Protein AF-0000000066224985 (afdb_homodimer)

pLDDT: mean 86.52, std 16.42, range [20.08, 98.81]

Structure (mmCIF, N/CA/C/O backbone):
data_AF-0000000066224985-model_v1
#
loop_
_entity.id
_entity.type
_entity.pdbx_description
1 polymer 'Probable glutamate--tRNA ligase, cytoplasmic'
#
loop_
_atom_site.group_PDB
_atom_site.id
_atom_site.type_symbol
_atom_site.label_atom_id
_atom_site.label_alt_id
_atom_site.label_comp_id
_atom_site.label_asym_id
_atom_site.label_entity_id
_atom_site.label_seq_id
_atom_site.pdbx_PDB_ins_code
_atom_site.Cartn_x
_atom_site.Cartn_y
_atom_site.Cartn_z
_atom_site.occupancy
_atom_site.B_iso_or_equiv
_atom_site.auth_seq_id
_atom_site.auth_comp_id
_atom_site.auth_asym_id
_atom_site.auth_atom_id
_atom_site.pdbx_PDB_model_num
ATOM 1 N N . MET A 1 1 ? -19.234 29.328 -3.357 1 22.88 1 MET A N 1
ATOM 2 C CA . MET A 1 1 ? -20.438 29 -2.611 1 22.88 1 MET A CA 1
ATOM 3 C C . MET A 1 1 ? -20.625 29.938 -1.424 1 22.88 1 MET A C 1
ATOM 5 O O . MET A 1 1 ? -19.75 30.047 -0.568 1 22.88 1 MET A O 1
ATOM 9 N N . ASP A 1 2 ? -21.297 30.969 -1.616 1 26.48 2 ASP A N 1
ATOM 10 C CA . ASP A 1 2 ? -21.484 32.156 -0.789 1 26.48 2 ASP A CA 1
ATOM 11 C C . ASP A 1 2 ? -22.016 31.797 0.594 1 26.48 2 ASP A C 1
ATOM 13 O O . ASP A 1 2 ? -22.797 30.859 0.733 1 26.48 2 ASP A O 1
ATOM 17 N N . GLY A 1 3 ? -21.359 32.094 1.625 1 29.31 3 GLY A N 1
ATOM 18 C CA . GLY A 1 3 ? -21.578 31.891 3.049 1 29.31 3 GLY A CA 1
ATOM 19 C C . GLY A 1 3 ? -23.031 32 3.449 1 29.31 3 GLY A C 1
ATOM 20 O O . GLY A 1 3 ? -23.438 31.5 4.5 1 29.31 3 GLY A O 1
ATOM 21 N N . LYS A 1 4 ? -23.828 32.844 2.828 1 35.03 4 LYS A N 1
ATOM 22 C CA . LYS A 1 4 ? -25.234 33.062 3.113 1 35.03 4 LYS A CA 1
ATOM 23 C C . LYS A 1 4 ? -26.078 31.859 2.744 1 35.03 4 LYS A C 1
ATOM 25 O O . LYS A 1 4 ? -27.188 31.688 3.27 1 35.03 4 LYS A O 1
ATOM 30 N N . SER A 1 5 ? -25.594 31.016 1.979 1 37.94 5 SER A N 1
ATOM 31 C CA . SER A 1 5 ? -26.375 29.891 1.473 1 37.94 5 SER A CA 1
ATOM 32 C C . SER A 1 5 ? -26.438 28.75 2.494 1 37.94 5 SER A C 1
ATOM 34 O O . SER A 1 5 ? -27.438 28.047 2.58 1 37.94 5 SER A O 1
ATOM 36 N N . GLU A 1 6 ? -25.5 28.641 3.393 1 39.66 6 GLU A N 1
ATOM 37 C CA . GLU A 1 6 ? -25.391 27.531 4.336 1 39.66 6 GLU A CA 1
ATOM 38 C C . GLU A 1 6 ? -26.297 27.734 5.543 1 39.66 6 GLU A C 1
ATOM 40 O O . GLU A 1 6 ? -26.906 26.781 6.043 1 39.66 6 GLU A O 1
ATOM 45 N N . PHE A 1 7 ? -26.5 28.953 6.059 1 41.09 7 PHE A N 1
ATOM 46 C CA . PHE A 1 7 ? -27.375 29.297 7.172 1 41.09 7 PHE A CA 1
ATOM 47 C C . PHE A 1 7 ? -28.828 28.906 6.863 1 41.09 7 PHE A C 1
ATOM 49 O O . PHE A 1 7 ? -29.562 28.469 7.75 1 41.09 7 PHE A O 1
ATOM 56 N N . LYS A 1 8 ? -29.094 28.938 5.578 1 51.19 8 LYS A N 1
ATOM 57 C CA . LYS A 1 8 ? -30.438 28.828 5.031 1 51.19 8 LYS A CA 1
ATOM 58 C C . LYS A 1 8 ? -30.922 27.375 5.055 1 51.19 8 LYS A C 1
ATOM 60 O O . LYS A 1 8 ? -32.062 27.109 5.406 1 51.19 8 LYS A O 1
ATOM 65 N N . GLU A 1 9 ? -29.969 26.609 4.938 1 56.09 9 GLU A N 1
ATOM 66 C CA . GLU A 1 9 ? -30.312 25.188 4.98 1 56.09 9 GLU A CA 1
ATOM 67 C C . GLU A 1 9 ? -30.406 24.688 6.418 1 56.09 9 GLU A C 1
ATOM 69 O O . GLU A 1 9 ? -31.219 23.812 6.719 1 56.09 9 GLU A O 1
ATOM 74 N N . GLU A 1 10 ? -29.828 25.312 7.309 1 58.62 10 GLU A N 1
ATOM 75 C CA . GLU A 1 10 ? -29.812 24.938 8.719 1 58.62 10 GLU A CA 1
ATOM 76 C C . GLU A 1 10 ? -31.172 25.172 9.367 1 58.62 10 GLU A C 1
ATOM 78 O O . GLU A 1 10 ? -31.625 24.375 10.18 1 58.62 10 GLU A O 1
ATOM 83 N N . LEU A 1 11 ? -31.766 26.234 9 1 65.31 11 LEU A N 1
ATOM 84 C CA . LEU A 1 11 ? -33.062 26.531 9.57 1 65.31 11 LEU A CA 1
ATOM 85 C C . LEU A 1 11 ? -34.094 25.469 9.172 1 65.31 11 LEU A C 1
ATOM 87 O O . LEU A 1 11 ? -34.875 25 10.008 1 65.31 11 LEU A O 1
ATOM 91 N N . ILE A 1 12 ? -33.875 25.062 7.984 1 68.06 12 ILE A N 1
ATOM 92 C CA . ILE A 1 12 ? -34.812 24.062 7.465 1 68.06 12 ILE A CA 1
ATOM 93 C C . ILE A 1 12 ? -34.594 22.734 8.188 1 68.06 12 ILE A C 1
ATOM 95 O O . ILE A 1 12 ? -35.562 22.109 8.641 1 68.06 12 ILE A O 1
ATOM 99 N N . ASN A 1 13 ? -33.344 22.453 8.352 1 64.56 13 ASN A N 1
ATOM 100 C CA . ASN A 1 13 ? -33.031 21.203 9.047 1 64.56 13 ASN A CA 1
ATOM 101 C C . ASN A 1 13 ? -33.469 21.266 10.508 1 64.56 13 ASN A C 1
ATOM 103 O O . ASN A 1 13 ? -33.969 20.266 11.047 1 64.56 13 ASN A O 1
ATOM 107 N N . TYR A 1 14 ? -33.219 22.312 11.055 1 67.81 14 TYR A N 1
ATOM 108 C CA . TYR A 1 14 ? -33.625 22.516 12.445 1 67.81 14 TYR A CA 1
ATOM 109 C C . TYR A 1 14 ? -35.125 22.328 12.617 1 67.81 14 TYR A C 1
ATOM 111 O O . TYR A 1 14 ? -35.562 21.625 13.523 1 67.81 14 TYR A O 1
ATOM 119 N N . ILE A 1 15 ? -35.938 22.797 11.789 1 73.25 15 ILE A N 1
ATOM 120 C CA . ILE A 1 15 ? -37.406 22.734 11.867 1 73.25 15 ILE A CA 1
ATOM 121 C C . ILE A 1 15 ? -37.844 21.297 11.648 1 73.25 15 ILE A C 1
ATOM 123 O O . ILE A 1 15 ? -38.688 20.781 12.391 1 73.25 15 ILE A O 1
ATOM 127 N N . LEU A 1 16 ? -37.156 20.672 10.742 1 70.81 16 LEU A N 1
ATOM 128 C CA . LEU A 1 16 ? -37.562 19.312 10.422 1 70.81 16 LEU A CA 1
ATOM 129 C C . LEU A 1 16 ? -37.188 18.359 11.555 1 70.81 16 LEU A C 1
ATOM 131 O O . LEU A 1 16 ? -37.969 17.469 11.906 1 70.81 16 LEU A O 1
ATOM 135 N N . LEU A 1 17 ? -36.031 18.609 12.047 1 65.25 17 LEU A N 1
ATOM 136 C CA . LEU A 1 17 ? -35.594 17.781 13.148 1 65.25 17 LEU A CA 1
ATOM 137 C C . LEU A 1 17 ? -36.5 17.969 14.367 1 65.25 17 LEU A C 1
ATOM 139 O O . LEU A 1 17 ? -36.844 16.984 15.039 1 65.25 17 LEU A O 1
ATOM 143 N N . LYS A 1 18 ? -36.688 19.109 14.656 1 69.12 18 LYS A N 1
ATOM 144 C CA . LYS A 1 18 ? -37.469 19.422 15.859 1 69.12 18 LYS A CA 1
ATOM 145 C C . LYS A 1 18 ? -38.906 18.953 15.719 1 69.12 18 LYS A C 1
ATOM 147 O O . LYS A 1 18 ? -39.5 18.469 16.688 1 69.12 18 LYS A O 1
ATOM 152 N N . LYS A 1 19 ? -39.406 19.031 14.562 1 72.81 19 LYS A N 1
ATOM 153 C CA . LYS A 1 19 ? -40.844 18.75 14.398 1 72.81 19 LYS A CA 1
ATOM 154 C C . LYS A 1 19 ? -41.062 17.281 14.023 1 72.81 19 LYS A C 1
ATOM 156 O O . LYS A 1 19 ? -42.062 16.688 14.43 1 72.81 19 LYS A O 1
ATOM 161 N N . TYR A 1 20 ? -40.125 16.828 13.258 1 66.69 20 TYR A N 1
ATOM 162 C CA . TYR A 1 20 ? -40.438 15.531 12.672 1 66.69 20 TYR A CA 1
ATOM 163 C C . TYR A 1 20 ? -39.344 14.516 13.016 1 66.69 20 TYR A C 1
ATOM 165 O O . TYR A 1 20 ? -39.438 13.352 12.617 1 66.69 20 TYR A O 1
ATOM 173 N N . GLY A 1 21 ? -38.125 15 13.477 1 52.12 21 GLY A N 1
ATOM 174 C CA . GLY A 1 21 ? -36.938 14.164 13.766 1 52.12 21 GLY A CA 1
ATOM 175 C C . GLY A 1 21 ? -37.219 13.117 14.828 1 52.12 21 GLY A C 1
ATOM 176 O O . GLY A 1 21 ? -37.344 13.438 16.016 1 52.12 21 GLY A O 1
ATOM 177 N N . LYS A 1 22 ? -38.062 12.367 14.578 1 43.38 22 LYS A N 1
ATOM 178 C CA . LYS A 1 22 ? -38.062 11.195 15.453 1 43.38 22 LYS A CA 1
ATOM 179 C C . LYS A 1 22 ? -36.75 10.461 15.398 1 43.38 22 LYS A C 1
ATOM 181 O O . LYS A 1 22 ? -36.312 9.992 14.336 1 43.38 22 LYS A O 1
ATOM 186 N N . GLY A 1 23 ? -35.875 10.164 16.688 1 36.72 23 GLY A N 1
ATOM 187 C CA . GLY A 1 23 ? -34.719 9.492 17.219 1 36.72 23 GLY A CA 1
ATOM 188 C C . GLY A 1 23 ? -33.5 9.609 16.328 1 36.72 23 GLY A C 1
ATOM 189 O O . GLY A 1 23 ? -32.469 8.977 16.578 1 36.72 23 GLY A O 1
ATOM 190 N N . ALA A 1 24 ? -33.531 9.633 14.969 1 34.22 24 ALA A N 1
ATOM 191 C CA . ALA A 1 24 ? -32.406 9.383 14.07 1 34.22 24 ALA A CA 1
ATOM 192 C C . ALA A 1 24 ? -31.375 10.516 14.141 1 34.22 24 ALA A C 1
ATOM 194 O O . ALA A 1 24 ? -31.75 11.695 14.188 1 34.22 24 ALA A O 1
ATOM 195 N N . GLN A 1 25 ? -30.094 10.195 14.625 1 34.91 25 GLN A N 1
ATOM 196 C CA . GLN A 1 25 ? -29 11.102 14.961 1 34.91 25 GLN A CA 1
ATOM 197 C C . GLN A 1 25 ? -28.875 12.211 13.922 1 34.91 25 GLN A C 1
ATOM 199 O O . GLN A 1 25 ? -28.75 13.383 14.273 1 34.91 25 GLN A O 1
ATOM 204 N N . ASP A 1 26 ? -27.906 11.875 12.766 1 34.06 26 ASP A N 1
ATOM 205 C CA . ASP A 1 26 ? -27.375 12.922 11.891 1 34.06 26 ASP A CA 1
ATOM 206 C C . ASP A 1 26 ? -28.422 13.406 10.906 1 34.06 26 ASP A C 1
ATOM 208 O O . ASP A 1 26 ? -29.047 12.594 10.211 1 34.06 26 ASP A O 1
ATOM 212 N N . PRO A 1 27 ? -28.953 14.484 11.07 1 34.38 27 PRO A N 1
ATOM 213 C CA . PRO A 1 27 ? -29.984 14.977 10.148 1 34.38 27 PRO A CA 1
ATOM 214 C C . PRO A 1 27 ? -29.578 14.875 8.688 1 34.38 27 PRO A C 1
ATOM 216 O O . PRO A 1 27 ? -28.406 15.117 8.352 1 34.38 27 PRO A O 1
ATOM 219 N N . PRO A 1 28 ? -30.188 14.039 7.836 1 35.25 28 PRO A N 1
ATOM 220 C CA . PRO A 1 28 ? -29.859 13.977 6.414 1 35.25 28 PRO A CA 1
ATOM 221 C C . PRO A 1 28 ? -29.672 15.359 5.793 1 35.25 28 PRO A C 1
ATOM 223 O O . PRO A 1 28 ? -30.453 16.281 6.086 1 35.25 28 PRO A O 1
ATOM 226 N N . VAL A 1 29 ? -28.469 15.742 5.531 1 34.47 29 VAL A N 1
ATOM 227 C CA . VAL A 1 29 ? -28.219 16.953 4.758 1 34.47 29 VAL A CA 1
ATOM 228 C C . VAL A 1 29 ? -29.266 17.078 3.654 1 34.47 29 VAL A C 1
ATOM 230 O O . VAL A 1 29 ? -29.625 16.094 3.018 1 34.47 29 VAL A O 1
ATOM 233 N N . TYR A 1 30 ? -29.906 18.172 3.502 1 35.94 30 TYR A N 1
ATOM 234 C CA . TYR A 1 30 ? -31.062 18.625 2.729 1 35.94 30 TYR A CA 1
ATOM 235 C C . TYR A 1 30 ? -30.984 18.094 1.299 1 35.94 30 TYR A C 1
ATOM 237 O O . TYR A 1 30 ? -32 17.672 0.739 1 35.94 30 TYR A O 1
ATOM 245 N N . SER A 1 31 ? -29.812 18.25 0.76 1 37.31 31 SER A N 1
ATOM 246 C CA . SER A 1 31 ? -29.812 17.906 -0.657 1 37.31 31 SER A CA 1
ATOM 247 C C . SER A 1 31 ? -30.266 16.469 -0.87 1 37.31 31 SER A C 1
ATOM 249 O O . SER A 1 31 ? -31.016 16.172 -1.802 1 37.31 31 SER A O 1
ATOM 251 N N . ASN A 1 32 ? -29.859 15.602 0.02 1 36.56 32 ASN A N 1
ATOM 252 C CA . ASN A 1 32 ? -30.219 14.195 -0.141 1 36.56 32 ASN A CA 1
ATOM 253 C C . ASN A 1 32 ? -31.578 13.891 0.478 1 36.56 32 ASN A C 1
ATOM 255 O O . ASN A 1 32 ? -32.156 12.836 0.214 1 36.56 32 ASN A O 1
ATOM 259 N N . ALA A 1 33 ? -32 14.617 1.44 1 37.16 33 ALA A N 1
ATOM 260 C CA . ALA A 1 33 ? -33.312 14.367 2.02 1 37.16 33 ALA A CA 1
ATOM 261 C C . ALA A 1 33 ? -34.438 14.578 0.987 1 37.16 33 ALA A C 1
ATOM 263 O O . ALA A 1 33 ? -35.406 13.844 0.972 1 37.16 33 ALA A O 1
ATOM 264 N N . LEU A 1 34 ? -34.25 15.617 0.263 1 40.56 34 LEU A N 1
ATOM 265 C CA . LEU A 1 34 ? -35.219 15.828 -0.807 1 40.56 34 LEU A CA 1
ATOM 266 C C . LEU A 1 34 ? -35.156 14.711 -1.838 1 40.56 34 LEU A C 1
ATOM 268 O O . LEU A 1 34 ? -36.156 14.352 -2.443 1 40.56 34 LEU A O 1
ATOM 272 N N . LYS A 1 35 ? -33.969 14.312 -2.004 1 39.66 35 LYS A N 1
ATOM 273 C CA . LYS A 1 35 ? -33.812 13.234 -2.975 1 39.66 35 LYS A CA 1
ATOM 274 C C . LYS A 1 35 ? -34.344 11.914 -2.426 1 39.66 35 LYS A C 1
ATOM 276 O O . LYS A 1 35 ? -34.719 11.031 -3.191 1 39.66 35 LYS A O 1
ATOM 281 N N . LYS A 1 36 ? -34.406 11.875 -1.11 1 39.88 36 LYS A N 1
ATOM 282 C CA . LYS A 1 36 ? -34.875 10.609 -0.536 1 39.88 36 LYS A CA 1
ATOM 283 C C . LYS A 1 36 ? -36.344 10.672 -0.135 1 39.88 36 LYS A C 1
ATOM 285 O O . LYS A 1 36 ? -36.875 9.688 0.372 1 39.88 36 LYS A O 1
ATOM 290 N N . ALA A 1 37 ? -36.844 11.867 -0.077 1 39.66 37 ALA A N 1
ATOM 291 C CA . ALA A 1 37 ? -38.25 11.883 0.286 1 39.66 37 ALA A CA 1
ATOM 292 C C . ALA A 1 37 ? -39.094 11.016 -0.667 1 39.66 37 ALA A C 1
ATOM 294 O O . ALA A 1 37 ? -38.812 10.984 -1.872 1 39.66 37 ALA A O 1
ATOM 295 N N . PRO A 1 38 ? -39.812 10.156 -0.232 1 41.47 38 PRO A N 1
ATOM 296 C CA . PRO A 1 38 ? -40.656 9.344 -1.13 1 41.47 38 PRO A CA 1
ATOM 297 C C . PRO A 1 38 ? -41.344 10.18 -2.193 1 41.47 38 PRO A C 1
ATOM 299 O O . PRO A 1 38 ? -41.875 11.25 -1.892 1 41.47 38 PRO A O 1
ATOM 302 N N . GLN A 1 39 ? -41.031 10.086 -3.357 1 44.31 39 GLN A N 1
ATOM 303 C CA . GLN A 1 39 ? -41.656 10.695 -4.531 1 44.31 39 GLN A CA 1
ATOM 304 C C . GLN A 1 39 ? -43.156 10.836 -4.344 1 44.31 39 GLN A C 1
ATOM 306 O O . GLN A 1 39 ? -43.781 11.742 -4.91 1 44.31 39 GLN A O 1
ATOM 311 N N . GLU A 1 40 ? -43.719 9.992 -3.537 1 49.78 40 GLU A N 1
ATOM 312 C CA . GLU A 1 40 ? -45.188 9.977 -3.395 1 49.78 40 GLU A CA 1
ATOM 313 C C . GLU A 1 40 ? -45.656 11.172 -2.584 1 49.78 40 GLU A C 1
ATOM 315 O O . GLU A 1 40 ? -46.875 11.469 -2.574 1 49.78 40 GLU A O 1
ATOM 320 N N . MET A 1 41 ? -44.812 11.789 -1.898 1 50 41 MET A N 1
ATOM 321 C CA . MET A 1 41 ? -45.25 12.867 -1.013 1 50 41 MET A CA 1
ATOM 322 C C . MET A 1 41 ? -45.25 14.203 -1.743 1 50 41 MET A C 1
ATOM 324 O O . MET A 1 41 ? -45.781 15.195 -1.226 1 50 41 MET A O 1
ATOM 328 N N . PHE A 1 42 ? -44.656 14.242 -2.895 1 54.22 42 PHE A N 1
ATOM 329 C CA . PHE A 1 42 ? -44.531 15.492 -3.633 1 54.22 42 PHE A CA 1
ATOM 330 C C . PHE A 1 42 ? -45.469 15.5 -4.844 1 54.22 42 PHE A C 1
ATOM 332 O O . PHE A 1 42 ? -45.531 14.516 -5.582 1 54.22 42 PHE A O 1
ATOM 339 N N . PRO A 1 43 ? -46.469 16.375 -4.855 1 61.56 43 PRO A N 1
ATOM 340 C CA . PRO A 1 43 ? -47.188 16.453 -6.109 1 61.56 43 PRO A CA 1
ATOM 341 C C . PRO A 1 43 ? -46.281 16.562 -7.332 1 61.56 43 PRO A C 1
ATOM 343 O O . PRO A 1 43 ? -45.156 17.016 -7.223 1 61.56 43 PRO A O 1
ATOM 346 N N . PRO A 1 44 ? -46.812 16.031 -8.383 1 60.5 44 PRO A N 1
ATOM 347 C CA . PRO A 1 44 ? -46.031 16.125 -9.633 1 60.5 44 PRO A CA 1
ATOM 348 C C . PRO A 1 44 ? -45.656 17.562 -9.969 1 60.5 44 PRO A C 1
ATOM 350 O O . PRO A 1 44 ? -46.469 18.484 -9.789 1 60.5 44 PRO A O 1
ATOM 353 N N . GLY A 1 45 ? -44.312 18.031 -10.227 1 62.81 45 GLY A N 1
ATOM 354 C CA . GLY A 1 45 ? -43.781 19.344 -10.586 1 62.81 45 GLY A CA 1
ATOM 355 C C . GLY A 1 45 ? -43.031 20.031 -9.453 1 62.81 45 GLY A C 1
ATOM 356 O O . GLY A 1 45 ? -42.219 20.906 -9.695 1 62.81 45 GLY A O 1
ATOM 357 N N . LEU A 1 46 ? -43.438 19.703 -8.242 1 64.06 46 LEU A N 1
ATOM 358 C CA . LEU A 1 46 ? -42.781 20.359 -7.113 1 64.06 46 LEU A CA 1
ATOM 359 C C . LEU A 1 46 ? -41.312 19.984 -7.062 1 64.06 46 LEU A C 1
ATOM 361 O O . LEU A 1 46 ? -40.469 20.828 -6.758 1 64.06 46 LEU A O 1
ATOM 365 N N . VAL A 1 47 ? -41.094 18.828 -7.379 1 64.19 47 VAL A N 1
ATOM 366 C CA . VAL A 1 47 ? -39.719 18.375 -7.383 1 64.19 47 VAL A CA 1
ATOM 367 C C . VAL A 1 47 ? -38.875 19.203 -8.359 1 64.19 47 VAL A C 1
ATOM 369 O O . VAL A 1 47 ? -37.781 19.641 -8.047 1 64.19 47 VAL A O 1
ATOM 372 N N . ASP A 1 48 ? -39.438 19.422 -9.375 1 64.62 48 ASP A N 1
ATOM 373 C CA . ASP A 1 48 ? -38.75 20.25 -10.391 1 64.62 48 ASP A CA 1
ATOM 374 C C . ASP A 1 48 ? -38.562 21.672 -9.898 1 64.62 48 ASP A C 1
ATOM 376 O O . ASP A 1 48 ? -37.531 22.297 -10.141 1 64.62 48 ASP A O 1
ATOM 380 N N . ALA A 1 49 ? -39.531 22.188 -9.266 1 63.97 49 ALA A N 1
ATOM 381 C CA . ALA A 1 49 ? -39.469 23.547 -8.734 1 63.97 49 ALA A CA 1
ATOM 382 C C . ALA A 1 49 ? -38.406 23.672 -7.656 1 63.97 49 ALA A C 1
ATOM 384 O O . ALA A 1 49 ? -37.656 24.641 -7.621 1 63.97 49 ALA A O 1
ATOM 385 N N . LEU A 1 50 ? -38.375 22.672 -6.883 1 64.94 50 LEU A N 1
ATOM 386 C CA . LEU A 1 50 ? -37.438 22.688 -5.77 1 64.94 50 LEU A CA 1
ATOM 387 C C . LEU A 1 50 ? -36 22.453 -6.262 1 64.94 50 LEU A C 1
ATOM 389 O O . LEU A 1 50 ? -35.062 23.016 -5.707 1 64.94 50 LEU A O 1
ATOM 393 N N . ASP A 1 51 ? -35.969 21.703 -7.301 1 61 51 ASP A N 1
ATOM 394 C CA . ASP A 1 51 ? -34.656 21.469 -7.906 1 61 51 ASP A CA 1
ATOM 395 C C . ASP A 1 51 ? -34.125 22.734 -8.539 1 61 51 ASP A C 1
ATOM 397 O O . ASP A 1 51 ? -32.906 22.922 -8.633 1 61 51 ASP A O 1
ATOM 401 N N . SER A 1 52 ? -35 23.516 -8.914 1 57.28 52 SER A N 1
ATOM 402 C CA . SER A 1 52 ? -34.625 24.75 -9.594 1 57.28 52 SER A CA 1
ATOM 403 C C . SER A 1 52 ? -34.312 25.859 -8.594 1 57.28 52 SER A C 1
ATOM 405 O O . SER A 1 52 ? -33.906 26.953 -8.984 1 57.28 52 SER A O 1
ATOM 407 N N . TYR A 1 53 ? -34.594 25.625 -7.414 1 60.62 53 TYR A N 1
ATOM 408 C CA . TYR A 1 53 ? -34.375 26.641 -6.383 1 60.62 53 TYR A CA 1
ATOM 409 C C . TYR A 1 53 ? -32.875 26.922 -6.23 1 60.62 53 TYR A C 1
ATOM 411 O O . TYR A 1 53 ? -32.062 26 -6.211 1 60.62 53 TYR A O 1
ATOM 419 N N . SER A 1 54 ? -32.625 28.25 -6.402 1 60.88 54 SER A N 1
ATOM 420 C CA . SER A 1 54 ? -31.281 28.781 -6.102 1 60.88 54 SER A CA 1
ATOM 421 C C . SER A 1 54 ? -31.344 29.797 -4.957 1 60.88 54 SER A C 1
ATOM 423 O O . SER A 1 54 ? -32.344 30.5 -4.797 1 60.88 54 SER A O 1
ATOM 425 N N . ILE A 1 55 ? -30.391 29.766 -4.148 1 56.81 55 ILE A N 1
ATOM 426 C CA . ILE A 1 55 ? -30.312 30.703 -3.029 1 56.81 55 ILE A CA 1
ATOM 427 C C . ILE A 1 55 ? -30.188 32.125 -3.555 1 56.81 55 ILE A C 1
ATOM 429 O O . ILE A 1 55 ? -30.641 33.062 -2.908 1 56.81 55 ILE A O 1
ATOM 433 N N . ASN A 1 56 ? -29.625 32.219 -4.684 1 62.59 56 ASN A N 1
ATOM 434 C CA . ASN A 1 56 ? -29.469 33.531 -5.312 1 62.59 56 ASN A CA 1
ATOM 435 C C . ASN A 1 56 ? -30.469 33.719 -6.461 1 62.59 56 ASN A C 1
ATOM 437 O O . ASN A 1 56 ? -30.125 33.5 -7.621 1 62.59 56 ASN A O 1
ATOM 441 N N . LEU A 1 57 ? -31.656 34.031 -6.211 1 72.75 57 LEU A N 1
ATOM 442 C CA . LEU A 1 57 ? -32.719 34.219 -7.195 1 72.75 57 LEU A CA 1
ATOM 443 C C . LEU A 1 57 ? -32.844 35.688 -7.578 1 72.75 57 LEU A C 1
ATOM 445 O O . LEU A 1 57 ? -32.781 36.562 -6.715 1 72.75 57 LEU A O 1
ATOM 449 N N . SER A 1 58 ? -32.844 35.969 -8.875 1 78.38 58 SER A N 1
ATOM 450 C CA . SER A 1 58 ? -33.25 37.312 -9.328 1 78.38 58 SER A CA 1
ATOM 451 C C . SER A 1 58 ? -34.719 37.594 -9.008 1 78.38 58 SER A C 1
ATOM 453 O O . SER A 1 58 ? -35.469 36.688 -8.648 1 78.38 58 SER A O 1
ATOM 455 N N . ARG A 1 59 ? -35.062 38.844 -9.117 1 81.5 59 ARG A N 1
ATOM 456 C CA . ARG A 1 59 ? -36.438 39.219 -8.836 1 81.5 59 ARG A CA 1
ATOM 457 C C . ARG A 1 59 ? -37.406 38.469 -9.727 1 81.5 59 ARG A C 1
ATOM 459 O O . ARG A 1 59 ? -38.438 37.938 -9.258 1 81.5 59 ARG A O 1
ATOM 466 N N . SER A 1 60 ? -37.031 38.375 -10.953 1 82.69 60 SER A N 1
ATOM 467 C CA . SER A 1 60 ? -37.875 37.719 -11.914 1 82.69 60 SER A CA 1
ATOM 468 C C . SER A 1 60 ? -37.969 36.219 -11.625 1 82.69 60 SER A C 1
ATOM 470 O O . SER A 1 60 ? -39.062 35.625 -11.688 1 82.69 60 SER A O 1
ATOM 472 N N . GLU A 1 61 ? -36.938 35.656 -11.211 1 79.56 61 GLU A N 1
ATOM 473 C CA . GLU A 1 61 ? -36.906 34.25 -10.891 1 79.56 61 GLU A CA 1
ATOM 474 C C . GLU A 1 61 ? -37.688 33.938 -9.617 1 79.56 61 GLU A C 1
ATOM 476 O O . GLU A 1 61 ? -38.344 32.906 -9.516 1 79.56 61 GLU A O 1
ATOM 481 N N . GLY A 1 62 ? -37.5 34.812 -8.773 1 81.06 62 GLY A N 1
ATOM 482 C CA . GLY A 1 62 ? -38.25 34.656 -7.535 1 81.06 62 GLY A CA 1
ATOM 483 C C . GLY A 1 62 ? -39.75 34.688 -7.727 1 81.06 62 GLY A C 1
ATOM 484 O O . GLY A 1 62 ? -40.469 33.875 -7.16 1 81.06 62 GLY A O 1
ATOM 485 N N . VAL A 1 63 ? -40.156 35.594 -8.578 1 85.25 63 VAL A N 1
ATOM 486 C CA . VAL A 1 63 ? -41.562 35.719 -8.859 1 85.25 63 VAL A CA 1
ATOM 487 C C . VAL A 1 63 ? -42.062 34.469 -9.547 1 85.25 63 VAL A C 1
ATOM 489 O O . VAL A 1 63 ? -43.125 33.938 -9.188 1 85.25 63 VAL A O 1
ATOM 492 N N . GLU A 1 64 ? -41.312 33.938 -10.461 1 81.56 64 GLU A N 1
ATOM 493 C CA . GLU A 1 64 ? -41.688 32.75 -11.188 1 81.56 64 GLU A CA 1
ATOM 494 C C . GLU A 1 64 ? -41.781 31.547 -10.242 1 81.56 64 GLU A C 1
ATOM 496 O O . GLU A 1 64 ? -42.719 30.734 -10.359 1 81.56 64 GLU A O 1
ATOM 501 N N . PHE A 1 65 ? -40.938 31.516 -9.414 1 81.69 65 PHE A N 1
ATOM 502 C CA . PHE A 1 65 ? -40.906 30.438 -8.445 1 81.69 65 PHE A CA 1
ATOM 503 C C . PHE A 1 65 ? -42.156 30.469 -7.543 1 81.69 65 PHE A C 1
ATOM 505 O O . PHE A 1 65 ? -42.812 29.453 -7.355 1 81.69 65 PHE A O 1
ATOM 512 N N . LEU A 1 66 ? -42.375 31.609 -7.059 1 85.81 66 LEU A N 1
ATOM 513 C CA . LEU A 1 66 ? -43.469 31.766 -6.129 1 85.81 66 LEU A CA 1
ATOM 514 C C . LEU A 1 66 ? -44.812 31.531 -6.832 1 85.81 66 LEU A C 1
ATOM 516 O O . LEU A 1 66 ? -45.719 30.953 -6.246 1 85.81 66 LEU A O 1
ATOM 520 N N . VAL A 1 67 ? -44.875 31.891 -8.102 1 85.12 67 VAL A N 1
ATOM 521 C CA . VAL A 1 67 ? -46.062 31.672 -8.898 1 85.12 67 VAL A CA 1
ATOM 522 C C . VAL A 1 67 ? -46.25 30.172 -9.164 1 85.12 67 VAL A C 1
ATOM 524 O O . VAL A 1 67 ? -47.375 29.656 -9.062 1 85.12 67 VAL A O 1
ATOM 527 N N . LEU A 1 68 ? -45.188 29.562 -9.453 1 81.81 68 LEU A N 1
ATOM 528 C CA . LEU A 1 68 ? -45.219 28.125 -9.648 1 81.81 68 LEU A CA 1
ATOM 529 C C . LEU A 1 68 ? -45.688 27.422 -8.367 1 81.81 68 LEU A C 1
ATOM 531 O O . LEU A 1 68 ? -46.531 26.531 -8.414 1 81.81 68 LEU A O 1
ATOM 535 N N . LEU A 1 69 ? -45.156 27.812 -7.312 1 81.56 69 LEU A N 1
ATOM 536 C CA . LEU A 1 69 ? -45.531 27.25 -6.023 1 81.56 69 LEU A CA 1
ATOM 537 C C . LEU A 1 69 ? -47 27.484 -5.738 1 81.56 69 LEU A C 1
ATOM 539 O O . LEU A 1 69 ? -47.688 26.625 -5.176 1 81.56 69 LEU A O 1
ATOM 543 N N . ASN A 1 70 ? -47.438 28.609 -6.07 1 85.81 70 ASN A N 1
ATOM 544 C CA . ASN A 1 70 ? -48.812 28.984 -5.84 1 85.81 70 ASN A CA 1
ATOM 545 C C . ASN A 1 70 ? -49.781 28.016 -6.504 1 85.81 70 ASN A C 1
ATOM 547 O O . ASN A 1 70 ? -50.844 27.703 -5.949 1 85.81 70 ASN A O 1
ATOM 551 N N . SER A 1 71 ? -49.344 27.5 -7.609 1 83.75 71 SER A N 1
ATOM 552 C CA . SER A 1 71 ? -50.188 26.562 -8.336 1 83.75 71 SER A CA 1
ATOM 553 C C . SER A 1 71 ? -50.156 25.172 -7.691 1 83.75 71 SER A C 1
ATOM 555 O O . SER A 1 71 ? -51.031 24.344 -7.98 1 83.75 71 SER A O 1
ATOM 557 N N . LEU A 1 72 ? -49.188 24.984 -6.816 1 80.56 72 LEU A N 1
ATOM 558 C CA . LEU A 1 72 ? -48.969 23.641 -6.312 1 80.56 72 LEU A CA 1
ATOM 559 C C . LEU A 1 72 ? -49.312 23.547 -4.832 1 80.56 72 LEU A C 1
ATOM 561 O O . LEU A 1 72 ? -49.562 22.453 -4.312 1 80.56 72 LEU A O 1
ATOM 565 N N . VAL A 1 73 ? -49.25 24.625 -4.129 1 80.06 73 VAL A N 1
ATOM 566 C CA . VAL A 1 73 ? -49.25 24.672 -2.67 1 80.06 73 VAL A CA 1
ATOM 567 C C . VAL A 1 73 ? -50.562 24.047 -2.133 1 80.06 73 VAL A C 1
ATOM 569 O O . VAL A 1 73 ? -50.531 23.359 -1.111 1 80.06 73 VAL A O 1
ATOM 572 N N . ASN A 1 74 ? -51.594 24.156 -2.732 1 80.5 74 ASN A N 1
ATOM 573 C CA . ASN A 1 74 ? -52.875 23.641 -2.252 1 80.5 74 ASN A CA 1
ATOM 574 C C . ASN A 1 74 ? -52.969 22.125 -2.391 1 80.5 74 ASN A C 1
ATOM 576 O O . ASN A 1 74 ? -53.781 21.469 -1.757 1 80.5 74 ASN A O 1
ATOM 580 N N . ASP A 1 75 ? -52.094 21.609 -3.199 1 78.31 75 ASP A N 1
ATOM 581 C CA . ASP A 1 75 ? -52.062 20.172 -3.402 1 78.31 75 ASP A CA 1
ATOM 582 C C . ASP A 1 75 ? -51.062 19.5 -2.432 1 78.31 75 ASP A C 1
ATOM 584 O O . ASP A 1 75 ? -50.969 18.266 -2.404 1 78.31 75 ASP A O 1
ATOM 588 N N . ILE A 1 76 ? -50.375 20.328 -1.76 1 77.12 76 ILE A N 1
ATOM 589 C CA . ILE A 1 76 ? -49.406 19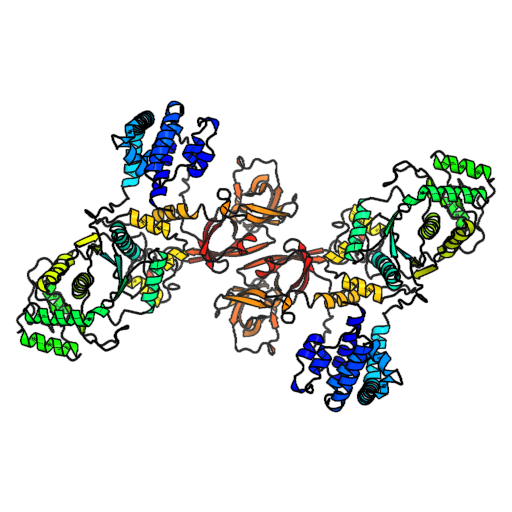.781 -0.8 1 77.12 76 ILE A CA 1
ATOM 590 C C . ILE A 1 76 ? -50.125 19.438 0.501 1 77.12 76 ILE A C 1
ATOM 592 O O . ILE A 1 76 ? -50.625 20.312 1.197 1 77.12 76 ILE A O 1
ATOM 596 N N . ARG A 1 77 ? -50.062 18.156 0.835 1 75.88 77 ARG A N 1
ATOM 597 C CA . ARG A 1 77 ? -50.781 17.688 2.014 1 75.88 77 ARG A CA 1
ATOM 598 C C . ARG A 1 77 ? -49.844 17.5 3.193 1 75.88 77 ARG A C 1
ATOM 600 O O . ARG A 1 77 ? -50.219 17.672 4.348 1 75.88 77 ARG A O 1
ATOM 607 N N . SER A 1 78 ? -48.719 17.219 2.953 1 76.62 78 SER A N 1
ATOM 608 C CA . SER A 1 78 ? -47.719 16.922 3.988 1 76.62 78 SER A CA 1
ATOM 609 C C . SER A 1 78 ? -47.25 18.203 4.68 1 76.62 78 SER A C 1
ATOM 611 O O . SER A 1 78 ? -46.75 19.125 4.023 1 76.62 78 SER A O 1
ATOM 613 N N . GLU A 1 79 ? -47.438 18.188 5.973 1 78.94 79 GLU A N 1
ATOM 614 C CA . GLU A 1 79 ? -46.969 19.344 6.746 1 78.94 79 GLU A CA 1
ATOM 615 C C . GLU A 1 79 ? -45.438 19.453 6.691 1 78.94 79 GLU A C 1
ATOM 617 O O . GLU A 1 79 ? -44.875 20.547 6.723 1 78.94 79 GLU A O 1
ATOM 622 N N . GLU A 1 80 ? -44.844 18.422 6.508 1 76.94 80 GLU A N 1
ATOM 623 C CA . GLU A 1 80 ? -43.406 18.406 6.387 1 76.94 80 GLU A CA 1
ATOM 624 C C . GLU A 1 80 ? -42.938 19.125 5.129 1 76.94 80 GLU A C 1
ATOM 626 O O . GLU A 1 80 ? -42 19.906 5.168 1 76.94 80 GLU A O 1
ATOM 631 N N . VAL A 1 81 ? -43.625 18.859 4.141 1 76.06 81 VAL A N 1
ATOM 632 C CA . VAL A 1 81 ? -43.312 19.484 2.869 1 76.06 81 VAL A CA 1
ATOM 633 C C . VAL A 1 81 ? -43.594 20.984 2.943 1 76.06 81 VAL A C 1
ATOM 635 O O . VAL A 1 81 ? -42.812 21.797 2.455 1 76.06 81 VAL A O 1
ATOM 638 N N . LYS A 1 82 ? -44.625 21.328 3.549 1 80.38 82 LYS A N 1
ATOM 639 C CA . LYS A 1 82 ? -44.938 22.75 3.738 1 80.38 82 LYS A CA 1
ATOM 640 C C . LYS A 1 82 ? -43.875 23.438 4.57 1 80.38 82 LYS A C 1
ATOM 642 O O . LYS A 1 82 ? -43.5 24.594 4.289 1 80.38 82 LYS A O 1
ATOM 647 N N . ASP A 1 83 ? -43.344 22.766 5.504 1 79.75 83 ASP A N 1
ATOM 648 C CA . ASP A 1 83 ? -42.281 23.312 6.324 1 79.75 83 ASP A CA 1
ATOM 649 C C . ASP A 1 83 ? -41 23.5 5.512 1 79.75 83 ASP A C 1
ATOM 651 O O . ASP A 1 83 ? -40.281 24.469 5.695 1 79.75 83 ASP A O 1
ATOM 655 N N . ILE A 1 84 ? -40.719 22.656 4.688 1 76.19 84 ILE A N 1
ATOM 656 C CA . ILE A 1 84 ? -39.562 22.734 3.818 1 76.19 84 ILE A CA 1
ATOM 657 C C . ILE A 1 84 ? -39.688 23.969 2.922 1 76.19 84 ILE A C 1
ATOM 659 O O . ILE A 1 84 ? -38.75 24.766 2.811 1 76.19 84 ILE A O 1
ATOM 663 N N . ILE A 1 85 ? -40.844 24.109 2.361 1 79 85 ILE A N 1
ATOM 664 C CA . ILE A 1 85 ? -41.094 25.234 1.479 1 79 85 ILE A CA 1
ATOM 665 C C . ILE A 1 85 ? -41.031 26.531 2.275 1 79 85 ILE A C 1
ATOM 667 O O . ILE A 1 85 ? -40.438 27.516 1.822 1 79 85 ILE A O 1
ATOM 671 N N . PHE A 1 86 ? -41.531 26.484 3.436 1 84.19 86 PHE A N 1
ATOM 672 C CA . PHE A 1 86 ? -41.438 27.625 4.332 1 84.19 86 PHE A CA 1
ATOM 673 C C . PHE A 1 86 ? -39.969 27.984 4.59 1 84.19 86 PHE A C 1
ATOM 675 O O . PHE A 1 86 ? -39.594 29.141 4.484 1 84.19 86 PHE A O 1
ATOM 682 N N . GLY A 1 87 ? -39.25 27.016 4.93 1 77.62 87 GLY A N 1
ATOM 683 C CA . GLY A 1 87 ? -37.812 27.234 5.176 1 77.62 87 GLY A CA 1
ATOM 684 C C . GLY A 1 87 ? -37.094 27.812 3.98 1 77.62 87 GLY A C 1
ATOM 685 O O . GLY A 1 87 ? -36.25 28.703 4.133 1 77.62 87 GLY A O 1
ATOM 686 N N . MET A 1 88 ? -37.438 27.375 2.879 1 75.75 88 MET A N 1
ATOM 687 C CA . MET A 1 88 ? -36.812 27.844 1.641 1 75.75 88 MET A CA 1
ATOM 688 C C . MET A 1 88 ? -37.156 29.312 1.393 1 75.75 88 MET A C 1
ATOM 690 O O . MET A 1 88 ? -36.281 30.094 1.013 1 75.75 88 MET A O 1
ATOM 694 N N . ILE A 1 89 ? -38.406 29.625 1.626 1 80.88 89 ILE A N 1
ATOM 695 C CA . ILE A 1 89 ? -38.844 31 1.401 1 80.88 89 ILE A CA 1
ATOM 696 C C . ILE A 1 89 ? -38.25 31.906 2.48 1 80.88 89 ILE A C 1
ATOM 698 O O . ILE A 1 89 ? -37.719 32.969 2.174 1 80.88 89 ILE A O 1
ATOM 702 N N . ASN A 1 90 ? -38.25 31.422 3.676 1 78.94 90 ASN A N 1
ATOM 703 C CA . ASN A 1 90 ? -37.844 32.25 4.812 1 78.94 90 ASN A CA 1
ATOM 704 C C . ASN A 1 90 ? -36.344 32.531 4.801 1 78.94 90 ASN A C 1
ATOM 706 O O . ASN A 1 90 ? -35.906 33.562 5.312 1 78.94 90 ASN A O 1
ATOM 710 N N . THR A 1 91 ? -35.625 31.656 4.125 1 72.69 91 THR A N 1
ATOM 711 C CA . THR A 1 91 ? -34.188 31.781 4.152 1 72.69 91 THR A CA 1
ATOM 712 C C . THR A 1 91 ? -33.688 32.5 2.9 1 72.69 91 THR A C 1
ATOM 714 O O . THR A 1 91 ? -32.469 32.781 2.777 1 72.69 91 THR A O 1
ATOM 717 N N . ASN A 1 92 ? -34.5 32.781 2.064 1 73.25 92 ASN A N 1
ATOM 718 C CA . ASN A 1 92 ? -34.188 33.5 0.832 1 73.25 92 ASN A CA 1
ATOM 719 C C . ASN A 1 92 ? -34.656 34.938 0.882 1 73.25 92 ASN A C 1
ATOM 721 O O . ASN A 1 92 ? -35.875 35.219 0.898 1 73.25 92 ASN A O 1
ATOM 725 N N . GLN A 1 93 ? -33.656 35.781 0.923 1 73.44 93 GLN A N 1
ATOM 726 C CA . GLN A 1 93 ? -33.938 37.188 1.114 1 73.44 93 GLN A CA 1
ATOM 727 C C . GLN A 1 93 ? -34.844 37.719 -0.005 1 73.44 93 GLN A C 1
ATOM 729 O O . GLN A 1 93 ? -35.75 38.5 0.245 1 73.44 93 GLN A O 1
ATOM 734 N N . MET A 1 94 ? -34.625 37.344 -1.188 1 79.81 94 MET A N 1
ATOM 735 C CA . MET A 1 94 ? -35.406 37.812 -2.322 1 79.81 94 MET A CA 1
ATOM 736 C C . MET A 1 94 ? -36.875 37.344 -2.195 1 79.81 94 MET A C 1
ATOM 738 O O . MET A 1 94 ? -37.781 38.125 -2.422 1 79.81 94 MET A O 1
ATOM 742 N N . LEU A 1 95 ? -37.031 36.156 -1.732 1 82.75 95 LEU A N 1
ATOM 743 C CA . LEU A 1 95 ? -38.375 35.625 -1.633 1 82.75 95 LEU A CA 1
ATOM 744 C C . LEU A 1 95 ? -39.156 36.281 -0.499 1 82.75 95 LEU A C 1
ATOM 746 O O . LEU A 1 95 ? -40.344 36.594 -0.653 1 82.75 95 LEU A O 1
ATOM 750 N N . THR A 1 96 ? -38.406 36.531 0.478 1 80.5 96 THR A N 1
ATOM 751 C CA . THR A 1 96 ? -39.062 37.188 1.606 1 80.5 96 THR A CA 1
ATOM 752 C C . THR A 1 96 ? -39.438 38.594 1.253 1 80.5 96 THR A C 1
ATOM 754 O O . THR A 1 96 ? -40.5 39.094 1.663 1 80.5 96 THR A O 1
ATOM 757 N N . LYS A 1 97 ? -38.656 39.219 0.47 1 81.69 97 LYS A N 1
ATOM 758 C CA . LYS A 1 97 ? -38.969 40.562 -0.014 1 81.69 97 LYS A CA 1
ATOM 759 C C . LYS A 1 97 ? -40.188 40.562 -0.929 1 81.69 97 LYS A C 1
ATOM 761 O O . LYS A 1 97 ? -41.031 41.469 -0.842 1 81.69 97 LYS A O 1
ATOM 766 N N . LEU A 1 98 ? -40.281 39.656 -1.7 1 84.88 98 LEU A N 1
ATOM 767 C CA . LEU A 1 98 ? -41.406 39.531 -2.645 1 84.88 98 LEU A CA 1
ATOM 768 C C . LEU A 1 98 ? -42.719 39.25 -1.918 1 84.88 98 LEU A C 1
ATOM 770 O O . LEU A 1 98 ? -43.781 39.75 -2.324 1 84.88 98 LEU A O 1
ATOM 774 N N . MET A 1 99 ? -42.625 38.625 -0.826 1 81 99 MET A N 1
ATOM 775 C CA . MET A 1 99 ? -43.781 38.281 -0.035 1 81 99 MET A CA 1
ATOM 776 C C . MET A 1 99 ? -44.344 39.469 0.712 1 81 99 MET A C 1
ATOM 778 O O . MET A 1 99 ? -45.5 39.5 1.146 1 81 99 MET A O 1
ATOM 782 N N . LYS A 1 100 ? -43.438 40.5 0.803 1 80.12 100 LYS A N 1
ATOM 783 C CA . LYS A 1 100 ? -43.844 41.719 1.488 1 80.12 100 LYS A CA 1
ATOM 784 C C . LYS A 1 100 ? -44.25 42.812 0.491 1 80.12 100 LYS A C 1
ATOM 786 O O . LYS A 1 100 ? -44.781 43.844 0.882 1 80.12 100 LYS A O 1
ATOM 791 N N . ASP A 1 101 ? -44.031 42.594 -0.735 1 82.94 101 ASP A N 1
ATOM 792 C CA . ASP A 1 101 ? -44.375 43.5 -1.801 1 82.94 101 ASP A CA 1
ATOM 793 C C . ASP A 1 101 ? -45.875 43.438 -2.129 1 82.94 101 ASP A C 1
ATOM 795 O O . ASP A 1 101 ? -46.344 42.438 -2.627 1 82.94 101 ASP A O 1
ATOM 799 N N . LYS A 1 102 ? -46.625 44.438 -1.86 1 80.56 102 LYS A N 1
ATOM 800 C CA . LYS A 1 102 ? -48.094 44.5 -1.969 1 80.56 102 LYS A CA 1
ATOM 801 C C . LYS A 1 102 ? -48.562 44.188 -3.393 1 80.56 102 LYS A C 1
ATOM 803 O O . LYS A 1 102 ? -49.594 43.562 -3.594 1 80.56 102 LYS A O 1
ATOM 808 N N . LYS A 1 103 ? -47.875 44.594 -4.422 1 82 103 LYS A N 1
ATOM 809 C CA . LYS A 1 103 ? -48.25 44.375 -5.82 1 82 103 LYS A CA 1
ATOM 810 C C . LYS A 1 103 ? -48.031 42.938 -6.242 1 82 103 LYS A C 1
ATOM 812 O O . LYS A 1 103 ? -48.875 42.344 -6.941 1 82 103 LYS A O 1
ATOM 817 N N . GLU A 1 104 ? -46.969 42.312 -5.746 1 81.69 104 GLU A N 1
ATOM 818 C CA . GLU A 1 104 ? -46.625 40.969 -6.207 1 81.69 104 GLU A CA 1
ATOM 819 C C . GLU A 1 104 ? -47.406 39.906 -5.473 1 81.69 104 GLU A C 1
ATOM 821 O O . GLU A 1 104 ? -47.688 38.844 -6.043 1 81.69 104 GLU A O 1
ATOM 826 N N . VAL A 1 105 ? -47.719 40.188 -4.344 1 85.31 105 VAL A N 1
ATOM 827 C CA . VAL A 1 105 ? -48.375 39.188 -3.482 1 85.31 105 VAL A CA 1
ATOM 828 C C . VAL A 1 105 ? -49.719 38.781 -4.105 1 85.31 105 VAL A C 1
ATOM 830 O O . VAL A 1 105 ? -50.156 37.656 -3.895 1 85.31 105 VAL A O 1
ATOM 833 N N . GLU A 1 106 ? -50.281 39.594 -4.852 1 86.19 106 GLU A N 1
ATOM 834 C CA . GLU A 1 106 ? -51.531 39.312 -5.512 1 86.19 106 GLU A CA 1
ATOM 835 C C . GLU A 1 106 ? -51.406 38.188 -6.535 1 86.19 106 GLU A C 1
ATOM 837 O O . GLU A 1 106 ? -52.375 37.531 -6.875 1 86.19 106 GLU A O 1
ATOM 842 N N . ARG A 1 107 ? -50.188 37.875 -7.027 1 84 107 ARG A N 1
ATOM 843 C CA . ARG A 1 107 ? -49.938 36.875 -8.062 1 84 107 ARG A CA 1
ATOM 844 C C . ARG A 1 107 ? -49.812 35.469 -7.457 1 84 107 ARG A C 1
ATOM 846 O O . ARG A 1 107 ? -49.875 34.469 -8.18 1 84 107 ARG A O 1
ATOM 853 N N . PHE A 1 108 ? -49.656 35.5 -6.172 1 86.75 108 PHE A N 1
ATOM 854 C CA . PHE A 1 108 ? -49.5 34.188 -5.523 1 86.75 108 PHE A CA 1
ATOM 855 C C . PHE A 1 108 ? -50.094 34.219 -4.125 1 86.75 108 PHE A C 1
ATOM 857 O O . PHE A 1 108 ? -49.406 33.969 -3.137 1 86.75 108 PHE A O 1
ATOM 864 N N . PRO A 1 109 ? -51.312 34.344 -4.109 1 88.25 109 PRO A N 1
ATOM 865 C CA . PRO A 1 109 ? -52 34.5 -2.826 1 88.25 109 PRO A CA 1
ATOM 866 C C . PRO A 1 109 ? -52 33.219 -1.989 1 88.25 109 PRO A C 1
ATOM 868 O O . PRO A 1 109 ? -51.906 33.281 -0.761 1 88.25 109 PRO A O 1
ATOM 871 N N . ASP A 1 110 ? -52.031 32.094 -2.58 1 87.69 110 ASP A N 1
ATOM 872 C CA . ASP A 1 110 ? -52.094 30.812 -1.846 1 87.69 110 ASP A CA 1
ATOM 873 C C . ASP A 1 110 ? -50.75 30.5 -1.202 1 87.69 110 ASP A C 1
ATOM 875 O O . ASP A 1 110 ? -50.688 29.969 -0.093 1 87.69 110 ASP A O 1
ATOM 879 N N . THR A 1 111 ? -49.75 30.875 -1.9 1 87.44 111 THR A N 1
ATOM 880 C CA . THR A 1 111 ? -48.406 30.719 -1.329 1 87.44 111 THR A CA 1
ATOM 881 C C . THR A 1 111 ? -48.25 31.609 -0.099 1 87.44 111 THR A C 1
ATOM 883 O O . THR A 1 111 ? -47.688 31.172 0.913 1 87.44 111 THR A O 1
ATOM 886 N N . CYS A 1 112 ? -48.75 32.812 -0.233 1 86.69 112 CYS A N 1
ATOM 887 C CA . CYS A 1 112 ? -48.656 33.75 0.88 1 86.69 112 CYS A CA 1
ATOM 888 C C . CYS A 1 112 ? -49.438 33.219 2.09 1 86.69 112 CYS A C 1
ATOM 890 O O . CYS A 1 112 ? -48.969 33.344 3.223 1 86.69 112 CYS A O 1
ATOM 892 N N . LYS A 1 113 ? -50.562 32.688 1.767 1 86.81 113 LYS A N 1
ATOM 893 C CA . LYS A 1 113 ? -51.375 32.125 2.842 1 86.81 113 LYS A CA 1
ATOM 894 C C . LYS A 1 113 ? -50.656 30.953 3.525 1 86.81 113 LYS A C 1
ATOM 896 O O . LYS A 1 113 ? -50.594 30.891 4.754 1 86.81 113 LYS A O 1
ATOM 901 N N . MET A 1 114 ? -50.094 30.062 2.816 1 88.25 114 MET A N 1
ATOM 902 C CA . MET A 1 114 ? -49.375 28.922 3.365 1 88.25 114 MET A CA 1
ATOM 903 C C . MET A 1 114 ? -48.188 29.391 4.195 1 88.25 114 MET A C 1
ATOM 905 O O . MET A 1 114 ? -47.938 28.875 5.293 1 88.25 114 MET A O 1
ATOM 909 N N . TYR A 1 115 ? -47.469 30.328 3.664 1 87.44 115 TYR A N 1
ATOM 910 C CA . TYR A 1 115 ? -46.312 30.859 4.359 1 87.44 115 TYR A CA 1
ATOM 911 C C . TYR A 1 115 ? -46.719 31.469 5.699 1 87.44 115 TYR A C 1
ATOM 913 O O . TYR A 1 115 ? -46.062 31.219 6.715 1 87.44 115 TYR A O 1
ATOM 921 N N . SER A 1 116 ? -47.719 32.281 5.691 1 85.62 116 SER A N 1
ATOM 922 C CA . SER A 1 116 ? -48.188 32.938 6.91 1 85.62 116 SER A CA 1
ATOM 923 C C . SER A 1 116 ? -48.625 31.922 7.961 1 85.62 116 SER A C 1
ATOM 925 O O . SER A 1 116 ? -48.312 32.062 9.148 1 85.62 116 SER A O 1
ATOM 927 N N . GLU A 1 117 ? -49.25 30.875 7.535 1 86 117 GLU A N 1
ATOM 928 C CA . GLU A 1 117 ? -49.656 29.812 8.445 1 86 117 GLU A CA 1
ATOM 929 C C . GLU A 1 117 ? -48.469 29.062 9.016 1 86 117 GLU A C 1
ATOM 931 O O . GLU A 1 117 ? -48.406 28.797 10.219 1 86 117 GLU A O 1
ATOM 936 N N . GLN A 1 118 ? -47.562 28.719 8.117 1 85.19 118 GLN A N 1
ATOM 937 C CA . GLN A 1 118 ? -46.406 27.984 8.578 1 85.19 118 GLN A CA 1
ATOM 938 C C . GLN A 1 118 ? -45.5 28.875 9.461 1 85.19 118 GLN A C 1
ATOM 940 O O . GLN A 1 118 ? -44.875 28.391 10.383 1 85.19 118 GLN A O 1
ATOM 945 N N . PHE A 1 119 ? -45.438 30.156 9.148 1 83.69 119 PHE A N 1
ATOM 946 C CA . PHE A 1 119 ? -44.688 31.109 9.953 1 83.69 119 PHE A CA 1
ATOM 947 C C . PHE A 1 119 ? -45.219 31.156 11.383 1 83.69 119 PHE A C 1
ATOM 949 O O . PHE A 1 119 ? -44.438 31.109 12.336 1 83.69 119 PHE A O 1
ATOM 956 N N . LYS A 1 120 ? -46.469 31.188 11.477 1 83.38 120 LYS A N 1
ATOM 957 C CA . LYS A 1 120 ? -47.094 31.188 12.797 1 83.38 120 LYS A CA 1
ATOM 958 C C . LYS A 1 120 ? -46.812 29.875 13.531 1 83.38 120 LYS A C 1
ATOM 960 O O . LYS A 1 120 ? -46.5 29.891 14.727 1 83.38 120 LYS A O 1
ATOM 965 N N . ALA A 1 121 ? -46.875 28.812 12.844 1 83.69 121 ALA A N 1
ATOM 966 C CA . ALA A 1 121 ? -46.656 27.484 13.43 1 83.69 121 ALA A CA 1
ATOM 967 C C . ALA A 1 121 ? -45.219 27.281 13.852 1 83.69 121 ALA A C 1
ATOM 969 O O . ALA A 1 121 ? -44.938 26.578 14.82 1 83.69 121 ALA A O 1
ATOM 970 N N . ASN A 1 122 ? -44.344 27.922 13.117 1 80.19 122 ASN A N 1
ATOM 971 C CA . ASN A 1 122 ? -42.906 27.688 13.375 1 80.19 122 ASN A CA 1
ATOM 972 C C . ASN A 1 122 ? -42.281 28.828 14.164 1 80.19 122 ASN A C 1
ATOM 974 O O . ASN A 1 122 ? -41.094 28.828 14.43 1 80.19 122 ASN A O 1
ATOM 978 N N . LYS A 1 123 ? -43 29.75 14.531 1 80 123 LYS A N 1
ATOM 979 C CA . LYS A 1 123 ? -42.531 30.938 15.242 1 80 123 LYS A CA 1
ATOM 980 C C . LYS A 1 123 ? -41.781 30.547 16.516 1 80 123 LYS A C 1
ATOM 982 O O . LYS A 1 123 ? -40.688 31.062 16.781 1 80 123 LYS A O 1
ATOM 987 N N . PRO A 1 124 ? -42.25 29.703 17.312 1 77.06 124 PRO A N 1
ATOM 988 C CA . PRO A 1 124 ? -41.469 29.312 18.484 1 77.06 124 PRO A CA 1
ATOM 989 C C . PRO A 1 124 ? -40.125 28.688 18.125 1 77.06 124 PRO A C 1
ATOM 991 O O . PRO A 1 124 ? -39.125 28.938 18.812 1 77.06 124 PRO A O 1
ATOM 994 N N . LEU A 1 125 ? -40.062 27.938 17.125 1 75.19 125 LEU A N 1
ATOM 995 C CA . LEU A 1 125 ? -38.844 27.266 16.719 1 75.19 125 LEU A CA 1
ATOM 996 C C . LEU A 1 125 ? -37.875 28.266 16.094 1 75.19 125 LEU A C 1
ATOM 998 O O . LEU A 1 125 ? -36.656 28.156 16.281 1 75.19 125 LEU A O 1
ATOM 1002 N N . LEU A 1 126 ? -38.5 29.156 15.398 1 71.81 126 LEU A N 1
ATOM 1003 C CA . LEU A 1 126 ? -37.688 30.234 14.852 1 71.81 126 LEU A CA 1
ATOM 1004 C C . LEU A 1 126 ? -37.062 31.078 15.961 1 71.81 126 LEU A C 1
ATOM 1006 O O . LEU A 1 126 ? -35.875 31.438 15.891 1 71.81 126 LEU A O 1
ATOM 1010 N N . LYS A 1 127 ? -37.844 31.375 16.922 1 68.62 127 LYS A N 1
ATOM 1011 C CA . LYS A 1 127 ? -37.344 32.094 18.094 1 68.62 127 LYS A CA 1
ATOM 1012 C C . LYS A 1 127 ? -36.25 31.266 18.812 1 68.62 127 LYS A C 1
ATOM 1014 O O . LYS A 1 127 ? -35.25 31.812 19.234 1 68.62 127 LYS A O 1
ATOM 1019 N N . GLU A 1 128 ? -36.469 30.078 19.047 1 66 128 GLU A N 1
ATOM 1020 C CA . GLU A 1 128 ? -35.5 29.188 19.656 1 66 128 GLU A CA 1
ATOM 1021 C C . GLU A 1 128 ? -34.25 29.078 18.797 1 66 128 GLU A C 1
ATOM 1023 O O . GLU A 1 128 ? -33.125 29.094 19.312 1 66 128 GLU A O 1
ATOM 1028 N N . PHE A 1 129 ? -34.438 28.844 17.578 1 61.12 129 PHE A N 1
ATOM 1029 C CA . PHE A 1 129 ? -33.344 28.75 16.641 1 61.12 129 PHE A CA 1
ATOM 1030 C C . PHE A 1 129 ? -32.562 30.047 16.609 1 61.12 129 PHE A C 1
ATOM 1032 O O . PHE A 1 129 ? -31.312 30.047 16.641 1 61.12 129 PHE A O 1
ATOM 1039 N N . ASN A 1 130 ? -33.375 31.062 16.578 1 54.56 130 ASN A N 1
ATOM 1040 C CA . ASN A 1 130 ? -32.781 32.375 16.578 1 54.56 130 ASN A CA 1
ATOM 1041 C C . ASN A 1 130 ? -32.188 32.719 17.953 1 54.56 130 ASN A C 1
ATOM 1043 O O . ASN A 1 130 ? -31.203 33.469 18.031 1 54.56 130 ASN A O 1
ATOM 1047 N N . ALA A 1 131 ? -32.781 32.375 18.984 1 50.47 131 ALA A N 1
ATOM 1048 C CA . ALA A 1 131 ? -32.25 32.562 20.344 1 50.47 131 ALA A CA 1
ATOM 1049 C C . ALA A 1 131 ? -30.984 31.734 20.547 1 50.47 131 ALA A C 1
ATOM 1051 O O . ALA A 1 131 ? -30.047 32.188 21.203 1 50.47 131 ALA A O 1
ATOM 1052 N N . GLY A 1 132 ? -30.891 30.453 20.312 1 44.66 132 GLY A N 1
ATOM 1053 C CA . GLY A 1 132 ? -29.688 29.641 20.375 1 44.66 132 GLY A CA 1
ATOM 1054 C C . GLY A 1 132 ? -28.625 30.078 19.406 1 44.66 132 GLY A C 1
ATOM 1055 O O . GLY A 1 132 ? -27.422 30 19.719 1 44.66 132 GLY A O 1
ATOM 1056 N N . SER A 1 133 ? -28.969 30.25 18.266 1 41.09 133 SER A N 1
ATOM 1057 C CA . SER A 1 133 ? -28.047 30.734 17.25 1 41.09 133 SER A CA 1
ATOM 1058 C C . SER A 1 133 ? -27.594 32.156 17.547 1 41.09 133 SER A C 1
ATOM 1060 O O . SER A 1 133 ? -26.531 32.594 17.078 1 41.09 133 SER A O 1
ATOM 1062 N N . ARG A 1 134 ? -28.328 33.031 18.109 1 39.19 134 ARG A N 1
ATOM 1063 C CA . ARG A 1 134 ? -28.094 34.469 18.328 1 39.19 134 ARG A CA 1
ATOM 1064 C C . ARG A 1 134 ? -26.984 34.688 19.359 1 39.19 134 ARG A C 1
ATOM 1066 O O . ARG A 1 134 ? -26.359 35.75 19.391 1 39.19 134 ARG A O 1
ATOM 1073 N N . LYS A 1 135 ? -26.922 33.875 20.359 1 40.88 135 LYS A N 1
ATOM 1074 C CA . LYS A 1 135 ? -26.062 34.344 21.438 1 40.88 135 LYS A CA 1
ATOM 1075 C C . LYS A 1 135 ? -24.625 34.562 20.953 1 40.88 135 LYS A C 1
ATOM 1077 O O . LYS A 1 135 ? -23.891 35.375 21.5 1 40.88 135 LYS A O 1
ATOM 1082 N N . GLU A 1 136 ? -24.125 33.562 20.219 1 44.22 136 GLU A N 1
ATOM 1083 C CA . GLU A 1 136 ? -22.703 33.75 20.016 1 44.22 136 GLU A CA 1
ATOM 1084 C C . GLU A 1 136 ? -22.422 34.531 18.719 1 44.22 136 GLU A C 1
ATOM 1086 O O . GLU A 1 136 ? -21.281 34.594 18.281 1 44.22 136 GLU A O 1
ATOM 1091 N N . GLN A 1 137 ? -23.422 34.844 17.938 1 44.19 137 GLN A N 1
ATOM 1092 C CA . GLN A 1 137 ? -23.094 35.531 16.688 1 44.19 137 GLN A CA 1
ATOM 1093 C C . GLN A 1 137 ? -22.812 37 16.906 1 44.19 137 GLN A C 1
ATOM 1095 O O . GLN A 1 137 ? -23.656 37.719 17.453 1 44.19 137 GLN A O 1
ATOM 1100 N N . GLY A 1 138 ? -21.641 37.281 17.078 1 52.03 138 GLY A N 1
ATOM 1101 C CA . GLY A 1 138 ? -21.219 38.656 17.172 1 52.03 138 GLY A CA 1
ATOM 1102 C C . GLY A 1 138 ? -21.75 39.531 16.031 1 52.03 138 GLY A C 1
ATOM 1103 O O . GLY A 1 138 ? -22.234 39 15.031 1 52.03 138 GLY A O 1
ATOM 1104 N N . ASN A 1 139 ? -22.188 40.719 16.297 1 53.91 139 ASN A N 1
ATOM 1105 C CA . ASN A 1 139 ? -22.656 41.719 15.336 1 53.91 139 ASN A CA 1
ATOM 1106 C C . ASN A 1 139 ? -21.5 42.281 14.5 1 53.91 139 ASN A C 1
ATOM 1108 O O . ASN A 1 139 ? -20.484 42.719 15.047 1 53.91 139 ASN A O 1
ATOM 1112 N N . LEU A 1 140 ? -21.438 41.844 13.148 1 59.09 140 LEU A N 1
ATOM 1113 C CA . LEU A 1 140 ? -20.453 42.406 12.242 1 59.09 140 LEU A CA 1
ATOM 1114 C C . LEU A 1 140 ? -20.875 43.781 11.758 1 59.09 140 LEU A C 1
ATOM 1116 O O . LEU A 1 140 ? -20.328 44.312 10.789 1 59.09 140 LEU A O 1
ATOM 1120 N N . GLU A 1 141 ? -21.969 44.312 12.32 1 54.94 141 GLU A N 1
ATOM 1121 C CA . GLU A 1 141 ? -22.438 45.625 11.844 1 54.94 141 GLU A CA 1
ATOM 1122 C C . GLU A 1 141 ? -21.672 46.75 12.5 1 54.94 141 GLU A C 1
ATOM 1124 O O . GLU A 1 141 ? -21.609 46.844 13.727 1 54.94 141 GLU A O 1
ATOM 1129 N N . ILE A 1 142 ? -20.609 47.125 11.727 1 57.91 142 ILE A N 1
ATOM 1130 C CA . ILE A 1 142 ? -19.922 48.344 12.156 1 57.91 142 ILE A CA 1
ATOM 1131 C C . ILE A 1 142 ? -20.516 49.531 11.43 1 57.91 142 ILE A C 1
ATOM 1133 O O . ILE A 1 142 ? -20.266 49.75 10.234 1 57.91 142 ILE A O 1
ATOM 1137 N N . GLY A 1 143 ? -21.422 50.125 11.969 1 55.5 143 GLY A N 1
ATOM 1138 C CA . GLY A 1 143 ? -22.016 51.281 11.336 1 55.5 143 GLY A CA 1
ATOM 1139 C C . GLY A 1 143 ? -22.156 51.156 9.836 1 55.5 143 GLY A C 1
ATOM 1140 O O . GLY A 1 143 ? -21.859 50.094 9.273 1 55.5 143 GLY A O 1
ATOM 1141 N N . GLU A 1 144 ? -22.75 52.156 8.922 1 47.31 144 GLU A N 1
ATOM 1142 C CA . GLU A 1 144 ? -23.016 52.125 7.484 1 47.31 144 GLU A CA 1
ATOM 1143 C C . GLU A 1 144 ? -21.734 51.938 6.688 1 47.31 144 GLU A C 1
ATOM 1145 O O . GLU A 1 144 ? -20.766 52.688 6.852 1 47.31 144 GLU A O 1
ATOM 1150 N N . PRO A 1 145 ? -21.562 50.719 6.195 1 53.59 145 PRO A N 1
ATOM 1151 C CA . PRO A 1 145 ? -20.359 50.562 5.383 1 53.59 145 PRO A CA 1
ATOM 1152 C C . PRO A 1 145 ? -20.266 51.625 4.273 1 53.59 145 PRO A C 1
ATOM 1154 O O . PRO A 1 145 ? -21.234 51.844 3.543 1 53.59 145 PRO A O 1
ATOM 1157 N N . SER A 1 146 ? -19.5 52.5 4.488 1 62.66 146 SER A N 1
ATOM 1158 C CA . SER A 1 146 ? -19.203 53.438 3.395 1 62.66 146 SER A CA 1
ATOM 1159 C C . SER A 1 146 ? -18.594 52.688 2.203 1 62.66 146 SER A C 1
ATOM 1161 O O . SER A 1 146 ? -18.062 51.594 2.352 1 62.66 146 SER A O 1
ATOM 1163 N N . GLU A 1 147 ? -18.938 53.094 1.046 1 76.12 147 GLU A N 1
ATOM 1164 C CA . GLU A 1 147 ? -18.344 52.594 -0.192 1 76.12 147 GLU A CA 1
ATOM 1165 C C . GLU A 1 147 ? -16.844 52.844 -0.221 1 76.12 147 GLU A C 1
ATOM 1167 O O . GLU A 1 147 ? -16.359 53.812 0.389 1 76.12 147 GLU A O 1
ATOM 1172 N N . ASN A 1 148 ? -15.992 51.969 -0.621 1 88.69 148 ASN A N 1
ATOM 1173 C CA . ASN A 1 148 ? -14.547 52.062 -0.815 1 88.69 148 ASN A CA 1
ATOM 1174 C C . ASN A 1 148 ? -13.797 52 0.512 1 88.69 148 ASN A C 1
ATOM 1176 O O . ASN A 1 148 ? -12.977 52.875 0.805 1 88.69 148 ASN A O 1
ATOM 1180 N N . VAL A 1 149 ? -14.18 50.969 1.315 1 92.19 149 VAL A N 1
ATOM 1181 C CA . VAL A 1 149 ? -13.555 50.812 2.625 1 92.19 149 VAL A CA 1
ATOM 1182 C C . VAL A 1 149 ? -12.133 50.281 2.459 1 92.19 149 VAL A C 1
ATOM 1184 O O . VAL A 1 149 ? -11.93 49.219 1.833 1 92.19 149 VAL A O 1
ATOM 1187 N N . VAL A 1 150 ? -11.148 51.031 2.941 1 95.81 150 VAL A N 1
ATOM 1188 C CA . VAL A 1 150 ? -9.758 50.594 2.934 1 95.81 150 VAL A CA 1
ATOM 1189 C C . VAL A 1 150 ? -9.305 50.281 4.355 1 95.81 150 VAL A C 1
ATOM 1191 O O . VAL A 1 150 ? -9.344 51.125 5.238 1 95.81 150 VAL A O 1
ATOM 1194 N N . THR A 1 151 ? -9.008 49 4.57 1 96.12 151 THR A N 1
ATOM 1195 C CA . THR A 1 151 ? -8.523 48.531 5.871 1 96.12 151 THR A CA 1
ATOM 1196 C C . THR A 1 151 ? -7.07 48.094 5.785 1 96.12 151 THR A C 1
ATOM 1198 O O . THR A 1 151 ? -6.504 48 4.695 1 96.12 151 THR A O 1
ATOM 1201 N N . ARG A 1 152 ? -6.465 47.844 6.992 1 96.75 152 ARG A N 1
ATOM 1202 C CA . ARG A 1 152 ? -5.094 47.375 6.977 1 96.75 152 ARG A CA 1
ATOM 1203 C C . ARG A 1 152 ? -4.859 46.375 8.109 1 96.75 152 ARG A C 1
ATOM 1205 O O . ARG A 1 152 ? -5.355 46.562 9.219 1 96.75 152 ARG A O 1
ATOM 1212 N N . PHE A 1 153 ? -4.234 45.312 7.797 1 95.81 153 PHE A N 1
ATOM 1213 C CA . PHE A 1 153 ? -3.684 44.344 8.75 1 95.81 153 PHE A CA 1
ATOM 1214 C C . PHE A 1 153 ? -2.184 44.562 8.922 1 95.81 153 PHE A C 1
ATOM 1216 O O . PHE A 1 153 ? -1.399 44.25 8.023 1 95.81 153 PHE A O 1
ATOM 1223 N N . PRO A 1 154 ? -1.747 45.094 10.078 1 93 154 PRO A N 1
ATOM 1224 C CA . PRO A 1 154 ? -0.342 45.469 10.258 1 93 154 PRO A CA 1
ATOM 1225 C C . PRO A 1 154 ? 0.417 44.5 11.164 1 93 154 PRO A C 1
ATOM 1227 O O . PRO A 1 154 ? 0.806 44.875 12.273 1 93 154 PRO A O 1
ATOM 1230 N N . PRO A 1 155 ? 0.805 43.375 10.688 1 91.88 155 PRO A N 1
ATOM 1231 C CA . PRO A 1 155 ? 1.546 42.406 11.508 1 91.88 155 PRO A CA 1
ATOM 1232 C C . PRO A 1 155 ? 3.008 42.812 11.703 1 91.88 155 PRO A C 1
ATOM 1234 O O . PRO A 1 155 ? 3.605 43.406 10.82 1 91.88 155 PRO A O 1
ATOM 1237 N N . GLU A 1 156 ? 3.463 42.531 12.93 1 88.56 156 GLU A N 1
ATOM 1238 C CA . GLU A 1 156 ? 4.902 42.594 13.156 1 88.56 156 GLU A CA 1
ATOM 1239 C C . GLU A 1 156 ? 5.602 41.312 12.742 1 88.56 156 GLU A C 1
ATOM 1241 O O . GLU A 1 156 ? 5.199 40.219 13.148 1 88.56 156 GLU A O 1
ATOM 1246 N N . PRO A 1 157 ? 6.684 41.375 11.953 1 88.94 157 PRO A N 1
ATOM 1247 C CA . PRO A 1 157 ? 7.324 40.156 11.43 1 88.94 157 PRO A CA 1
ATOM 1248 C C . PRO A 1 157 ? 8.32 39.562 12.414 1 88.94 157 PRO A C 1
ATOM 1250 O O . PRO A 1 157 ? 9.492 39.375 12.078 1 88.94 157 PRO A O 1
ATOM 1253 N N . ASN A 1 158 ? 7.922 39.156 13.555 1 86.94 158 ASN A N 1
ATOM 1254 C CA . ASN A 1 158 ? 8.789 38.562 14.562 1 86.94 158 ASN A CA 1
ATOM 1255 C C . ASN A 1 158 ? 8.289 37.219 15.016 1 86.94 158 ASN A C 1
ATOM 1257 O O . ASN A 1 158 ? 8.711 36.688 16.047 1 86.94 158 ASN A O 1
ATOM 1261 N N . GLY A 1 159 ? 7.418 36.625 14.234 1 88.75 159 GLY A N 1
ATOM 1262 C CA . GLY A 1 159 ? 6.832 35.312 14.469 1 88.75 159 GLY A CA 1
ATOM 1263 C C . GLY A 1 159 ? 5.738 34.969 13.484 1 88.75 159 GLY A C 1
ATOM 1264 O O . GLY A 1 159 ? 5.473 35.719 12.547 1 88.75 159 GLY A O 1
ATOM 1265 N N . ARG A 1 160 ? 5.137 33.844 13.75 1 93.5 160 ARG A N 1
ATOM 1266 C CA . ARG A 1 160 ? 4.047 33.406 12.891 1 93.5 160 ARG A CA 1
ATOM 1267 C C . ARG A 1 160 ? 2.701 33.875 13.422 1 93.5 160 ARG A C 1
ATOM 1269 O O . ARG A 1 160 ? 2.592 34.281 14.594 1 93.5 160 ARG A O 1
ATOM 1276 N N . LEU A 1 161 ? 1.785 33.844 12.531 1 94.75 161 LEU A N 1
ATOM 1277 C CA . LEU A 1 161 ? 0.449 34.25 12.961 1 94.75 161 LEU A CA 1
ATOM 1278 C C . LEU A 1 161 ? -0.182 33.188 13.836 1 94.75 161 LEU A C 1
ATOM 1280 O O . LEU A 1 161 ? -0.02 31.984 13.578 1 94.75 161 LEU A O 1
ATOM 1284 N N . HIS A 1 162 ? -0.774 33.562 14.859 1 92.75 162 HIS A N 1
ATOM 1285 C CA . HIS A 1 162 ? -1.591 32.688 15.672 1 92.75 162 HIS A CA 1
ATOM 1286 C C . HIS A 1 162 ? -3.074 33 15.516 1 92.75 162 HIS A C 1
ATOM 1288 O O . HIS A 1 162 ? -3.447 33.906 14.766 1 92.75 162 HIS A O 1
ATOM 1294 N N . ILE A 1 163 ? -3.91 32.375 16.203 1 89.06 163 ILE A N 1
ATOM 1295 C CA . ILE A 1 163 ? -5.355 32.438 16.031 1 89.06 163 ILE A CA 1
ATOM 1296 C C . ILE A 1 163 ? -5.855 33.844 16.406 1 89.06 163 ILE A C 1
ATOM 1298 O O . ILE A 1 163 ? -6.832 34.344 15.828 1 89.06 163 ILE A O 1
ATOM 1302 N N . GLY A 1 164 ? -5.223 34.469 17.328 1 86.5 164 GLY A N 1
ATOM 1303 C CA . GLY A 1 164 ? -5.562 35.844 17.656 1 86.5 164 GLY A CA 1
ATOM 1304 C C . GLY A 1 164 ? -5.379 36.781 16.484 1 86.5 164 GLY A C 1
ATOM 1305 O O . GLY A 1 164 ? -6.223 37.656 16.25 1 86.5 164 GLY A O 1
ATOM 1306 N N . HIS A 1 165 ? -4.293 36.625 15.805 1 91.12 165 HIS A N 1
ATOM 1307 C CA . HIS A 1 165 ? -4.035 37.438 14.617 1 91.12 165 HIS A CA 1
ATOM 1308 C C . HIS A 1 165 ? -5.051 37.125 13.516 1 91.12 165 HIS A C 1
ATOM 1310 O O . HIS A 1 165 ? -5.383 38 12.719 1 91.12 165 HIS A O 1
ATOM 1316 N N . ALA A 1 166 ? -5.438 35.875 13.508 1 91.69 166 ALA A N 1
ATOM 1317 C CA . ALA A 1 166 ? -6.391 35.469 12.484 1 91.69 166 ALA A CA 1
ATOM 1318 C C . ALA A 1 166 ? -7.676 36.281 12.562 1 91.69 166 ALA A C 1
ATOM 1320 O O . ALA A 1 166 ? -8.242 36.656 11.539 1 91.69 166 ALA A O 1
ATOM 1321 N N . ARG A 1 167 ? -8.102 36.5 13.781 1 89.88 167 ARG A N 1
ATOM 1322 C CA . ARG A 1 167 ? -9.305 37.312 13.953 1 89.88 167 ARG A CA 1
ATOM 1323 C C . ARG A 1 167 ? -9.117 38.719 13.352 1 89.88 167 ARG A C 1
ATOM 1325 O O . ARG A 1 167 ? -9.969 39.188 12.602 1 89.88 167 ARG A O 1
ATOM 1332 N N . ALA A 1 168 ? -8.047 39.312 13.664 1 91.31 168 ALA A N 1
ATOM 1333 C CA . ALA A 1 168 ? -7.746 40.656 13.148 1 91.31 168 ALA A CA 1
ATOM 1334 C C . ALA A 1 168 ? -7.656 40.656 11.625 1 91.31 168 ALA A C 1
ATOM 1336 O O . ALA A 1 168 ? -8.242 41.5 10.953 1 91.31 168 ALA A O 1
ATOM 1337 N N . ALA A 1 169 ? -6.969 39.719 11.094 1 94.5 169 ALA A N 1
ATOM 1338 C CA . ALA A 1 169 ? -6.773 39.625 9.648 1 94.5 169 ALA A CA 1
ATOM 1339 C C . ALA A 1 169 ? -8.102 39.406 8.93 1 94.5 169 ALA A C 1
ATOM 1341 O O . ALA A 1 169 ? -8.398 40.062 7.938 1 94.5 169 ALA A O 1
ATOM 1342 N N . LEU A 1 170 ? -8.875 38.562 9.453 1 93.19 170 LEU A N 1
ATOM 1343 C CA . LEU A 1 170 ? -10.125 38.188 8.805 1 93.19 170 LEU A CA 1
ATOM 1344 C C . LEU A 1 170 ? -11.156 39.312 8.906 1 93.19 170 LEU A C 1
ATOM 1346 O O . LEU A 1 170 ? -11.938 39.531 7.98 1 93.19 170 LEU A O 1
ATOM 1350 N N . LEU A 1 171 ? -11.195 39.969 10.016 1 91 171 LEU A N 1
ATOM 1351 C CA . LEU A 1 171 ? -12.102 41.094 10.156 1 91 171 LEU A CA 1
ATOM 1352 C C . LEU A 1 171 ? -11.742 42.219 9.18 1 91 171 LEU A C 1
ATOM 1354 O O . LEU A 1 171 ? -12.625 42.781 8.547 1 91 171 LEU A O 1
ATOM 1358 N N . ASN A 1 172 ? -10.453 42.5 9.094 1 93.94 172 ASN A N 1
ATOM 1359 C CA . ASN A 1 172 ? -10.023 43.5 8.125 1 93.94 172 ASN A CA 1
ATOM 1360 C C . ASN A 1 172 ? -10.375 43.094 6.699 1 93.94 172 ASN A C 1
ATOM 1362 O O . ASN A 1 172 ? -10.836 43.938 5.91 1 93.94 172 ASN A O 1
ATOM 1366 N N . TRP A 1 173 ? -10.125 41.875 6.406 1 93.81 173 TRP A N 1
ATOM 1367 C CA . TRP A 1 173 ? -10.469 41.344 5.09 1 93.81 173 TRP A CA 1
ATOM 1368 C C . TRP A 1 173 ? -11.969 41.438 4.832 1 93.81 173 TRP A C 1
ATOM 1370 O O . TRP A 1 173 ? -12.391 41.875 3.754 1 93.81 173 TRP A O 1
ATOM 1380 N N . TYR A 1 174 ? -12.766 41.094 5.836 1 90 174 TYR A N 1
ATOM 1381 C CA . TYR A 1 174 ? -14.219 41.094 5.715 1 90 174 TYR A CA 1
ATOM 1382 C C . TYR A 1 174 ? -14.75 42.469 5.414 1 90 174 TYR A C 1
ATOM 1384 O O . TYR A 1 174 ? -15.523 42.656 4.473 1 90 174 TYR A O 1
ATOM 1392 N N . PHE A 1 175 ? -14.336 43.438 6.125 1 90.56 175 PHE A N 1
ATOM 1393 C CA . PHE A 1 175 ? -14.859 44.781 5.977 1 90.56 175 PHE A CA 1
ATOM 1394 C C . PHE A 1 175 ? -14.367 45.438 4.68 1 90.56 175 PHE A C 1
ATOM 1396 O O . PHE A 1 175 ? -15.094 46.188 4.047 1 90.56 175 PHE A O 1
ATOM 1403 N N . ALA A 1 176 ? -13.141 45.156 4.328 1 92.62 176 ALA A N 1
ATOM 1404 C CA . ALA A 1 176 ? -12.648 45.625 3.035 1 92.62 176 ALA A CA 1
ATOM 1405 C C . ALA A 1 176 ? -13.469 45.062 1.889 1 92.62 176 ALA A C 1
ATOM 1407 O O . ALA A 1 176 ? -13.844 45.75 0.955 1 92.62 176 ALA A O 1
ATOM 1408 N N . SER A 1 177 ? -13.727 43.812 2.01 1 88.69 177 SER A N 1
ATOM 1409 C CA . SER A 1 177 ? -14.469 43.094 0.969 1 88.69 177 SER A CA 1
ATOM 1410 C C . SER A 1 177 ? -15.922 43.562 0.913 1 88.69 177 SER A C 1
ATOM 1412 O O . SER A 1 177 ? -16.438 43.844 -0.167 1 88.69 177 SER A O 1
ATOM 1414 N N . LYS A 1 178 ? -16.578 43.656 2.053 1 84.5 178 LYS A N 1
ATOM 1415 C CA . LYS A 1 178 ? -17.969 44.094 2.135 1 84.5 178 LYS A CA 1
ATOM 1416 C C . LYS A 1 178 ? -18.125 45.531 1.634 1 84.5 178 LYS A C 1
ATOM 1418 O O . LYS A 1 178 ? -19.156 45.875 1.044 1 84.5 178 LYS A O 1
ATOM 1423 N N . GLY A 1 179 ? -17.141 46.25 1.857 1 88.06 179 GLY A N 1
ATOM 1424 C CA . GLY A 1 179 ? -17.172 47.656 1.459 1 88.06 179 GLY A CA 1
ATOM 1425 C C . GLY A 1 179 ? -16.641 47.875 0.057 1 88.06 179 GLY A C 1
ATOM 1426 O O . GLY A 1 179 ? -16.422 49.031 -0.345 1 88.06 179 GLY A O 1
ATOM 1427 N N . ASN A 1 180 ? -16.406 46.875 -0.657 1 88.25 180 ASN A N 1
ATOM 1428 C CA . ASN A 1 180 ? -15.867 46.969 -2.008 1 88.25 180 ASN A CA 1
ATOM 1429 C C . ASN A 1 180 ? -14.578 47.781 -2.051 1 88.25 180 ASN A C 1
ATOM 1431 O O . ASN A 1 180 ? -14.406 48.625 -2.928 1 88.25 180 ASN A O 1
ATOM 1435 N N . GLY A 1 181 ? -13.852 47.594 -1.044 1 92.62 181 GLY A N 1
ATOM 1436 C CA . GLY A 1 181 ? -12.586 48.281 -0.944 1 92.62 181 GLY A CA 1
ATOM 1437 C C . GLY A 1 181 ? -11.383 47.375 -1.054 1 92.62 181 GLY A C 1
ATOM 1438 O O . GLY A 1 181 ? -11.375 46.438 -1.857 1 92.62 181 GLY A O 1
ATOM 1439 N N . ARG A 1 182 ? -10.305 47.812 -0.375 1 94.25 182 ARG A N 1
ATOM 1440 C CA . ARG A 1 182 ? -9.07 47.031 -0.496 1 94.25 182 ARG A CA 1
ATOM 1441 C C . ARG A 1 182 ? -8.453 46.781 0.873 1 94.25 182 ARG A C 1
ATOM 1443 O O . ARG A 1 182 ? -8.57 47.594 1.782 1 94.25 182 ARG A O 1
ATOM 1450 N N . LEU A 1 183 ? -7.855 45.625 0.959 1 96.5 183 LEU A N 1
ATOM 1451 C CA . LEU A 1 183 ? -7.105 45.25 2.152 1 96.5 183 LEU A CA 1
ATOM 1452 C C . LEU A 1 183 ? -5.617 45.5 1.965 1 96.5 183 LEU A C 1
ATOM 1454 O O . LEU A 1 183 ? -5.027 45.094 0.962 1 96.5 183 LEU A O 1
ATOM 1458 N N . LEU A 1 184 ? -5.059 46.25 2.916 1 97.31 184 LEU A N 1
ATOM 1459 C CA . LEU A 1 184 ? -3.611 46.406 2.945 1 97.31 184 LEU A CA 1
ATOM 1460 C C . LEU A 1 184 ? -2.982 45.531 4.016 1 97.31 184 LEU A C 1
ATOM 1462 O O . LEU A 1 184 ? -3.514 45.438 5.125 1 97.31 184 LEU A O 1
ATOM 1466 N N . VAL A 1 185 ? -1.965 44.844 3.602 1 97.44 185 VAL A N 1
ATOM 1467 C CA . VAL A 1 185 ? -1.093 44.156 4.555 1 97.44 185 VAL A CA 1
ATOM 1468 C C . VAL A 1 185 ? 0.208 44.938 4.711 1 97.44 185 VAL A C 1
ATOM 1470 O O . VAL A 1 185 ? 0.999 45.031 3.77 1 97.44 185 VAL A O 1
ATOM 1473 N N . ARG A 1 186 ? 0.347 45.5 5.887 1 96.81 186 ARG A N 1
ATOM 1474 C CA . ARG A 1 186 ? 1.513 46.344 6.117 1 96.81 186 ARG A CA 1
ATOM 1475 C C . ARG A 1 186 ? 2.385 45.781 7.234 1 96.81 186 ARG A C 1
ATOM 1477 O O . ARG A 1 186 ? 1.976 45.781 8.398 1 96.81 186 ARG A O 1
ATOM 1484 N N . PHE A 1 187 ? 3.605 45.438 6.883 1 95.12 187 PHE A N 1
ATOM 1485 C CA . PHE A 1 187 ? 4.527 44.969 7.918 1 95.12 187 PHE A CA 1
ATOM 1486 C C . PHE A 1 187 ? 5.047 46.156 8.727 1 95.12 187 PHE A C 1
ATOM 1488 O O . PHE A 1 187 ? 5.625 47.094 8.172 1 95.12 187 PHE A O 1
ATOM 1495 N N . ASP A 1 188 ? 4.719 46.062 9.992 1 92.06 188 ASP A N 1
ATOM 1496 C CA . ASP A 1 188 ? 5.246 47.094 10.898 1 92.06 188 ASP A CA 1
ATOM 1497 C C . ASP A 1 188 ? 6.691 46.781 11.289 1 92.06 188 ASP A C 1
ATOM 1499 O O . ASP A 1 188 ? 6.949 46.281 12.383 1 92.06 188 ASP A O 1
ATOM 1503 N N . ASP A 1 189 ? 7.609 47.188 10.508 1 90.81 189 ASP A N 1
ATOM 1504 C CA . ASP A 1 189 ? 9.031 46.906 10.672 1 90.81 189 ASP A CA 1
ATOM 1505 C C . ASP A 1 189 ? 9.789 48.125 11.195 1 90.81 189 ASP A C 1
ATOM 1507 O O . ASP A 1 189 ? 10.82 48.5 10.633 1 90.81 189 ASP A O 1
ATOM 1511 N N . THR A 1 190 ? 9.297 48.656 12.297 1 91.12 190 THR A N 1
ATOM 1512 C CA . THR A 1 190 ? 9.914 49.844 12.867 1 91.12 190 THR A CA 1
ATOM 1513 C C . THR A 1 190 ? 11.055 49.469 13.812 1 91.12 190 THR A C 1
ATOM 1515 O O . THR A 1 190 ? 11.82 50.312 14.234 1 91.12 190 THR A O 1
ATOM 1518 N N . ASN A 1 191 ? 11.141 48.219 14.156 1 87.19 191 ASN A N 1
ATOM 1519 C CA . ASN A 1 191 ? 12.195 47.75 15.039 1 87.19 191 ASN A CA 1
ATOM 1520 C C . ASN A 1 191 ? 13.258 46.969 14.273 1 87.19 191 ASN A C 1
ATOM 1522 O O . ASN A 1 191 ? 13.016 45.844 13.844 1 87.19 191 ASN A O 1
ATOM 1526 N N . PRO A 1 192 ? 14.438 47.438 14.172 1 86 192 PRO A N 1
ATOM 1527 C CA . PRO A 1 192 ? 15.461 46.781 13.359 1 86 192 PRO A CA 1
ATOM 1528 C C . PRO A 1 192 ? 15.984 45.5 13.992 1 86 192 PRO A C 1
ATOM 1530 O O . PRO A 1 192 ? 16.484 44.625 13.289 1 86 192 PRO A O 1
ATOM 1533 N N . GLU A 1 193 ? 15.852 45.188 15.25 1 80.38 193 GLU A N 1
ATOM 1534 C CA . GLU A 1 193 ? 16.453 44.062 15.938 1 80.38 193 GLU A CA 1
ATOM 1535 C C . GLU A 1 193 ? 15.539 42.844 15.906 1 80.38 193 GLU A C 1
ATOM 1537 O O . GLU A 1 193 ? 16.016 41.688 15.938 1 80.38 193 GLU A O 1
ATOM 1542 N N . LYS A 1 194 ? 14.312 43.031 15.812 1 71.19 194 LYS A N 1
ATOM 1543 C CA . LYS A 1 194 ? 13.367 41.938 16.078 1 71.19 194 LYS A CA 1
ATOM 1544 C C . LYS A 1 194 ? 12.773 41.406 14.789 1 71.19 194 LYS A C 1
ATOM 1546 O O . LYS A 1 194 ? 12.266 40.281 14.758 1 71.19 194 LYS A O 1
ATOM 1551 N N . GLU A 1 195 ? 12.961 42.031 13.742 1 73.38 195 GLU A N 1
ATOM 1552 C CA . GLU A 1 195 ? 12.234 41.688 12.523 1 73.38 195 GLU A CA 1
ATOM 1553 C C . GLU A 1 195 ? 13.117 40.906 11.562 1 73.38 195 GLU A C 1
ATOM 1555 O O . GLU A 1 195 ? 14.32 41.125 11.477 1 73.38 195 GLU A O 1
ATOM 1560 N N . GLU A 1 196 ? 12.492 39.844 11.07 1 78.12 196 GLU A N 1
ATOM 1561 C CA . GLU A 1 196 ? 13.227 38.969 10.148 1 78.12 196 GLU A CA 1
ATOM 1562 C C . GLU A 1 196 ? 12.414 38.688 8.891 1 78.12 196 GLU A C 1
ATOM 1564 O O . GLU A 1 196 ? 11.188 38.562 8.953 1 78.12 196 GLU A O 1
ATOM 1569 N N . GLU A 1 197 ? 13.102 38.469 7.859 1 81.75 197 GLU A N 1
ATOM 1570 C CA . GLU A 1 197 ? 12.492 38.219 6.562 1 81.75 197 GLU A CA 1
ATOM 1571 C C . GLU A 1 197 ? 11.742 36.875 6.566 1 81.75 197 GLU A C 1
ATOM 1573 O O . GLU A 1 197 ? 10.688 36.75 5.938 1 81.75 197 GLU A O 1
ATOM 1578 N N . ARG A 1 198 ? 12.234 35.938 7.25 1 86.12 198 ARG A N 1
ATOM 1579 C CA . ARG A 1 198 ? 11.609 34.625 7.281 1 86.12 198 ARG A CA 1
ATOM 1580 C C . ARG A 1 198 ? 10.203 34.688 7.867 1 86.12 198 ARG A C 1
ATOM 1582 O O . ARG A 1 198 ? 9.312 33.938 7.449 1 86.12 198 ARG A O 1
ATOM 1589 N N . PHE A 1 199 ? 9.984 35.562 8.727 1 90.31 199 PHE A N 1
ATOM 1590 C CA . PHE A 1 199 ? 8.672 35.688 9.344 1 90.31 199 PHE A CA 1
ATOM 1591 C C . PHE A 1 199 ? 7.703 36.375 8.398 1 90.31 199 PHE A C 1
ATOM 1593 O O . PHE A 1 199 ? 6.504 36.094 8.406 1 90.31 199 PHE A O 1
ATOM 1600 N N . GLU A 1 200 ? 8.188 37.281 7.582 1 91.62 200 GLU A N 1
ATOM 1601 C CA . GLU A 1 200 ? 7.32 37.875 6.586 1 91.62 200 GLU A CA 1
ATOM 1602 C C . GLU A 1 200 ? 6.734 36.844 5.637 1 91.62 200 GLU A C 1
ATOM 1604 O O . GLU A 1 200 ? 5.523 36.812 5.402 1 91.62 200 GLU A O 1
ATOM 1609 N N . ARG A 1 201 ? 7.602 36 5.156 1 92.25 201 ARG A N 1
ATOM 1610 C CA . ARG A 1 201 ? 7.152 34.938 4.262 1 92.25 201 ARG A CA 1
ATOM 1611 C C . ARG A 1 201 ? 6.16 34.031 4.965 1 92.25 201 ARG A C 1
ATOM 1613 O O . ARG A 1 201 ? 5.168 33.594 4.367 1 92.25 201 ARG A O 1
ATOM 1620 N N . GLY A 1 202 ? 6.48 33.719 6.176 1 94.19 202 GLY A N 1
ATOM 1621 C CA . GLY A 1 202 ? 5.598 32.875 6.965 1 94.19 202 GLY A CA 1
ATOM 1622 C C . GLY A 1 202 ? 4.219 33.469 7.164 1 94.19 202 GLY A C 1
ATOM 1623 O O . GLY A 1 202 ? 3.211 32.781 7.055 1 94.19 202 GLY A O 1
ATOM 1624 N N . ILE A 1 203 ? 4.227 34.719 7.41 1 95.25 203 ILE A N 1
ATOM 1625 C CA . ILE A 1 203 ? 2.971 35.438 7.648 1 95.25 203 ILE A CA 1
ATOM 1626 C C . ILE A 1 203 ? 2.135 35.469 6.371 1 95.25 203 ILE A C 1
ATOM 1628 O O . ILE A 1 203 ? 0.928 35.219 6.41 1 95.25 203 ILE A O 1
ATOM 1632 N N . LEU A 1 204 ? 2.76 35.719 5.293 1 95.75 204 LEU A N 1
ATOM 1633 C CA . LEU A 1 204 ? 2.049 35.719 4.02 1 95.75 204 LEU A CA 1
ATOM 1634 C C . LEU A 1 204 ? 1.483 34.344 3.691 1 95.75 204 LEU A C 1
ATOM 1636 O O . LEU A 1 204 ? 0.365 34.219 3.184 1 95.75 204 LEU A O 1
ATOM 1640 N N . SER A 1 205 ? 2.246 33.344 3.986 1 95.25 205 SER A N 1
ATOM 1641 C CA . SER A 1 205 ? 1.763 31.984 3.803 1 95.25 205 SER A CA 1
ATOM 1642 C C . SER A 1 205 ? 0.547 31.703 4.684 1 95.25 205 SER A C 1
ATOM 1644 O O . SER A 1 205 ? -0.409 31.062 4.242 1 95.25 205 SER A O 1
ATOM 1646 N N . ASP A 1 206 ? 0.613 32.156 5.879 1 96.44 206 ASP A N 1
ATOM 1647 C CA . ASP A 1 206 ? -0.497 31.984 6.812 1 96.44 206 ASP A CA 1
ATOM 1648 C C . ASP A 1 206 ? -1.756 32.688 6.309 1 96.44 206 ASP A C 1
ATOM 1650 O O . ASP A 1 206 ? -2.863 32.156 6.445 1 96.44 206 ASP A O 1
ATOM 1654 N N . LEU A 1 207 ? -1.591 33.875 5.758 1 96.38 207 LEU A N 1
ATOM 1655 C CA . LEU A 1 207 ? -2.723 34.594 5.191 1 96.38 207 LEU A CA 1
ATOM 1656 C C . LEU A 1 207 ? -3.357 33.812 4.051 1 96.38 207 LEU A C 1
ATOM 1658 O O . LEU A 1 207 ? -4.586 33.75 3.945 1 96.38 207 LEU A O 1
ATOM 1662 N N . SER A 1 208 ? -2.486 33.281 3.273 1 95.69 208 SER A N 1
ATOM 1663 C CA . SER A 1 208 ? -2.979 32.438 2.178 1 95.69 208 SER A CA 1
ATOM 1664 C C . SER A 1 208 ? -3.777 31.25 2.699 1 95.69 208 SER A C 1
ATOM 1666 O O . SER A 1 208 ? -4.82 30.906 2.141 1 95.69 208 SER A O 1
ATOM 1668 N N . LEU A 1 209 ? -3.344 30.641 3.693 1 94.19 209 LEU A N 1
ATOM 1669 C CA . LEU A 1 209 ? -4.043 29.516 4.309 1 94.19 209 LEU A CA 1
ATOM 1670 C C . LEU A 1 209 ? -5.43 29.922 4.785 1 94.19 209 LEU A C 1
ATOM 1672 O O . LEU A 1 209 ? -6.379 29.141 4.711 1 94.19 209 LEU A O 1
ATOM 1676 N N . LEU A 1 210 ? -5.469 31.141 5.246 1 94.69 210 LEU A N 1
ATOM 1677 C CA . LEU A 1 210 ? -6.734 31.672 5.754 1 94.69 210 LEU A CA 1
ATOM 1678 C C . LEU A 1 210 ? -7.648 32.094 4.602 1 94.69 210 LEU A C 1
ATOM 1680 O O . LEU A 1 210 ? -8.789 32.5 4.828 1 94.69 210 LEU A O 1
ATOM 1684 N N . GLY A 1 211 ? -7.152 32.062 3.414 1 92.19 211 GLY A N 1
ATOM 1685 C CA . GLY A 1 211 ? -7.945 32.406 2.244 1 92.19 211 GLY A CA 1
ATOM 1686 C C . GLY A 1 211 ? -7.832 33.875 1.857 1 92.19 211 GLY A C 1
ATOM 1687 O O . GLY A 1 211 ? -8.633 34.375 1.066 1 92.19 211 GLY A O 1
ATOM 1688 N N . ILE A 1 212 ? -6.953 34.5 2.473 1 95 212 ILE A N 1
ATOM 1689 C CA . ILE A 1 212 ? -6.703 35.906 2.125 1 95 212 ILE A CA 1
ATOM 1690 C C . ILE A 1 212 ? -5.582 36 1.09 1 95 212 ILE A C 1
ATOM 1692 O O . ILE A 1 212 ? -4.402 35.906 1.435 1 95 212 ILE A O 1
ATOM 1696 N N . ASN A 1 213 ? -5.949 36.219 -0.122 1 92.06 213 ASN A N 1
ATOM 1697 C CA . ASN A 1 213 ? -4.969 36.188 -1.198 1 92.06 213 ASN A CA 1
ATOM 1698 C C . ASN A 1 213 ? -4.859 37.531 -1.926 1 92.06 213 ASN A C 1
ATOM 1700 O O . ASN A 1 213 ? -3.879 37.781 -2.627 1 92.06 213 ASN A O 1
ATOM 1704 N N . GLU A 1 214 ? -5.875 38.312 -1.763 1 92.31 214 GLU A N 1
ATOM 1705 C CA . GLU A 1 214 ? -5.871 39.594 -2.43 1 92.31 214 GLU A CA 1
ATOM 1706 C C . GLU A 1 214 ? -5.613 40.719 -1.438 1 92.31 214 GLU A C 1
ATOM 1708 O O . GLU A 1 214 ? -6.477 41.062 -0.618 1 92.31 214 GLU A O 1
ATOM 1713 N N . TYR A 1 215 ? -4.512 41.25 -1.514 1 95.81 215 TYR A N 1
ATOM 1714 C CA . TYR A 1 215 ? -4.121 42.375 -0.673 1 95.81 215 TYR A CA 1
ATOM 1715 C C . TYR A 1 215 ? -2.979 43.156 -1.31 1 95.81 215 TYR A C 1
ATOM 1717 O O . TYR A 1 215 ? -2.326 42.688 -2.238 1 95.81 215 TYR A O 1
ATOM 1725 N N . THR A 1 216 ? -2.85 44.406 -0.876 1 96.06 216 THR A N 1
ATOM 1726 C CA . THR A 1 216 ? -1.683 45.219 -1.231 1 96.06 216 THR A CA 1
ATOM 1727 C C . THR A 1 216 ? -0.647 45.188 -0.11 1 96.06 216 THR A C 1
ATOM 1729 O O . THR A 1 216 ? -0.987 45.375 1.06 1 96.06 216 THR A O 1
ATOM 1732 N N . LEU A 1 217 ? 0.564 44.875 -0.51 1 96 217 LEU A N 1
ATOM 1733 C CA . LEU A 1 217 ? 1.634 44.719 0.469 1 96 217 LEU A CA 1
ATOM 1734 C C . LEU A 1 217 ? 2.447 46 0.601 1 96 217 LEU A C 1
ATOM 1736 O O . LEU A 1 217 ? 2.758 46.656 -0.4 1 96 217 LEU A O 1
ATOM 1740 N N . SER A 1 218 ? 2.717 46.438 1.843 1 95.81 218 SER A N 1
ATOM 1741 C CA . SER A 1 218 ? 3.586 47.562 2.117 1 95.81 218 SER A CA 1
ATOM 1742 C C . SER A 1 218 ? 4.336 47.375 3.434 1 95.81 218 SER A C 1
ATOM 1744 O O . SER A 1 218 ? 4.141 46.375 4.133 1 95.81 218 SER A O 1
ATOM 1746 N N . HIS A 1 219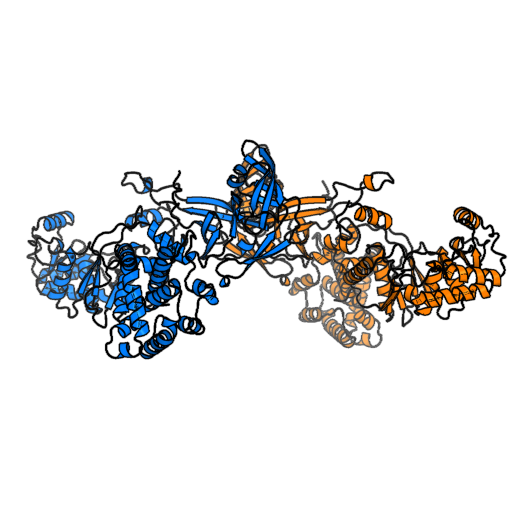 ? 5.281 48.281 3.676 1 95.88 219 HIS A N 1
ATOM 1747 C CA . HIS A 1 219 ? 6.059 48.312 4.91 1 95.88 219 HIS A CA 1
ATOM 1748 C C . HIS A 1 219 ? 6.066 49.719 5.504 1 95.88 219 HIS A C 1
ATOM 1750 O O . HIS A 1 219 ? 6.047 50.719 4.77 1 95.88 219 HIS A O 1
ATOM 1756 N N . THR A 1 220 ? 6.062 49.75 6.836 1 96.31 220 THR A N 1
ATOM 1757 C CA . THR A 1 220 ? 6.211 51.062 7.453 1 96.31 220 THR A CA 1
ATOM 1758 C C . THR A 1 220 ? 7.523 51.719 7.027 1 96.31 220 THR A C 1
ATOM 1760 O O . THR A 1 220 ? 7.59 52.938 6.855 1 96.31 220 THR A O 1
ATOM 1763 N N . SER A 1 221 ? 8.508 50.906 6.809 1 95 221 SER A N 1
ATOM 1764 C CA . SER A 1 221 ? 9.828 51.406 6.434 1 95 221 SER A CA 1
ATOM 1765 C C . SER A 1 221 ? 9.797 52.062 5.07 1 95 221 SER A C 1
ATOM 1767 O O . SER A 1 221 ? 10.703 52.844 4.73 1 95 221 SER A O 1
ATOM 1769 N N . ASP A 1 222 ? 8.828 51.844 4.309 1 96.25 222 ASP A N 1
ATOM 1770 C CA . ASP A 1 222 ? 8.672 52.531 3.031 1 96.25 222 ASP A CA 1
ATOM 1771 C C . ASP A 1 222 ? 8.484 54.031 3.238 1 96.25 222 ASP A C 1
ATOM 1773 O O . ASP A 1 222 ? 8.688 54.812 2.312 1 96.25 222 ASP A O 1
ATOM 1777 N N . TYR A 1 223 ? 8.148 54.438 4.453 1 97.62 223 TYR A N 1
ATOM 1778 C CA . TYR A 1 223 ? 7.75 55.812 4.703 1 97.62 223 TYR A CA 1
ATOM 1779 C C . TYR A 1 223 ? 8.688 56.469 5.703 1 97.62 223 TYR A C 1
ATOM 1781 O O . TYR A 1 223 ? 8.367 57.531 6.258 1 97.62 223 TYR A O 1
ATOM 1789 N N . PHE A 1 224 ? 9.828 55.906 5.984 1 97.31 224 PHE A N 1
ATOM 1790 C CA . PHE A 1 224 ? 10.719 56.406 7.016 1 97.31 224 PHE A CA 1
ATOM 1791 C C . PHE A 1 224 ? 11.125 57.844 6.723 1 97.31 224 PHE A C 1
ATOM 1793 O O . PHE A 1 224 ? 11.141 58.688 7.621 1 97.31 224 PHE A O 1
ATOM 1800 N N . ASP A 1 225 ? 11.445 58.156 5.457 1 97.25 225 ASP A N 1
ATOM 1801 C CA . ASP A 1 225 ? 11.828 59.531 5.09 1 97.25 225 ASP A CA 1
ATOM 1802 C C . ASP A 1 225 ? 10.719 60.5 5.43 1 97.25 225 ASP A C 1
ATOM 1804 O O . ASP A 1 225 ? 10.969 61.531 6.055 1 97.25 225 ASP A O 1
ATOM 1808 N N . LYS A 1 226 ? 9.57 60.188 5.008 1 97.75 226 LYS A N 1
ATOM 1809 C CA . LYS A 1 226 ? 8.43 61.062 5.254 1 97.75 226 LYS A CA 1
ATOM 1810 C C . LYS A 1 226 ? 8.156 61.219 6.746 1 97.75 226 LYS A C 1
ATOM 1812 O O . LYS A 1 226 ? 7.824 62.281 7.223 1 97.75 226 LYS A O 1
ATOM 1817 N N . ILE A 1 227 ? 8.219 60.156 7.496 1 98.25 227 ILE A N 1
ATOM 1818 C CA . ILE A 1 227 ? 7.961 60.188 8.93 1 98.25 227 ILE A CA 1
ATOM 1819 C C . ILE A 1 227 ? 8.984 61.062 9.633 1 98.25 227 ILE A C 1
ATOM 1821 O O . ILE A 1 227 ? 8.648 61.812 10.547 1 98.25 227 ILE A O 1
ATOM 1825 N N . ILE A 1 228 ? 10.25 60.969 9.211 1 97.62 228 ILE A N 1
ATOM 1826 C CA . ILE A 1 228 ? 11.305 61.812 9.781 1 97.62 228 ILE A CA 1
ATOM 1827 C C . ILE A 1 228 ? 11.016 63.281 9.484 1 97.62 228 ILE A C 1
ATOM 1829 O O . ILE A 1 228 ? 11.141 64.125 10.375 1 97.62 228 ILE A O 1
ATOM 1833 N N . ASP A 1 229 ? 10.602 63.562 8.281 1 97.88 229 ASP A N 1
ATOM 1834 C CA . ASP A 1 229 ? 10.234 64.938 7.91 1 97.88 229 ASP A CA 1
ATOM 1835 C C . ASP A 1 229 ? 9.125 65.438 8.812 1 97.88 229 ASP A C 1
ATOM 1837 O O . ASP A 1 229 ? 9.156 66.625 9.227 1 97.88 229 ASP A O 1
ATOM 1841 N N . LEU A 1 230 ? 8.227 64.625 9.07 1 98.06 230 LEU A N 1
ATOM 1842 C CA . LEU A 1 230 ? 7.098 65.062 9.891 1 98.06 230 LEU A CA 1
ATOM 1843 C C . LEU A 1 230 ? 7.52 65.188 11.352 1 98.06 230 LEU A C 1
ATOM 1845 O O . LEU A 1 230 ? 6.953 66.062 12.07 1 98.06 230 LEU A O 1
ATOM 1849 N N . GLY A 1 231 ? 8.492 64.438 11.766 1 97.75 231 GLY A N 1
ATOM 1850 C CA . GLY A 1 231 ? 9.094 64.688 13.07 1 97.75 231 GLY A CA 1
ATOM 1851 C C . GLY A 1 231 ? 9.719 66.062 13.195 1 97.75 231 GLY A C 1
ATOM 1852 O O . GLY A 1 231 ? 9.508 66.75 14.188 1 97.75 231 GLY A O 1
ATOM 1853 N N . VAL A 1 232 ? 10.453 66.438 12.156 1 97.69 232 VAL A N 1
ATOM 1854 C CA . VAL A 1 232 ? 11.086 67.75 12.117 1 97.69 232 VAL A CA 1
ATOM 1855 C C . VAL A 1 232 ? 10.008 68.875 12.117 1 97.69 232 VAL A C 1
ATOM 1857 O O . VAL A 1 232 ? 10.156 69.875 12.789 1 97.69 232 VAL A O 1
ATOM 1860 N N . PHE A 1 233 ? 9 68.625 11.391 1 97.88 233 PHE A N 1
ATOM 1861 C CA . PHE A 1 233 ? 7.879 69.562 11.336 1 97.88 233 PHE A CA 1
ATOM 1862 C C . PHE A 1 233 ? 7.277 69.75 12.719 1 97.88 233 PHE A C 1
ATOM 1864 O O . PHE A 1 233 ? 7.012 70.875 13.117 1 97.88 233 PHE A O 1
ATOM 1871 N N . LEU A 1 234 ? 7.059 68.688 13.438 1 98 234 LEU A N 1
ATOM 1872 C CA . LEU A 1 234 ? 6.461 68.75 14.766 1 98 234 LEU A CA 1
ATOM 1873 C C . LEU A 1 234 ? 7.344 69.562 15.719 1 98 234 LEU A C 1
ATOM 1875 O O . LEU A 1 234 ? 6.84 70.312 16.562 1 98 234 LEU A O 1
ATOM 1879 N N . ILE A 1 235 ? 8.648 69.375 15.586 1 98.06 235 ILE A N 1
ATOM 1880 C CA . ILE A 1 235 ? 9.586 70.125 16.375 1 98.06 235 ILE A CA 1
ATOM 1881 C C . ILE A 1 235 ? 9.43 71.625 16.047 1 98.06 235 ILE A C 1
ATOM 1883 O O . ILE A 1 235 ? 9.367 72.438 16.953 1 98.06 235 ILE A O 1
ATOM 1887 N N . GLY A 1 236 ? 9.375 71.938 14.789 1 97.56 236 GLY A N 1
ATOM 1888 C CA . GLY A 1 236 ? 9.242 73.25 14.328 1 97.56 236 GLY A CA 1
ATOM 1889 C C . GLY A 1 236 ? 7.992 73.938 14.836 1 97.56 236 GLY A C 1
ATOM 1890 O O . GLY A 1 236 ? 7.988 75.188 15.062 1 97.56 236 GLY A O 1
ATOM 1891 N N . GLU A 1 237 ? 6.93 73.25 15.062 1 97.19 237 GLU A N 1
ATOM 1892 C CA . GLU A 1 237 ? 5.66 73.75 15.555 1 97.19 237 GLU A CA 1
ATOM 1893 C C . GLU A 1 237 ? 5.648 73.875 17.078 1 97.19 237 GLU A C 1
ATOM 1895 O O . GLU A 1 237 ? 4.637 74.188 17.672 1 97.19 237 GLU A O 1
ATOM 1900 N N . GLY A 1 238 ? 6.746 73.438 17.656 1 96.69 238 GLY A N 1
ATOM 1901 C CA . GLY A 1 238 ? 6.848 73.5 19.109 1 96.69 238 GLY A CA 1
ATOM 1902 C C . GLY A 1 238 ? 6.094 72.375 19.781 1 96.69 238 GLY A C 1
ATOM 1903 O O . GLY A 1 238 ? 5.734 72.438 20.953 1 96.69 238 GLY A O 1
ATOM 1904 N N . LYS A 1 239 ? 5.879 71.375 19.031 1 98.19 239 LYS A N 1
ATOM 1905 C CA . LYS A 1 239 ? 5.039 70.25 19.531 1 98.19 239 LYS A CA 1
ATOM 1906 C C . LYS A 1 239 ? 5.852 69 19.719 1 98.19 239 LYS A C 1
ATOM 1908 O O . LYS A 1 239 ? 5.285 67.875 19.812 1 98.19 239 LYS A O 1
ATOM 1913 N N . ALA A 1 240 ? 7.172 69 19.672 1 98.38 240 ALA A N 1
ATOM 1914 C CA . ALA A 1 240 ? 8.094 67.938 20 1 98.38 240 ALA A CA 1
ATOM 1915 C C . ALA A 1 240 ? 9.414 68.5 20.547 1 98.38 240 ALA A C 1
ATOM 1917 O O . ALA A 1 240 ? 9.773 69.625 20.281 1 98.38 240 ALA A O 1
ATOM 1918 N N . TYR A 1 241 ? 10.078 67.688 21.297 1 98.44 241 TYR A N 1
ATOM 1919 C CA . TYR A 1 241 ? 11.344 68.125 21.875 1 98.44 241 TYR A CA 1
ATOM 1920 C C . TYR A 1 241 ? 12.273 66.938 22.109 1 98.44 241 TYR A C 1
ATOM 1922 O O . TYR A 1 241 ? 11.812 65.812 22.297 1 98.44 241 TYR A O 1
ATOM 1930 N N . ALA A 1 242 ? 13.57 67.188 22.047 1 98 242 ALA A N 1
ATOM 1931 C CA . ALA A 1 242 ? 14.57 66.125 22.359 1 98 242 ALA A CA 1
ATOM 1932 C C . ALA A 1 242 ? 14.695 65.938 23.859 1 98 242 ALA A C 1
ATOM 1934 O O . ALA A 1 242 ? 14.617 66.938 24.625 1 98 242 ALA A O 1
ATOM 1935 N N . ASP A 1 243 ? 14.805 64.75 24.219 1 97.88 243 ASP A N 1
ATOM 1936 C CA . ASP A 1 243 ? 14.812 64.438 25.656 1 97.88 243 ASP A CA 1
ATOM 1937 C C . ASP A 1 243 ? 15.867 63.406 25.984 1 97.88 243 ASP A C 1
ATOM 1939 O O . ASP A 1 243 ? 15.914 62.344 25.344 1 97.88 243 ASP A O 1
ATOM 1943 N N . ASN A 1 244 ? 16.781 63.594 26.922 1 96.81 244 ASN A N 1
ATOM 1944 C CA . ASN A 1 244 ? 17.812 62.656 27.344 1 96.81 244 ASN A CA 1
ATOM 1945 C C . ASN A 1 244 ? 17.562 62.125 28.766 1 96.81 244 ASN A C 1
ATOM 1947 O O . ASN A 1 244 ? 18.484 61.656 29.422 1 96.81 244 ASN A O 1
ATOM 1951 N N . THR A 1 245 ? 16.297 62.312 29.203 1 96.44 245 THR A N 1
ATOM 1952 C CA . THR A 1 245 ? 15.938 61.781 30.516 1 96.44 245 THR A CA 1
ATOM 1953 C C . THR A 1 245 ? 16.078 60.281 30.547 1 96.44 245 THR A C 1
ATOM 1955 O O . THR A 1 245 ? 15.633 59.594 29.625 1 96.44 245 THR A O 1
ATOM 1958 N N . PRO A 1 246 ? 16.766 59.781 31.609 1 94.5 246 PRO A N 1
ATOM 1959 C CA . PRO A 1 246 ? 16.891 58.344 31.688 1 94.5 246 PRO A CA 1
ATOM 1960 C C . PRO A 1 246 ? 15.531 57.625 31.703 1 94.5 246 PRO A C 1
ATOM 1962 O O . PRO A 1 246 ? 14.578 58.125 32.312 1 94.5 246 PRO A O 1
ATOM 1965 N N . GLN A 1 247 ? 15.508 56.531 31.094 1 92.31 247 GLN A N 1
ATOM 1966 C CA . GLN A 1 247 ? 14.273 55.781 30.828 1 92.31 247 GLN A CA 1
ATOM 1967 C C . GLN A 1 247 ? 13.453 55.594 32.094 1 92.31 247 GLN A C 1
ATOM 1969 O O . GLN A 1 247 ? 12.242 55.781 32.094 1 92.31 247 GLN A O 1
ATOM 1974 N N . GLU A 1 248 ? 14.062 55.188 33.219 1 93.62 248 GLU A N 1
ATOM 1975 C CA . GLU A 1 248 ? 13.359 54.906 34.469 1 93.62 248 GLU A CA 1
ATOM 1976 C C . GLU A 1 248 ? 12.727 56.188 35.031 1 93.62 248 GLU A C 1
ATOM 1978 O O . GLU A 1 248 ? 11.586 56.156 35.469 1 93.62 248 GLU A O 1
ATOM 1983 N N . VAL A 1 249 ? 13.484 57.25 34.938 1 95 249 VAL A N 1
ATOM 1984 C CA . VAL A 1 249 ? 12.984 58.531 35.406 1 95 249 VAL A CA 1
ATOM 1985 C C . VAL A 1 249 ? 11.844 59 34.5 1 95 249 VAL A C 1
ATOM 1987 O O . VAL A 1 249 ? 10.836 59.5 34.969 1 95 249 VAL A O 1
ATOM 1990 N N . MET A 1 250 ? 11.992 58.844 33.281 1 95.44 250 MET A N 1
ATOM 1991 C CA . MET A 1 250 ? 10.977 59.25 32.312 1 95.44 250 MET A CA 1
ATOM 1992 C C . MET A 1 250 ? 9.656 58.531 32.594 1 95.44 250 MET A C 1
ATOM 1994 O O . MET A 1 250 ? 8.586 59.156 32.531 1 95.44 250 MET A O 1
ATOM 1998 N N . ARG A 1 251 ? 9.742 57.281 32.75 1 94 251 ARG A N 1
ATOM 1999 C CA . ARG A 1 251 ? 8.562 56.469 33.031 1 94 251 ARG A CA 1
ATOM 2000 C C . ARG A 1 251 ? 7.828 56.969 34.281 1 94 251 ARG A C 1
ATOM 2002 O O . ARG A 1 251 ? 6.602 57.062 34.281 1 94 251 ARG A O 1
ATOM 2009 N N . ASP A 1 252 ? 8.641 57.219 35.25 1 94.94 252 ASP A N 1
ATOM 2010 C CA . ASP A 1 252 ? 8.078 57.75 36.469 1 94.94 252 ASP A CA 1
ATOM 2011 C C . ASP A 1 252 ? 7.43 59.125 36.281 1 94.94 252 ASP A C 1
ATOM 2013 O O . ASP A 1 252 ? 6.324 59.375 36.75 1 94.94 252 ASP A O 1
ATOM 2017 N N . GLU A 1 253 ? 8.094 60 35.562 1 96.44 253 GLU A N 1
ATOM 2018 C CA . GLU A 1 253 ? 7.582 61.344 35.25 1 96.44 253 GLU A CA 1
ATOM 2019 C C . GLU A 1 253 ? 6.273 61.25 34.469 1 96.44 253 GLU A C 1
ATOM 2021 O O . GLU A 1 253 ? 5.305 61.938 34.812 1 96.44 253 GLU A O 1
ATOM 2026 N N . ARG A 1 254 ? 6.242 60.469 33.531 1 95.12 254 ARG A N 1
ATOM 2027 C CA . ARG A 1 254 ? 5.035 60.312 32.719 1 95.12 254 ARG A CA 1
ATOM 2028 C C . ARG A 1 254 ? 3.893 59.719 33.531 1 95.12 254 ARG A C 1
ATOM 2030 O O . ARG A 1 254 ? 2.738 60.125 33.375 1 95.12 254 ARG A O 1
ATOM 2037 N N . GLY A 1 255 ? 4.219 58.781 34.438 1 94.56 255 GLY A N 1
ATOM 2038 C CA . GLY A 1 255 ? 3.225 58.188 35.312 1 94.56 255 GLY A CA 1
ATOM 2039 C C . GLY A 1 255 ? 2.588 59.156 36.25 1 94.56 255 GLY A C 1
ATOM 2040 O O . GLY A 1 255 ? 1.383 59.125 36.531 1 94.56 255 GLY A O 1
ATOM 2041 N N . ARG A 1 256 ? 3.381 60.125 36.625 1 94.94 256 ARG A N 1
ATOM 2042 C CA . ARG A 1 256 ? 2.918 61.062 37.625 1 94.94 256 ARG A CA 1
ATOM 2043 C C . ARG A 1 256 ? 2.469 62.375 36.969 1 94.94 256 ARG A C 1
ATOM 2045 O O . ARG A 1 256 ? 1.908 63.25 37.656 1 94.94 256 ARG A O 1
ATOM 2052 N N . GLY A 1 257 ? 2.729 62.5 35.75 1 95.31 257 GLY A N 1
ATOM 2053 C CA . GLY A 1 257 ? 2.357 63.719 35.031 1 95.31 257 GLY A CA 1
ATOM 2054 C C . GLY A 1 257 ? 3.305 64.875 35.312 1 95.31 257 GLY A C 1
ATOM 2055 O O . GLY A 1 257 ? 2.885 66.062 35.344 1 95.31 257 GLY A O 1
ATOM 2056 N N . VAL A 1 258 ? 4.566 64.5 35.531 1 96.69 258 VAL A N 1
ATOM 2057 C CA . VAL A 1 258 ? 5.59 65.562 35.812 1 96.69 258 VAL A CA 1
ATOM 2058 C C . VAL A 1 258 ? 6.344 65.875 34.531 1 96.69 258 VAL A C 1
ATOM 2060 O O . VAL A 1 258 ? 6.758 64.938 33.781 1 96.69 258 VAL A O 1
ATOM 2063 N N . GLU A 1 259 ? 6.48 67.188 34.25 1 96.75 259 GLU A N 1
ATOM 2064 C CA . GLU A 1 259 ? 7.133 67.562 33 1 96.75 259 GLU A CA 1
ATOM 2065 C C . GLU A 1 259 ? 8.633 67.312 33.031 1 96.75 259 GLU A C 1
ATOM 2067 O O . GLU A 1 259 ? 9.266 67.438 34.094 1 96.75 259 GLU A O 1
ATOM 2072 N N . SER A 1 260 ? 9.141 66.875 31.938 1 96.81 260 SER A N 1
ATOM 2073 C CA . SER A 1 260 ? 10.586 66.688 31.781 1 96.81 260 SER A CA 1
ATOM 2074 C C . SER A 1 260 ? 11.297 68.062 31.828 1 96.81 260 SER A C 1
ATOM 2076 O O . SER A 1 260 ? 10.75 69.062 31.391 1 96.81 260 SER A O 1
ATOM 2078 N N . ARG A 1 261 ? 12.555 68.062 32.312 1 95 261 ARG A N 1
ATOM 2079 C CA . ARG A 1 261 ? 13.375 69.25 32.312 1 95 261 ARG A CA 1
ATOM 2080 C C . ARG A 1 261 ? 13.641 69.688 30.875 1 95 261 ARG A C 1
ATOM 2082 O O . ARG A 1 261 ? 13.883 70.875 30.641 1 95 261 ARG A O 1
ATOM 2089 N N . CYS A 1 262 ? 13.516 68.812 29.969 1 96.75 262 CYS A N 1
ATOM 2090 C CA . CYS A 1 262 ? 13.836 69.125 28.578 1 96.75 262 CYS A CA 1
ATOM 2091 C C . CYS A 1 262 ? 12.617 69.625 27.844 1 96.75 262 CYS A C 1
ATOM 2093 O O . CYS A 1 262 ? 12.719 70.062 26.703 1 96.75 262 CYS A O 1
ATOM 2095 N N . ARG A 1 263 ? 11.453 69.625 28.391 1 97.12 263 ARG A N 1
ATOM 2096 C CA . ARG A 1 263 ? 10.203 69.938 27.719 1 97.12 263 ARG A CA 1
ATOM 2097 C C . ARG A 1 263 ? 10.219 71.438 27.219 1 97.12 263 ARG A C 1
ATOM 2099 O O . ARG A 1 263 ? 9.594 71.75 26.203 1 97.12 263 ARG A O 1
ATOM 2106 N N . SER A 1 264 ? 10.938 72.312 27.922 1 94.56 264 SER A N 1
ATOM 2107 C CA . SER A 1 264 ? 10.984 73.75 27.562 1 94.56 264 SER A CA 1
ATOM 2108 C C . SER A 1 264 ? 12.148 74 26.641 1 94.56 264 SER A C 1
ATOM 2110 O O . SER A 1 264 ? 12.438 75.188 26.359 1 94.56 264 SER A O 1
ATOM 2112 N N . MET A 1 265 ? 12.789 73 26.188 1 95.31 265 MET A N 1
ATOM 2113 C CA . MET A 1 265 ? 13.914 73.188 25.281 1 95.31 265 MET A CA 1
ATOM 2114 C C . MET A 1 265 ? 13.484 74 24.031 1 95.31 265 MET A C 1
ATOM 2116 O O . MET A 1 265 ? 12.391 73.812 23.516 1 95.31 265 MET A O 1
ATOM 2120 N N . ASP A 1 266 ? 14.438 74.812 23.594 1 95 266 ASP A N 1
ATOM 2121 C CA . ASP A 1 266 ? 14.172 75.625 22.422 1 95 266 ASP A CA 1
ATOM 2122 C C . ASP A 1 266 ? 14.016 74.75 21.172 1 95 266 ASP A C 1
ATOM 2124 O O . ASP A 1 266 ? 14.688 73.75 21.031 1 95 266 ASP A O 1
ATOM 2128 N N . VAL A 1 267 ? 13.219 75.25 20.266 1 97.12 267 VAL A N 1
ATOM 2129 C CA . VAL A 1 267 ? 12.898 74.562 19.031 1 97.12 267 VAL A CA 1
ATOM 2130 C C . VAL A 1 267 ? 14.172 74.312 18.234 1 97.12 267 VAL A C 1
ATOM 2132 O O . VAL A 1 267 ? 14.391 73.188 17.719 1 97.12 267 VAL A O 1
ATOM 2135 N N . GLU A 1 268 ? 15 75.312 18.156 1 97 268 GLU A N 1
ATOM 2136 C CA . GLU A 1 268 ? 16.219 75.188 17.359 1 97 268 GLU A CA 1
ATOM 2137 C C . GLU A 1 268 ? 17.188 74.188 17.953 1 97 268 GLU A C 1
ATOM 2139 O O . GLU A 1 268 ? 17.859 73.438 17.234 1 97 268 GLU A O 1
ATOM 2144 N N . GLU A 1 269 ? 17.203 74.188 19.219 1 96.75 269 GLU A N 1
ATOM 2145 C CA . GLU A 1 269 ? 18.078 73.25 19.891 1 96.75 269 GLU A CA 1
ATOM 2146 C C . GLU A 1 269 ? 17.562 71.812 19.703 1 96.75 269 GLU A C 1
ATOM 2148 O O . GLU A 1 269 ? 18.344 70.875 19.469 1 96.75 269 GLU A O 1
ATOM 2153 N N . SER A 1 270 ? 16.297 71.688 19.812 1 97.56 270 SER A N 1
ATOM 2154 C CA . SER A 1 270 ? 15.695 70.375 19.594 1 97.56 270 SER A CA 1
ATOM 2155 C C . SER A 1 270 ? 15.938 69.875 18.172 1 97.56 270 SER A C 1
ATOM 2157 O O . SER A 1 270 ? 16.203 68.688 17.953 1 97.56 270 SER A O 1
ATOM 2159 N N . LYS A 1 271 ? 15.812 70.75 17.203 1 97.5 271 LYS A N 1
ATOM 2160 C CA . LYS A 1 271 ? 16.078 70.375 15.805 1 97.5 271 LYS A CA 1
ATOM 2161 C C . LYS A 1 271 ? 17.516 69.938 15.617 1 97.5 271 LYS A C 1
ATOM 2163 O O . LYS A 1 271 ? 17.781 68.938 14.906 1 97.5 271 LYS A O 1
ATOM 2168 N N . ARG A 1 272 ? 18.391 70.688 16.25 1 97 272 ARG A N 1
ATOM 2169 C CA . ARG A 1 272 ? 19.812 70.375 16.156 1 97 272 ARG A CA 1
ATOM 2170 C C . ARG A 1 272 ? 20.094 68.938 16.719 1 97 272 ARG A C 1
ATOM 2172 O O . ARG A 1 272 ? 20.797 68.188 16.094 1 97 272 ARG A O 1
ATOM 2179 N N . ILE A 1 273 ? 19.547 68.688 17.891 1 97.62 273 ILE A N 1
ATOM 2180 C CA . ILE A 1 273 ? 19.781 67.438 18.547 1 97.62 273 ILE A CA 1
ATOM 2181 C C . ILE A 1 273 ? 19.172 66.312 17.703 1 97.62 273 ILE A C 1
ATOM 2183 O O . ILE A 1 273 ? 19.781 65.25 17.562 1 97.62 273 ILE A O 1
ATOM 2187 N N . PHE A 1 274 ? 18.016 66.5 17.141 1 97.62 274 PHE A N 1
ATOM 2188 C CA . PHE A 1 274 ? 17.359 65.5 16.328 1 97.62 274 PHE A CA 1
ATOM 2189 C C . PHE A 1 274 ? 18.188 65.188 15.086 1 97.62 274 PHE A C 1
ATOM 2191 O O . PHE A 1 274 ? 18.25 64 14.648 1 97.62 274 PHE A O 1
ATOM 2198 N N . LYS A 1 275 ? 18.781 66.188 14.516 1 96.38 275 LYS A N 1
ATOM 2199 C CA . LYS A 1 275 ? 19.688 66 13.391 1 96.38 275 LYS A CA 1
ATOM 2200 C C . LYS A 1 275 ? 20.859 65.125 13.789 1 96.38 275 LYS A C 1
ATOM 2202 O O . LYS A 1 275 ? 21.281 64.25 13.023 1 96.38 275 LYS A O 1
ATOM 2207 N N . GLU A 1 276 ? 21.359 65.312 14.922 1 96.19 276 GLU A N 1
ATOM 2208 C CA . GLU A 1 276 ? 22.453 64.5 15.43 1 96.19 276 GLU A CA 1
ATOM 2209 C C . GLU A 1 276 ? 21.969 63.062 15.711 1 96.19 276 GLU A C 1
ATOM 2211 O O . GLU A 1 276 ? 22.719 62.094 15.508 1 96.19 276 GLU A O 1
ATOM 2216 N N . MET A 1 277 ? 20.781 62.969 16.266 1 96.75 277 MET A N 1
ATOM 2217 C CA . MET A 1 277 ? 20.172 61.656 16.453 1 96.75 277 MET A CA 1
ATOM 2218 C C . MET A 1 277 ? 20.109 60.875 15.141 1 96.75 277 MET A C 1
ATOM 2220 O O . MET A 1 277 ? 20.453 59.688 15.086 1 96.75 277 MET A O 1
ATOM 2224 N N . ALA A 1 278 ? 19.688 61.531 14.078 1 94.44 278 ALA A N 1
ATOM 2225 C CA . ALA A 1 278 ? 19.531 60.938 12.758 1 94.44 278 ALA A CA 1
ATOM 2226 C C . ALA A 1 278 ? 20.875 60.469 12.203 1 94.44 278 ALA A C 1
ATOM 2228 O O . ALA A 1 278 ? 20.938 59.594 11.359 1 94.44 278 ALA A O 1
ATOM 2229 N N . ARG A 1 279 ? 21.953 61.094 12.719 1 92.69 279 ARG A N 1
ATOM 2230 C CA . ARG A 1 279 ? 23.297 60.75 12.273 1 92.69 279 ARG A CA 1
ATOM 2231 C C . ARG A 1 279 ? 23.922 59.688 13.188 1 92.69 279 ARG A C 1
ATOM 2233 O O . ARG A 1 279 ? 25.031 59.219 12.93 1 92.69 279 ARG A O 1
ATOM 2240 N N . GLY A 1 280 ? 23.188 59.375 14.188 1 90.5 280 GLY A N 1
ATOM 2241 C CA . GLY A 1 280 ? 23.688 58.344 15.102 1 90.5 280 GLY A CA 1
ATOM 2242 C C . GLY A 1 280 ? 24.625 58.906 16.156 1 90.5 280 GLY A C 1
ATOM 2243 O O . GLY A 1 280 ? 25.312 58.156 16.844 1 90.5 280 GLY A O 1
ATOM 2244 N N . ASN A 1 281 ? 24.609 60.219 16.406 1 90.5 281 ASN A N 1
ATOM 2245 C CA . ASN A 1 281 ? 25.578 60.875 17.281 1 90.5 281 ASN A CA 1
ATOM 2246 C C . ASN A 1 281 ? 24.969 61.25 18.625 1 90.5 281 ASN A C 1
ATOM 2248 O O . ASN A 1 281 ? 25.625 61.844 19.469 1 90.5 281 ASN A O 1
ATOM 2252 N N . ALA A 1 282 ? 23.734 60.875 18.844 1 89.38 282 ALA A N 1
ATOM 2253 C CA . ALA A 1 282 ? 23.031 61.25 20.078 1 89.38 282 ALA A CA 1
ATOM 2254 C C . ALA A 1 282 ? 22.25 60.094 20.641 1 89.38 282 ALA A C 1
ATOM 2256 O O . ALA A 1 282 ? 21.047 60.188 20.859 1 89.38 282 ALA A O 1
ATOM 2257 N N . SER A 1 283 ? 22.953 59.031 21.031 1 86.81 283 SER A N 1
ATOM 2258 C CA . SER A 1 283 ? 22.328 57.781 21.469 1 86.81 283 SER A CA 1
ATOM 2259 C C . SER A 1 283 ? 21.609 57.969 22.797 1 86.81 283 SER A C 1
ATOM 2261 O O . SER A 1 283 ? 20.688 57.219 23.109 1 86.81 283 SER A O 1
ATOM 2263 N N . GLY A 1 284 ? 21.844 58.906 23.469 1 90.88 284 GLY A N 1
ATOM 2264 C CA . GLY A 1 284 ? 21.203 59.125 24.766 1 90.88 284 GLY A CA 1
ATOM 2265 C C . GLY A 1 284 ? 19.906 59.906 24.672 1 90.88 284 GLY A C 1
ATOM 2266 O O . GLY A 1 284 ? 19.172 60 25.656 1 90.88 284 GLY A O 1
ATOM 2267 N N . TYR A 1 285 ? 19.625 60.406 23.516 1 95.88 285 TYR A N 1
ATOM 2268 C CA . TYR A 1 285 ? 18.438 61.219 23.328 1 95.88 285 TYR A CA 1
ATOM 2269 C C . TYR A 1 285 ? 17.328 60.469 22.656 1 95.88 285 TYR A C 1
ATOM 2271 O O . TYR A 1 285 ? 17.578 59.469 21.953 1 95.88 285 TYR A O 1
ATOM 2279 N N . CYS A 1 286 ? 16.156 60.812 22.938 1 97.75 286 CYS A N 1
ATOM 2280 C CA . CYS A 1 286 ? 14.961 60.469 22.172 1 97.75 286 CYS A CA 1
ATOM 2281 C C . CYS A 1 286 ? 14.156 61.719 21.828 1 97.75 286 CYS A C 1
ATOM 2283 O O . CYS A 1 286 ? 14.484 62.812 22.281 1 97.75 286 CYS A O 1
ATOM 2285 N N . LEU A 1 287 ? 13.242 61.594 20.891 1 97.94 287 LEU A N 1
ATOM 2286 C CA . LEU A 1 287 ? 12.312 62.688 20.594 1 97.94 287 LEU A CA 1
ATOM 2287 C C . LEU A 1 287 ? 10.945 62.406 21.203 1 97.94 287 LEU A C 1
ATOM 2289 O O . LEU A 1 287 ? 10.398 61.312 21.047 1 97.94 287 LEU A O 1
ATOM 2293 N N . ARG A 1 288 ? 10.414 63.312 21.938 1 98.5 288 ARG A N 1
ATOM 2294 C CA . ARG A 1 288 ? 9.102 63.156 22.562 1 98.5 288 ARG A CA 1
ATOM 2295 C C . ARG A 1 288 ? 8.109 64.188 21.969 1 98.5 288 ARG A C 1
ATOM 2297 O O . ARG A 1 288 ? 8.484 65.312 21.641 1 98.5 288 ARG A O 1
ATOM 2304 N N . ALA A 1 289 ? 6.867 63.75 21.812 1 98.38 289 ALA A N 1
ATOM 2305 C CA . ALA A 1 289 ? 5.801 64.688 21.469 1 98.38 289 ALA A CA 1
ATOM 2306 C C . ALA A 1 289 ? 5.398 65.562 22.672 1 98.38 289 ALA A C 1
ATOM 2308 O O . ALA A 1 289 ? 5.348 65.062 23.797 1 98.38 289 ALA A O 1
ATOM 2309 N N . LYS A 1 290 ? 5.211 66.75 22.391 1 98.12 290 LYS A N 1
ATOM 2310 C CA . LYS A 1 290 ? 4.75 67.625 23.422 1 98.12 290 LYS A CA 1
ATOM 2311 C C . LYS A 1 290 ? 3.23 67.812 23.391 1 98.12 290 LYS A C 1
ATOM 2313 O O . LYS A 1 290 ? 2.707 68.688 22.703 1 98.12 290 LYS A O 1
ATOM 2318 N N . ILE A 1 291 ? 2.541 67.062 24.203 1 97.5 291 ILE A N 1
ATOM 2319 C CA . ILE A 1 291 ? 1.085 67 24.125 1 97.5 291 ILE A CA 1
ATOM 2320 C C . ILE A 1 291 ? 0.48 67.625 25.391 1 97.5 291 ILE A C 1
ATOM 2322 O O . ILE A 1 291 ? 0.189 68.812 25.422 1 97.5 291 ILE A O 1
ATOM 2326 N N . ASP A 1 292 ? 0.302 66.812 26.422 1 96.94 292 ASP A N 1
ATOM 2327 C CA . ASP A 1 292 ? -0.29 67.312 27.672 1 96.94 292 ASP A CA 1
ATOM 2328 C C . ASP A 1 292 ? 0.091 66.375 28.844 1 96.94 292 ASP A C 1
ATOM 2330 O O . ASP A 1 292 ? -0.532 65.375 29.062 1 96.94 292 ASP A O 1
ATOM 2334 N N . MET A 1 293 ? 1.061 66.812 29.625 1 96.38 293 MET A N 1
ATOM 2335 C CA . MET A 1 293 ? 1.577 66.062 30.75 1 96.38 293 MET A CA 1
ATOM 2336 C C . MET A 1 293 ? 0.551 65.938 31.875 1 96.38 293 MET A C 1
ATOM 2338 O O . MET A 1 293 ? 0.665 65.125 32.75 1 96.38 293 MET A O 1
ATOM 2342 N N . SER A 1 294 ? -0.545 66.75 31.812 1 94.94 294 SER A N 1
ATOM 2343 C CA . SER A 1 294 ? -1.559 66.75 32.844 1 94.94 294 SER A CA 1
ATOM 2344 C C . SER A 1 294 ? -2.77 65.938 32.469 1 94.94 294 SER A C 1
ATOM 2346 O O . SER A 1 294 ? -3.709 65.812 33.281 1 94.94 294 SER A O 1
ATOM 2348 N N . SER A 1 295 ? -2.666 65.375 31.344 1 95.81 295 SER A N 1
ATOM 2349 C CA . SER A 1 295 ? -3.805 64.625 30.859 1 95.81 295 SER A CA 1
ATOM 2350 C C . SER A 1 295 ? -4.074 63.375 31.75 1 95.81 295 SER A C 1
ATOM 2352 O O . SER A 1 295 ? -3.141 62.75 32.25 1 95.81 295 SER A O 1
ATOM 2354 N N . SER A 1 296 ? -5.359 63 31.938 1 94.94 296 SER A N 1
ATOM 2355 C CA . SER A 1 296 ? -5.73 61.781 32.656 1 94.94 296 SER A CA 1
ATOM 2356 C C . SER A 1 296 ? -5.422 60.531 31.844 1 94.94 296 SER A C 1
ATOM 2358 O O . SER A 1 296 ? -5.238 59.438 32.406 1 94.94 296 SER A O 1
ATOM 2360 N N . ASN A 1 297 ? -5.422 60.75 30.578 1 95.25 297 ASN A N 1
ATOM 2361 C CA . ASN A 1 297 ? -4.988 59.688 29.672 1 95.25 297 ASN A CA 1
ATOM 2362 C C . ASN A 1 297 ? -3.467 59.625 29.547 1 95.25 297 ASN A C 1
ATOM 2364 O O . ASN A 1 297 ? -2.861 60.5 28.906 1 95.25 297 ASN A O 1
ATOM 2368 N N . LYS A 1 298 ? -2.846 58.656 30.078 1 94.06 298 LYS A N 1
ATOM 2369 C CA . LYS A 1 298 ? -1.392 58.562 30.172 1 94.06 298 LYS A CA 1
ATOM 2370 C C . LYS A 1 298 ? -0.753 58.469 28.781 1 94.06 298 LYS A C 1
ATOM 2372 O O . LYS A 1 298 ? 0.397 58.875 28.609 1 94.06 298 LYS A O 1
ATOM 2377 N N . ALA A 1 299 ? -1.499 58.031 27.812 1 95.06 299 ALA A N 1
ATOM 2378 C CA . ALA A 1 299 ? -0.977 57.938 26.438 1 95.06 299 ALA A CA 1
ATOM 2379 C C . ALA A 1 299 ? -0.715 59.344 25.875 1 95.06 299 ALA A C 1
ATOM 2381 O O . ALA A 1 299 ? 0.068 59.5 24.938 1 95.06 299 ALA A O 1
ATOM 2382 N N . MET A 1 300 ? -1.308 60.344 26.484 1 97.06 300 MET A N 1
ATOM 2383 C CA . MET A 1 300 ? -1.195 61.719 25.984 1 97.06 300 MET A CA 1
ATOM 2384 C C . MET A 1 300 ? -0.072 62.469 26.688 1 97.06 300 MET A C 1
ATOM 2386 O O . MET A 1 300 ? 0.196 63.625 26.375 1 97.06 300 MET A O 1
ATOM 2390 N N . ARG A 1 301 ? 0.599 61.719 27.594 1 97.56 301 ARG A N 1
ATOM 2391 C CA . ARG A 1 301 ? 1.649 62.375 28.375 1 97.56 301 ARG A CA 1
ATOM 2392 C C . ARG A 1 301 ? 3 62.25 27.672 1 97.56 301 ARG A C 1
ATOM 2394 O O . ARG A 1 301 ? 3.867 61.5 28.109 1 97.56 301 ARG A O 1
ATOM 2401 N N . ASP A 1 302 ? 3.186 63.062 26.766 1 97.88 302 ASP A N 1
ATOM 2402 C CA . ASP A 1 302 ? 4.391 63.312 25.969 1 97.88 302 ASP A CA 1
ATOM 2403 C C . ASP A 1 302 ? 5.094 62 25.641 1 97.88 302 ASP A C 1
ATOM 2405 O O . ASP A 1 302 ? 6.223 61.75 26.062 1 97.88 302 ASP A O 1
ATOM 2409 N N . PRO A 1 303 ? 4.508 61.188 24.781 1 97.19 303 PRO A N 1
ATOM 2410 C CA . PRO A 1 303 ? 5.102 59.906 24.391 1 97.19 303 PRO A CA 1
ATOM 2411 C C . PRO A 1 303 ? 6.375 60.062 23.562 1 97.19 303 PRO A C 1
ATOM 2413 O O . PRO A 1 303 ? 6.559 61.094 22.906 1 97.19 303 PRO A O 1
ATOM 2416 N N . VAL A 1 304 ? 7.238 59.062 23.641 1 97.25 304 VAL A N 1
ATOM 2417 C CA . VAL A 1 304 ? 8.398 59 22.766 1 97.25 304 VAL A CA 1
ATOM 2418 C C . VAL A 1 304 ? 7.953 58.719 21.328 1 97.25 304 VAL A C 1
ATOM 2420 O O . VAL A 1 304 ? 7.145 57.812 21.094 1 97.25 304 VAL A O 1
ATOM 2423 N N . ILE A 1 305 ? 8.461 59.469 20.422 1 98.06 305 ILE A N 1
ATOM 2424 C CA . ILE A 1 305 ? 8 59.281 19.047 1 98.06 305 ILE A CA 1
ATOM 2425 C C . ILE A 1 305 ? 9.172 58.844 18.172 1 98.06 305 ILE A C 1
ATOM 2427 O O . ILE A 1 305 ? 8.969 58.312 17.078 1 98.06 305 ILE A O 1
ATOM 2431 N N . PHE A 1 306 ? 10.43 59.062 18.609 1 97.81 306 PHE A N 1
ATOM 2432 C CA . PHE A 1 306 ? 11.617 58.562 17.938 1 97.81 306 PHE A CA 1
ATOM 2433 C C . PHE A 1 306 ? 12.641 58.062 18.938 1 97.81 306 PHE A C 1
ATOM 2435 O O . PHE A 1 306 ? 12.805 58.625 20.016 1 97.81 306 PHE A O 1
ATOM 2442 N N . ARG A 1 307 ? 13.352 57.031 18.469 1 95.62 307 ARG A N 1
ATOM 2443 C CA . ARG A 1 307 ? 14.461 56.469 19.25 1 95.62 307 ARG A CA 1
ATOM 2444 C C . ARG A 1 307 ? 15.68 56.25 18.359 1 95.62 307 ARG A C 1
ATOM 2446 O O . ARG A 1 307 ? 15.547 56.031 17.156 1 95.62 307 ARG A O 1
ATOM 2453 N N . VAL A 1 308 ? 16.812 56.344 18.984 1 95.12 308 VAL A N 1
ATOM 2454 C CA . VAL A 1 308 ? 18.062 56.031 18.281 1 95.12 308 VAL A CA 1
ATOM 2455 C C . VAL A 1 308 ? 18.359 54.531 18.391 1 95.12 308 VAL A C 1
ATOM 2457 O O . VAL A 1 308 ? 18.234 53.969 19.469 1 95.12 308 VAL A O 1
ATOM 2460 N N . ASN A 1 309 ? 18.5 53.906 17.312 1 92.75 309 ASN A N 1
ATOM 2461 C CA . ASN A 1 309 ? 18.922 52.5 17.234 1 92.75 309 ASN A CA 1
ATOM 2462 C C . ASN A 1 309 ? 19.953 52.281 16.141 1 92.75 309 ASN A C 1
ATOM 2464 O O . ASN A 1 309 ? 19.688 52.5 14.961 1 92.75 309 ASN A O 1
ATOM 2468 N N . GLU A 1 310 ? 21.094 51.688 16.5 1 89.38 310 GLU A N 1
ATOM 2469 C CA . GLU A 1 310 ? 22.203 51.594 15.562 1 89.38 310 GLU A CA 1
ATOM 2470 C C . GLU A 1 310 ? 22.234 50.25 14.859 1 89.38 310 GLU A C 1
ATOM 2472 O O . GLU A 1 310 ? 23.016 50.031 13.93 1 89.38 310 GLU A O 1
ATOM 2477 N N . SER A 1 311 ? 21.375 49.375 15.211 1 90.06 311 SER A N 1
ATOM 2478 C CA . SER A 1 311 ? 21.328 48.062 14.578 1 90.06 311 SER A CA 1
ATOM 2479 C C . SER A 1 311 ? 20.828 48.156 13.141 1 90.06 311 SER A C 1
ATOM 2481 O O . SER A 1 311 ? 19.922 48.938 12.844 1 90.06 311 SER A O 1
ATOM 2483 N N . PRO A 1 312 ? 21.438 47.375 12.281 1 90.38 312 PRO A N 1
ATOM 2484 C CA . PRO A 1 312 ? 20.984 47.406 10.891 1 90.38 312 PRO A CA 1
ATOM 2485 C C . PRO A 1 312 ? 19.562 46.875 10.727 1 90.38 312 PRO A C 1
ATOM 2487 O O . PRO A 1 312 ? 19.172 45.906 11.375 1 90.38 312 PRO A O 1
ATOM 2490 N N . HIS A 1 313 ? 18.812 47.625 9.977 1 90.38 313 HIS A N 1
ATOM 2491 C CA . HIS A 1 313 ? 17.453 47.219 9.641 1 90.38 313 HIS A CA 1
ATOM 2492 C C . HIS A 1 313 ? 17.453 46.156 8.555 1 90.38 313 HIS A C 1
ATOM 2494 O O . HIS A 1 313 ? 18.25 46.188 7.621 1 90.38 313 HIS A O 1
ATOM 2500 N N . HIS A 1 314 ? 16.562 45.156 8.594 1 87.25 314 HIS A N 1
ATOM 2501 C CA . HIS A 1 314 ? 16.562 44 7.688 1 87.25 314 HIS A CA 1
ATOM 2502 C C . HIS A 1 314 ? 16.281 44.438 6.254 1 87.25 314 HIS A C 1
ATOM 2504 O O . HIS A 1 314 ? 16.766 43.812 5.301 1 87.25 314 HIS A O 1
ATOM 2510 N N . ARG A 1 315 ? 15.562 45.531 6.074 1 90.25 315 ARG A N 1
ATOM 2511 C CA . ARG A 1 315 ? 15.203 45.969 4.727 1 90.25 315 ARG A CA 1
ATOM 2512 C C . ARG A 1 315 ? 16.062 47.156 4.293 1 90.25 315 ARG A C 1
ATOM 2514 O O . ARG A 1 315 ? 16.484 47.25 3.135 1 90.25 315 ARG A O 1
ATOM 2521 N N . THR A 1 316 ? 16.391 48.094 5.293 1 91.94 316 THR A N 1
ATOM 2522 C CA . THR A 1 316 ? 16.984 49.375 4.906 1 91.94 316 THR A CA 1
ATOM 2523 C C . THR A 1 316 ? 18.453 49.438 5.324 1 91.94 316 THR A C 1
ATOM 2525 O O . THR A 1 316 ? 19.141 50.406 5.07 1 91.94 316 THR A O 1
ATOM 2528 N N . GLY A 1 317 ? 18.875 48.406 5.91 1 91.75 317 GLY A N 1
ATOM 2529 C CA . GLY A 1 317 ? 20.281 48.344 6.32 1 91.75 317 GLY A CA 1
ATOM 2530 C C . GLY A 1 317 ? 20.641 49.438 7.316 1 91.75 317 GLY A C 1
ATOM 2531 O O . GLY A 1 317 ? 19.953 49.625 8.328 1 91.75 317 GLY A O 1
ATOM 2532 N N . ASP A 1 318 ? 21.703 50.25 6.977 1 91.5 318 ASP A N 1
ATOM 2533 C CA . ASP A 1 318 ? 22.219 51.25 7.895 1 91.5 318 ASP A CA 1
ATOM 2534 C C . ASP A 1 318 ? 21.844 52.688 7.438 1 91.5 318 ASP A C 1
ATOM 2536 O O . ASP A 1 318 ? 22.438 53.656 7.879 1 91.5 318 ASP A O 1
ATOM 2540 N N . LYS A 1 319 ? 20.859 52.75 6.586 1 93.75 319 LYS A N 1
ATOM 2541 C CA . LYS A 1 319 ? 20.453 54.031 6.059 1 93.75 319 LYS A CA 1
ATOM 2542 C C . LYS A 1 319 ? 19.953 54.969 7.172 1 93.75 319 LYS A C 1
ATOM 2544 O O . LYS A 1 319 ? 20.156 56.188 7.125 1 93.75 319 LYS A O 1
ATOM 2549 N N . TYR A 1 320 ? 19.281 54.406 8.094 1 94.56 320 TYR A N 1
ATOM 2550 C CA . TYR A 1 320 ? 18.703 55.156 9.18 1 94.56 320 TYR A CA 1
ATOM 2551 C C . TYR A 1 320 ? 19.312 54.781 10.516 1 94.56 320 TYR A C 1
ATOM 2553 O O . TYR A 1 320 ? 19.781 53.656 10.688 1 94.56 320 TYR A O 1
ATOM 2561 N N . LYS A 1 321 ? 19.312 55.781 11.438 1 94.62 321 LYS A N 1
ATOM 2562 C CA . LYS A 1 321 ? 19.812 55.531 12.789 1 94.62 321 LYS A CA 1
ATOM 2563 C C . LYS A 1 321 ? 18.766 55.938 13.836 1 94.62 321 LYS A C 1
ATOM 2565 O O . LYS A 1 321 ? 18.969 55.719 15.031 1 94.62 321 LYS A O 1
ATOM 2570 N N . VAL A 1 322 ? 17.75 56.562 13.406 1 95.5 322 VAL A N 1
ATOM 2571 C CA . VAL A 1 322 ? 16.609 56.906 14.258 1 95.5 322 VAL A CA 1
ATOM 2572 C C . VAL A 1 322 ? 15.344 56.25 13.719 1 95.5 322 VAL A C 1
ATOM 2574 O O . VAL A 1 322 ? 15.148 56.188 12.5 1 95.5 322 VAL A O 1
ATOM 2577 N N . TYR A 1 323 ? 14.594 55.719 14.602 1 95.62 323 TYR A N 1
ATOM 2578 C CA . TYR A 1 323 ? 13.406 55 14.18 1 95.62 323 TYR A CA 1
ATOM 2579 C C . TYR A 1 323 ? 12.164 55.469 14.93 1 95.62 323 TYR A C 1
ATOM 2581 O O . TYR A 1 323 ? 12.234 55.75 16.125 1 95.62 323 TYR A O 1
ATOM 2589 N N . PRO A 1 324 ? 11.086 55.625 14.18 1 97.19 324 PRO A N 1
ATOM 2590 C CA . PRO A 1 324 ? 9.844 56.062 14.828 1 97.19 324 PRO A CA 1
ATOM 2591 C C . PRO A 1 324 ? 9.211 54.969 15.672 1 97.19 324 PRO A C 1
ATOM 2593 O O . PRO A 1 324 ? 9.445 53.781 15.422 1 97.19 324 PRO A O 1
ATOM 2596 N N . THR A 1 325 ? 8.516 55.344 16.688 1 96 325 THR A N 1
ATOM 2597 C CA . THR A 1 325 ? 7.719 54.375 17.438 1 96 325 THR A CA 1
ATOM 2598 C C . THR A 1 325 ? 6.438 54.031 16.688 1 96 325 THR A C 1
ATOM 2600 O O . THR A 1 325 ? 6.023 54.75 15.781 1 96 325 THR A O 1
ATOM 2603 N N . TYR A 1 326 ? 5.852 52.906 17.047 1 93.19 326 TYR A N 1
ATOM 2604 C CA . TYR A 1 326 ? 4.609 52.469 16.438 1 93.19 326 TYR A CA 1
ATOM 2605 C C . TYR A 1 326 ? 3.516 53.5 16.562 1 93.19 326 TYR A C 1
ATOM 2607 O O . TYR A 1 326 ? 2.803 53.781 15.594 1 93.19 326 TYR A O 1
ATOM 2615 N N . ASP A 1 327 ? 3.379 54.094 17.688 1 95.12 327 ASP A N 1
ATOM 2616 C CA . ASP A 1 327 ? 2.307 55.031 17.969 1 95.12 327 ASP A CA 1
ATOM 2617 C C . ASP A 1 327 ? 2.418 56.281 17.078 1 95.12 327 ASP A C 1
ATOM 2619 O O . ASP A 1 327 ? 1.408 56.875 16.719 1 95.12 327 ASP A O 1
ATOM 2623 N N . PHE A 1 328 ? 3.621 56.656 16.766 1 97.81 328 PHE A N 1
ATOM 2624 C CA . PHE A 1 328 ? 3.832 57.812 15.914 1 97.81 328 PHE A CA 1
ATOM 2625 C C . PHE A 1 328 ? 3.668 57.438 14.445 1 97.81 328 PHE A C 1
ATOM 2627 O O . PHE A 1 328 ? 3.016 58.156 13.688 1 97.81 328 PHE A O 1
ATOM 2634 N N . ALA A 1 329 ? 4.188 56.312 14.102 1 97.38 329 ALA A N 1
ATOM 2635 C CA . ALA A 1 329 ? 4.25 55.938 12.703 1 97.38 329 ALA A CA 1
ATOM 2636 C C . ALA A 1 329 ? 2.877 55.5 12.195 1 97.38 329 ALA A C 1
ATOM 2638 O O . ALA A 1 329 ? 2.51 55.781 11.055 1 97.38 329 ALA A O 1
ATOM 2639 N N . CYS A 1 330 ? 2.092 54.844 12.969 1 96.62 330 CYS A N 1
ATOM 2640 C CA . CYS A 1 330 ? 0.859 54.156 12.555 1 96.62 330 CYS A CA 1
ATOM 2641 C C . CYS A 1 330 ? -0.144 55.188 12.008 1 96.62 330 CYS A C 1
ATOM 2643 O O . CYS A 1 330 ? -0.608 55.062 10.875 1 96.62 330 CYS A O 1
ATOM 2645 N N . PRO A 1 331 ? -0.508 56.25 12.781 1 97.19 331 PRO A N 1
ATOM 2646 C CA . PRO A 1 331 ? -1.467 57.219 12.227 1 97.19 331 PRO A CA 1
ATOM 2647 C C . PRO A 1 331 ? -0.951 57.906 10.969 1 97.19 331 PRO A C 1
ATOM 2649 O O . PRO A 1 331 ? -1.732 58.219 10.062 1 97.19 331 PRO A O 1
ATOM 2652 N N . ILE A 1 332 ? 0.336 58.125 10.867 1 98.06 332 ILE A N 1
ATOM 2653 C CA . ILE A 1 332 ? 0.933 58.812 9.719 1 98.06 332 ILE A CA 1
ATOM 2654 C C . ILE A 1 332 ? 0.762 57.938 8.469 1 98.06 332 ILE A C 1
ATOM 2656 O O . ILE A 1 332 ? 0.215 58.406 7.461 1 98.06 332 ILE A O 1
ATOM 2660 N N . VAL A 1 333 ? 1.184 56.719 8.602 1 97.88 333 VAL A N 1
ATOM 2661 C CA . VAL A 1 333 ? 1.17 55.844 7.441 1 97.88 333 VAL A CA 1
ATOM 2662 C C . VAL A 1 333 ? -0.27 55.5 7.078 1 97.88 333 VAL A C 1
ATOM 2664 O O . VAL A 1 333 ? -0.604 55.344 5.902 1 97.88 333 VAL A O 1
ATOM 2667 N N . ASP A 1 334 ? -1.145 55.281 8.102 1 97.69 334 ASP A N 1
ATOM 2668 C CA . ASP A 1 334 ? -2.561 55.031 7.836 1 97.69 334 ASP A CA 1
ATOM 2669 C C . ASP A 1 334 ? -3.141 56.156 6.965 1 97.69 334 ASP A C 1
ATOM 2671 O O . ASP A 1 334 ? -3.865 55.875 6.004 1 97.69 334 ASP A O 1
ATOM 2675 N N . SER A 1 335 ? -2.826 57.344 7.32 1 97.69 335 SER A N 1
ATOM 2676 C CA . SER A 1 335 ? -3.332 58.469 6.566 1 97.69 335 SER A CA 1
ATOM 2677 C C . SER A 1 335 ? -2.74 58.531 5.164 1 97.69 335 SER A C 1
ATOM 2679 O O . SER A 1 335 ? -3.467 58.688 4.184 1 97.69 335 SER A O 1
ATOM 2681 N N . LEU A 1 336 ? -1.468 58.344 5.055 1 97.44 336 LEU A N 1
ATOM 2682 C CA . LEU A 1 336 ? -0.774 58.438 3.775 1 97.44 336 LEU A CA 1
ATOM 2683 C C . LEU A 1 336 ? -1.257 57.344 2.822 1 97.44 336 LEU A C 1
ATOM 2685 O O . LEU A 1 336 ? -1.326 57.562 1.61 1 97.44 336 LEU A O 1
ATOM 2689 N N . GLU A 1 337 ? -1.63 56.156 3.361 1 97.19 337 GLU A N 1
ATOM 2690 C CA . GLU A 1 337 ? -2.041 55 2.543 1 97.19 337 GLU A CA 1
ATOM 2691 C C . GLU A 1 337 ? -3.543 55.031 2.281 1 97.19 337 GLU A C 1
ATOM 2693 O O . GLU A 1 337 ? -4.07 54.156 1.575 1 97.19 337 GLU A O 1
ATOM 2698 N N . GLY A 1 338 ? -4.191 55.938 2.848 1 95.69 338 GLY A N 1
ATOM 2699 C CA . GLY A 1 338 ? -5.602 56.125 2.555 1 95.69 338 GLY A CA 1
ATOM 2700 C C . GLY A 1 338 ? -6.504 55.188 3.305 1 95.69 338 GLY A C 1
ATOM 2701 O O . GLY A 1 338 ? -7.566 54.781 2.805 1 95.69 338 GLY A O 1
ATOM 2702 N N . ILE A 1 339 ? -6.129 54.812 4.453 1 96.5 339 ILE A N 1
ATOM 2703 C CA . ILE A 1 339 ? -6.969 53.938 5.27 1 96.5 339 ILE A CA 1
ATOM 2704 C C . ILE A 1 339 ? -8.25 54.656 5.66 1 96.5 339 ILE A C 1
ATOM 2706 O O . ILE A 1 339 ? -8.203 55.844 6.074 1 96.5 339 ILE A O 1
ATOM 2710 N N . THR A 1 340 ? -9.359 54 5.465 1 95.69 340 THR A N 1
ATOM 2711 C CA . THR A 1 340 ? -10.633 54.625 5.828 1 95.69 340 THR A CA 1
ATOM 2712 C C . THR A 1 340 ? -11.133 54.094 7.164 1 95.69 340 THR A C 1
ATOM 2714 O O . THR A 1 340 ? -11.844 54.781 7.895 1 95.69 340 THR A O 1
ATOM 2717 N N . LEU A 1 341 ? -10.812 52.844 7.379 1 94.56 341 LEU A N 1
ATOM 2718 C CA . LEU A 1 341 ? -11.242 52.156 8.602 1 94.56 341 LEU A CA 1
ATOM 2719 C C . LEU A 1 341 ? -10.07 51.438 9.25 1 94.56 341 LEU A C 1
ATOM 2721 O O . LEU A 1 341 ? -9.453 50.562 8.633 1 94.56 341 LEU A O 1
ATOM 2725 N N . SER A 1 342 ? -9.797 51.812 10.5 1 94.5 342 SER A N 1
ATOM 2726 C CA . SER A 1 342 ? -8.75 51.156 11.273 1 94.5 342 SER A CA 1
ATOM 2727 C C . SER A 1 342 ? -9.352 50.312 12.391 1 94.5 342 SER A C 1
ATOM 2729 O O . SER A 1 342 ? -9.953 50.844 13.32 1 94.5 342 SER A O 1
ATOM 2731 N N . LEU A 1 343 ? -9.156 49 12.242 1 91.94 343 LEU A N 1
ATOM 2732 C CA . LEU A 1 343 ? -9.609 48.094 13.281 1 91.94 343 LEU A CA 1
ATOM 2733 C C . LEU A 1 343 ? -8.5 47.812 14.281 1 91.94 343 LEU A C 1
ATOM 2735 O O . LEU A 1 343 ? -7.422 47.344 13.906 1 91.94 343 LEU A O 1
ATOM 2739 N N . ARG A 1 344 ? -8.742 48.125 15.547 1 89.38 344 ARG A N 1
ATOM 2740 C CA . ARG A 1 344 ? -7.719 47.969 16.578 1 89.38 344 ARG A CA 1
ATOM 2741 C C . ARG A 1 344 ? -8.258 47.188 17.766 1 89.38 344 ARG A C 1
ATOM 2743 O O . ARG A 1 344 ? -9.453 47.25 18.078 1 89.38 344 ARG A O 1
ATOM 2750 N N . ALA A 1 345 ? -7.406 46.5 18.422 1 86.62 345 ALA A N 1
ATOM 2751 C CA . ALA A 1 345 ? -7.793 45.781 19.625 1 86.62 345 ALA A CA 1
ATOM 2752 C C . ALA A 1 345 ? -8.109 46.719 20.781 1 86.62 345 ALA A C 1
ATOM 2754 O O . ALA A 1 345 ? -7.566 47.844 20.828 1 86.62 345 ALA A O 1
ATOM 2755 N N . ASN A 1 346 ? -8.844 46.25 21.672 1 85 346 ASN A N 1
ATOM 2756 C CA . ASN A 1 346 ? -9.289 47.062 22.812 1 85 346 ASN A CA 1
ATOM 2757 C C . ASN A 1 346 ? -8.109 47.531 23.641 1 85 346 ASN A C 1
ATOM 2759 O O . ASN A 1 346 ? -8.18 48.594 24.281 1 85 346 ASN A O 1
ATOM 2763 N N . GLU A 1 347 ? -7.047 46.906 23.562 1 81.81 347 GLU A N 1
ATOM 2764 C CA . GLU A 1 347 ? -5.871 47.25 24.359 1 81.81 347 GLU A CA 1
ATOM 2765 C C . GLU A 1 347 ? -5.293 48.594 23.906 1 81.81 347 GLU A C 1
ATOM 2767 O O . GLU A 1 347 ? -4.59 49.25 24.672 1 81.81 347 GLU A O 1
ATOM 2772 N N . TYR A 1 348 ? -5.672 48.969 22.734 1 86.56 348 TYR A N 1
ATOM 2773 C CA . TYR A 1 348 ? -5.125 50.219 22.172 1 86.56 348 TYR A CA 1
ATOM 2774 C C . TYR A 1 348 ? -6.121 51.344 22.312 1 86.56 348 TYR A C 1
ATOM 2776 O O . TYR A 1 348 ? -5.875 52.469 21.812 1 86.56 348 TYR A O 1
ATOM 2784 N N . ARG A 1 349 ? -7.176 51.125 23 1 88.19 349 ARG A N 1
ATOM 2785 C CA . ARG A 1 349 ? -8.258 52.094 23.062 1 88.19 349 ARG A CA 1
ATOM 2786 C C . ARG A 1 349 ? -7.758 53.438 23.609 1 88.19 349 ARG A C 1
ATOM 2788 O O . ARG A 1 349 ? -8.117 54.5 23.109 1 88.19 349 ARG A O 1
ATOM 2795 N N . ASP A 1 350 ? -6.902 53.375 24.578 1 90.69 350 ASP A N 1
ATOM 2796 C CA . ASP A 1 350 ? -6.379 54.594 25.203 1 90.69 350 ASP A CA 1
ATOM 2797 C C . ASP A 1 350 ? -5.488 55.375 24.234 1 90.69 350 ASP A C 1
ATOM 2799 O O . ASP A 1 350 ? -5.262 56.562 24.422 1 90.69 350 ASP A O 1
ATOM 2803 N N . ARG A 1 351 ? -5.035 54.719 23.234 1 94.88 351 ARG A N 1
ATOM 2804 C CA . ARG A 1 351 ? -4.113 55.344 22.297 1 94.88 351 ARG A CA 1
ATOM 2805 C C . ARG A 1 351 ? -4.871 55.969 21.141 1 94.88 351 ARG A C 1
ATOM 2807 O O . ARG A 1 351 ? -4.281 56.688 20.328 1 94.88 351 ARG A O 1
ATOM 2814 N N . ASN A 1 352 ? -6.156 55.812 21.141 1 95.5 352 ASN A N 1
ATOM 2815 C CA . ASN A 1 352 ? -6.945 56.406 20.062 1 95.5 352 ASN A CA 1
ATOM 2816 C C . ASN A 1 352 ? -6.855 57.938 20.062 1 95.5 352 ASN A C 1
ATOM 2818 O O . ASN A 1 352 ? -6.734 58.562 19.016 1 95.5 352 ASN A O 1
ATOM 2822 N N . GLN A 1 353 ? -6.922 58.469 21.266 1 96.44 353 GLN A N 1
ATOM 2823 C CA . GLN A 1 353 ? -6.797 59.938 21.375 1 96.44 353 GLN A CA 1
ATOM 2824 C C . GLN A 1 353 ? -5.453 60.406 20.844 1 96.44 353 GLN A C 1
ATOM 2826 O O . GLN A 1 353 ? -5.383 61.438 20.156 1 96.44 353 GLN A O 1
ATOM 2831 N N . GLN A 1 354 ? -4.441 59.719 21.234 1 97.31 354 GLN A N 1
ATOM 2832 C CA . GLN A 1 354 ? -3.102 60 20.75 1 97.31 354 GLN A CA 1
ATOM 2833 C C . GLN A 1 354 ? -3.037 59.906 19.219 1 97.31 354 GLN A C 1
ATOM 2835 O O . GLN A 1 354 ? -2.41 60.75 18.562 1 97.31 354 GLN A O 1
ATOM 2840 N N . TYR A 1 355 ? -3.689 58.906 18.703 1 97.62 355 TYR A N 1
ATOM 2841 C CA . TYR A 1 355 ? -3.76 58.656 17.266 1 97.62 355 TYR A CA 1
ATOM 2842 C C . TYR A 1 355 ? -4.328 59.875 16.531 1 97.62 355 TYR A C 1
ATOM 2844 O O . TYR A 1 355 ? -3.723 60.375 15.586 1 97.62 355 TYR A O 1
ATOM 2852 N N . TYR A 1 356 ? -5.375 60.375 16.984 1 97.38 356 TYR A N 1
ATOM 2853 C CA . TYR A 1 356 ? -6.031 61.5 16.328 1 97.38 356 TYR A CA 1
ATOM 2854 C C . TYR A 1 356 ? -5.273 62.812 16.594 1 97.38 356 TYR A C 1
ATOM 2856 O O . TYR A 1 356 ? -5.266 63.688 15.742 1 97.38 356 TYR A O 1
ATOM 2864 N N . TRP A 1 357 ? -4.602 62.875 17.75 1 98 357 TRP A N 1
ATOM 2865 C CA . TRP A 1 357 ? -3.766 64.062 18.016 1 98 357 TRP A CA 1
ATOM 2866 C C . TRP A 1 357 ? -2.707 64.188 16.922 1 98 357 TRP A C 1
ATOM 2868 O O . TRP A 1 357 ? -2.484 65.312 16.422 1 98 357 TRP A O 1
ATOM 2878 N N . PHE A 1 358 ? -2.078 63.125 16.578 1 98.31 358 PHE A N 1
ATOM 2879 C CA . PHE A 1 358 ? -1.046 63.188 15.547 1 98.31 358 PHE A CA 1
ATOM 2880 C C . PHE A 1 358 ? -1.646 63.562 14.195 1 98.31 358 PHE A C 1
ATOM 2882 O O . PHE A 1 358 ? -1.078 64.375 13.453 1 98.31 358 PHE A O 1
ATOM 2889 N N . ILE A 1 359 ? -2.758 62.969 13.898 1 97.88 359 ILE A N 1
ATOM 2890 C CA . ILE A 1 359 ? -3.408 63.281 12.625 1 97.88 359 ILE A CA 1
ATOM 2891 C C . ILE A 1 359 ? -3.699 64.75 12.531 1 97.88 359 ILE A C 1
ATOM 2893 O O . ILE A 1 359 ? -3.396 65.375 11.516 1 97.88 359 ILE A O 1
ATOM 2897 N N . ASP A 1 360 ? -4.242 65.312 13.539 1 97.56 360 ASP A N 1
ATOM 2898 C CA . ASP A 1 360 ? -4.668 66.688 13.547 1 97.56 360 ASP A CA 1
ATOM 2899 C C . ASP A 1 360 ? -3.469 67.625 13.531 1 97.56 360 ASP A C 1
ATOM 2901 O O . ASP A 1 360 ? -3.436 68.625 12.758 1 97.56 360 ASP A O 1
ATOM 2905 N N . ASN A 1 361 ? -2.488 67.375 14.336 1 97.81 361 ASN A N 1
ATOM 2906 C CA . ASN A 1 361 ? -1.382 68.312 14.531 1 97.81 361 ASN A CA 1
ATOM 2907 C C . ASN A 1 361 ? -0.352 68.188 13.406 1 97.81 361 ASN A C 1
ATOM 2909 O O . ASN A 1 361 ? 0.438 69.125 13.188 1 97.81 361 ASN A O 1
ATOM 2913 N N . LEU A 1 362 ? -0.361 67.062 12.719 1 98.12 362 LEU A N 1
ATOM 2914 C CA . LEU A 1 362 ? 0.497 66.938 11.547 1 98.12 362 LEU A CA 1
ATOM 2915 C C . LEU A 1 362 ? -0.242 67.312 10.273 1 98.12 362 LEU A C 1
ATOM 2917 O O . LEU A 1 362 ? 0.325 67.312 9.18 1 98.12 362 LEU A O 1
ATOM 2921 N N . ARG A 1 363 ? -1.478 67.688 10.438 1 96.69 363 ARG A N 1
ATOM 2922 C CA . ARG A 1 363 ? -2.312 68.188 9.344 1 96.69 363 ARG A CA 1
ATOM 2923 C C . ARG A 1 363 ? -2.404 67.125 8.219 1 96.69 363 ARG A C 1
ATOM 2925 O O . ARG A 1 363 ? -2.217 67.5 7.047 1 96.69 363 ARG A O 1
ATOM 2932 N N . LEU A 1 364 ? -2.57 65.938 8.68 1 97 364 LEU A N 1
ATOM 2933 C CA . LEU A 1 364 ? -2.719 64.875 7.695 1 97 364 LEU A CA 1
ATOM 2934 C C . LEU A 1 364 ? -4.109 64.938 7.07 1 97 364 LEU A C 1
ATOM 2936 O O . LEU A 1 364 ? -5.098 65.188 7.758 1 97 364 LEU A O 1
ATOM 2940 N N . ARG A 1 365 ? -4.164 64.625 5.816 1 93.88 365 ARG A N 1
ATOM 2941 C CA . ARG A 1 365 ? -5.387 64.812 5.043 1 93.88 365 ARG A CA 1
ATOM 2942 C C . ARG A 1 365 ? -6.414 63.719 5.355 1 93.88 365 ARG A C 1
ATOM 2944 O O . ARG A 1 365 ? -7.594 64 5.566 1 93.88 365 ARG A O 1
ATOM 2951 N N . ASN A 1 366 ? -6.008 62.531 5.328 1 94.25 366 ASN A N 1
ATOM 2952 C CA . ASN A 1 366 ? -6.922 61.406 5.531 1 94.25 366 ASN A CA 1
ATOM 2953 C C . ASN A 1 366 ? -7.055 61.062 7.012 1 94.25 366 ASN A C 1
ATOM 2955 O O . ASN A 1 366 ? -6.051 60.906 7.707 1 94.25 366 ASN A O 1
ATOM 2959 N N . ARG A 1 367 ? -8.266 60.906 7.461 1 94.56 367 ARG A N 1
ATOM 2960 C CA . ARG A 1 367 ? -8.57 60.594 8.852 1 94.56 367 ARG A CA 1
ATOM 2961 C C . ARG A 1 367 ? -9.344 59.281 8.969 1 94.56 367 ARG A C 1
ATOM 2963 O O . ARG A 1 367 ? -10.578 59.281 8.961 1 94.56 367 ARG A O 1
ATOM 2970 N N . PRO A 1 368 ? -8.664 58.25 9.203 1 95.12 368 PRO A N 1
ATOM 2971 C CA . PRO A 1 368 ? -9.344 56.938 9.32 1 95.12 368 PRO A CA 1
ATOM 2972 C C . PRO A 1 368 ? -10.305 56.875 10.5 1 95.12 368 PRO A C 1
ATOM 2974 O O . PRO A 1 368 ? -10.023 57.438 11.562 1 95.12 368 PRO A O 1
ATOM 2977 N N . LYS A 1 369 ? -11.422 56.188 10.289 1 93.75 369 LYS A N 1
ATOM 2978 C CA . LYS A 1 369 ? -12.289 55.844 11.414 1 93.75 369 LYS A CA 1
ATOM 2979 C C . LYS A 1 369 ? -11.719 54.656 12.203 1 93.75 369 LYS A C 1
ATOM 2981 O O . LYS A 1 369 ? -11.227 53.688 11.609 1 93.75 369 LYS A O 1
ATOM 2986 N N . ILE A 1 370 ? -11.742 54.781 13.555 1 93.69 370 ILE A N 1
ATOM 2987 C CA . ILE A 1 370 ? -11.219 53.688 14.383 1 93.69 370 ILE A CA 1
ATOM 2988 C C . ILE A 1 370 ? -12.375 52.906 14.969 1 93.69 370 ILE A C 1
ATOM 2990 O O . ILE A 1 370 ? -13.359 53.469 15.445 1 93.69 370 ILE A O 1
ATOM 2994 N N . HIS A 1 371 ? -12.289 51.656 14.766 1 89.81 371 HIS A N 1
ATOM 2995 C CA . HIS A 1 371 ? -13.203 50.75 15.445 1 89.81 371 HIS A CA 1
ATOM 2996 C C . HIS A 1 371 ? -12.445 49.719 16.281 1 89.81 371 HIS A C 1
ATOM 2998 O O . HIS A 1 371 ? -11.586 49 15.773 1 89.81 371 HIS A O 1
ATOM 3004 N N . ASP A 1 372 ? -12.797 49.688 17.578 1 87.88 372 ASP A N 1
ATOM 3005 C CA . ASP A 1 372 ? -12.133 48.75 18.5 1 87.88 372 ASP A CA 1
ATOM 3006 C C . ASP A 1 372 ? -12.875 47.438 18.578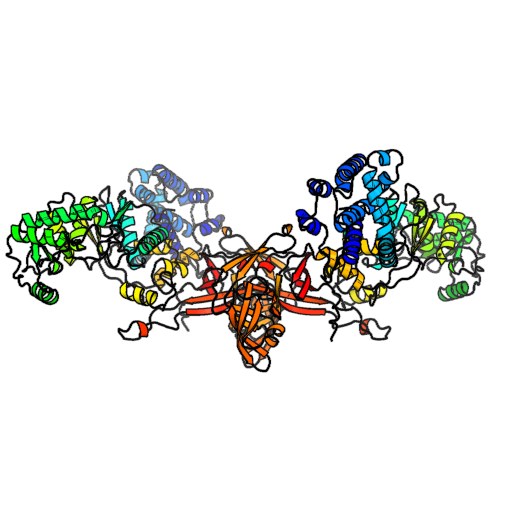 1 87.88 372 ASP A C 1
ATOM 3008 O O . ASP A 1 372 ? -14.102 47.375 18.469 1 87.88 372 ASP A O 1
ATOM 3012 N N . PHE A 1 373 ? -12.133 46.406 18.672 1 85.56 373 PHE A N 1
ATOM 3013 C CA . PHE A 1 373 ? -12.727 45.094 18.875 1 85.56 373 PHE A CA 1
ATOM 3014 C C . PHE A 1 373 ? -11.945 44.281 19.922 1 85.56 373 PHE A C 1
ATOM 3016 O O . PHE A 1 373 ? -10.805 44.625 20.234 1 85.56 373 PHE A O 1
ATOM 3023 N N . SER A 1 374 ? -12.602 43.344 20.438 1 82.31 374 SER A N 1
ATOM 3024 C CA . SER A 1 374 ? -12 42.562 21.516 1 82.31 374 SER A CA 1
ATOM 3025 C C . SER A 1 374 ? -11.078 41.469 20.969 1 82.31 374 SER A C 1
ATOM 3027 O O . SER A 1 374 ? -11.328 40.938 19.891 1 82.31 374 SER A O 1
ATOM 3029 N N . ARG A 1 375 ? -10.109 41.219 21.766 1 77.94 375 ARG A N 1
ATOM 3030 C CA . ARG A 1 375 ? -9.219 40.125 21.453 1 77.94 375 ARG A CA 1
ATOM 3031 C C . ARG A 1 375 ? -9.914 38.781 21.672 1 77.94 375 ARG A C 1
ATOM 3033 O O . ARG A 1 375 ? -10.781 38.656 22.547 1 77.94 375 ARG A O 1
ATOM 3040 N N . LEU A 1 376 ? -9.523 37.844 20.859 1 77.19 376 LEU A N 1
ATOM 3041 C CA . LEU A 1 376 ? -10.023 36.469 21.016 1 77.19 376 LEU A CA 1
ATOM 3042 C C . LEU A 1 376 ? -9.094 35.656 21.906 1 77.19 376 LEU A C 1
ATOM 3044 O O . LEU A 1 376 ? -7.891 35.562 21.641 1 77.19 376 LEU A O 1
ATOM 3048 N N . ASN A 1 377 ? -9.664 35.281 23.031 1 78.81 377 ASN A N 1
ATOM 3049 C CA . ASN A 1 377 ? -8.922 34.344 23.891 1 78.81 377 ASN A CA 1
ATOM 3050 C C . ASN A 1 377 ? -9.477 32.938 23.812 1 78.81 377 ASN A C 1
ATOM 3052 O O . ASN A 1 377 ? -10.68 32.75 23.672 1 78.81 377 ASN A O 1
ATOM 3056 N N . PHE A 1 378 ? -8.539 32.031 23.75 1 82.44 378 PHE A N 1
ATOM 3057 C CA . PHE A 1 378 ? -8.93 30.625 23.766 1 82.44 378 PHE A CA 1
ATOM 3058 C C . PHE A 1 378 ? -8.492 29.938 25.047 1 82.44 378 PHE A C 1
ATOM 3060 O O . PHE A 1 378 ? -7.426 30.25 25.594 1 82.44 378 PHE A O 1
ATOM 3067 N N . GLU A 1 379 ? -9.305 29.062 25.453 1 79.88 379 GLU A N 1
ATOM 3068 C CA . GLU A 1 379 ? -9.008 28.344 26.688 1 79.88 379 GLU A CA 1
ATOM 3069 C C . GLU A 1 379 ? -7.711 27.547 26.547 1 79.88 379 GLU A C 1
ATOM 3071 O O . GLU A 1 379 ? -7.438 26.953 25.5 1 79.88 379 GLU A O 1
ATOM 3076 N N . ASN A 1 380 ? -6.938 27.609 27.656 1 79.81 380 ASN A N 1
ATOM 3077 C CA . ASN A 1 380 ? -5.73 26.797 27.781 1 79.81 380 ASN A CA 1
ATOM 3078 C C . ASN A 1 380 ? -4.805 26.984 26.594 1 79.81 380 ASN A C 1
ATOM 3080 O O . ASN A 1 380 ? -4.262 26.016 26.062 1 79.81 380 ASN A O 1
ATOM 3084 N N . THR A 1 381 ? -4.766 28.141 26.078 1 85.69 381 THR A N 1
ATOM 3085 C CA . THR A 1 381 ? -3.986 28.422 24.875 1 85.69 381 THR A CA 1
ATOM 3086 C C . THR A 1 381 ? -3.014 29.562 25.109 1 85.69 381 THR A C 1
ATOM 3088 O O . THR A 1 381 ? -3.381 30.578 25.719 1 85.69 381 THR A O 1
ATOM 3091 N N . VAL A 1 382 ? -1.814 29.297 24.75 1 84.31 382 VAL A N 1
ATOM 3092 C CA . VAL A 1 382 ? -0.798 30.344 24.844 1 84.31 382 VAL A CA 1
ATOM 3093 C C . VAL A 1 382 ? -0.77 31.172 23.562 1 84.31 382 VAL A C 1
ATOM 3095 O O . VAL A 1 382 ? -0.522 30.625 22.484 1 84.31 382 VAL A O 1
ATOM 3098 N N . LEU A 1 383 ? -1.017 32.438 23.688 1 85.81 383 LEU A N 1
ATOM 3099 C CA . LEU A 1 383 ? -1.026 33.281 22.5 1 85.81 383 LEU A CA 1
ATOM 3100 C C . LEU A 1 383 ? 0.096 34.312 22.547 1 85.81 383 LEU A C 1
ATOM 3102 O O . LEU A 1 383 ? 0.432 34.938 21.531 1 85.81 383 LEU A O 1
ATOM 3106 N N . SER A 1 384 ? 0.667 34.406 23.688 1 85.38 384 SER A N 1
ATOM 3107 C CA . SER A 1 384 ? 1.739 35.375 23.844 1 85.38 384 SER A CA 1
ATOM 3108 C C . SER A 1 384 ? 2.918 35.062 22.922 1 85.38 384 SER A C 1
ATOM 3110 O O . SER A 1 384 ? 3.516 34 23.031 1 85.38 384 SER A O 1
ATOM 3112 N N . LYS A 1 385 ? 3.258 36.031 22.156 1 86.25 385 LYS A N 1
ATOM 3113 C CA . LYS A 1 385 ? 4.355 35.844 21.203 1 86.25 385 LYS A CA 1
ATOM 3114 C C . LYS A 1 385 ? 5.664 35.531 21.938 1 86.25 385 LYS A C 1
ATOM 3116 O O . LYS A 1 385 ? 6.453 34.719 21.484 1 86.25 385 LYS A O 1
ATOM 3121 N N . ARG A 1 386 ? 5.875 36.281 23.031 1 85.5 386 ARG A N 1
ATOM 3122 C CA . ARG A 1 386 ? 7.094 36.062 23.797 1 85.5 386 ARG A CA 1
ATOM 3123 C C . ARG A 1 386 ? 7.195 34.625 24.297 1 85.5 386 ARG A C 1
ATOM 3125 O O . ARG A 1 386 ? 8.25 34 24.188 1 85.5 386 ARG A O 1
ATOM 3132 N N . LYS A 1 387 ? 6.145 34.125 24.781 1 90.44 387 LYS A N 1
ATOM 3133 C CA . LYS A 1 387 ? 6.129 32.781 25.297 1 90.44 387 LYS A CA 1
ATOM 3134 C C . LYS A 1 387 ? 6.289 31.75 24.172 1 90.44 387 LYS A C 1
ATOM 3136 O O . LYS A 1 387 ? 7.055 30.797 24.297 1 90.44 387 LYS A O 1
ATOM 3141 N N . LEU A 1 388 ? 5.602 31.938 23.109 1 92.94 388 LEU A N 1
ATOM 3142 C CA . LEU A 1 388 ? 5.711 31.062 21.953 1 92.94 388 LEU A CA 1
ATOM 3143 C C . LEU A 1 388 ? 7.141 31.016 21.422 1 92.94 388 LEU A C 1
ATOM 3145 O O . LEU A 1 388 ? 7.688 29.938 21.172 1 92.94 388 LEU A O 1
ATOM 3149 N N . LYS A 1 389 ? 7.723 32.156 21.297 1 91.38 389 LYS A N 1
ATOM 3150 C CA . LYS A 1 389 ? 9.102 32.281 20.828 1 91.38 389 LYS A CA 1
ATOM 3151 C C . LYS A 1 389 ? 10.055 31.531 21.766 1 91.38 389 LYS A C 1
ATOM 3153 O O . LYS A 1 389 ? 10.984 30.875 21.312 1 91.38 389 LYS A O 1
ATOM 3158 N N . TYR A 1 390 ? 9.836 31.656 23 1 93.88 390 TYR A N 1
ATOM 3159 C CA . TYR A 1 390 ? 10.664 30.953 23.984 1 93.88 390 TYR A CA 1
ATOM 3160 C C . TYR A 1 390 ? 10.656 29.453 23.734 1 93.88 390 TYR A C 1
ATOM 3162 O O . TYR A 1 390 ? 11.711 28.828 23.688 1 93.88 390 TYR A O 1
ATOM 3170 N N . TYR A 1 391 ? 9.523 28.906 23.562 1 94.81 391 TYR A N 1
ATOM 3171 C CA . TYR A 1 391 ? 9.383 27.453 23.406 1 94.81 391 TYR A CA 1
ATOM 3172 C C . TYR A 1 391 ? 10 27 22.078 1 94.81 391 TYR A C 1
ATOM 3174 O O . TYR A 1 391 ? 10.602 25.922 22.016 1 94.81 391 TYR A O 1
ATOM 3182 N N . VAL A 1 392 ? 9.891 27.781 21.031 1 94.5 392 VAL A N 1
ATOM 3183 C CA . VAL A 1 392 ? 10.461 27.438 19.734 1 94.5 392 VAL A CA 1
ATOM 3184 C C . VAL A 1 392 ? 11.984 27.562 19.781 1 94.5 392 VAL A C 1
ATOM 3186 O O . VAL A 1 392 ? 12.695 26.609 19.422 1 94.5 392 VAL A O 1
ATOM 3189 N N . ASP A 1 393 ? 12.461 28.656 20.344 1 93.25 393 ASP A N 1
ATOM 3190 C CA . ASP A 1 393 ? 13.891 28.953 20.328 1 93.25 393 ASP A CA 1
ATOM 3191 C C . ASP A 1 393 ? 14.656 27.984 21.234 1 93.25 393 ASP A C 1
ATOM 3193 O O . ASP A 1 393 ? 15.812 27.672 20.969 1 93.25 393 ASP A O 1
ATOM 3197 N N . ASN A 1 394 ? 14 27.547 22.25 1 95.31 394 ASN A N 1
ATOM 3198 C CA . ASN A 1 394 ? 14.688 26.672 23.188 1 95.31 394 ASN A CA 1
ATOM 3199 C C . ASN A 1 394 ? 14.43 25.203 22.891 1 95.31 394 ASN A C 1
ATOM 3201 O O . ASN A 1 394 ? 14.781 24.328 23.688 1 95.31 394 ASN A O 1
ATOM 3205 N N . GLY A 1 395 ? 13.688 24.875 21.875 1 94.5 395 GLY A N 1
ATOM 3206 C CA . GLY A 1 395 ? 13.578 23.516 21.375 1 94.5 395 GLY A CA 1
ATOM 3207 C C . GLY A 1 395 ? 12.547 22.688 22.109 1 94.5 395 GLY A C 1
ATOM 3208 O O . GLY A 1 395 ? 12.617 21.453 22.109 1 94.5 395 GLY A O 1
ATOM 3209 N N . PHE A 1 396 ? 11.641 23.328 22.812 1 94.56 396 PHE A N 1
ATOM 3210 C CA . PHE A 1 396 ? 10.586 22.594 23.516 1 94.56 396 PHE A CA 1
ATOM 3211 C C . PHE A 1 396 ? 9.586 22.016 22.516 1 94.56 396 PHE A C 1
ATOM 3213 O O . PHE A 1 396 ? 8.969 20.984 22.781 1 94.56 396 PHE A O 1
ATOM 3220 N N . VAL A 1 397 ? 9.469 22.688 21.406 1 95.75 397 VAL A N 1
ATOM 3221 C CA . VAL A 1 397 ? 8.578 22.25 20.328 1 95.75 397 VAL A CA 1
ATOM 3222 C C . VAL A 1 397 ? 9.352 22.141 19.016 1 95.75 397 VAL A C 1
ATOM 3224 O O . VAL A 1 397 ? 10.508 22.562 18.938 1 95.75 397 VAL A O 1
ATOM 3227 N N . SER A 1 398 ? 8.742 21.562 18.047 1 93 398 SER A N 1
ATOM 3228 C CA . SER A 1 398 ? 9.453 21.25 16.797 1 93 398 SER A CA 1
ATOM 3229 C C . SER A 1 398 ? 9.672 22.516 15.969 1 93 398 SER A C 1
ATOM 3231 O O . SER A 1 398 ? 10.602 22.578 15.156 1 93 398 SER A O 1
ATOM 3233 N N . GLY A 1 399 ? 8.883 23.547 16.078 1 94.5 399 GLY A N 1
ATOM 3234 C CA . GLY A 1 399 ? 8.938 24.781 15.312 1 94.5 399 GLY A CA 1
ATOM 3235 C C . GLY A 1 399 ? 7.668 25.609 15.422 1 94.5 399 GLY A C 1
ATOM 3236 O O . GLY A 1 399 ? 6.816 25.344 16.266 1 94.5 399 GLY A O 1
ATOM 3237 N N . TRP A 1 400 ? 7.547 26.594 14.586 1 94.19 400 TRP A N 1
ATOM 3238 C CA . TRP A 1 400 ? 6.402 27.5 14.617 1 94.19 400 TRP A CA 1
ATOM 3239 C C . TRP A 1 400 ? 5.145 26.797 14.102 1 94.19 400 TRP A C 1
ATOM 3241 O O . TRP A 1 400 ? 4.035 27.297 14.273 1 94.19 400 TRP A O 1
ATOM 3251 N N . ASP A 1 401 ? 5.379 25.672 13.492 1 95.19 401 ASP A N 1
ATOM 3252 C CA . ASP A 1 401 ? 4.246 24.938 12.953 1 95.19 401 ASP A CA 1
ATOM 3253 C C . ASP A 1 401 ? 3.896 23.734 13.836 1 95.19 401 ASP A C 1
ATOM 3255 O O . ASP A 1 401 ? 3.152 22.844 13.414 1 95.19 401 ASP A O 1
ATOM 3259 N N . ASP A 1 402 ? 4.453 23.719 15.016 1 96.69 402 ASP A N 1
ATOM 3260 C CA . ASP A 1 402 ? 4.121 22.656 15.961 1 96.69 402 ASP A CA 1
ATOM 3261 C C . ASP A 1 402 ? 2.623 22.609 16.234 1 96.69 402 ASP A C 1
ATOM 3263 O O . ASP A 1 402 ? 2.02 23.641 16.547 1 96.69 402 ASP A O 1
ATOM 3267 N N . PRO A 1 403 ? 2.053 21.391 16.172 1 95.75 403 PRO A N 1
ATOM 3268 C CA . PRO A 1 403 ? 0.605 21.266 16.359 1 95.75 403 PRO A CA 1
ATOM 3269 C C . PRO A 1 403 ? 0.153 21.75 17.75 1 95.75 403 PRO A C 1
ATOM 3271 O O . PRO A 1 403 ? -1.022 22.062 17.938 1 95.75 403 PRO A O 1
ATOM 3274 N N . ARG A 1 404 ? 0.922 21.938 18.781 1 93.94 404 ARG A N 1
ATOM 3275 C CA . ARG A 1 404 ? 0.574 22.344 20.141 1 93.94 404 ARG A CA 1
ATOM 3276 C C . ARG A 1 404 ? 0.473 23.875 20.234 1 93.94 404 ARG A C 1
ATOM 3278 O O . ARG A 1 404 ? -0.064 24.406 21.203 1 93.94 404 ARG A O 1
ATOM 3285 N N . LEU A 1 405 ? 1.064 24.453 19.141 1 94.31 405 LEU A N 1
ATOM 3286 C CA . LEU A 1 405 ? 0.981 25.906 19.094 1 94.31 405 LEU A CA 1
ATOM 3287 C C . LEU A 1 405 ? -0.302 26.359 18.406 1 94.31 405 LEU A C 1
ATOM 3289 O O . LEU A 1 405 ? -0.718 25.75 17.406 1 94.31 405 LEU A O 1
ATOM 3293 N N . ALA A 1 406 ? -0.859 27.422 18.891 1 92.38 406 ALA A N 1
ATOM 3294 C CA . ALA A 1 406 ? -2.088 27.938 18.281 1 92.38 406 ALA A CA 1
ATOM 3295 C C . ALA A 1 406 ? -1.783 28.844 17.094 1 92.38 406 ALA A C 1
ATOM 3297 O O . ALA A 1 406 ? -2.527 29.781 16.828 1 92.38 406 ALA A O 1
ATOM 3298 N N . THR A 1 407 ? -0.639 28.594 16.469 1 95.06 407 THR A N 1
ATOM 3299 C CA . THR A 1 407 ? -0.349 29.266 15.211 1 95.06 407 THR A CA 1
ATOM 3300 C C . THR A 1 407 ? -1.214 28.703 14.086 1 95.06 407 THR A C 1
ATOM 3302 O O . THR A 1 407 ? -1.752 27.609 14.203 1 95.06 407 THR A O 1
ATOM 3305 N N . ILE A 1 408 ? -1.342 29.406 13.062 1 95.56 408 ILE A N 1
ATOM 3306 C CA . ILE A 1 408 ? -2.143 28.953 11.93 1 95.56 408 ILE A CA 1
ATOM 3307 C C . ILE A 1 408 ? -1.544 27.672 11.352 1 95.56 408 ILE A C 1
ATOM 3309 O O . ILE A 1 408 ? -2.268 26.719 11.078 1 95.56 408 ILE A O 1
ATOM 3313 N N . ALA A 1 409 ? -0.246 27.719 11.203 1 94.94 409 ALA A N 1
ATOM 3314 C CA . ALA A 1 409 ? 0.442 26.531 10.68 1 94.94 409 ALA A CA 1
ATOM 3315 C C . ALA A 1 409 ? 0.302 25.359 11.633 1 94.94 409 ALA A C 1
ATOM 3317 O O . ALA A 1 409 ? 0.177 24.203 11.195 1 94.94 409 ALA A O 1
ATOM 3318 N N . GLY A 1 410 ? 0.329 25.609 12.875 1 95.62 410 GLY A N 1
ATOM 3319 C CA . GLY A 1 410 ? 0.211 24.547 13.875 1 95.62 410 GLY A CA 1
ATOM 3320 C C . GLY A 1 410 ? -1.158 23.891 13.891 1 95.62 410 GLY A C 1
ATOM 3321 O O . GLY A 1 410 ? -1.269 22.672 13.875 1 95.62 410 GLY A O 1
ATOM 3322 N N . ILE A 1 411 ? -2.162 24.703 13.93 1 94.5 411 ILE A N 1
ATOM 3323 C CA . ILE A 1 411 ? -3.512 24.172 14.047 1 94.5 411 ILE A CA 1
ATOM 3324 C C . ILE A 1 411 ? -3.895 23.453 12.758 1 94.5 411 ILE A C 1
ATOM 3326 O O . ILE A 1 411 ? -4.715 22.531 12.766 1 94.5 411 ILE A O 1
ATOM 3330 N N . LYS A 1 412 ? -3.332 23.875 11.664 1 96.06 412 LYS A N 1
ATOM 3331 C CA . LYS A 1 412 ? -3.525 23.156 10.406 1 96.06 412 LYS A CA 1
ATOM 3332 C C . LYS A 1 412 ? -3.076 21.703 10.547 1 96.06 412 LYS A C 1
ATOM 3334 O O . LYS A 1 412 ? -3.76 20.781 10.078 1 96.06 412 LYS A O 1
ATOM 3339 N N . ARG A 1 413 ? -1.976 21.453 11.172 1 97.12 413 ARG A N 1
ATOM 3340 C CA . ARG A 1 413 ? -1.399 20.125 11.328 1 97.12 413 ARG A CA 1
ATOM 3341 C C . ARG A 1 413 ? -2.221 19.281 12.305 1 97.12 413 ARG A C 1
ATOM 3343 O O . ARG A 1 413 ? -2.014 18.078 12.414 1 97.12 413 ARG A O 1
ATOM 3350 N N . LEU A 1 414 ? -3.191 19.984 12.953 1 95.31 414 LEU A N 1
ATOM 3351 C CA . LEU A 1 414 ? -4.145 19.266 13.789 1 95.31 414 LEU A CA 1
ATOM 3352 C C . LEU A 1 414 ? -5.422 18.969 13.016 1 95.31 414 LEU A C 1
ATOM 3354 O O . LEU A 1 414 ? -6.352 18.359 13.555 1 95.31 414 LEU A O 1
ATOM 3358 N N . GLY A 1 415 ? -5.453 19.453 11.82 1 95.81 415 GLY A N 1
ATOM 3359 C CA . GLY A 1 415 ? -6.578 19.109 10.969 1 95.81 415 GLY A CA 1
ATOM 3360 C C . GLY A 1 415 ? -7.625 20.203 10.883 1 95.81 415 GLY A C 1
ATOM 3361 O O . GLY A 1 415 ? -8.758 19.953 10.469 1 95.81 415 GLY A O 1
ATOM 3362 N N . MET A 1 416 ? -7.273 21.406 11.266 1 95.38 416 MET A N 1
ATOM 3363 C CA . MET A 1 416 ? -8.203 22.531 11.188 1 95.38 416 MET A CA 1
ATOM 3364 C C . MET A 1 416 ? -8.547 22.844 9.734 1 95.38 416 MET A C 1
ATOM 3366 O O . MET A 1 416 ? -7.645 23.047 8.914 1 95.38 416 MET A O 1
ATOM 3370 N N . ASN A 1 417 ? -9.812 22.812 9.508 1 95.12 417 ASN A N 1
ATOM 3371 C CA . ASN A 1 417 ? -10.289 23.344 8.234 1 95.12 417 ASN A CA 1
ATOM 3372 C C . ASN A 1 417 ? -10.344 24.859 8.242 1 95.12 417 ASN A C 1
ATOM 3374 O O . ASN A 1 417 ? -11.086 25.453 9.031 1 95.12 417 ASN A O 1
ATOM 3378 N N . MET A 1 418 ? -9.633 25.453 7.391 1 93.31 418 MET A N 1
ATOM 3379 C CA . MET A 1 418 ? -9.461 26.906 7.434 1 93.31 418 MET A CA 1
ATOM 3380 C C . MET A 1 418 ? -10.773 27.625 7.109 1 93.31 418 MET A C 1
ATOM 3382 O O . MET A 1 418 ? -11.023 28.719 7.602 1 93.31 418 MET A O 1
ATOM 3386 N N . GLU A 1 419 ? -11.633 27.016 6.359 1 90.56 419 GLU A N 1
ATOM 3387 C CA . GLU A 1 419 ? -12.953 27.594 6.109 1 90.56 419 GLU A CA 1
ATOM 3388 C C . GLU A 1 419 ? -13.805 27.594 7.379 1 90.56 419 GLU A C 1
ATOM 3390 O O . GLU A 1 419 ? -14.539 28.547 7.637 1 90.56 419 GLU A O 1
ATOM 3395 N N . ALA A 1 420 ? -13.664 26.484 8.086 1 91 420 ALA A N 1
ATOM 3396 C CA . ALA A 1 420 ? -14.375 26.406 9.359 1 91 420 ALA A CA 1
ATOM 3397 C C . ALA A 1 420 ? -13.883 27.469 10.336 1 91 420 ALA A C 1
ATOM 3399 O O . ALA A 1 420 ? -14.68 28.109 11.023 1 91 420 ALA A O 1
ATOM 3400 N N . LEU A 1 421 ? -12.625 27.641 10.375 1 91.19 421 LEU A N 1
ATOM 3401 C CA . LEU A 1 421 ? -12.031 28.656 11.242 1 91.19 421 LEU A CA 1
ATOM 3402 C C . LEU A 1 421 ? -12.5 30.047 10.844 1 91.19 421 LEU A C 1
ATOM 3404 O O . LEU A 1 421 ? -12.883 30.859 11.703 1 91.19 421 LEU A O 1
ATOM 3408 N N . ARG A 1 422 ? -12.43 30.344 9.602 1 89.88 422 ARG A N 1
ATOM 3409 C CA . ARG A 1 422 ? -12.883 31.625 9.078 1 89.88 422 ARG A CA 1
ATOM 3410 C C . ARG A 1 422 ? -14.336 31.891 9.461 1 89.88 422 ARG A C 1
ATOM 3412 O O . ARG A 1 422 ? -14.672 32.969 9.922 1 89.88 422 ARG A O 1
ATOM 3419 N N . GLU A 1 423 ? -15.133 30.906 9.266 1 86.44 423 GLU A N 1
ATOM 3420 C CA . GLU A 1 423 ? -16.547 31.016 9.594 1 86.44 423 GLU A CA 1
ATOM 3421 C C . GLU A 1 423 ? -16.766 31.312 11.07 1 86.44 423 GLU A C 1
ATOM 3423 O O . GLU A 1 423 ? -17.562 32.188 11.438 1 86.44 423 GLU A O 1
ATOM 3428 N N . TYR A 1 424 ? -16.094 30.562 11.828 1 87.38 424 TYR A N 1
ATOM 3429 C CA . TYR A 1 424 ? -16.25 30.719 13.266 1 87.38 424 TYR A CA 1
ATOM 3430 C C . TYR A 1 424 ? -15.836 32.125 13.703 1 87.38 424 TYR A C 1
ATOM 3432 O O . TYR A 1 424 ? -16.531 32.781 14.484 1 87.38 424 TYR A O 1
ATOM 3440 N N . ILE A 1 425 ? -14.695 32.594 13.234 1 86 425 ILE A N 1
ATOM 3441 C CA . ILE A 1 425 ? -14.164 33.906 13.617 1 86 425 ILE A CA 1
ATOM 3442 C C . ILE A 1 425 ? -15.117 35 13.164 1 86 425 ILE A C 1
ATOM 3444 O O . ILE A 1 425 ? -15.43 35.906 13.93 1 86 425 ILE A O 1
ATOM 3448 N N . LEU A 1 426 ? -15.578 34.938 11.992 1 83.75 426 LEU A N 1
ATOM 3449 C CA . LEU A 1 426 ? -16.469 35.938 11.453 1 83.75 426 LEU A CA 1
ATOM 3450 C C . LEU A 1 426 ? -17.812 35.938 12.164 1 83.75 426 LEU A C 1
ATOM 3452 O O . LEU A 1 426 ? -18.453 36.969 12.336 1 83.75 426 LEU A O 1
ATOM 3456 N N . MET A 1 427 ? -18.188 34.719 12.617 1 81.19 427 MET A N 1
ATOM 3457 C CA . MET A 1 427 ? -19.438 34.594 13.359 1 81.19 427 MET A CA 1
ATOM 3458 C C . MET A 1 427 ? -19.375 35.312 14.688 1 81.19 427 MET A C 1
ATOM 3460 O O . MET A 1 427 ? -20.391 35.781 15.188 1 81.19 427 MET A O 1
ATOM 3464 N N . GLN A 1 428 ? -18.188 35.406 15.227 1 78.12 428 GLN A N 1
ATOM 3465 C CA . GLN A 1 428 ? -18.016 36.094 16.5 1 78.12 428 GLN A CA 1
ATOM 3466 C C . GLN A 1 428 ? -18.203 37.594 16.344 1 78.12 428 GLN A C 1
ATOM 3468 O O . GLN A 1 428 ? -18.484 38.312 17.328 1 78.12 428 GLN A O 1
ATOM 3473 N N . GLY A 1 429 ? -18.031 38.125 15.18 1 74.94 429 GLY A N 1
ATOM 3474 C CA . GLY A 1 429 ? -18.25 39.531 14.906 1 74.94 429 GLY A CA 1
ATOM 3475 C C . GLY A 1 429 ? -17.234 40.438 15.578 1 74.94 429 GLY A C 1
ATOM 3476 O O . GLY A 1 429 ? -16.141 40 15.906 1 74.94 429 GLY A O 1
ATOM 3477 N N . VAL A 1 430 ? -17.562 41.781 15.602 1 74.5 430 VAL A N 1
ATOM 3478 C CA . VAL A 1 430 ? -16.672 42.781 16.125 1 74.5 430 VAL A CA 1
ATOM 3479 C C . VAL A 1 430 ? -17.094 43.156 17.547 1 74.5 430 VAL A C 1
ATOM 3481 O O . VAL A 1 430 ? -17.094 44.344 17.906 1 74.5 430 VAL A O 1
ATOM 3484 N N . SER A 1 431 ? -17.281 42.125 18.297 1 73.62 431 SER A N 1
ATOM 3485 C CA . SER A 1 431 ? -17.688 42.406 19.672 1 73.62 431 SER A CA 1
ATOM 3486 C C . SER A 1 431 ? -16.562 43.031 20.484 1 73.62 431 SER A C 1
ATOM 3488 O O . SER A 1 431 ? -15.391 42.719 20.281 1 73.62 431 SER A O 1
ATOM 3490 N N . GLN A 1 432 ? -16.844 44.031 21.344 1 72.31 432 GLN A N 1
ATOM 3491 C CA . GLN A 1 432 ? -15.867 44.719 22.188 1 72.31 432 GLN A CA 1
ATOM 3492 C C . GLN A 1 432 ? -15.68 43.969 23.5 1 72.31 432 GLN A C 1
ATOM 3494 O O . GLN A 1 432 ? -14.711 44.219 24.234 1 72.31 432 GLN A O 1
ATOM 3499 N N . LYS A 1 433 ? -16.578 43.094 23.688 1 72.31 433 LYS A N 1
ATOM 3500 C CA . LYS A 1 433 ? -16.484 42.344 24.938 1 72.31 433 LYS A CA 1
ATOM 3501 C C . LYS A 1 433 ? -15.5 41.188 24.781 1 72.31 433 LYS A C 1
ATOM 3503 O O . LYS A 1 433 ? -15.523 40.469 23.781 1 72.31 433 LYS A O 1
ATOM 3508 N N . THR A 1 434 ? -14.617 41.219 25.812 1 72.75 434 THR A N 1
ATOM 3509 C CA . THR A 1 434 ? -13.633 40.125 25.812 1 72.75 434 THR A CA 1
ATOM 3510 C C . THR A 1 434 ? -14.32 38.781 26.047 1 72.75 434 THR A C 1
ATOM 3512 O O . THR A 1 434 ? -15.18 38.656 26.922 1 72.75 434 THR A O 1
ATOM 3515 N N . CYS A 1 435 ? -14.164 37.938 25.094 1 69.56 435 CYS A N 1
ATOM 3516 C CA . CYS A 1 435 ? -14.742 36.625 25.234 1 69.56 435 CYS A CA 1
ATOM 3517 C C . CYS A 1 435 ? -13.672 35.531 25.141 1 69.56 435 CYS A C 1
ATOM 3519 O O . CYS A 1 435 ? -12.695 35.688 24.406 1 69.56 435 CYS A O 1
ATOM 3521 N N . THR A 1 436 ? -13.766 34.594 26.141 1 78.38 436 THR A N 1
ATOM 3522 C CA . THR A 1 436 ? -12.938 33.406 26.062 1 78.38 436 THR A CA 1
ATOM 3523 C C . THR A 1 436 ? -13.688 32.281 25.344 1 78.38 436 THR A C 1
ATOM 3525 O O . THR A 1 436 ? -14.789 31.891 25.766 1 78.38 436 THR A O 1
ATOM 3528 N N . ILE A 1 437 ? -13.086 31.844 24.344 1 78.06 437 ILE A N 1
ATOM 3529 C CA . ILE A 1 437 ? -13.758 30.859 23.5 1 78.06 437 ILE A CA 1
ATOM 3530 C C . ILE A 1 437 ? -13.25 29.469 23.844 1 78.06 437 ILE A C 1
ATOM 3532 O O . ILE A 1 437 ? -12.078 29.281 24.172 1 78.06 437 ILE A O 1
ATOM 3536 N N . SER A 1 438 ? -14.195 28.562 23.781 1 81.25 438 SER A N 1
ATOM 3537 C CA . SER A 1 438 ? -13.859 27.141 23.953 1 81.25 438 SER A CA 1
ATOM 3538 C C . SER A 1 438 ? -13.461 26.516 22.641 1 81.25 438 SER A C 1
ATOM 3540 O O . SER A 1 438 ? -14.141 26.688 21.625 1 81.25 438 SER A O 1
ATOM 3542 N N . TRP A 1 439 ? -12.398 25.781 22.688 1 85.88 439 TRP A N 1
ATOM 3543 C CA . TRP A 1 439 ? -11.953 25.047 21.5 1 85.88 439 TRP A CA 1
ATOM 3544 C C . TRP A 1 439 ? -13 24.031 21.062 1 85.88 439 TRP A C 1
ATOM 3546 O O . TRP A 1 439 ? -13.102 23.703 19.891 1 85.88 439 TRP A O 1
ATOM 3556 N N . ASP A 1 440 ? -13.766 23.594 21.969 1 85.44 440 ASP A N 1
ATOM 3557 C CA . ASP A 1 440 ? -14.758 22.562 21.688 1 85.44 440 ASP A CA 1
ATOM 3558 C C . ASP A 1 440 ? -15.734 23.031 20.594 1 85.44 440 ASP A C 1
ATOM 3560 O O . ASP A 1 440 ? -16.125 22.234 19.734 1 85.44 440 ASP A O 1
ATOM 3564 N N . LYS A 1 441 ? -16.094 24.234 20.688 1 84.12 441 LYS A N 1
ATOM 3565 C CA . LYS A 1 441 ? -17.016 24.781 19.703 1 84.12 441 LYS A CA 1
ATOM 3566 C C . LYS A 1 441 ? -16.359 24.859 18.328 1 84.12 441 LYS A C 1
ATOM 3568 O O . LYS A 1 441 ? -16.984 24.531 17.312 1 84.12 441 LYS A O 1
ATOM 3573 N N . VAL A 1 442 ? -15.148 25.266 18.312 1 87.5 442 VAL A N 1
ATOM 3574 C CA . VAL A 1 442 ? -14.414 25.391 17.047 1 87.5 442 VAL A CA 1
ATOM 3575 C C . VAL A 1 442 ? -14.25 24.016 16.406 1 87.5 442 VAL A C 1
ATOM 3577 O O . VAL A 1 442 ? -14.508 23.859 15.219 1 87.5 442 VAL A O 1
ATOM 3580 N N . TRP A 1 443 ? -13.922 23.109 17.203 1 91.25 443 TRP A N 1
ATOM 3581 C CA . TRP A 1 443 ? -13.672 21.766 16.672 1 91.25 443 TRP A CA 1
ATOM 3582 C C . TRP A 1 443 ? -14.977 21.094 16.266 1 91.25 443 TRP A C 1
ATOM 3584 O O . TRP A 1 443 ? -14.992 20.266 15.352 1 91.25 443 TRP A O 1
ATOM 3594 N N . ALA A 1 444 ? -16.078 21.438 16.938 1 89.12 444 ALA A N 1
ATOM 3595 C CA . ALA A 1 444 ? -17.375 20.922 16.516 1 89.12 444 ALA A CA 1
ATOM 3596 C C . ALA A 1 444 ? -17.734 21.406 15.125 1 89.12 444 ALA A C 1
ATOM 3598 O O . ALA A 1 444 ? -18.219 20.641 14.289 1 89.12 444 ALA A O 1
ATOM 3599 N N . ILE A 1 445 ? -17.5 22.688 14.906 1 89.31 445 ILE A N 1
ATOM 3600 C CA . ILE A 1 445 ? -17.734 23.25 13.578 1 89.31 445 ILE A CA 1
ATOM 3601 C C . ILE A 1 445 ? -16.797 22.609 12.562 1 89.31 445 ILE A C 1
ATOM 3603 O O . ILE A 1 445 ? -17.203 22.312 11.438 1 89.31 445 ILE A O 1
ATOM 3607 N N . ASN A 1 446 ? -15.578 22.453 12.992 1 94.31 446 ASN A N 1
ATOM 3608 C CA . ASN A 1 446 ? -14.586 21.797 12.148 1 94.31 446 ASN A CA 1
ATOM 3609 C C . ASN A 1 446 ? -15.039 20.406 11.727 1 94.31 446 ASN A C 1
ATOM 3611 O O . ASN A 1 446 ? -14.961 20.047 10.547 1 94.31 446 ASN A O 1
ATOM 3615 N N . ARG A 1 447 ? -15.5 19.656 12.656 1 93.56 447 ARG A N 1
ATOM 3616 C CA . ARG A 1 447 ? -15.945 18.297 12.406 1 93.56 447 ARG A CA 1
ATOM 3617 C C . ARG A 1 447 ? -17.094 18.266 11.391 1 93.56 447 ARG A C 1
ATOM 3619 O O . ARG A 1 447 ? -17.141 17.406 10.516 1 93.56 447 ARG A O 1
ATOM 3626 N N . LYS A 1 448 ? -17.969 19.172 11.531 1 90.44 448 LYS A N 1
ATOM 3627 C CA . LYS A 1 448 ? -19.094 19.266 10.617 1 90.44 448 LYS A CA 1
ATOM 3628 C C . LYS A 1 448 ? -18.625 19.469 9.18 1 90.44 448 LYS A C 1
ATOM 3630 O O . LYS A 1 448 ? -19.234 18.953 8.242 1 90.44 448 LYS A O 1
ATOM 3635 N N . LYS A 1 449 ? -17.578 20.203 9.086 1 92.94 449 LYS A N 1
ATOM 3636 C CA . LYS A 1 449 ? -17.062 20.5 7.762 1 92.94 449 LYS A CA 1
ATOM 3637 C C . LYS A 1 449 ? -16.266 19.328 7.195 1 92.94 449 LYS A C 1
ATOM 3639 O O . LYS A 1 449 ? -16.328 19.047 5.996 1 92.94 449 LYS A O 1
ATOM 3644 N N . ILE A 1 450 ? -15.562 18.578 8 1 95.69 450 ILE A N 1
ATOM 3645 C CA . ILE A 1 450 ? -14.617 17.594 7.477 1 95.69 450 ILE A CA 1
ATOM 3646 C C . ILE A 1 450 ? -15.305 16.234 7.375 1 95.69 450 ILE A C 1
ATOM 3648 O O . ILE A 1 450 ? -14.922 15.406 6.551 1 95.69 450 ILE A O 1
ATOM 3652 N N . ASP A 1 451 ? -16.297 15.953 8.141 1 95.5 451 ASP A N 1
ATOM 3653 C CA . ASP A 1 451 ? -16.906 14.633 8.227 1 95.5 451 ASP A CA 1
ATOM 3654 C C . ASP A 1 451 ? -17.406 14.172 6.863 1 95.5 451 ASP A C 1
ATOM 3656 O O . ASP A 1 451 ? -17.078 13.078 6.41 1 95.5 451 ASP A O 1
ATOM 3660 N N . PRO A 1 452 ? -18.094 14.969 6.094 1 95.12 452 PRO A N 1
ATOM 3661 C CA . PRO A 1 452 ? -18.656 14.5 4.828 1 95.12 452 PRO A CA 1
ATOM 3662 C C . PRO A 1 452 ? -17.594 14.234 3.762 1 95.12 452 PRO A C 1
ATOM 3664 O O . PRO A 1 452 ? -17.875 13.578 2.756 1 95.12 452 PRO A O 1
ATOM 3667 N N . VAL A 1 453 ? -16.438 14.719 3.963 1 95.81 453 VAL A N 1
ATOM 3668 C CA . VAL A 1 453 ? -15.445 14.617 2.893 1 95.81 453 VAL A CA 1
ATOM 3669 C C . VAL A 1 453 ? -14.25 13.789 3.365 1 95.81 453 VAL A C 1
ATOM 3671 O O . VAL A 1 453 ? -13.195 13.789 2.725 1 95.81 453 VAL A O 1
ATOM 3674 N N . SER A 1 454 ? -14.383 13.133 4.484 1 97.69 454 SER A N 1
ATOM 3675 C CA . SER A 1 454 ? -13.289 12.328 5.02 1 97.69 454 SER A CA 1
ATOM 3676 C C . SER A 1 454 ? -13.492 10.852 4.727 1 97.69 454 SER A C 1
ATOM 3678 O O . SER A 1 454 ? -14.492 10.266 5.145 1 97.69 454 SER A O 1
ATOM 3680 N N . ALA A 1 455 ? -12.555 10.258 4.035 1 98.38 455 ALA A N 1
ATOM 3681 C CA . ALA A 1 455 ? -12.602 8.82 3.764 1 98.38 455 ALA A CA 1
ATOM 3682 C C . ALA A 1 455 ? -12.523 8.016 5.059 1 98.38 455 ALA A C 1
ATOM 3684 O O . ALA A 1 455 ? -11.938 8.469 6.047 1 98.38 455 ALA A O 1
ATOM 3685 N N . ARG A 1 456 ? -13.195 6.867 5.035 1 98.5 456 ARG A N 1
ATOM 3686 C CA . ARG A 1 456 ? -13.234 6.012 6.219 1 98.5 456 ARG A CA 1
ATOM 3687 C C . ARG A 1 456 ? -12.281 4.836 6.074 1 98.5 456 ARG A C 1
ATOM 3689 O O . ARG A 1 456 ? -12.234 4.188 5.027 1 98.5 456 ARG A O 1
ATOM 3696 N N . TYR A 1 457 ? -11.5 4.52 7.105 1 98.56 457 TYR A N 1
ATOM 3697 C CA . TYR A 1 457 ? -10.57 3.398 7.168 1 98.56 457 TYR A CA 1
ATOM 3698 C C . TYR A 1 457 ? -10.648 2.693 8.516 1 98.56 457 TYR A C 1
ATOM 3700 O O . TYR A 1 457 ? -11.234 3.223 9.461 1 98.56 457 TYR A O 1
ATOM 3708 N N . PHE A 1 458 ? -10.086 1.521 8.586 1 98.44 458 PHE A N 1
ATOM 3709 C CA . PHE A 1 458 ? -9.953 0.81 9.852 1 98.44 458 PHE A CA 1
ATOM 3710 C C . PHE A 1 458 ? -8.5 0.764 10.289 1 98.44 458 PHE A C 1
ATOM 3712 O O . PHE A 1 458 ? -7.59 0.768 9.461 1 98.44 458 PHE A O 1
ATOM 3719 N N . CYS A 1 459 ? -8.273 0.748 11.57 1 98.19 459 CYS A N 1
ATOM 3720 C CA . CYS A 1 459 ? -6.965 0.488 12.156 1 98.19 459 CYS A CA 1
ATOM 3721 C C . CYS A 1 459 ? -7.105 -0.182 13.523 1 98.19 459 CYS A C 1
ATOM 3723 O O . CYS A 1 459 ? -8.172 -0.125 14.141 1 98.19 459 CYS A O 1
ATOM 3725 N N . VAL A 1 460 ? -6.105 -0.861 13.898 1 98.19 460 VAL A N 1
ATOM 3726 C CA . VAL A 1 460 ? -6.027 -1.552 15.188 1 98.19 460 VAL A CA 1
ATOM 3727 C C . VAL A 1 460 ? -4.676 -1.273 15.836 1 98.19 460 VAL A C 1
ATOM 3729 O O . VAL A 1 460 ? -3.643 -1.26 15.164 1 98.19 460 VAL A O 1
ATOM 3732 N N . GLN A 1 461 ? -4.777 -1.013 17.125 1 97.44 461 GLN A N 1
ATOM 3733 C CA . GLN A 1 461 ? -3.527 -0.76 17.828 1 97.44 461 GLN A CA 1
ATOM 3734 C C . GLN A 1 461 ? -2.598 -1.967 17.75 1 97.44 461 GLN A C 1
ATOM 3736 O O . GLN A 1 461 ? -3.033 -3.105 17.938 1 97.44 461 GLN A O 1
ATOM 3741 N N . GLN A 1 462 ? -1.33 -1.728 17.438 1 97 462 GLN A N 1
ATOM 3742 C CA . GLN A 1 462 ? -0.371 -2.812 17.266 1 97 462 GLN A CA 1
ATOM 3743 C C . GLN A 1 462 ? -0.088 -3.516 18.578 1 97 462 GLN A C 1
ATOM 3745 O O . GLN A 1 462 ? -0.007 -4.746 18.641 1 97 462 GLN A O 1
ATOM 3750 N N . ARG A 1 463 ? 0.028 -2.688 19.609 1 94.25 463 ARG A N 1
ATOM 3751 C CA . ARG A 1 463 ? 0.335 -3.244 20.922 1 94.25 463 ARG A CA 1
ATOM 3752 C C . ARG A 1 463 ? -0.765 -4.191 21.391 1 94.25 463 ARG A C 1
ATOM 3754 O O . ARG A 1 463 ? -1.932 -3.805 21.484 1 94.25 463 ARG A O 1
ATOM 3761 N N . ASP A 1 464 ? -0.43 -5.406 21.609 1 94.69 464 ASP A N 1
ATOM 3762 C CA . ASP A 1 464 ? -1.303 -6.438 22.156 1 94.69 464 ASP A CA 1
ATOM 3763 C C . ASP A 1 464 ? -2.479 -6.719 21.219 1 94.69 464 ASP A C 1
ATOM 3765 O O . ASP A 1 464 ? -3.58 -7.031 21.688 1 94.69 464 ASP A O 1
ATOM 3769 N N . ALA A 1 465 ? -2.291 -6.449 19.938 1 97.5 465 ALA A N 1
ATOM 3770 C CA . ALA A 1 465 ? -3.332 -6.785 18.984 1 97.5 465 ALA A CA 1
ATOM 3771 C C . ALA A 1 465 ? -3.734 -8.25 19.094 1 97.5 465 ALA A C 1
ATOM 3773 O O . ALA A 1 465 ? -2.887 -9.125 19.312 1 97.5 465 ALA A O 1
ATOM 3774 N N . VAL A 1 466 ? -5 -8.531 18.906 1 98.38 466 VAL A N 1
ATOM 3775 C CA . VAL A 1 466 ? -5.535 -9.883 19.031 1 98.38 466 VAL A CA 1
ATOM 3776 C C . VAL A 1 466 ? -5.613 -10.539 17.656 1 98.38 466 VAL A C 1
ATOM 3778 O O . VAL A 1 466 ? -6.234 -10 16.734 1 98.38 466 VAL A O 1
ATOM 3781 N N . GLU A 1 467 ? -4.988 -11.672 17.531 1 98.12 467 GLU A N 1
ATOM 3782 C CA . GLU A 1 467 ? -5.105 -12.438 16.281 1 98.12 467 GLU A CA 1
ATOM 3783 C C . GLU A 1 467 ? -6.387 -13.266 16.266 1 98.12 467 GLU A C 1
ATOM 3785 O O . GLU A 1 467 ? -6.641 -14.055 17.172 1 98.12 467 GLU A O 1
ATOM 3790 N N . VAL A 1 468 ? -7.156 -13.078 15.219 1 98.62 468 VAL A N 1
ATOM 3791 C CA . VAL A 1 468 ? -8.453 -13.75 15.125 1 98.62 468 VAL A CA 1
ATOM 3792 C C . VAL A 1 468 ? -8.492 -14.633 13.883 1 98.62 468 VAL A C 1
ATOM 3794 O O . VAL A 1 468 ? -8.211 -14.164 12.773 1 98.62 468 VAL A O 1
ATOM 3797 N N . SER A 1 469 ? -8.828 -15.891 14.086 1 98.38 469 SER A N 1
ATOM 3798 C CA . SER A 1 469 ? -8.992 -16.828 12.977 1 98.38 469 SER A CA 1
ATOM 3799 C C . SER A 1 469 ? -10.469 -17.062 12.672 1 98.38 469 SER A C 1
ATOM 3801 O O . SER A 1 469 ? -11.25 -17.391 13.57 1 98.38 469 SER A O 1
ATOM 3803 N N . ILE A 1 470 ? -10.812 -16.906 11.461 1 98.19 470 ILE A N 1
ATOM 3804 C CA . ILE A 1 470 ? -12.164 -17.172 10.992 1 98.19 470 ILE A CA 1
ATOM 3805 C C . ILE A 1 470 ? -12.203 -18.516 10.266 1 98.19 470 ILE A C 1
ATOM 3807 O O . ILE A 1 470 ? -11.5 -18.703 9.266 1 98.19 470 ILE A O 1
ATOM 3811 N N . ASP A 1 471 ? -13.008 -19.375 10.609 1 96.56 471 ASP A N 1
ATOM 3812 C CA . ASP A 1 471 ? -12.898 -20.766 10.156 1 96.56 471 ASP A CA 1
ATOM 3813 C C . ASP A 1 471 ? -13.742 -21 8.914 1 96.56 471 ASP A C 1
ATOM 3815 O O . ASP A 1 471 ? -13.555 -22 8.211 1 96.56 471 ASP A O 1
ATOM 3819 N N . ASN A 1 472 ? -14.703 -20.172 8.633 1 96 472 ASN A N 1
ATOM 3820 C CA . ASN A 1 472 ? -15.641 -20.453 7.543 1 96 472 ASN A CA 1
ATOM 3821 C C . ASN A 1 472 ? -15.672 -19.312 6.527 1 96 472 ASN A C 1
ATOM 3823 O O . ASN A 1 472 ? -16.75 -18.844 6.141 1 96 472 ASN A O 1
ATOM 3827 N N . THR A 1 473 ? -14.492 -18.906 6.094 1 94.44 473 THR A N 1
ATOM 3828 C CA . THR A 1 473 ? -14.445 -17.859 5.078 1 94.44 473 THR A CA 1
ATOM 3829 C C . THR A 1 473 ? -13.359 -18.156 4.047 1 94.44 473 THR A C 1
ATOM 3831 O O . THR A 1 473 ? -12.477 -18.984 4.289 1 94.44 473 THR A O 1
ATOM 3834 N N . SER A 1 474 ? -13.562 -17.531 2.834 1 92.19 474 SER A N 1
ATOM 3835 C CA . SER A 1 474 ? -12.531 -17.531 1.801 1 92.19 474 SER A CA 1
ATOM 3836 C C . SER A 1 474 ? -11.906 -16.156 1.648 1 92.19 474 SER A C 1
ATOM 3838 O O . SER A 1 474 ? -12.43 -15.164 2.162 1 92.19 474 SER A O 1
ATOM 3840 N N . GLU A 1 475 ? -10.781 -16.141 1.075 1 94.56 475 GLU A N 1
ATOM 3841 C CA . GLU A 1 475 ? -10.094 -14.867 0.878 1 94.56 475 GLU A CA 1
ATOM 3842 C C . GLU A 1 475 ? -10.555 -14.188 -0.41 1 94.56 475 GLU A C 1
ATOM 3844 O O . GLU A 1 475 ? -10.688 -14.836 -1.447 1 94.56 475 GLU A O 1
ATOM 3849 N N . TYR A 1 476 ? -10.859 -12.922 -0.323 1 94.75 476 TYR A N 1
ATOM 3850 C CA . TYR A 1 476 ? -11.234 -12.156 -1.507 1 94.75 476 TYR A CA 1
ATOM 3851 C C . TYR A 1 476 ? -11.039 -10.664 -1.276 1 94.75 476 TYR A C 1
ATOM 3853 O O . TYR A 1 476 ? -10.867 -10.227 -0.138 1 94.75 476 TYR A O 1
ATOM 3861 N N . THR A 1 477 ? -10.945 -9.93 -2.346 1 94.19 477 THR A N 1
ATOM 3862 C CA . THR A 1 477 ? -10.891 -8.477 -2.307 1 94.19 477 THR A CA 1
ATOM 3863 C C . THR A 1 477 ? -12.18 -7.875 -2.867 1 94.19 477 THR A C 1
ATOM 3865 O O . THR A 1 477 ? -12.789 -8.438 -3.783 1 94.19 477 THR A O 1
ATOM 3868 N N . MET A 1 478 ? -12.57 -6.773 -2.322 1 95.38 478 MET A N 1
ATOM 3869 C CA . MET A 1 478 ? -13.773 -6.098 -2.799 1 95.38 478 MET A CA 1
ATOM 3870 C C . MET A 1 478 ? -13.609 -4.582 -2.73 1 95.38 478 MET A C 1
ATOM 3872 O O . MET A 1 478 ? -12.977 -4.062 -1.813 1 95.38 478 MET A O 1
ATOM 3876 N N . ASP A 1 479 ? -14.219 -3.869 -3.668 1 95.06 479 ASP A N 1
ATOM 3877 C CA . ASP A 1 479 ? -14.281 -2.412 -3.621 1 95.06 479 ASP A CA 1
ATOM 3878 C C . ASP A 1 479 ? -15.406 -1.941 -2.703 1 95.06 479 ASP A C 1
ATOM 3880 O O . ASP A 1 479 ? -16.562 -2.355 -2.863 1 95.06 479 ASP A O 1
ATOM 3884 N N . VAL A 1 480 ? -15.039 -1.154 -1.79 1 95.69 480 VAL A N 1
ATOM 3885 C CA . VAL A 1 480 ? -15.992 -0.597 -0.835 1 95.69 480 VAL A CA 1
ATOM 3886 C C . VAL A 1 480 ? -15.961 0.928 -0.9 1 95.69 480 VAL A C 1
ATOM 3888 O O . VAL A 1 480 ? -14.906 1.521 -1.135 1 95.69 480 VAL A O 1
ATOM 3891 N N . PRO A 1 481 ? -17.141 1.575 -0.692 1 96 481 PRO A N 1
ATOM 3892 C CA . PRO A 1 481 ? -17.125 3.039 -0.697 1 96 481 PRO A CA 1
ATOM 3893 C C . PRO A 1 481 ? -16.25 3.625 0.412 1 96 481 PRO A C 1
ATOM 3895 O O . PRO A 1 481 ? -16.266 3.127 1.541 1 96 481 PRO A O 1
ATOM 3898 N N . LYS A 1 482 ? -15.469 4.652 0.126 1 97.31 482 LYS A N 1
ATOM 3899 C CA . LYS A 1 482 ? -14.648 5.336 1.12 1 97.31 482 LYS A CA 1
ATOM 3900 C C . LYS A 1 482 ? -15.516 6.039 2.162 1 97.31 482 LYS A C 1
ATOM 3902 O O . LYS A 1 482 ? -15.062 6.293 3.281 1 97.31 482 LYS A O 1
ATOM 3907 N N . HIS A 1 483 ? -16.656 6.461 1.731 1 96 483 HIS A N 1
ATOM 3908 C CA . HIS A 1 483 ? -17.656 7.113 2.574 1 96 483 HIS A CA 1
ATOM 3909 C C . HIS A 1 483 ? -19.062 6.699 2.178 1 96 483 HIS A C 1
ATOM 3911 O O . HIS A 1 483 ? -19.516 6.98 1.062 1 96 483 HIS A O 1
ATOM 3917 N N . LYS A 1 484 ? -19.859 6.086 2.996 1 93.56 484 LYS A N 1
ATOM 3918 C CA . LYS A 1 484 ? -21.156 5.496 2.684 1 93.56 484 LYS A CA 1
ATOM 3919 C C . LYS A 1 484 ? -22.156 6.562 2.246 1 93.56 484 LYS A C 1
ATOM 3921 O O . LYS A 1 484 ? -23.016 6.305 1.407 1 93.56 484 LYS A O 1
ATOM 3926 N N . LYS A 1 485 ? -22 7.793 2.768 1 92.06 485 LYS A N 1
ATOM 3927 C CA . LYS A 1 485 ? -22.984 8.852 2.51 1 92.06 485 LYS A CA 1
ATOM 3928 C C . LYS A 1 485 ? -22.484 9.805 1.432 1 92.06 485 LYS A C 1
ATOM 3930 O O . LYS A 1 485 ? -23.172 10.773 1.088 1 92.06 485 LYS A O 1
ATOM 3935 N N . ASN A 1 486 ? -21.219 9.633 0.971 1 93.88 486 ASN A N 1
ATOM 3936 C CA . ASN A 1 486 ? -20.656 10.477 -0.07 1 93.88 486 ASN A CA 1
ATOM 3937 C C . ASN A 1 486 ? -19.953 9.648 -1.141 1 93.88 486 ASN A C 1
ATOM 3939 O O . ASN A 1 486 ? -18.75 9.367 -1.03 1 93.88 486 ASN A O 1
ATOM 3943 N N . GLY A 1 487 ? -20.609 9.336 -2.186 1 92.5 487 GLY A N 1
ATOM 3944 C CA . GLY A 1 487 ? -20.094 8.516 -3.264 1 92.5 487 GLY A CA 1
ATOM 3945 C C . GLY A 1 487 ? -19 9.203 -4.066 1 92.5 487 GLY A C 1
ATOM 3946 O O . GLY A 1 487 ? -18.219 8.547 -4.762 1 92.5 487 GLY A O 1
ATOM 3947 N N . ASP A 1 488 ? -18.922 10.484 -3.984 1 92.38 488 ASP A N 1
ATOM 3948 C CA . ASP A 1 488 ? -17.969 11.258 -4.777 1 92.38 488 ASP A CA 1
ATOM 3949 C C . ASP A 1 488 ? -16.531 10.969 -4.352 1 92.38 488 ASP A C 1
ATOM 3951 O O . ASP A 1 488 ? -15.594 11.211 -5.109 1 92.38 488 ASP A O 1
ATOM 3955 N N . LEU A 1 489 ? -16.344 10.422 -3.176 1 95.56 489 LEU A N 1
ATOM 3956 C CA . LEU A 1 489 ? -15.008 10.133 -2.674 1 95.56 489 LEU A CA 1
ATOM 3957 C C . LEU A 1 489 ? -14.461 8.852 -3.299 1 95.56 489 LEU A C 1
ATOM 3959 O O . LEU A 1 489 ? -13.273 8.547 -3.15 1 95.56 489 LEU A O 1
ATOM 3963 N N . GLY A 1 490 ? -15.344 8.156 -3.906 1 96.38 490 GLY A N 1
ATOM 3964 C CA . GLY A 1 490 ? -14.891 6.953 -4.594 1 96.38 490 GLY A CA 1
ATOM 3965 C C . GLY A 1 490 ? -14.867 5.73 -3.699 1 96.38 490 GLY A C 1
ATOM 3966 O O . GLY A 1 490 ? -15.594 5.66 -2.707 1 96.38 490 GLY A O 1
ATOM 3967 N N . THR A 1 491 ? -14.102 4.684 -4.203 1 97.19 491 THR A N 1
ATOM 3968 C CA . THR A 1 491 ? -14.047 3.41 -3.494 1 97.19 491 THR A CA 1
ATOM 3969 C C . THR A 1 491 ? -12.617 3.07 -3.098 1 97.19 491 THR A C 1
ATOM 3971 O O . THR A 1 491 ? -11.672 3.73 -3.539 1 97.19 491 THR A O 1
ATOM 3974 N N . LYS A 1 492 ? -12.477 2.154 -2.219 1 96.5 492 LYS A N 1
ATOM 3975 C CA . LYS A 1 492 ? -11.203 1.546 -1.849 1 96.5 492 LYS A CA 1
ATOM 3976 C C . LYS A 1 492 ? -11.289 0.023 -1.885 1 96.5 492 LYS A C 1
ATOM 3978 O O . LYS A 1 492 ? -12.352 -0.55 -1.646 1 96.5 492 LYS A O 1
ATOM 3983 N N . GLU A 1 493 ? -10.172 -0.532 -2.141 1 95.62 493 GLU A N 1
ATOM 3984 C CA . GLU A 1 493 ? -10.109 -1.99 -2.141 1 95.62 493 GLU A CA 1
ATOM 3985 C C . GLU A 1 493 ? -9.867 -2.533 -0.734 1 95.62 493 GLU A C 1
ATOM 3987 O O . GLU A 1 493 ? -8.945 -2.096 -0.045 1 95.62 493 GLU A O 1
ATOM 3992 N N . VAL A 1 494 ? -10.75 -3.438 -0.302 1 97.12 494 VAL A N 1
ATOM 3993 C CA . VAL A 1 494 ? -10.617 -4.055 1.014 1 97.12 494 VAL A CA 1
ATOM 3994 C C . VAL A 1 494 ? -10.352 -5.551 0.858 1 97.12 494 VAL A C 1
ATOM 3996 O O . VAL A 1 494 ? -11.008 -6.227 0.062 1 97.12 494 VAL A O 1
ATOM 3999 N N . PHE A 1 495 ? -9.391 -6.027 1.63 1 97.75 495 PHE A N 1
ATOM 4000 C CA . PHE A 1 495 ? -9.039 -7.441 1.619 1 97.75 495 PHE A CA 1
ATOM 4001 C C . PHE A 1 495 ? -9.68 -8.164 2.795 1 97.75 495 PHE A C 1
ATOM 4003 O O . PHE A 1 495 ? -9.484 -7.785 3.951 1 97.75 495 PHE A O 1
ATOM 4010 N N . TYR A 1 496 ? -10.477 -9.188 2.475 1 97.44 496 TYR A N 1
ATOM 4011 C CA . TYR A 1 496 ? -11.117 -10.047 3.467 1 97.44 496 TYR A CA 1
ATOM 4012 C C . TYR A 1 496 ? -10.367 -11.367 3.611 1 97.44 496 TYR A C 1
ATOM 4014 O O . TYR A 1 496 ? -10.211 -12.109 2.639 1 97.44 496 TYR A O 1
ATOM 4022 N N . SER A 1 497 ? -9.875 -11.594 4.789 1 96.81 497 SER A N 1
ATOM 4023 C CA . SER A 1 497 ? -9.062 -12.789 4.996 1 96.81 497 SER A CA 1
ATOM 4024 C C . SER A 1 497 ? -9.562 -13.602 6.184 1 96.81 497 SER A C 1
ATOM 4026 O O . SER A 1 497 ? -10.422 -13.141 6.941 1 96.81 497 SER A O 1
ATOM 4028 N N . SER A 1 498 ? -9.016 -14.852 6.316 1 97.19 498 SER A N 1
ATOM 4029 C CA . SER A 1 498 ? -9.383 -15.719 7.426 1 97.19 498 SER A CA 1
ATOM 4030 C C . SER A 1 498 ? -8.633 -15.344 8.695 1 97.19 498 SER A C 1
ATOM 4032 O O . SER A 1 498 ? -8.984 -15.789 9.789 1 97.19 498 SER A O 1
ATOM 4034 N N . GLN A 1 499 ? -7.609 -14.578 8.555 1 98.12 499 GLN A N 1
ATOM 4035 C CA . GLN A 1 499 ? -6.844 -14.094 9.695 1 98.12 499 GLN A CA 1
ATOM 4036 C C . GLN A 1 499 ? -6.953 -12.578 9.828 1 98.12 499 GLN A C 1
ATOM 4038 O O . GLN A 1 499 ? -6.438 -11.836 8.984 1 98.12 499 GLN A O 1
ATOM 4043 N N . ILE A 1 500 ? -7.562 -12.117 10.875 1 98.56 500 ILE A N 1
ATOM 4044 C CA . ILE A 1 500 ? -7.738 -10.688 11.055 1 98.56 500 ILE A CA 1
ATOM 4045 C C . ILE A 1 500 ? -7.223 -10.266 12.43 1 98.56 500 ILE A C 1
ATOM 4047 O O . ILE A 1 500 ? -6.824 -11.117 13.227 1 98.56 500 ILE A O 1
ATOM 4051 N N . LEU A 1 501 ? -7.164 -8.977 12.617 1 98.69 501 LEU A N 1
ATOM 4052 C CA . LEU A 1 501 ? -6.703 -8.391 13.875 1 98.69 501 LEU A CA 1
ATOM 4053 C C . LEU A 1 501 ? -7.793 -7.539 14.508 1 98.69 501 LEU A C 1
ATOM 4055 O O . LEU A 1 501 ? -8.5 -6.809 13.812 1 98.69 501 LEU A O 1
ATOM 4059 N N . LEU A 1 502 ? -7.965 -7.664 15.781 1 98.44 502 LEU A N 1
ATOM 4060 C CA . LEU A 1 502 ? -8.781 -6.793 16.609 1 98.44 502 LEU A CA 1
ATOM 4061 C C . LEU A 1 502 ? -7.93 -6.098 17.672 1 98.44 502 LEU A C 1
ATOM 4063 O O . LEU A 1 502 ? -6.824 -6.547 17.969 1 98.44 502 LEU A O 1
ATOM 4067 N N . SER A 1 503 ? -8.477 -5.016 18.188 1 97.06 503 SER A N 1
ATOM 4068 C CA . SER A 1 503 ? -7.793 -4.355 19.297 1 97.06 503 SER A CA 1
ATOM 4069 C C . SER A 1 503 ? -7.91 -5.172 20.578 1 97.06 503 SER A C 1
ATOM 4071 O O . SER A 1 503 ? -8.836 -5.977 20.719 1 97.06 503 SER A O 1
ATOM 4073 N N . GLN A 1 504 ? -6.98 -4.941 21.484 1 97.25 504 GLN A N 1
ATOM 4074 C CA . GLN A 1 504 ? -7.043 -5.598 22.781 1 97.25 504 GLN A CA 1
ATOM 4075 C C . GLN A 1 504 ? -8.328 -5.238 23.516 1 97.25 504 GLN A C 1
ATOM 4077 O O . GLN A 1 504 ? -8.945 -6.094 24.156 1 97.25 504 GLN A O 1
ATOM 4082 N N . GLU A 1 505 ? -8.727 -4 23.422 1 95.19 505 GLU A N 1
ATOM 4083 C CA . GLU A 1 505 ? -9.953 -3.543 24.062 1 95.19 505 GLU A CA 1
ATOM 4084 C C . GLU A 1 505 ? -11.164 -4.324 23.547 1 95.19 505 GLU A C 1
ATOM 4086 O O . GLU A 1 505 ? -12.023 -4.73 24.328 1 95.19 505 GLU A O 1
ATOM 4091 N N . ASP A 1 506 ? -11.195 -4.535 22.266 1 96.12 506 ASP A N 1
ATOM 4092 C CA . ASP A 1 506 ? -12.305 -5.266 21.672 1 96.12 506 ASP A CA 1
ATOM 4093 C C . ASP A 1 506 ? -12.258 -6.746 22.047 1 96.12 506 ASP A C 1
ATOM 4095 O O . ASP A 1 506 ? -13.289 -7.34 22.375 1 96.12 506 ASP A O 1
ATOM 4099 N N . GLY A 1 507 ? -11.07 -7.352 22.016 1 96.62 507 GLY A N 1
ATOM 4100 C CA . GLY A 1 507 ? -10.938 -8.742 22.406 1 96.62 507 GLY A CA 1
ATOM 4101 C C . GLY A 1 507 ? -11.359 -9.008 23.828 1 96.62 507 GLY A C 1
ATOM 4102 O O . GLY A 1 507 ? -11.961 -10.047 24.125 1 96.62 507 GLY A O 1
ATOM 4103 N N . ARG A 1 508 ? -11.07 -8.086 24.672 1 95.38 508 ARG A N 1
ATOM 4104 C CA . ARG A 1 508 ? -11.352 -8.25 26.094 1 95.38 508 ARG A CA 1
ATOM 4105 C C . ARG A 1 508 ? -12.852 -8.211 26.359 1 95.38 508 ARG A C 1
ATOM 4107 O O . ARG A 1 508 ? -13.352 -8.93 27.219 1 95.38 508 ARG A O 1
ATOM 4114 N N . VAL A 1 509 ? -13.57 -7.43 25.641 1 95.75 509 VAL A N 1
ATOM 4115 C CA . VAL A 1 509 ? -14.992 -7.203 25.906 1 95.75 509 VAL A CA 1
ATOM 4116 C C . VAL A 1 509 ? -15.812 -8.367 25.375 1 95.75 509 VAL A C 1
ATOM 4118 O O . VAL A 1 509 ? -16.859 -8.711 25.922 1 95.75 509 VAL A O 1
ATOM 4121 N N . LEU A 1 510 ? -15.328 -9.016 24.328 1 96.38 510 LEU A N 1
ATOM 4122 C CA . LEU A 1 510 ? -16.078 -10.102 23.703 1 96.38 510 LEU A CA 1
ATOM 4123 C C . LEU A 1 510 ? -16.062 -11.352 24.578 1 96.38 510 LEU A C 1
ATOM 4125 O O . LEU A 1 510 ? -15.039 -11.688 25.172 1 96.38 510 LEU A O 1
ATOM 4129 N N . GLN A 1 511 ? -17.203 -11.984 24.656 1 95.12 511 GLN A N 1
ATOM 4130 C CA . GLN A 1 511 ? -17.344 -13.188 25.469 1 95.12 511 GLN A CA 1
ATOM 4131 C C . GLN A 1 511 ? -17.5 -14.43 24.578 1 95.12 511 GLN A C 1
ATOM 4133 O O . GLN A 1 511 ? -17.797 -14.32 23.391 1 95.12 511 GLN A O 1
ATOM 4138 N N . ASP A 1 512 ? -17.297 -15.609 25.234 1 94.19 512 ASP A N 1
ATOM 4139 C CA . ASP A 1 512 ? -17.484 -16.875 24.531 1 94.19 512 ASP A CA 1
ATOM 4140 C C . ASP A 1 512 ? -18.906 -17.031 24.016 1 94.19 512 ASP A C 1
ATOM 4142 O O . ASP A 1 512 ? -19.859 -16.703 24.734 1 94.19 512 ASP A O 1
ATOM 4146 N N . ASN A 1 513 ? -19.031 -17.438 22.797 1 96 513 ASN A N 1
ATOM 4147 C CA . ASN A 1 513 ? -20.297 -17.688 22.125 1 96 513 ASN A CA 1
ATOM 4148 C C . ASN A 1 513 ? -21.078 -16.391 21.875 1 96 513 ASN A C 1
ATOM 4150 O O . ASN A 1 513 ? -22.266 -16.438 21.594 1 96 513 ASN A O 1
ATOM 4154 N N . GLU A 1 514 ? -20.438 -15.312 22.031 1 96.75 514 GLU A N 1
ATOM 4155 C CA . GLU A 1 514 ? -21.094 -14.039 21.766 1 96.75 514 GLU A CA 1
ATOM 4156 C C . GLU A 1 514 ? -21.156 -13.75 20.281 1 96.75 514 GLU A C 1
ATOM 4158 O O . GLU A 1 514 ? -20.172 -13.969 19.562 1 96.75 514 GLU A O 1
ATOM 4163 N N . GLU A 1 515 ? -22.312 -13.297 19.828 1 97.69 515 GLU A N 1
ATOM 4164 C CA . GLU A 1 515 ? -22.453 -12.789 18.469 1 97.69 515 GLU A CA 1
ATOM 4165 C C . GLU A 1 515 ? -22.141 -11.297 18.406 1 97.69 515 GLU A C 1
ATOM 4167 O O . GLU A 1 515 ? -22.625 -10.516 19.219 1 97.69 515 GLU A O 1
ATOM 4172 N N . PHE A 1 516 ? -21.25 -10.945 17.562 1 97.94 516 PHE A N 1
ATOM 4173 C CA . PHE A 1 516 ? -20.875 -9.555 17.359 1 97.94 516 PHE A CA 1
ATOM 4174 C C . PHE A 1 516 ? -20.766 -9.219 15.875 1 97.94 516 PHE A C 1
ATOM 4176 O O . PHE A 1 516 ? -20.891 -10.102 15.023 1 97.94 516 PHE A O 1
ATOM 4183 N N . THR A 1 517 ? -20.656 -7.957 15.578 1 98 517 THR A N 1
ATOM 4184 C CA . THR A 1 517 ? -20.625 -7.535 14.18 1 98 517 THR A CA 1
ATOM 4185 C C . THR A 1 517 ? -19.219 -7.105 13.766 1 98 517 THR A C 1
ATOM 4187 O O . THR A 1 517 ? -18.609 -6.273 14.43 1 98 517 THR A O 1
ATOM 4190 N N . LEU A 1 518 ? -18.672 -7.734 12.828 1 97.75 518 LEU A N 1
ATOM 4191 C CA . LEU A 1 518 ? -17.547 -7.18 12.102 1 97.75 518 LEU A CA 1
ATOM 4192 C C . LEU A 1 518 ? -18 -6.105 11.117 1 97.75 518 LEU A C 1
ATOM 4194 O O . LEU A 1 518 ? -18.656 -6.41 10.125 1 97.75 518 LEU A O 1
ATOM 4198 N N . MET A 1 519 ? -17.578 -4.926 11.438 1 95.31 519 MET A N 1
ATOM 4199 C CA . MET A 1 519 ? -18.078 -3.787 10.672 1 95.31 519 MET A CA 1
ATOM 4200 C C . MET A 1 519 ? -17.797 -3.975 9.18 1 95.31 519 MET A C 1
ATOM 4202 O O . MET A 1 519 ? -16.688 -4.348 8.789 1 95.31 519 MET A O 1
ATOM 4206 N N . ASN A 1 520 ? -18.844 -3.688 8.297 1 92.81 520 ASN A N 1
ATOM 4207 C CA . ASN A 1 520 ? -18.797 -3.75 6.844 1 92.81 520 ASN A CA 1
ATOM 4208 C C . ASN A 1 520 ? -18.578 -5.176 6.348 1 92.81 520 ASN A C 1
ATOM 4210 O O . ASN A 1 520 ? -18.109 -5.383 5.223 1 92.81 520 ASN A O 1
ATOM 4214 N N . TRP A 1 521 ? -18.719 -6.234 7.129 1 95.56 521 TRP A N 1
ATOM 4215 C CA . TRP A 1 521 ? -18.547 -7.633 6.746 1 95.56 521 TRP A CA 1
ATOM 4216 C C . TRP A 1 521 ? -19.781 -8.453 7.117 1 95.56 521 TRP A C 1
ATOM 4218 O O . TRP A 1 521 ? -20.422 -9.055 6.246 1 95.56 521 TRP A O 1
ATOM 4228 N N . GLY A 1 522 ? -20.234 -8.406 8.336 1 95.75 522 GLY A N 1
ATOM 4229 C CA . GLY A 1 522 ? -21.359 -9.172 8.867 1 95.75 522 GLY A CA 1
ATOM 4230 C C . GLY A 1 522 ? -21.125 -9.648 10.289 1 95.75 522 GLY A C 1
ATOM 4231 O O . GLY A 1 522 ? -20.141 -9.281 10.922 1 95.75 522 GLY A O 1
ATOM 4232 N N . ASN A 1 523 ? -22.031 -10.453 10.766 1 98 523 ASN A N 1
ATOM 4233 C CA . ASN A 1 523 ? -21.953 -10.938 12.141 1 98 523 ASN A CA 1
ATOM 4234 C C . ASN A 1 523 ? -21 -12.133 12.25 1 98 523 ASN A C 1
ATOM 4236 O O . ASN A 1 523 ? -20.781 -12.844 11.273 1 98 523 ASN A O 1
ATOM 4240 N N . ALA A 1 524 ? -20.438 -12.281 13.359 1 98.31 524 ALA A N 1
ATOM 4241 C CA . ALA A 1 524 ? -19.562 -13.406 13.703 1 98.31 524 ALA A CA 1
ATOM 4242 C C . ALA A 1 524 ? -19.844 -13.891 15.125 1 98.31 524 ALA A C 1
ATOM 4244 O O . ALA A 1 524 ? -20.359 -13.141 15.953 1 98.31 524 ALA A O 1
ATOM 4245 N N . ILE A 1 525 ? -19.516 -15.117 15.406 1 98.38 525 ILE A N 1
ATOM 4246 C CA . ILE A 1 525 ? -19.703 -15.711 16.719 1 98.38 525 ILE A CA 1
ATOM 4247 C C . ILE A 1 525 ? -18.359 -16.156 17.281 1 98.38 525 ILE A C 1
ATOM 4249 O O . ILE A 1 525 ? -17.594 -16.828 16.594 1 98.38 525 ILE A O 1
ATOM 4253 N N . VAL A 1 526 ? -18.078 -15.852 18.469 1 98.25 526 VAL A N 1
ATOM 4254 C CA . VAL A 1 526 ? -16.844 -16.234 19.125 1 98.25 526 VAL A CA 1
ATOM 4255 C C . VAL A 1 526 ? -16.891 -17.719 19.5 1 98.25 526 VAL A C 1
ATOM 4257 O O . VAL A 1 526 ? -17.781 -18.141 20.266 1 98.25 526 VAL A O 1
ATOM 4260 N N . LYS A 1 527 ? -15.977 -18.438 19.078 1 97.94 527 LYS A N 1
ATOM 4261 C CA . LYS A 1 527 ? -15.906 -19.859 19.406 1 97.94 527 LYS A CA 1
ATOM 4262 C C . LYS A 1 527 ? -14.984 -20.109 20.594 1 97.94 527 LYS A C 1
ATOM 4264 O O . LYS A 1 527 ? -15.305 -20.906 21.484 1 97.94 527 LYS A O 1
ATOM 4269 N N . SER A 1 528 ? -13.812 -19.484 20.5 1 96.81 528 SER A N 1
ATOM 4270 C CA . SER A 1 528 ? -12.852 -19.641 21.594 1 96.81 528 SER A CA 1
ATOM 4271 C C . SER A 1 528 ? -11.953 -18.422 21.719 1 96.81 528 SER A C 1
ATOM 4273 O O . SER A 1 528 ? -11.773 -17.672 20.75 1 96.81 528 SER A O 1
ATOM 4275 N N . LYS A 1 529 ? -11.477 -18.281 22.875 1 95.38 529 LYS A 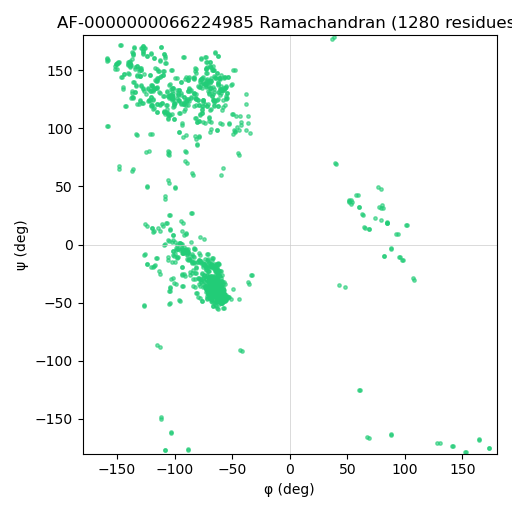N 1
ATOM 4276 C CA . LYS A 1 529 ? -10.578 -17.172 23.219 1 95.38 529 LYS A CA 1
ATOM 4277 C C . LYS A 1 529 ? -9.414 -17.656 24.078 1 95.38 529 LYS A C 1
ATOM 4279 O O . LYS A 1 529 ? -9.609 -18.422 25.031 1 95.38 529 LYS A O 1
ATOM 4284 N N . THR A 1 530 ? -8.227 -17.266 23.703 1 96.38 530 THR A N 1
ATOM 4285 C CA . THR A 1 530 ? -7.035 -17.594 24.469 1 96.38 530 THR A CA 1
ATOM 4286 C C . THR A 1 530 ? -6.527 -16.375 25.234 1 96.38 530 THR A C 1
ATOM 4288 O O . THR A 1 530 ? -6.27 -15.328 24.625 1 96.38 530 THR A O 1
ATOM 4291 N N . VAL A 1 531 ? -6.344 -16.5 26.531 1 94.56 531 VAL A N 1
ATOM 4292 C CA . VAL A 1 531 ? -5.859 -15.414 27.391 1 94.56 531 VAL A CA 1
ATOM 4293 C C . VAL A 1 531 ? -4.555 -15.836 28.047 1 94.56 531 VAL A C 1
ATOM 4295 O O . VAL A 1 531 ? -4.492 -16.891 28.703 1 94.56 531 VAL A O 1
ATOM 4298 N N . GLU A 1 532 ? -3.557 -15.102 27.781 1 92.81 532 GLU A N 1
ATOM 4299 C CA . GLU A 1 532 ? -2.26 -15.32 28.422 1 92.81 532 GLU A CA 1
ATOM 4300 C C . GLU A 1 532 ? -1.868 -14.125 29.297 1 92.81 532 GLU A C 1
ATOM 4302 O O . GLU A 1 532 ? -1.694 -13.016 28.797 1 92.81 532 GLU A O 1
ATOM 4307 N N . ASN A 1 533 ? -1.64 -14.289 30.578 1 92.38 533 ASN A N 1
ATOM 4308 C CA . ASN A 1 533 ? -1.247 -13.258 31.531 1 92.38 533 ASN A CA 1
ATOM 4309 C C . ASN A 1 533 ? -2.18 -12.047 31.469 1 92.38 533 ASN A C 1
ATOM 4311 O O . ASN A 1 533 ? -1.723 -10.906 31.359 1 92.38 533 ASN A O 1
ATOM 4315 N N . GLY A 1 534 ? -3.469 -12.32 31.266 1 92.19 534 GLY A N 1
ATOM 4316 C CA . GLY A 1 534 ? -4.473 -11.266 31.297 1 92.19 534 GLY A CA 1
ATOM 4317 C C . GLY A 1 534 ? -4.672 -10.602 29.953 1 92.19 534 GLY A C 1
ATOM 4318 O O . GLY A 1 534 ? -5.5 -9.695 29.812 1 92.19 534 GLY A O 1
ATOM 4319 N N . THR A 1 535 ? -3.936 -10.953 28.984 1 95.06 535 THR A N 1
ATOM 4320 C CA . THR A 1 535 ? -4.02 -10.383 27.641 1 95.06 535 THR A CA 1
ATOM 4321 C C . THR A 1 535 ? -4.602 -11.391 26.656 1 95.06 535 THR A C 1
ATOM 4323 O O . THR A 1 535 ? -4.188 -12.555 26.641 1 95.06 535 THR A O 1
ATOM 4326 N N . VAL A 1 536 ? -5.629 -10.969 25.938 1 97.25 536 VAL A N 1
ATOM 4327 C CA . VAL A 1 536 ? -6.18 -11.828 24.906 1 97.25 536 VAL A CA 1
ATOM 4328 C C . VAL A 1 536 ? -5.207 -11.914 23.734 1 97.25 536 VAL A C 1
ATOM 4330 O O . VAL A 1 536 ? -4.891 -10.898 23.109 1 97.25 536 VAL A O 1
ATOM 4333 N N . THR A 1 537 ? -4.754 -13.078 23.406 1 96.56 537 THR A N 1
ATOM 4334 C CA . THR A 1 537 ? -3.746 -13.211 22.359 1 96.56 537 THR A CA 1
ATOM 4335 C C . THR A 1 537 ? -4.367 -13.742 21.078 1 96.56 537 THR A C 1
ATOM 4337 O O . THR A 1 537 ? -4.008 -13.312 19.984 1 96.56 537 THR A O 1
ATOM 4340 N N . LYS A 1 538 ? -5.285 -14.695 21.219 1 97.38 538 LYS A N 1
ATOM 4341 C CA . LYS A 1 538 ? -5.898 -15.328 20.062 1 97.38 538 LYS A CA 1
ATOM 4342 C C . LYS A 1 538 ? -7.398 -15.531 20.266 1 97.38 538 LYS A C 1
ATOM 4344 O O . LYS A 1 538 ? -7.859 -15.648 21.406 1 97.38 538 LYS A O 1
ATOM 4349 N N . MET A 1 539 ? -8.117 -15.562 19.172 1 98.19 539 MET A N 1
ATOM 4350 C CA . MET A 1 539 ? -9.547 -15.844 19.172 1 98.19 539 MET A CA 1
ATOM 4351 C C . MET A 1 539 ? -9.945 -16.625 17.922 1 98.19 539 MET A C 1
ATOM 4353 O O . MET A 1 539 ? -9.375 -16.422 16.844 1 98.19 539 MET A O 1
ATOM 4357 N N . GLU A 1 540 ? -10.844 -17.5 18.031 1 98.44 540 GLU A N 1
ATOM 4358 C CA . GLU A 1 540 ? -11.469 -18.188 16.922 1 98.44 540 GLU A CA 1
ATOM 4359 C C . GLU A 1 540 ? -12.938 -17.812 16.781 1 98.44 540 GLU A C 1
ATOM 4361 O O . GLU A 1 540 ? -13.68 -17.812 17.75 1 98.44 540 GLU A O 1
ATOM 4366 N N . VAL A 1 541 ? -13.297 -17.469 15.586 1 98.44 541 VAL A N 1
ATOM 4367 C CA . VAL A 1 541 ? -14.672 -17.031 15.383 1 98.44 541 VAL A CA 1
ATOM 4368 C C . VAL A 1 541 ? -15.234 -17.688 14.109 1 98.44 541 VAL A C 1
ATOM 4370 O O . VAL A 1 541 ? -14.477 -18.219 13.297 1 98.44 541 VAL A O 1
ATOM 4373 N N . SER A 1 542 ? -16.531 -17.672 13.961 1 98.31 542 SER A N 1
ATOM 4374 C CA . SER A 1 542 ? -17.234 -18.109 12.758 1 98.31 542 SER A CA 1
ATOM 4375 C C . SER A 1 542 ? -18.203 -17.031 12.266 1 98.31 542 SER A C 1
ATOM 4377 O O . SER A 1 542 ? -18.938 -16.438 13.055 1 98.31 542 SER A O 1
ATOM 4379 N N . LEU A 1 543 ? -18.156 -16.828 10.984 1 97.69 543 LEU A N 1
ATOM 4380 C CA . LEU A 1 543 ? -19.094 -15.852 10.422 1 97.69 543 LEU A CA 1
ATOM 4381 C C . LEU A 1 543 ? -20.531 -16.359 10.492 1 97.69 543 LEU A C 1
ATOM 4383 O O . LEU A 1 543 ? -20.766 -17.562 10.336 1 97.69 543 LEU A O 1
ATOM 4387 N N . ASN A 1 544 ? -21.391 -15.5 10.766 1 97.25 544 ASN A N 1
ATOM 4388 C CA . ASN A 1 544 ? -22.828 -15.734 10.719 1 97.25 544 ASN A CA 1
ATOM 4389 C C . ASN A 1 544 ? -23.531 -14.75 9.773 1 97.25 544 ASN A C 1
ATOM 4391 O O . ASN A 1 544 ? -24.156 -13.789 10.227 1 97.25 544 ASN A O 1
ATOM 4395 N N . PRO A 1 545 ? -23.469 -15.039 8.484 1 92.94 545 PRO A N 1
ATOM 4396 C CA . PRO A 1 545 ? -23.984 -14.094 7.488 1 92.94 545 PRO A CA 1
ATOM 4397 C C . PRO A 1 545 ? -25.469 -13.812 7.656 1 92.94 545 PRO A C 1
ATOM 4399 O O . PRO A 1 545 ? -25.969 -12.773 7.211 1 92.94 545 PRO A O 1
ATOM 4402 N N . ASP A 1 546 ? -26.234 -14.656 8.273 1 93.06 546 ASP A N 1
ATOM 4403 C CA . ASP A 1 546 ? -27.672 -14.508 8.422 1 93.06 546 ASP A CA 1
ATOM 4404 C C . ASP A 1 546 ? -28.016 -13.703 9.672 1 93.06 546 ASP A C 1
ATOM 4406 O O . ASP A 1 546 ? -29.188 -13.414 9.93 1 93.06 546 ASP A O 1
ATOM 4410 N N . GLY A 1 547 ? -27.047 -13.422 10.422 1 93.19 547 GLY A N 1
ATOM 4411 C CA . GLY A 1 547 ? -27.297 -12.656 11.633 1 93.19 547 GLY A CA 1
ATOM 4412 C C . GLY A 1 547 ? -27.688 -11.219 11.352 1 93.19 547 GLY A C 1
ATOM 4413 O O . GLY A 1 547 ? -27.281 -10.641 10.344 1 93.19 547 GLY A O 1
ATOM 4414 N N . ASP A 1 548 ? -28.453 -10.609 12.273 1 92.44 548 ASP A N 1
ATOM 4415 C CA . ASP A 1 548 ? -28.875 -9.211 12.18 1 92.44 548 ASP A CA 1
ATOM 4416 C C . ASP A 1 548 ? -27.938 -8.297 12.953 1 92.44 548 ASP A C 1
ATOM 4418 O O . ASP A 1 548 ? -27.891 -8.32 14.188 1 92.44 548 ASP A O 1
ATOM 4422 N N . PHE A 1 549 ? -27.234 -7.457 12.211 1 90.06 549 PHE A N 1
ATOM 4423 C CA . PHE A 1 549 ? -26.234 -6.598 12.82 1 90.06 549 PHE A CA 1
ATOM 4424 C C . PHE A 1 549 ? -26.875 -5.621 13.797 1 90.06 549 PHE A C 1
ATOM 4426 O O . PHE A 1 549 ? -26.219 -5.133 14.719 1 90.06 549 PHE A O 1
ATOM 4433 N N . LYS A 1 550 ? -28.203 -5.336 13.742 1 90.31 550 LYS A N 1
ATOM 4434 C CA . LYS A 1 550 ? -28.891 -4.387 14.609 1 90.31 550 LYS A CA 1
ATOM 4435 C C . LYS A 1 550 ? -29.062 -4.953 16.016 1 90.31 550 LYS A C 1
ATOM 4437 O O . LYS A 1 550 ? -29.234 -4.199 16.984 1 90.31 550 LYS A O 1
ATOM 4442 N N . LEU A 1 551 ? -28.906 -6.199 16.125 1 92.75 551 LEU A N 1
ATOM 4443 C CA . LEU A 1 551 ? -29.188 -6.863 17.391 1 92.75 551 LEU A CA 1
ATOM 4444 C C . LEU A 1 551 ? -27.906 -7.09 18.188 1 92.75 551 LEU A C 1
ATOM 4446 O O . LEU A 1 551 ? -27.953 -7.48 19.344 1 92.75 551 LEU A O 1
ATOM 4450 N N . THR A 1 552 ? -26.812 -6.879 17.516 1 95.31 552 THR A N 1
ATOM 4451 C CA . THR A 1 552 ? -25.562 -7.109 18.219 1 95.31 552 THR A CA 1
ATOM 4452 C C . THR A 1 552 ? -25.172 -5.895 19.047 1 95.31 552 THR A C 1
ATOM 4454 O O . THR A 1 552 ? -25.391 -4.754 18.641 1 95.31 552 THR A O 1
ATOM 4457 N N . LYS A 1 553 ? -24.641 -6.121 20.172 1 93.81 553 LYS A N 1
ATOM 4458 C CA . LYS A 1 553 ? -24.188 -5.07 21.078 1 93.81 553 LYS A CA 1
ATOM 4459 C C . LYS A 1 553 ? -22.844 -4.5 20.625 1 93.81 553 LYS A C 1
ATOM 4461 O O . LYS A 1 553 ? -22.641 -3.285 20.656 1 93.81 553 LYS A O 1
ATOM 4466 N N . ASN A 1 554 ? -21.938 -5.375 20.297 1 96.12 554 ASN A N 1
ATOM 4467 C CA . ASN A 1 554 ? -20.562 -4.973 19.969 1 96.12 554 ASN A CA 1
ATOM 4468 C C . ASN A 1 554 ? -20.344 -4.973 18.453 1 96.12 554 ASN A C 1
ATOM 4470 O O . ASN A 1 554 ? -20.625 -5.961 17.781 1 96.12 554 ASN A O 1
ATOM 4474 N N . LYS A 1 555 ? -19.906 -3.869 17.953 1 95.88 555 LYS A N 1
ATOM 4475 C CA . LYS A 1 555 ? -19.484 -3.703 16.578 1 95.88 555 LYS A CA 1
ATOM 4476 C C . LYS A 1 555 ? -18.016 -3.301 16.5 1 95.88 555 LYS A C 1
ATOM 4478 O O . LYS A 1 555 ? -17.609 -2.312 17.109 1 95.88 555 LYS A O 1
ATOM 4483 N N . MET A 1 556 ? -17.25 -4.059 15.773 1 96.25 556 MET A N 1
ATOM 4484 C CA . MET A 1 556 ? -15.805 -3.932 15.898 1 96.25 556 MET A CA 1
ATOM 4485 C C . MET A 1 556 ? -15.172 -3.611 14.547 1 96.25 556 MET A C 1
ATOM 4487 O O . MET A 1 556 ? -15.578 -4.152 13.516 1 96.25 556 MET A O 1
ATOM 4491 N N . SER A 1 557 ? -14.258 -2.609 14.594 1 96.94 557 SER A N 1
ATOM 4492 C CA . SER A 1 557 ? -13.352 -2.455 13.469 1 96.94 557 SER A CA 1
ATOM 4493 C C . SER A 1 557 ? -12.312 -3.572 13.438 1 96.94 557 SER A C 1
ATOM 4495 O O . SER A 1 557 ? -11.992 -4.16 14.477 1 96.94 557 SER A O 1
ATOM 4497 N N . TRP A 1 558 ? -11.852 -3.855 12.297 1 98.31 558 TRP A N 1
ATOM 4498 C CA . TRP A 1 558 ? -10.914 -4.953 12.094 1 98.31 558 TRP A CA 1
ATOM 4499 C C . TRP A 1 558 ? -9.969 -4.656 10.93 1 98.31 558 TRP A C 1
ATOM 4501 O O . TRP A 1 558 ? -10.25 -3.779 10.109 1 98.31 558 TRP A O 1
ATOM 4511 N N . VAL A 1 559 ? -8.805 -5.352 10.984 1 98.44 559 VAL A N 1
ATOM 4512 C CA . VAL A 1 559 ? -7.844 -5.281 9.883 1 98.44 559 VAL A CA 1
ATOM 4513 C C . VAL A 1 559 ? -7.355 -6.684 9.531 1 98.44 559 VAL A C 1
ATOM 4515 O O . VAL A 1 559 ? -7.086 -7.496 10.414 1 98.44 559 VAL A O 1
ATOM 4518 N N . SER A 1 560 ? -7.383 -6.992 8.195 1 98.62 560 SER A N 1
ATOM 4519 C CA . SER A 1 560 ? -6.742 -8.242 7.797 1 98.62 560 SER A CA 1
ATOM 4520 C C . SER A 1 560 ? -5.266 -8.25 8.18 1 98.62 560 SER A C 1
ATOM 4522 O O . SER A 1 560 ? -4.566 -7.25 8 1 98.62 560 SER A O 1
ATOM 4524 N N . LYS A 1 561 ? -4.832 -9.336 8.773 1 98.19 561 LYS A N 1
ATOM 4525 C CA . LYS A 1 561 ? -3.422 -9.422 9.141 1 98.19 561 LYS A CA 1
ATOM 4526 C C . LYS A 1 561 ? -2.521 -9.242 7.926 1 98.19 561 LYS A C 1
ATOM 4528 O O . LYS A 1 561 ? -1.643 -8.375 7.918 1 98.19 561 LYS A O 1
ATOM 4533 N N . ARG A 1 562 ? -2.797 -10.094 6.898 1 97.94 562 ARG A N 1
ATOM 4534 C CA . ARG A 1 562 ? -2.094 -9.906 5.637 1 97.94 562 ARG A CA 1
ATOM 4535 C C . ARG A 1 562 ? -2.525 -8.609 4.961 1 97.94 562 ARG A C 1
ATOM 4537 O O . ARG A 1 562 ? -3.721 -8.328 4.848 1 97.94 562 ARG A O 1
ATOM 4544 N N . GLY A 1 563 ? -1.538 -7.777 4.602 1 98 563 GLY A N 1
ATOM 4545 C CA . GLY A 1 563 ? -1.851 -6.52 3.949 1 98 563 GLY A CA 1
ATOM 4546 C C . GLY A 1 563 ? -1.922 -5.348 4.914 1 98 563 GLY A C 1
ATOM 4547 O O . GLY A 1 563 ? -2.018 -4.195 4.492 1 98 563 GLY A O 1
ATOM 4548 N N . SER A 1 564 ? -1.921 -5.648 6.176 1 98.62 564 SER A N 1
ATOM 4549 C CA . SER A 1 564 ? -1.94 -4.559 7.145 1 98.62 564 SER A CA 1
ATOM 4550 C C . SER A 1 564 ? -0.701 -3.68 7.016 1 98.62 564 SER A C 1
ATOM 4552 O O . SER A 1 564 ? 0.397 -4.18 6.762 1 98.62 564 SER A O 1
ATOM 4554 N N . VAL A 1 565 ? -0.876 -2.406 7.203 1 98.69 565 VAL A N 1
ATOM 4555 C CA . VAL A 1 565 ? 0.191 -1.42 7.082 1 98.69 565 VAL A CA 1
ATOM 4556 C C . VAL A 1 565 ? 0.435 -0.751 8.43 1 98.69 565 VAL A C 1
ATOM 4558 O O . VAL A 1 565 ? -0.51 -0.335 9.109 1 98.69 565 VAL A O 1
ATOM 4561 N N . THR A 1 566 ? 1.659 -0.627 8.789 1 98.75 566 THR A N 1
ATOM 4562 C CA . THR A 1 566 ? 1.988 0.045 10.039 1 98.75 566 THR A CA 1
ATOM 4563 C C . THR A 1 566 ? 1.937 1.561 9.875 1 98.75 566 THR A C 1
ATOM 4565 O O . THR A 1 566 ? 2.615 2.117 9.008 1 98.75 566 THR A O 1
ATOM 4568 N N . VAL A 1 567 ? 1.148 2.186 10.703 1 98.69 567 VAL A N 1
ATOM 4569 C CA . VAL A 1 567 ? 1.043 3.641 10.68 1 98.69 567 VAL A CA 1
ATOM 4570 C C . VAL A 1 567 ? 1.358 4.199 12.062 1 98.69 567 VAL A C 1
ATOM 4572 O O . VAL A 1 567 ? 1.393 3.459 13.047 1 98.69 567 VAL A O 1
ATOM 4575 N N . GLU A 1 568 ? 1.651 5.438 12.109 1 98.38 568 GLU A N 1
ATOM 4576 C CA . GLU A 1 568 ? 1.875 6.129 13.375 1 98.38 568 GLU A CA 1
ATOM 4577 C C . GLU A 1 568 ? 0.752 7.121 13.672 1 98.38 568 GLU A C 1
ATOM 4579 O O . GLU A 1 568 ? 0.469 8 12.852 1 98.38 568 GLU A O 1
ATOM 4584 N N . LEU A 1 569 ? 0.095 6.953 14.766 1 98.19 569 LEU A N 1
ATOM 4585 C CA . LEU A 1 569 ? -0.93 7.887 15.219 1 98.19 569 LEU A CA 1
ATOM 4586 C C . LEU A 1 569 ? -0.409 8.758 16.359 1 98.19 569 LEU A C 1
ATOM 4588 O O . LEU A 1 569 ? 0.195 8.25 17.297 1 98.19 569 LEU A O 1
ATOM 4592 N N . ALA A 1 570 ? -0.577 10.008 16.172 1 97.44 570 ALA A N 1
ATOM 4593 C CA . ALA A 1 570 ? -0.099 10.961 17.172 1 97.44 570 ALA A CA 1
ATOM 4594 C C . ALA A 1 570 ? -1.262 11.719 17.797 1 97.44 570 ALA A C 1
ATOM 4596 O O . ALA A 1 570 ? -2.229 12.07 17.125 1 97.44 570 ALA A O 1
ATOM 4597 N N . GLU A 1 571 ? -1.166 11.938 19.062 1 96.25 571 GLU A N 1
ATOM 4598 C CA . GLU A 1 571 ? -2.096 12.75 19.844 1 96.25 571 GLU A CA 1
ATOM 4599 C C . GLU A 1 571 ? -1.367 13.883 20.562 1 96.25 571 GLU A C 1
ATOM 4601 O O . GLU A 1 571 ? -0.39 13.648 21.266 1 96.25 571 GLU A O 1
ATOM 4606 N N . TYR A 1 572 ? -1.835 15.062 20.281 1 95.25 572 TYR A N 1
ATOM 4607 C CA . TYR A 1 572 ? -1.231 16.234 20.906 1 95.25 572 TYR A CA 1
ATOM 4608 C C . TYR A 1 572 ? -2.135 16.812 21.984 1 95.25 572 TYR A C 1
ATOM 4610 O O . TYR A 1 572 ? -3.34 16.969 21.781 1 95.25 572 TYR A O 1
ATOM 4618 N N . GLY A 1 573 ? -1.585 17.078 23.109 1 91.25 573 GLY A N 1
ATOM 4619 C CA . GLY A 1 573 ? -2.287 17.703 24.219 1 91.25 573 GLY A CA 1
ATOM 4620 C C . GLY A 1 573 ? -1.95 19.172 24.375 1 91.25 573 GLY A C 1
ATOM 4621 O O . GLY A 1 573 ? -1.45 19.812 23.453 1 91.25 573 GLY A O 1
ATOM 4622 N N . ASN A 1 574 ? -2.26 19.672 25.594 1 89.75 574 ASN A N 1
ATOM 4623 C CA . ASN A 1 574 ? -2.006 21.078 25.859 1 89.75 574 ASN A CA 1
ATOM 4624 C C . ASN A 1 574 ? -0.511 21.375 25.984 1 89.75 574 ASN A C 1
ATOM 4626 O O . ASN A 1 574 ? 0.233 20.562 26.547 1 89.75 574 ASN A O 1
ATOM 4630 N N . LEU A 1 575 ? -0.101 22.531 25.469 1 92.38 575 LEU A N 1
ATOM 4631 C CA . LEU A 1 575 ? 1.297 22.938 25.484 1 92.38 575 LEU A CA 1
ATOM 4632 C C . LEU A 1 575 ? 1.809 23.094 26.906 1 92.38 575 LEU A C 1
ATOM 4634 O O . LEU A 1 575 ? 2.949 22.734 27.203 1 92.38 575 LEU A O 1
ATOM 4638 N N . MET A 1 576 ? 0.965 23.656 27.797 1 91.19 576 MET A N 1
ATOM 4639 C CA . MET A 1 576 ? 1.385 23.953 29.156 1 91.19 576 MET A CA 1
ATOM 4640 C C . MET A 1 576 ? 0.625 23.094 30.156 1 91.19 576 MET A C 1
ATOM 4642 O O . MET A 1 576 ? -0.506 22.672 29.906 1 91.19 576 MET A O 1
ATOM 4646 N N . ASN A 1 577 ? 1.336 22.828 31.219 1 89.75 577 ASN A N 1
ATOM 4647 C CA . ASN A 1 577 ? 0.689 22.125 32.312 1 89.75 577 ASN A CA 1
ATOM 4648 C C . ASN A 1 577 ? 0.018 23.094 33.281 1 89.75 577 ASN A C 1
ATOM 4650 O O . ASN A 1 577 ? -0.049 24.297 33.031 1 89.75 577 ASN A O 1
ATOM 4654 N N . ASP A 1 578 ? -0.572 22.625 34.406 1 83.94 578 ASP A N 1
ATOM 4655 C CA . ASP A 1 578 ? -1.367 23.438 35.312 1 83.94 578 ASP A CA 1
ATOM 4656 C C . ASP A 1 578 ? -0.506 23.969 36.469 1 83.94 578 ASP A C 1
ATOM 4658 O O . ASP A 1 578 ? -1.03 24.469 37.469 1 83.94 578 ASP A O 1
ATOM 4662 N N . GLU A 1 579 ? 0.757 23.969 36.25 1 83.38 579 GLU A N 1
ATOM 4663 C CA . GLU A 1 579 ? 1.623 24.5 37.281 1 83.38 579 GLU A CA 1
ATOM 4664 C C . GLU A 1 579 ? 1.483 26.016 37.438 1 83.38 579 GLU A C 1
ATOM 4666 O O . GLU A 1 579 ? 1.363 26.719 36.438 1 83.38 579 GLU A O 1
ATOM 4671 N N . ASP A 1 580 ? 1.396 26.469 38.625 1 83.88 580 ASP A N 1
ATOM 4672 C CA . ASP A 1 580 ? 1.273 27.891 38.906 1 83.88 580 ASP A CA 1
ATOM 4673 C C . ASP A 1 580 ? 2.646 28.547 39.062 1 83.88 580 ASP A C 1
ATOM 4675 O O . ASP A 1 580 ? 3.074 28.828 40.188 1 83.88 580 ASP A O 1
ATOM 4679 N N . THR A 1 581 ? 3.408 28.688 38.031 1 87.25 581 THR A N 1
ATOM 4680 C CA . THR A 1 581 ? 4.734 29.297 38.031 1 87.25 581 THR A CA 1
ATOM 4681 C C . THR A 1 581 ? 4.914 30.203 36.812 1 87.25 581 THR A C 1
ATOM 4683 O O . THR A 1 581 ? 4.18 30.094 35.812 1 87.25 581 THR A O 1
ATOM 4686 N N . GLU A 1 582 ? 5.773 31.141 36.969 1 85.25 582 GLU A N 1
ATOM 4687 C CA . GLU A 1 582 ? 6.078 32.031 35.844 1 85.25 582 GLU A CA 1
ATOM 4688 C C . GLU A 1 582 ? 7.207 31.469 35 1 85.25 582 GLU A C 1
ATOM 4690 O O . GLU A 1 582 ? 7.441 31.953 33.875 1 85.25 582 GLU A O 1
ATOM 4695 N N . ASP A 1 583 ? 7.762 30.406 35.5 1 91.81 583 ASP A N 1
ATOM 4696 C CA . ASP A 1 583 ? 8.836 29.766 34.75 1 91.81 583 ASP A CA 1
ATOM 4697 C C . ASP A 1 583 ? 8.281 28.969 33.562 1 91.81 583 ASP A C 1
ATOM 4699 O O . ASP A 1 583 ? 7.629 27.938 33.75 1 91.81 583 ASP A O 1
ATOM 4703 N N . LEU A 1 584 ? 8.664 29.422 32.438 1 92.75 584 LEU A N 1
ATOM 4704 C CA . LEU A 1 584 ? 8.102 28.859 31.219 1 92.75 584 LEU A CA 1
ATOM 4705 C C . LEU A 1 584 ? 8.578 27.422 31.016 1 92.75 584 LEU A C 1
ATOM 4707 O O . LEU A 1 584 ? 7.848 26.578 30.469 1 92.75 584 LEU A O 1
ATOM 4711 N N . ALA A 1 585 ? 9.742 27.125 31.406 1 93.75 585 ALA A N 1
ATOM 4712 C CA . ALA A 1 585 ? 10.289 25.766 31.25 1 93.75 585 ALA A CA 1
ATOM 4713 C C . ALA A 1 585 ? 9.531 24.766 32.094 1 93.75 585 ALA A C 1
ATOM 4715 O O . ALA A 1 585 ? 9.281 23.641 31.688 1 93.75 585 ALA A O 1
ATOM 4716 N N . LEU A 1 586 ? 9.172 25.203 33.312 1 92.56 586 LEU A N 1
ATOM 4717 C CA . LEU A 1 586 ? 8.461 24.328 34.219 1 92.56 586 LEU A CA 1
ATOM 4718 C C . LEU A 1 586 ? 6.996 24.188 33.812 1 92.56 586 LEU A C 1
ATOM 4720 O O . LEU A 1 586 ? 6.367 23.172 34.125 1 92.56 586 LEU A O 1
ATOM 4724 N N . ARG A 1 587 ? 6.5 25.141 33.125 1 93.31 587 ARG A N 1
ATOM 4725 C CA . ARG A 1 587 ? 5.094 25.125 32.75 1 93.31 587 ARG A CA 1
ATOM 4726 C C . ARG A 1 587 ? 4.879 24.297 31.5 1 93.31 587 ARG A C 1
ATOM 4728 O O . ARG A 1 587 ? 3.744 23.969 31.141 1 93.31 587 ARG A O 1
ATOM 4735 N N . PHE A 1 588 ? 5.953 23.922 30.859 1 94.81 588 PHE A N 1
ATOM 4736 C CA . PHE A 1 588 ? 5.836 23.141 29.641 1 94.81 588 PHE A CA 1
ATOM 4737 C C . PHE A 1 588 ? 5.352 21.734 29.953 1 94.81 588 PHE A C 1
ATOM 4739 O O . PHE A 1 588 ? 5.867 21.062 30.844 1 94.81 588 PHE A O 1
ATOM 4746 N N . ASN A 1 589 ? 4.352 21.281 29.266 1 94.38 589 ASN A N 1
ATOM 4747 C CA . ASN A 1 589 ? 3.83 19.922 29.422 1 94.38 589 ASN A CA 1
ATOM 4748 C C . ASN A 1 589 ? 4.664 18.906 28.656 1 94.38 589 ASN A C 1
ATOM 4750 O O . ASN A 1 589 ? 4.434 18.672 27.453 1 94.38 589 ASN A O 1
ATOM 4754 N N . ARG A 1 590 ? 5.426 18.141 29.25 1 93.5 590 ARG A N 1
ATOM 4755 C CA . ARG A 1 590 ? 6.359 17.219 28.609 1 93.5 590 ARG A CA 1
ATOM 4756 C C . ARG A 1 590 ? 5.637 15.992 28.094 1 93.5 590 ARG A C 1
ATOM 4758 O O . ARG A 1 590 ? 6.18 15.25 27.266 1 93.5 590 ARG A O 1
ATOM 4765 N N . ASN A 1 591 ? 4.434 15.758 28.516 1 93.31 591 ASN A N 1
ATOM 4766 C CA . ASN A 1 591 ? 3.643 14.609 28.094 1 93.31 591 ASN A CA 1
ATOM 4767 C C . ASN A 1 591 ? 2.562 15.016 27.094 1 93.31 591 ASN A C 1
ATOM 4769 O O . ASN A 1 591 ? 1.546 14.336 26.953 1 93.31 591 ASN A O 1
ATOM 4773 N N . SER A 1 592 ? 2.812 16.094 26.406 1 93.94 592 SER A N 1
ATOM 4774 C CA . SER A 1 592 ? 1.791 16.656 25.547 1 93.94 592 SER A CA 1
ATOM 4775 C C . SER A 1 592 ? 1.747 15.953 24.188 1 93.94 592 SER A C 1
ATOM 4777 O O . SER A 1 592 ? 0.874 16.234 23.359 1 93.94 592 SER A O 1
ATOM 4779 N N . VAL A 1 593 ? 2.65 15 23.938 1 95.38 593 VAL A N 1
ATOM 4780 C CA . VAL A 1 593 ? 2.646 14.281 22.656 1 95.38 593 VAL A CA 1
ATOM 4781 C C . VAL A 1 593 ? 2.691 12.773 22.922 1 95.38 593 VAL A C 1
ATOM 4783 O O . VAL A 1 593 ? 3.551 12.289 23.656 1 95.38 593 VAL A O 1
ATOM 4786 N N . LYS A 1 594 ? 1.759 12.094 22.406 1 95.5 594 LYS A N 1
ATOM 4787 C CA . LYS A 1 594 ? 1.724 10.633 22.438 1 95.5 594 LYS A CA 1
ATOM 4788 C C . LYS A 1 594 ? 1.709 10.047 21.031 1 95.5 594 LYS A C 1
ATOM 4790 O O . LYS A 1 594 ? 0.833 10.367 20.234 1 95.5 594 LYS A O 1
ATOM 4795 N N . LYS A 1 595 ? 2.688 9.266 20.719 1 95.81 595 LYS A N 1
ATOM 4796 C CA . LYS A 1 595 ? 2.773 8.594 19.438 1 95.81 595 LYS A CA 1
ATOM 4797 C C . LYS A 1 595 ? 2.746 7.078 19.594 1 95.81 595 LYS A C 1
ATOM 4799 O O . LYS A 1 595 ? 3.412 6.531 20.469 1 95.81 595 LYS A O 1
ATOM 4804 N N . GLU A 1 596 ? 1.958 6.449 18.797 1 97.06 596 GLU A N 1
ATOM 4805 C CA . GLU A 1 596 ? 1.843 4.996 18.844 1 97.06 596 GLU A CA 1
ATOM 4806 C C . GLU A 1 596 ? 1.735 4.406 17.438 1 97.06 596 GLU A C 1
ATOM 4808 O O . GLU A 1 596 ? 1.287 5.078 16.5 1 97.06 596 GLU A O 1
ATOM 4813 N N . TYR A 1 597 ? 2.156 3.137 17.359 1 98 597 TYR A N 1
ATOM 4814 C CA . TYR A 1 597 ? 2.043 2.432 16.094 1 98 597 TYR A CA 1
ATOM 4815 C C . TYR A 1 597 ? 0.752 1.626 16.016 1 98 597 TYR A C 1
ATOM 4817 O O . TYR A 1 597 ? 0.336 1.026 17.016 1 98 597 TYR A O 1
ATOM 4825 N N . TRP A 1 598 ? 0.135 1.635 14.898 1 98.62 598 TRP A N 1
ATOM 4826 C CA . TRP A 1 598 ? -1.119 0.935 14.641 1 98.62 598 TRP A CA 1
ATOM 4827 C C . TRP A 1 598 ? -1.049 0.155 13.336 1 98.62 598 TRP A C 1
ATOM 4829 O O . TRP A 1 598 ? -0.239 0.469 12.461 1 98.62 598 TRP A O 1
ATOM 4839 N N . TYR A 1 599 ? -1.843 -0.929 13.203 1 98.75 599 TYR A N 1
ATOM 4840 C CA . TYR A 1 599 ? -2.094 -1.604 11.93 1 98.75 599 TYR A CA 1
ATOM 4841 C C . TYR A 1 599 ? -3.301 -1.002 11.227 1 98.75 599 TYR A C 1
ATOM 4843 O O . TYR A 1 599 ? -4.391 -0.932 11.789 1 98.75 599 TYR A O 1
ATOM 4851 N N . ALA A 1 600 ? -3.07 -0.566 10.055 1 98.81 600 ALA A N 1
ATOM 4852 C CA . ALA A 1 600 ? -4.176 -0.071 9.242 1 98.81 600 ALA A CA 1
ATOM 4853 C C . ALA A 1 600 ? -4.426 -0.986 8.047 1 98.81 600 ALA A C 1
ATOM 4855 O O . ALA A 1 600 ? -3.578 -1.81 7.695 1 98.81 600 ALA A O 1
ATOM 4856 N N . GLU A 1 601 ? -5.648 -0.877 7.531 1 98.5 601 GLU A N 1
ATOM 4857 C CA . GLU A 1 601 ? -5.965 -1.652 6.336 1 98.5 601 GLU A CA 1
ATOM 4858 C C . GLU A 1 601 ? -5.086 -1.239 5.16 1 98.5 601 GLU A C 1
ATOM 4860 O O . GLU A 1 601 ? -4.551 -0.128 5.137 1 98.5 601 GLU A O 1
ATOM 4865 N N . SER A 1 602 ? -5.008 -2.062 4.168 1 97.94 602 SER A N 1
ATOM 4866 C CA . SER A 1 602 ? -4.016 -1.934 3.107 1 97.94 602 SER A CA 1
ATOM 4867 C C . SER A 1 602 ? -4.223 -0.651 2.309 1 97.94 602 SER A C 1
ATOM 4869 O O . SER A 1 602 ? -3.258 -0.014 1.884 1 97.94 602 SER A O 1
ATOM 4871 N N . ALA A 1 603 ? -5.422 -0.196 2.121 1 97.81 603 ALA A N 1
ATOM 4872 C CA . ALA A 1 603 ? -5.754 0.943 1.269 1 97.81 603 ALA A CA 1
ATOM 4873 C C . ALA A 1 603 ? -5.203 2.242 1.851 1 97.81 603 ALA A C 1
ATOM 4875 O O . ALA A 1 603 ? -5.152 3.264 1.164 1 97.81 603 ALA A O 1
ATOM 4876 N N . ILE A 1 604 ? -4.73 2.215 3.098 1 98.44 604 ILE A N 1
ATOM 4877 C CA . ILE A 1 604 ? -4.27 3.41 3.797 1 98.44 604 ILE A CA 1
ATOM 4878 C C . ILE A 1 604 ? -3.045 3.98 3.088 1 98.44 604 ILE A C 1
ATOM 4880 O O . ILE A 1 604 ? -2.729 5.164 3.238 1 98.44 604 ILE A O 1
ATOM 4884 N N . ILE A 1 605 ? -2.328 3.129 2.33 1 96.81 605 ILE A N 1
ATOM 4885 C CA . ILE A 1 605 ? -1.09 3.504 1.655 1 96.81 605 ILE A CA 1
ATOM 4886 C C . ILE A 1 605 ? -1.371 4.605 0.636 1 96.81 605 ILE A C 1
ATOM 4888 O O . ILE A 1 605 ? -0.461 5.336 0.236 1 96.81 605 ILE A O 1
ATOM 4892 N N . ASN A 1 606 ? -2.619 4.793 0.293 1 95.69 606 ASN A N 1
ATOM 4893 C CA . ASN A 1 606 ? -2.986 5.727 -0.769 1 95.69 606 ASN A CA 1
ATOM 4894 C C . ASN A 1 606 ? -3.307 7.109 -0.213 1 95.69 606 ASN A C 1
ATOM 4896 O O . ASN A 1 606 ? -3.539 8.055 -0.974 1 95.69 606 ASN A O 1
ATOM 4900 N N . VAL A 1 607 ? -3.354 7.223 1.069 1 97.69 607 VAL A N 1
ATOM 4901 C CA . VAL A 1 607 ? -3.67 8.508 1.678 1 97.69 607 VAL A CA 1
ATOM 4902 C C . VAL A 1 607 ? -2.479 9.453 1.54 1 97.69 607 VAL A C 1
ATOM 4904 O O . VAL A 1 607 ? -1.332 9.055 1.756 1 97.69 607 VAL A O 1
ATOM 4907 N N . ARG A 1 608 ? -2.771 10.703 1.21 1 95.25 608 ARG A N 1
ATOM 4908 C CA . ARG A 1 608 ? -1.717 11.68 0.95 1 95.25 608 ARG A CA 1
ATOM 4909 C C . ARG A 1 608 ? -1.624 12.695 2.078 1 95.25 608 ARG A C 1
ATOM 4911 O O . ARG A 1 608 ? -2.605 12.938 2.787 1 95.25 608 ARG A O 1
ATOM 4918 N N . GLU A 1 609 ? -0.467 13.273 2.18 1 96 609 GLU A N 1
ATOM 4919 C CA . GLU A 1 609 ? -0.261 14.328 3.162 1 96 609 GLU A CA 1
ATOM 4920 C C . GLU A 1 609 ? -1.274 15.453 2.98 1 96 609 GLU A C 1
ATOM 4922 O O . GLU A 1 609 ? -1.567 15.859 1.853 1 96 609 GLU A O 1
ATOM 4927 N N . GLY A 1 610 ? -1.824 15.922 4.086 1 96.12 610 GLY A N 1
ATOM 4928 C CA . GLY A 1 610 ? -2.771 17.016 4.035 1 96.12 610 GLY A CA 1
ATOM 4929 C C . GLY A 1 610 ? -4.219 16.562 4.07 1 96.12 610 GLY A C 1
ATOM 4930 O O . GLY A 1 610 ? -5.117 17.359 4.344 1 96.12 610 GLY A O 1
ATOM 4931 N N . GLU A 1 611 ? -4.461 15.273 3.873 1 97 611 GLU A N 1
ATOM 4932 C CA . GLU A 1 611 ? -5.824 14.75 3.887 1 97 611 GLU A CA 1
ATOM 4933 C C . GLU A 1 611 ? -6.297 14.484 5.312 1 97 611 GLU A C 1
ATOM 4935 O O . GLU A 1 611 ? -5.5 14.125 6.184 1 97 611 GLU A O 1
ATOM 4940 N N . VAL A 1 612 ? -7.512 14.742 5.508 1 97.94 612 VAL A N 1
ATOM 4941 C CA . VAL A 1 612 ? -8.156 14.352 6.754 1 97.94 612 VAL A CA 1
ATOM 4942 C C . VAL A 1 612 ? -9.008 13.102 6.523 1 97.94 612 VAL A C 1
ATOM 4944 O O . VAL A 1 612 ? -9.812 13.062 5.59 1 97.94 612 VAL A O 1
ATOM 4947 N N . ILE A 1 613 ? -8.781 12.086 7.324 1 98.5 613 ILE A N 1
ATOM 4948 C CA . ILE A 1 613 ? -9.523 10.836 7.223 1 98.5 613 ILE A CA 1
ATOM 4949 C C . ILE A 1 613 ? -10.109 10.469 8.586 1 98.5 613 ILE A C 1
ATOM 4951 O O . ILE A 1 613 ? -9.812 11.117 9.586 1 98.5 613 ILE A O 1
ATOM 4955 N N . GLN A 1 614 ? -11.023 9.523 8.586 1 98.12 614 GLN A N 1
ATOM 4956 C CA . GLN A 1 614 ? -11.5 8.969 9.844 1 98.12 614 GLN A CA 1
ATOM 4957 C C . GLN A 1 614 ? -11.078 7.512 9.992 1 98.12 614 GLN A C 1
ATOM 4959 O O . GLN A 1 614 ? -11.305 6.699 9.094 1 98.12 614 GLN A O 1
ATOM 4964 N N . PHE A 1 615 ? -10.375 7.215 10.969 1 98 615 PHE A N 1
ATOM 4965 C CA . PHE A 1 615 ? -10.344 5.828 11.422 1 98 615 PHE A CA 1
ATOM 4966 C C . PHE A 1 615 ? -11.586 5.504 12.242 1 98 615 PHE A C 1
ATOM 4968 O O . PHE A 1 615 ? -11.727 5.965 13.375 1 98 615 PHE A O 1
ATOM 4975 N N . GLU A 1 616 ? -12.453 4.766 11.664 1 96.12 616 GLU A N 1
ATOM 4976 C CA . GLU A 1 616 ? -13.75 4.516 12.273 1 96.12 616 GLU A CA 1
ATOM 4977 C C . GLU A 1 616 ? -13.602 3.961 13.688 1 96.12 616 GLU A C 1
ATOM 4979 O O . GLU A 1 616 ? -12.812 3.045 13.922 1 96.12 616 GLU A O 1
ATOM 4984 N N . ARG A 1 617 ? -14.305 4.562 14.602 1 93.81 617 ARG A N 1
ATOM 4985 C CA . ARG A 1 617 ? -14.375 4.23 16.031 1 93.81 617 ARG A CA 1
ATOM 4986 C C . ARG A 1 617 ? -13.195 4.832 16.781 1 93.81 617 ARG A C 1
ATOM 4988 O O . ARG A 1 617 ? -13.141 4.758 18.016 1 93.81 617 ARG A O 1
ATOM 4995 N N . ASN A 1 618 ? -12.195 5.375 16.094 1 93.94 618 ASN A N 1
ATOM 4996 C CA . ASN A 1 618 ? -11.047 5.984 16.766 1 93.94 618 ASN A CA 1
ATOM 4997 C C . ASN A 1 618 ? -11.109 7.508 16.719 1 93.94 618 ASN A C 1
ATOM 4999 O O . ASN A 1 618 ? -10.977 8.172 17.75 1 93.94 618 ASN A O 1
ATOM 5003 N N . GLY A 1 619 ? -11.312 8.039 15.492 1 95.69 619 GLY A N 1
ATOM 5004 C CA . GLY A 1 619 ? -11.406 9.484 15.359 1 95.69 619 GLY A CA 1
ATOM 5005 C C . GLY A 1 619 ? -10.992 9.977 13.984 1 95.69 619 GLY A C 1
ATOM 5006 O O . GLY A 1 619 ? -10.742 9.18 13.078 1 95.69 619 GLY A O 1
ATOM 5007 N N . PHE A 1 620 ? -11.055 11.281 13.875 1 97.62 620 PHE A N 1
ATOM 5008 C CA . PHE A 1 620 ? -10.57 11.93 12.664 1 97.62 620 PHE A CA 1
ATOM 5009 C C . PHE A 1 620 ? -9.078 12.242 12.773 1 97.62 620 PHE A C 1
ATOM 5011 O O . PHE A 1 620 ? -8.594 12.617 13.844 1 97.62 620 PHE A O 1
ATOM 5018 N N . TYR A 1 621 ? -8.414 12.07 11.688 1 98.38 621 TYR A N 1
ATOM 5019 C CA . TYR A 1 621 ? -6.965 12.227 11.703 1 98.38 621 TYR A CA 1
ATOM 5020 C C . TYR A 1 621 ? -6.488 13.031 10.5 1 98.38 621 TYR A C 1
ATOM 5022 O O . TYR A 1 621 ? -7.004 12.867 9.391 1 98.38 621 TYR A O 1
ATOM 5030 N N . TYR A 1 622 ? -5.535 13.898 10.727 1 98.25 622 TYR A N 1
ATOM 5031 C CA . TYR A 1 622 ? -4.828 14.641 9.68 1 98.25 622 TYR A CA 1
ATOM 5032 C C . TYR A 1 622 ? -3.543 13.922 9.281 1 98.25 622 TYR A C 1
ATOM 5034 O O . TYR A 1 622 ? -2.693 13.641 10.125 1 98.25 622 TYR A O 1
ATOM 5042 N N . CYS A 1 623 ? -3.447 13.586 8.031 1 98.5 623 CYS A N 1
ATOM 5043 C CA . CYS A 1 623 ? -2.217 12.961 7.559 1 98.5 623 CYS A CA 1
ATOM 5044 C C . CYS A 1 623 ? -1.069 13.961 7.531 1 98.5 623 CYS A C 1
ATOM 5046 O O . CYS A 1 623 ? -1.023 14.836 6.66 1 98.5 623 CYS A O 1
ATOM 5048 N N . ASP A 1 624 ? -0.089 13.867 8.398 1 97.56 624 ASP A N 1
ATOM 5049 C CA . ASP A 1 624 ? 0.97 14.844 8.625 1 97.56 624 ASP A CA 1
ATOM 5050 C C . ASP A 1 624 ? 2.309 14.336 8.094 1 97.56 624 ASP A C 1
ATOM 5052 O O . ASP A 1 624 ? 3.342 14.492 8.75 1 97.56 624 ASP A O 1
ATOM 5056 N N . GLY A 1 625 ? 2.307 13.695 6.996 1 95.25 625 GLY A N 1
ATOM 5057 C CA . GLY A 1 625 ? 3.477 13.062 6.398 1 95.25 625 GLY A CA 1
ATOM 5058 C C . GLY A 1 625 ? 3.232 11.625 5.98 1 95.25 625 GLY A C 1
ATOM 5059 O O . GLY A 1 625 ? 2.096 11.156 6.008 1 95.25 625 GLY A O 1
ATOM 5060 N N . PHE A 1 626 ? 4.273 10.914 5.602 1 96.25 626 PHE A N 1
ATOM 5061 C CA . PHE A 1 626 ? 4.105 9.547 5.121 1 96.25 626 PHE A CA 1
ATOM 5062 C C . PHE A 1 626 ? 3.549 8.648 6.219 1 96.25 626 PHE A C 1
ATOM 5064 O O . PHE A 1 626 ? 4.285 8.219 7.109 1 96.25 626 PHE A O 1
ATOM 5071 N N . LEU A 1 627 ? 2.283 8.414 6.207 1 97.88 627 LEU A N 1
ATOM 5072 C CA . LEU A 1 627 ? 1.526 7.496 7.055 1 97.88 627 LEU A CA 1
ATOM 5073 C C . LEU A 1 627 ? 1.66 7.875 8.523 1 97.88 627 LEU A C 1
ATOM 5075 O O . LEU A 1 627 ? 1.784 7.004 9.383 1 97.88 627 LEU A O 1
ATOM 5079 N N . VAL A 1 628 ? 1.796 9.148 8.812 1 97.81 628 VAL A N 1
ATOM 5080 C CA . VAL A 1 628 ? 1.671 9.75 10.133 1 97.81 628 VAL A CA 1
ATOM 5081 C C . VAL A 1 628 ? 0.351 10.516 10.234 1 97.81 628 VAL A C 1
ATOM 5083 O O . VAL A 1 628 ? 0.038 11.344 9.375 1 97.81 628 VAL A O 1
ATOM 5086 N N . PHE A 1 629 ? -0.389 10.195 11.289 1 98.62 629 PHE A N 1
ATOM 5087 C CA . PHE A 1 629 ? -1.725 10.766 11.398 1 98.62 629 PHE A CA 1
ATOM 5088 C C . PHE A 1 629 ? -1.916 11.43 12.758 1 98.62 629 PHE A C 1
ATOM 5090 O O . PHE A 1 629 ? -1.737 10.797 13.797 1 98.62 629 PHE A O 1
ATOM 5097 N N . ASN A 1 630 ? -2.227 12.703 12.742 1 98.31 630 ASN A N 1
ATOM 5098 C CA . ASN A 1 630 ? -2.504 13.445 13.969 1 98.31 630 ASN A CA 1
ATOM 5099 C C . ASN A 1 630 ? -3.992 13.43 14.312 1 98.31 630 ASN A C 1
ATOM 5101 O O . ASN A 1 630 ? -4.828 13.789 13.484 1 98.31 630 ASN A O 1
ATOM 5105 N N . LEU A 1 631 ? -4.301 13.039 15.5 1 97.56 631 LEU A N 1
ATOM 5106 C CA . LEU A 1 631 ? -5.684 13 15.961 1 97.56 631 LEU A CA 1
ATOM 5107 C C . LEU A 1 631 ? -6.258 14.414 16.062 1 97.56 631 LEU A C 1
ATOM 5109 O O . LEU A 1 631 ? -5.641 15.297 16.656 1 97.56 631 LEU A O 1
ATOM 5113 N N . LEU A 1 632 ? -7.355 14.625 15.391 1 96.31 632 LEU A N 1
ATOM 5114 C CA . LEU A 1 632 ? -8.078 15.875 15.57 1 96.31 632 LEU A CA 1
ATOM 5115 C C . LEU A 1 632 ? -8.719 15.938 16.953 1 96.31 632 LEU A C 1
ATOM 5117 O O . LEU A 1 632 ? -9.281 14.953 17.438 1 96.31 632 LEU A O 1
ATOM 5121 N N . PRO A 1 633 ? -8.562 17.047 17.547 1 89.88 633 PRO A N 1
ATOM 5122 C CA . PRO A 1 633 ? -9.234 17.156 18.844 1 89.88 633 PRO A CA 1
ATOM 5123 C C . PRO A 1 633 ? -10.75 17.016 18.734 1 89.88 633 PRO A C 1
ATOM 5125 O O . PRO A 1 633 ? -11.344 17.453 17.734 1 89.88 633 PRO A O 1
ATOM 5128 N N . PHE A 1 634 ? -11.266 16.188 19.562 1 75.94 634 PHE A N 1
ATOM 5129 C CA . PHE A 1 634 ? -12.719 16.016 19.547 1 75.94 634 PHE A CA 1
ATOM 5130 C C . PHE A 1 634 ? -13.281 16.141 20.969 1 75.94 634 PHE A C 1
ATOM 5132 O O . PHE A 1 634 ? -12.547 16.047 21.953 1 75.94 634 PHE A O 1
ATOM 5139 N N . THR A 1 635 ? -14.477 16.719 21.047 1 62.34 635 THR A N 1
ATOM 5140 C CA . THR A 1 635 ? -15.18 16.781 22.312 1 62.34 635 THR A CA 1
ATOM 5141 C C . THR A 1 635 ? -15.625 15.383 22.75 1 62.34 635 THR A C 1
ATOM 5143 O O . THR A 1 635 ? -16.297 14.68 22.016 1 62.34 635 THR A O 1
ATOM 5146 N N . LYS A 1 636 ? -14.773 14.758 23.719 1 48.44 636 LYS A N 1
ATOM 5147 C CA . LYS A 1 636 ? -15.273 13.492 24.25 1 48.44 636 LYS A CA 1
ATOM 5148 C C . LYS A 1 636 ? -16.75 13.594 24.625 1 48.44 636 LYS A C 1
ATOM 5150 O O . LYS A 1 636 ? -17.156 14.539 25.312 1 48.44 636 LYS A O 1
ATOM 5155 N N . GLN A 1 637 ? -17.578 13.133 23.844 1 38.25 637 GLN A N 1
ATOM 5156 C CA . GLN A 1 637 ? -18.938 13.07 24.375 1 38.25 637 GLN A CA 1
ATOM 5157 C C . GLN A 1 637 ? -18.969 12.414 25.75 1 38.25 637 GLN A C 1
ATOM 5159 O O . GLN A 1 637 ? -18.375 11.352 25.938 1 38.25 637 GLN A O 1
ATOM 5164 N N . LYS A 1 638 ? -18.938 13.195 26.766 1 32.03 638 LYS A N 1
ATOM 5165 C CA . LYS A 1 638 ? -19.25 12.609 28.062 1 32.03 638 LYS A CA 1
ATOM 5166 C C . LYS A 1 638 ? -20.312 11.523 27.953 1 32.03 638 LYS A C 1
ATOM 5168 O O . LYS A 1 638 ? -21.391 11.758 27.406 1 32.03 638 LYS A O 1
ATOM 5173 N N . ARG A 1 639 ? -19.891 10.25 27.875 1 26.39 639 ARG A N 1
ATOM 5174 C CA . ARG A 1 639 ? -20.906 9.234 28.172 1 26.39 639 ARG A CA 1
ATOM 5175 C C . ARG A 1 639 ? -21.656 9.578 29.453 1 26.39 639 ARG A C 1
ATOM 5177 O O . ARG A 1 639 ? -21.047 9.828 30.5 1 26.39 639 ARG A O 1
ATOM 5184 N N . THR A 1 640 ? -22.797 10.172 29.391 1 25.39 640 THR A N 1
ATOM 5185 C CA . THR A 1 640 ? -23.688 10.18 30.547 1 25.39 640 THR A CA 1
ATOM 5186 C C . THR A 1 640 ? -23.766 8.789 31.172 1 25.39 640 THR A C 1
ATOM 5188 O O . THR A 1 640 ? -24.078 7.812 30.5 1 25.39 640 THR A O 1
ATOM 5191 N N . GLY A 1 641 ? -22.75 8.422 31.953 1 21.97 641 GLY A N 1
ATOM 5192 C CA . GLY A 1 641 ? -23.078 7.332 32.844 1 21.97 641 GLY A CA 1
ATOM 5193 C C . GLY A 1 641 ? -24.5 7.398 33.375 1 21.97 641 GLY A C 1
ATOM 5194 O O . GLY A 1 641 ? -24.953 8.445 33.844 1 21.97 641 GLY A O 1
ATOM 5195 N N . ASN A 1 642 ? -25.469 6.543 32.875 1 20.33 642 ASN A N 1
ATOM 5196 C CA . ASN A 1 642 ? -26.359 6.066 33.938 1 20.33 642 ASN A CA 1
ATOM 5197 C C . ASN A 1 642 ? -25.578 5.406 35.062 1 20.33 642 ASN A C 1
ATOM 5199 O O . ASN A 1 642 ? -24.641 4.652 34.812 1 20.33 642 ASN A O 1
ATOM 5203 N N . MET B 1 1 ? 11.781 -13.234 -29.297 1 22.77 1 MET B N 1
ATOM 5204 C CA . MET B 1 1 ? 13.227 -13.336 -29.125 1 22.77 1 MET B CA 1
ATOM 5205 C C . MET B 1 1 ? 13.688 -14.789 -29.219 1 22.77 1 MET B C 1
ATOM 5207 O O . MET B 1 1 ? 13.195 -15.648 -28.484 1 22.77 1 MET B O 1
ATOM 5211 N N . ASP B 1 2 ? 14.055 -15.188 -30.359 1 26.48 2 ASP B N 1
ATOM 5212 C CA . ASP B 1 2 ? 14.297 -16.531 -30.875 1 26.48 2 ASP B CA 1
ATOM 5213 C C . ASP B 1 2 ? 15.359 -17.25 -30.047 1 26.48 2 ASP B C 1
ATOM 5215 O O . ASP B 1 2 ? 16.312 -16.625 -29.578 1 26.48 2 ASP B O 1
ATOM 5219 N N . GLY B 1 3 ? 15.062 -18.312 -29.422 1 29.2 3 GLY B N 1
ATOM 5220 C CA . GLY B 1 3 ? 15.812 -19.219 -28.562 1 29.2 3 GLY B CA 1
ATOM 5221 C C . GLY B 1 3 ? 17.25 -19.391 -29 1 29.2 3 GLY B C 1
ATOM 5222 O O . GLY B 1 3 ? 18.094 -19.859 -28.234 1 29.2 3 GLY B O 1
ATOM 5223 N N . LYS B 1 4 ? 17.578 -19.328 -30.266 1 34.84 4 LYS B N 1
ATOM 5224 C CA . LYS B 1 4 ? 18.891 -19.5 -30.859 1 34.84 4 LYS B CA 1
ATOM 5225 C C . LYS B 1 4 ? 19.828 -18.359 -30.484 1 34.84 4 LYS B C 1
ATOM 5227 O O . LYS B 1 4 ? 21.047 -18.484 -30.562 1 34.84 4 LYS B O 1
ATOM 5232 N N . SER B 1 5 ? 19.328 -17.312 -30.031 1 37.56 5 SER B N 1
ATOM 5233 C CA . SER B 1 5 ? 20.125 -16.109 -29.797 1 37.56 5 SER B CA 1
ATOM 5234 C C . SER B 1 5 ? 20.844 -16.188 -28.453 1 37.56 5 SER B C 1
ATOM 5236 O O . SER B 1 5 ? 21.953 -15.68 -28.312 1 37.56 5 SER B O 1
ATOM 5238 N N . GLU B 1 6 ? 20.391 -16.938 -27.484 1 39.66 6 GLU B N 1
ATOM 5239 C CA . GLU B 1 6 ? 20.922 -16.953 -26.141 1 39.66 6 GLU B CA 1
ATOM 5240 C C . GLU B 1 6 ? 22.141 -17.875 -26.031 1 39.66 6 GLU B C 1
ATOM 5242 O O . GLU B 1 6 ? 23.109 -17.562 -25.328 1 39.66 6 GLU B O 1
ATOM 5247 N N . PHE B 1 7 ? 22.219 -19.016 -26.734 1 40.88 7 PHE B N 1
ATOM 5248 C CA . PHE B 1 7 ? 23.344 -19.938 -26.781 1 40.88 7 PHE B CA 1
ATOM 5249 C C . PHE B 1 7 ? 24.594 -19.25 -27.281 1 40.88 7 PHE B C 1
ATOM 5251 O O . PHE B 1 7 ? 25.703 -19.547 -26.828 1 40.88 7 PHE B O 1
ATOM 5258 N N . LYS B 1 8 ? 24.328 -18.219 -28.047 1 50.78 8 LYS B N 1
ATOM 5259 C CA . LYS B 1 8 ? 25.359 -17.516 -28.812 1 50.78 8 LYS B CA 1
ATOM 5260 C C . LYS B 1 8 ? 26.156 -16.578 -27.938 1 50.78 8 LYS B C 1
ATOM 5262 O O . LYS B 1 8 ? 27.391 -16.5 -28.062 1 50.78 8 LYS B O 1
ATOM 5267 N N . GLU B 1 9 ? 25.469 -16.172 -26.984 1 55.66 9 GLU B N 1
ATOM 5268 C CA . GLU B 1 9 ? 26.156 -15.281 -26.062 1 55.66 9 GLU B CA 1
ATOM 5269 C C . GLU B 1 9 ? 26.938 -16.078 -25.016 1 55.66 9 GLU B C 1
ATOM 5271 O O . GLU B 1 9 ? 28 -15.641 -24.562 1 55.66 9 GLU B O 1
ATOM 5276 N N . GLU B 1 10 ? 26.594 -17.234 -24.734 1 58.75 10 GLU B N 1
ATOM 5277 C CA . GLU B 1 10 ? 27.219 -18.078 -23.734 1 58.75 10 GLU B CA 1
ATOM 5278 C C . GLU B 1 10 ? 28.594 -18.531 -24.172 1 58.75 10 GLU B C 1
ATOM 5280 O O . GLU B 1 10 ? 29.531 -18.594 -23.375 1 58.75 10 GLU B O 1
ATOM 5285 N N . LEU B 1 11 ? 28.703 -18.828 -25.391 1 65.31 11 LEU B N 1
ATOM 5286 C CA . LEU B 1 11 ? 30 -19.266 -25.891 1 65.31 11 LEU B CA 1
ATOM 5287 C C . LEU B 1 11 ? 31.031 -18.141 -25.75 1 65.31 11 LEU B C 1
ATOM 5289 O O . LEU B 1 11 ? 32.156 -18.391 -25.328 1 65.31 11 LEU B O 1
ATOM 5293 N N . ILE B 1 12 ? 30.5 -17.016 -25.953 1 67.88 12 ILE B N 1
ATOM 5294 C CA . ILE B 1 12 ? 31.391 -15.859 -25.891 1 67.88 12 ILE B CA 1
ATOM 5295 C C . ILE B 1 12 ? 31.844 -15.633 -24.453 1 67.88 12 ILE B C 1
ATOM 5297 O O . ILE B 1 12 ? 33.031 -15.453 -24.188 1 67.88 12 ILE B O 1
ATOM 5301 N N . ASN B 1 13 ? 30.875 -15.773 -23.609 1 64.25 13 ASN B N 1
ATOM 5302 C CA . ASN B 1 13 ? 31.188 -15.594 -22.203 1 64.25 13 ASN B CA 1
ATOM 5303 C C . ASN B 1 13 ? 32.125 -16.688 -21.688 1 64.25 13 ASN B C 1
ATOM 5305 O O . ASN B 1 13 ? 33.031 -16.422 -20.906 1 64.25 13 ASN B O 1
ATOM 5309 N N . TYR B 1 14 ? 31.812 -17.797 -22.078 1 68.06 14 TYR B N 1
ATOM 5310 C CA . TYR B 1 14 ? 32.625 -18.938 -21.688 1 68.06 14 TYR B CA 1
ATOM 5311 C C . TYR B 1 14 ? 34.062 -18.734 -22.141 1 68.06 14 TYR B C 1
ATOM 5313 O O . TYR B 1 14 ? 35 -18.938 -21.344 1 68.06 14 TYR B O 1
ATOM 5321 N N . ILE B 1 15 ? 34.375 -18.281 -23.281 1 73.12 15 ILE B N 1
ATOM 5322 C CA . ILE B 1 15 ? 35.688 -18.094 -23.828 1 73.12 15 ILE B CA 1
ATOM 5323 C C . ILE B 1 15 ? 36.406 -16.969 -23.078 1 73.12 15 ILE B C 1
ATOM 5325 O O . ILE B 1 15 ? 37.594 -17.109 -22.703 1 73.12 15 ILE B O 1
ATOM 5329 N N . LEU B 1 16 ? 35.625 -15.992 -22.781 1 70.88 16 LEU B N 1
ATOM 5330 C CA . LEU B 1 16 ? 36.219 -14.836 -22.109 1 70.88 16 LEU B CA 1
ATOM 5331 C C . LEU B 1 16 ? 36.594 -15.18 -20.672 1 70.88 16 LEU B C 1
ATOM 5333 O O . LEU B 1 16 ? 37.656 -14.789 -20.188 1 70.88 16 LEU B O 1
ATOM 5337 N N . LEU B 1 17 ? 35.656 -15.883 -20.109 1 65.5 17 LEU B N 1
ATOM 5338 C CA . LEU B 1 17 ? 35.938 -16.281 -18.719 1 65.5 17 LEU B CA 1
ATOM 5339 C C . LEU B 1 17 ? 37.125 -17.203 -18.641 1 65.5 17 LEU B C 1
ATOM 5341 O O . LEU B 1 17 ? 37.969 -17.062 -17.75 1 65.5 17 LEU B O 1
ATOM 5345 N N . LYS B 1 18 ? 37.094 -18.125 -19.422 1 69.5 18 LYS B N 1
ATOM 5346 C CA . LYS B 1 18 ? 38.156 -19.125 -19.391 1 69.5 18 LYS B CA 1
ATOM 5347 C C . LYS B 1 18 ? 39.5 -18.531 -19.75 1 69.5 18 LYS B C 1
ATOM 5349 O O . LYS B 1 18 ? 40.531 -18.891 -19.156 1 69.5 18 LYS B O 1
ATOM 5354 N N . LYS B 1 19 ? 39.5 -17.609 -20.609 1 72.88 19 LYS B N 1
ATOM 5355 C CA . LYS B 1 19 ? 40.75 -17.094 -21.109 1 72.88 19 LYS B CA 1
ATOM 5356 C C . LYS B 1 19 ? 41.219 -15.875 -20.312 1 72.88 19 LYS B C 1
ATOM 5358 O O . LYS B 1 19 ? 42.406 -15.672 -20.109 1 72.88 19 LYS B O 1
ATOM 5363 N N . TYR B 1 20 ? 40.188 -15.133 -19.938 1 67.5 20 TYR B N 1
ATOM 5364 C CA . TYR B 1 20 ? 40.594 -13.836 -19.406 1 67.5 20 TYR B CA 1
ATOM 5365 C C . TYR B 1 20 ? 40.031 -13.633 -18 1 67.5 20 TYR B C 1
ATOM 5367 O O . TYR B 1 20 ? 40.25 -12.594 -17.375 1 67.5 20 TYR B O 1
ATOM 5375 N N . GLY B 1 21 ? 38.969 -14.484 -17.594 1 52.44 21 GLY B N 1
ATOM 5376 C CA . GLY B 1 21 ? 38.25 -14.367 -16.312 1 52.44 21 GLY B CA 1
ATOM 5377 C C . GLY B 1 21 ? 39.188 -14.477 -15.117 1 52.44 21 GLY B C 1
ATOM 5378 O O . GLY B 1 21 ? 39.75 -15.539 -14.859 1 52.44 21 GLY B O 1
ATOM 5379 N N . LYS B 1 22 ? 39.938 -13.602 -15.039 1 43.38 22 LYS B N 1
ATOM 5380 C CA . LYS B 1 22 ? 40.594 -13.523 -13.734 1 43.38 22 LYS B CA 1
ATOM 5381 C C . LYS B 1 22 ? 39.562 -13.359 -12.609 1 43.38 22 LYS B C 1
ATOM 5383 O O . LYS B 1 22 ? 38.906 -12.32 -12.508 1 43.38 22 LYS B O 1
ATOM 5388 N N . GLY B 1 23 ? 39.312 -14.383 -11.484 1 37.41 23 GLY B N 1
ATOM 5389 C CA . GLY B 1 23 ? 38.656 -14.609 -10.211 1 37.41 23 GLY B CA 1
ATOM 5390 C C . GLY B 1 23 ? 37.219 -14.18 -10.211 1 37.41 23 GLY B C 1
ATOM 5391 O O . GLY B 1 23 ? 36.562 -14.203 -9.164 1 37.41 23 GLY B O 1
ATOM 5392 N N . ALA B 1 24 ? 36.688 -13.086 -10.852 1 34.62 24 ALA B N 1
ATOM 5393 C CA . ALA B 1 24 ? 35.438 -12.422 -10.609 1 34.62 24 ALA B CA 1
ATOM 5394 C C . ALA B 1 24 ? 34.25 -13.312 -11.016 1 34.62 24 ALA B C 1
ATOM 5396 O O . ALA B 1 24 ? 34.312 -13.984 -12.047 1 34.62 24 ALA B O 1
ATOM 5397 N N . GLN B 1 25 ? 33.375 -13.703 -9.969 1 35.34 25 GLN B N 1
ATOM 5398 C CA . GLN B 1 25 ? 32.312 -14.703 -10.008 1 35.34 25 GLN B CA 1
ATOM 5399 C C . GLN B 1 25 ? 31.5 -14.586 -11.297 1 35.34 25 GLN B C 1
ATOM 5401 O O . GLN B 1 25 ? 31.203 -15.594 -11.945 1 35.34 25 GLN B O 1
ATOM 5406 N N . ASP B 1 26 ? 30.281 -13.633 -11.18 1 34.12 26 ASP B N 1
ATOM 5407 C CA . ASP B 1 26 ? 29.188 -13.68 -12.141 1 34.12 26 ASP B CA 1
ATOM 5408 C C . ASP B 1 26 ? 29.594 -13.078 -13.484 1 34.12 26 ASP B C 1
ATOM 5410 O O . ASP B 1 26 ? 30.094 -11.953 -13.531 1 34.12 26 ASP B O 1
ATOM 5414 N N . PRO B 1 27 ? 29.828 -13.805 -14.422 1 34.22 27 PRO B N 1
ATOM 5415 C CA . PRO B 1 27 ? 30.266 -13.266 -15.711 1 34.22 27 PRO B CA 1
ATOM 5416 C C . PRO B 1 27 ? 29.359 -12.133 -16.203 1 34.22 27 PRO B C 1
ATOM 5418 O O . PRO B 1 27 ? 28.141 -12.195 -16.047 1 34.22 27 PRO B O 1
ATOM 5421 N N . PRO B 1 28 ? 29.812 -10.867 -16.281 1 35.16 28 PRO B N 1
ATOM 5422 C CA . PRO B 1 28 ? 28.984 -9.789 -16.844 1 35.16 28 PRO B CA 1
ATOM 5423 C C . PRO B 1 28 ? 28.234 -10.203 -18.109 1 35.16 28 PRO B C 1
ATOM 5425 O O . PRO B 1 28 ? 28.812 -10.867 -18.969 1 35.16 28 PRO B O 1
ATOM 5428 N N . VAL B 1 29 ? 26.969 -10.461 -17.984 1 34.12 29 VAL B N 1
ATOM 5429 C CA . VAL B 1 29 ? 26.141 -10.672 -19.172 1 34.12 29 VAL B CA 1
ATOM 5430 C C . VAL B 1 29 ? 26.578 -9.703 -20.281 1 34.12 29 VAL B C 1
ATOM 5432 O O . VAL B 1 29 ? 26.781 -8.516 -20.031 1 34.12 29 VAL B O 1
ATOM 5435 N N . TYR B 1 30 ? 26.984 -10.148 -21.391 1 35.25 30 TYR B N 1
ATOM 5436 C CA . TYR B 1 30 ? 27.672 -9.609 -22.562 1 35.25 30 TYR B CA 1
ATOM 5437 C C . TYR B 1 30 ? 27 -8.328 -23.047 1 35.25 30 TYR B C 1
ATOM 5439 O O . TYR B 1 30 ? 27.688 -7.422 -23.547 1 35.25 30 TYR B O 1
ATOM 5447 N N . SER B 1 31 ? 25.703 -8.32 -22.984 1 36.78 31 SER B N 1
ATOM 5448 C CA . SER B 1 31 ? 25.172 -7.109 -23.594 1 36.78 31 SER B CA 1
ATOM 5449 C C . SER B 1 31 ? 25.75 -5.859 -22.938 1 36.78 31 SER B C 1
ATOM 5451 O O . SER B 1 31 ? 26.078 -4.887 -23.625 1 36.78 31 SER B O 1
ATOM 5453 N N . ASN B 1 32 ? 25.906 -5.91 -21.641 1 35.78 32 ASN B N 1
ATOM 5454 C CA . ASN B 1 32 ? 26.438 -4.754 -20.922 1 35.78 32 ASN B CA 1
ATOM 5455 C C . ASN B 1 32 ? 27.969 -4.773 -20.906 1 35.78 32 ASN B C 1
ATOM 5457 O O . ASN B 1 32 ? 28.594 -3.789 -20.516 1 35.78 32 ASN B O 1
ATOM 5461 N N . ALA B 1 33 ? 28.594 -5.887 -21.047 1 36.81 33 ALA B N 1
ATOM 5462 C CA . ALA B 1 33 ? 30.062 -5.922 -21.031 1 36.81 33 ALA B CA 1
ATOM 5463 C C . ALA B 1 33 ? 30.641 -5.129 -22.203 1 36.81 33 ALA B C 1
ATOM 5465 O O . ALA B 1 33 ? 31.672 -4.473 -22.062 1 36.81 33 ALA B O 1
ATOM 5466 N N . LEU B 1 34 ? 30.016 -5.328 -23.312 1 40.22 34 LEU B N 1
ATOM 5467 C CA . LEU B 1 34 ? 30.469 -4.516 -24.438 1 40.22 34 LEU B CA 1
ATOM 5468 C C . LEU B 1 34 ? 30.234 -3.031 -24.156 1 40.22 34 LEU B C 1
ATOM 5470 O O . LEU B 1 34 ? 31.016 -2.188 -24.609 1 40.22 34 LEU B O 1
ATOM 5474 N N . LYS B 1 35 ? 29.203 -2.838 -23.5 1 39.69 35 LYS B N 1
ATOM 5475 C CA . LYS B 1 35 ? 28.938 -1.442 -23.172 1 39.69 35 LYS B CA 1
ATOM 5476 C C . LYS B 1 35 ? 29.891 -0.93 -22.094 1 39.69 35 LYS B C 1
ATOM 5478 O O . LYS B 1 35 ? 30.156 0.272 -22.016 1 39.69 35 LYS B O 1
ATOM 5483 N N . LYS B 1 36 ? 30.469 -1.891 -21.391 1 40 36 LYS B N 1
ATOM 5484 C CA . LYS B 1 36 ? 31.359 -1.4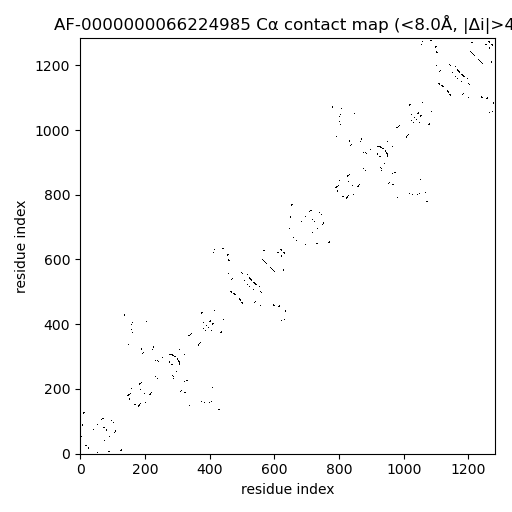51 -20.312 1 40 36 LYS B CA 1
ATOM 5485 C C . LYS B 1 36 ? 32.812 -1.58 -20.719 1 40 36 LYS B C 1
ATOM 5487 O O . LYS B 1 36 ? 33.719 -1.265 -19.938 1 40 36 LYS B O 1
ATOM 5492 N N . ALA B 1 37 ? 33.062 -2.316 -21.766 1 39.91 37 ALA B N 1
ATOM 5493 C CA . ALA B 1 37 ? 34.469 -2.402 -22.141 1 39.91 37 ALA B CA 1
ATOM 5494 C C . ALA B 1 37 ? 35.062 -1.013 -22.344 1 39.91 37 ALA B C 1
ATOM 5496 O O . ALA B 1 37 ? 34.406 -0.113 -22.859 1 39.91 37 ALA B O 1
ATOM 5497 N N . PRO B 1 38 ? 36.094 -0.699 -21.766 1 41.84 38 PRO B N 1
ATOM 5498 C CA . PRO B 1 38 ? 36.719 0.612 -21.969 1 41.84 38 PRO B CA 1
ATOM 5499 C C . PRO B 1 38 ? 36.812 1 -23.453 1 41.84 38 PRO B C 1
ATOM 5501 O O . PRO B 1 38 ? 37.156 0.175 -24.297 1 41.84 38 PRO B O 1
ATOM 5504 N N . GLN B 1 39 ? 36.125 1.902 -23.891 1 44.75 39 GLN B N 1
ATOM 5505 C CA . GLN B 1 39 ? 36.125 2.502 -25.219 1 44.75 39 GLN B CA 1
ATOM 5506 C C . GLN B 1 39 ? 37.531 2.514 -25.828 1 44.75 39 GLN B C 1
ATOM 5508 O O . GLN B 1 39 ? 37.688 2.484 -27.047 1 44.75 39 GLN B O 1
ATOM 5513 N N . GLU B 1 40 ? 38.5 2.518 -24.984 1 50.03 40 GLU B N 1
ATOM 5514 C CA . GLU B 1 40 ? 39.875 2.652 -25.469 1 50.03 40 GLU B CA 1
ATOM 5515 C C . GLU B 1 40 ? 40.344 1.37 -26.156 1 50.03 40 GLU B C 1
ATOM 5517 O O . GLU B 1 40 ? 41.344 1.375 -26.859 1 50.03 40 GLU B O 1
ATOM 5522 N N . MET B 1 41 ? 39.719 0.315 -25.906 1 49.97 41 MET B N 1
ATOM 5523 C CA . MET B 1 41 ? 40.188 -0.961 -26.438 1 49.97 41 MET B CA 1
ATOM 5524 C C . MET B 1 41 ? 39.625 -1.215 -27.828 1 49.97 41 MET B C 1
ATOM 5526 O O . MET B 1 41 ? 40.062 -2.137 -28.531 1 49.97 41 MET B O 1
ATOM 5530 N N . PHE B 1 42 ? 38.656 -0.441 -28.219 1 54.16 42 PHE B N 1
ATOM 5531 C CA . PHE B 1 42 ? 37.969 -0.658 -29.5 1 54.16 42 PHE B CA 1
ATOM 5532 C C . PHE B 1 42 ? 38.375 0.407 -30.516 1 54.16 42 PHE B C 1
ATOM 5534 O O . PHE B 1 42 ? 38.438 1.594 -30.188 1 54.16 42 PHE B O 1
ATOM 5541 N N . PRO B 1 43 ? 39 0.014 -31.594 1 61.5 43 PRO B N 1
ATOM 5542 C CA . PRO B 1 43 ? 39.219 1.051 -32.625 1 61.5 43 PRO B CA 1
ATOM 5543 C C . PRO B 1 43 ? 37.938 1.825 -32.938 1 61.5 43 PRO B C 1
ATOM 5545 O O . PRO B 1 43 ? 36.844 1.311 -32.719 1 61.5 43 PRO B O 1
ATOM 5548 N N . PRO B 1 44 ? 38.156 3.037 -33.312 1 60.34 44 PRO B N 1
ATOM 5549 C CA . PRO B 1 44 ? 37 3.85 -33.688 1 60.34 44 PRO B CA 1
ATOM 5550 C C . PRO B 1 44 ? 36.156 3.18 -34.781 1 60.34 44 PRO B C 1
ATOM 5552 O O . PRO B 1 44 ? 36.688 2.594 -35.719 1 60.34 44 PRO B O 1
ATOM 5555 N N . GLY B 1 45 ? 34.719 2.908 -34.688 1 62.47 45 GLY B N 1
ATOM 5556 C CA . GLY B 1 45 ? 33.781 2.305 -35.656 1 62.47 45 GLY B CA 1
ATOM 5557 C C . GLY B 1 45 ? 33.344 0.912 -35.25 1 62.47 45 GLY B C 1
ATOM 5558 O O . GLY B 1 45 ? 32.312 0.441 -35.656 1 62.47 45 GLY B O 1
ATOM 5559 N N . LEU B 1 46 ? 34.25 0.224 -34.562 1 63.75 46 LEU B N 1
ATOM 5560 C CA . LEU B 1 46 ? 33.875 -1.14 -34.156 1 63.75 46 LEU B CA 1
ATOM 5561 C C . LEU B 1 46 ? 32.656 -1.148 -33.25 1 63.75 46 LEU B C 1
ATOM 5563 O O . LEU B 1 46 ? 31.812 -2.023 -33.344 1 63.75 46 LEU B O 1
ATOM 5567 N N . VAL B 1 47 ? 32.656 -0.213 -32.438 1 63.88 47 VAL B N 1
ATOM 5568 C CA . VAL B 1 47 ? 31.516 -0.118 -31.531 1 63.88 47 VAL B CA 1
ATOM 5569 C C . VAL B 1 47 ? 30.219 0.003 -32.312 1 63.88 47 VAL B C 1
ATOM 5571 O O . VAL B 1 47 ? 29.234 -0.653 -32 1 63.88 47 VAL B O 1
ATOM 5574 N N . ASP B 1 48 ? 30.266 0.73 -33.25 1 64.19 48 ASP B N 1
ATOM 5575 C CA . ASP B 1 48 ? 29.094 0.906 -34.094 1 64.19 48 ASP B CA 1
ATOM 5576 C C . ASP B 1 48 ? 28.75 -0.393 -34.844 1 64.19 48 ASP B C 1
ATOM 5578 O O . ASP B 1 48 ? 27.578 -0.734 -34.969 1 64.19 48 ASP B O 1
ATOM 5582 N N . ALA B 1 49 ? 29.703 -1.063 -35.281 1 63.72 49 ALA B N 1
ATOM 5583 C CA . ALA B 1 49 ? 29.5 -2.33 -36 1 63.72 49 ALA B CA 1
ATOM 5584 C C . ALA B 1 49 ? 28.906 -3.383 -35.062 1 63.72 49 ALA B C 1
ATOM 5586 O O . ALA B 1 49 ? 28 -4.125 -35.438 1 63.72 49 ALA B O 1
ATOM 5587 N N . LEU B 1 50 ? 29.422 -3.352 -33.906 1 64.56 50 LEU B N 1
ATOM 5588 C CA . LEU B 1 50 ? 28.984 -4.348 -32.938 1 64.56 50 LEU B CA 1
ATOM 5589 C C . LEU B 1 50 ? 27.578 -4.023 -32.438 1 64.56 50 LEU B C 1
ATOM 5591 O O . LEU B 1 50 ? 26.797 -4.926 -32.156 1 64.56 50 LEU B O 1
ATOM 5595 N N . ASP B 1 51 ? 27.359 -2.766 -32.406 1 60.72 51 ASP B N 1
ATOM 5596 C CA . ASP B 1 51 ? 26.016 -2.33 -32 1 60.72 51 ASP B CA 1
ATOM 5597 C C . ASP B 1 51 ? 24.969 -2.721 -33.031 1 60.72 51 ASP B C 1
ATOM 5599 O O . ASP B 1 51 ? 23.797 -2.928 -32.688 1 60.72 51 ASP B O 1
ATOM 5603 N N . SER B 1 52 ? 25.438 -2.805 -34.188 1 57.19 52 SER B N 1
ATOM 5604 C CA . SER B 1 52 ? 24.531 -3.129 -35.281 1 57.19 52 SER B CA 1
ATOM 5605 C C . SER B 1 52 ? 24.344 -4.637 -35.406 1 57.19 52 SER B C 1
ATOM 5607 O O . SER B 1 52 ? 23.547 -5.098 -36.25 1 57.19 52 SER B O 1
ATOM 5609 N N . TYR B 1 53 ? 25.062 -5.344 -34.719 1 59.69 53 TYR B N 1
ATOM 5610 C CA . TYR B 1 53 ? 24.984 -6.797 -34.781 1 59.69 53 TYR B CA 1
ATOM 5611 C C . TYR B 1 53 ? 23.625 -7.281 -34.25 1 59.69 53 TYR B C 1
ATOM 5613 O O . TYR B 1 53 ? 23.156 -6.801 -33.219 1 59.69 53 TYR B O 1
ATOM 5621 N N . SER B 1 54 ? 22.969 -8.016 -35.188 1 60.12 54 SER B N 1
ATOM 5622 C CA . SER B 1 54 ? 21.75 -8.75 -34.812 1 60.12 54 SER B CA 1
ATOM 5623 C C . SER B 1 54 ? 21.953 -10.258 -34.938 1 60.12 54 SER B C 1
ATOM 5625 O O . SER B 1 54 ? 22.703 -10.703 -35.812 1 60.12 54 SER B O 1
ATOM 5627 N N . ILE B 1 55 ? 21.422 -10.961 -34.062 1 56.34 55 ILE B N 1
ATOM 5628 C CA . ILE B 1 55 ? 21.516 -12.414 -34.125 1 56.34 55 ILE B CA 1
ATOM 5629 C C . ILE B 1 55 ? 20.812 -12.938 -35.375 1 56.34 55 ILE B C 1
ATOM 5631 O O . ILE B 1 55 ? 21.203 -13.977 -35.906 1 56.34 55 ILE B O 1
ATOM 5635 N N . ASN B 1 56 ? 19.859 -12.203 -35.781 1 61.91 56 ASN B N 1
ATOM 5636 C CA . ASN B 1 56 ? 19.125 -12.562 -37 1 61.91 56 ASN B CA 1
ATOM 5637 C C . ASN B 1 56 ? 19.5 -11.656 -38.156 1 61.91 56 ASN B C 1
ATOM 5639 O O . ASN B 1 56 ? 18.828 -10.656 -38.406 1 61.91 56 ASN B O 1
ATOM 5643 N N . LEU B 1 57 ? 20.578 -11.883 -38.812 1 72.31 57 LEU B N 1
ATOM 5644 C CA . LEU B 1 57 ? 21.078 -11.086 -39.938 1 72.31 57 LEU B CA 1
ATOM 5645 C C . LEU B 1 57 ? 20.641 -11.68 -41.25 1 72.31 57 LEU B C 1
ATOM 5647 O O . LEU B 1 57 ? 20.672 -12.898 -41.438 1 72.31 57 LEU B O 1
ATOM 5651 N N . SER B 1 58 ? 20.078 -10.859 -42.156 1 78.25 58 SER B N 1
ATOM 5652 C CA . SER B 1 58 ? 19.906 -11.273 -43.531 1 78.25 58 SER B CA 1
ATOM 5653 C C . SER B 1 58 ? 21.25 -11.477 -44.219 1 78.25 58 SER B C 1
ATOM 5655 O O . SER B 1 58 ? 22.297 -11.078 -43.719 1 78.25 58 SER B O 1
ATOM 5657 N N . ARG B 1 59 ? 21.172 -12.141 -45.344 1 81.5 59 ARG B N 1
ATOM 5658 C CA . ARG B 1 59 ? 22.391 -12.391 -46.094 1 81.5 59 ARG B CA 1
ATOM 5659 C C . ARG B 1 59 ? 23.125 -11.094 -46.438 1 81.5 59 ARG B C 1
ATOM 5661 O O . ARG B 1 59 ? 24.344 -10.992 -46.281 1 81.5 59 ARG B O 1
ATOM 5668 N N . SER B 1 60 ? 22.328 -10.148 -46.812 1 82.62 60 SER B N 1
ATOM 5669 C CA . SER B 1 60 ? 22.906 -8.859 -47.188 1 82.62 60 SER B CA 1
ATOM 5670 C C . SER B 1 60 ? 23.5 -8.148 -45.969 1 82.62 60 SER B C 1
ATOM 5672 O O . SER B 1 60 ? 24.578 -7.578 -46.062 1 82.62 60 SER B O 1
ATOM 5674 N N . GLU B 1 61 ? 22.891 -8.281 -44.906 1 79.38 61 GLU B N 1
ATOM 5675 C CA . GLU B 1 61 ? 23.359 -7.656 -43.688 1 79.38 61 GLU B CA 1
ATOM 5676 C C . GLU B 1 61 ? 24.609 -8.336 -43.156 1 79.38 61 GLU B C 1
ATOM 5678 O O . GLU B 1 61 ? 25.516 -7.676 -42.625 1 79.38 61 GLU B O 1
ATOM 5683 N N . GLY B 1 62 ? 24.547 -9.555 -43.312 1 80.94 62 GLY B N 1
ATOM 5684 C CA . GLY B 1 62 ? 25.719 -10.32 -42.906 1 80.94 62 GLY B CA 1
ATOM 5685 C C . GLY B 1 62 ? 26.969 -9.969 -43.688 1 80.94 62 GLY B C 1
ATOM 5686 O O . GLY B 1 62 ? 28.047 -9.789 -43.125 1 80.94 62 GLY B O 1
ATOM 5687 N N . VAL B 1 63 ? 26.75 -9.82 -44.969 1 85.19 63 VAL B N 1
ATOM 5688 C CA . VAL B 1 63 ? 27.859 -9.469 -45.844 1 85.19 63 VAL B CA 1
ATOM 5689 C C . VAL B 1 63 ? 28.375 -8.086 -45.469 1 85.19 63 VAL B C 1
ATOM 5691 O O . VAL B 1 63 ? 29.594 -7.875 -45.375 1 85.19 63 VAL B O 1
ATOM 5694 N N . GLU B 1 64 ? 27.5 -7.18 -45.25 1 81.56 64 GLU B N 1
ATOM 5695 C CA . GLU B 1 64 ? 27.875 -5.816 -44.875 1 81.56 64 GLU B CA 1
ATOM 5696 C C . GLU B 1 64 ? 28.641 -5.789 -43.562 1 81.56 64 GLU B C 1
ATOM 5698 O O . GLU B 1 64 ? 29.641 -5.062 -43.438 1 81.56 64 GLU B O 1
ATOM 5703 N N . PHE B 1 65 ? 28.25 -6.535 -42.75 1 81.44 65 PHE B N 1
ATOM 5704 C CA . PHE B 1 65 ? 28.891 -6.621 -41.438 1 81.44 65 PHE B CA 1
ATOM 5705 C C . PHE B 1 65 ? 30.297 -7.156 -41.562 1 81.44 65 PHE B C 1
ATOM 5707 O O . PHE B 1 65 ? 31.25 -6.578 -41 1 81.44 65 PHE B O 1
ATOM 5714 N N . LEU B 1 66 ? 30.375 -8.195 -42.25 1 85.69 66 LEU B N 1
ATOM 5715 C CA . LEU B 1 66 ? 31.672 -8.844 -42.406 1 85.69 66 LEU B CA 1
ATOM 5716 C C . LEU B 1 66 ? 32.656 -7.965 -43.188 1 85.69 66 LEU B C 1
ATOM 5718 O O . LEU B 1 66 ? 33.844 -7.926 -42.875 1 85.69 66 LEU B O 1
ATOM 5722 N N . VAL B 1 67 ? 32.094 -7.211 -44.125 1 85 67 VAL B N 1
ATOM 5723 C CA . VAL B 1 67 ? 32.906 -6.277 -44.875 1 85 67 VAL B CA 1
ATOM 5724 C C . VAL B 1 67 ? 33.375 -5.125 -44 1 85 67 VAL B C 1
ATOM 5726 O O . VAL B 1 67 ? 34.531 -4.715 -44.062 1 85 67 VAL B O 1
ATOM 5729 N N . LEU B 1 68 ? 32.5 -4.684 -43.219 1 81.56 68 LEU B N 1
ATOM 5730 C CA . LEU B 1 68 ? 32.844 -3.631 -42.281 1 81.56 68 LEU B CA 1
ATOM 5731 C C . LEU B 1 68 ? 33.938 -4.109 -41.312 1 81.56 68 LEU B C 1
ATOM 5733 O O . LEU B 1 68 ? 34.906 -3.4 -41.062 1 81.56 68 LEU B O 1
ATOM 5737 N N . LEU B 1 69 ? 33.75 -5.254 -40.812 1 81.38 69 LEU B N 1
ATOM 5738 C CA . LEU B 1 69 ? 34.75 -5.844 -39.906 1 81.38 69 LEU B CA 1
ATOM 5739 C C . LEU B 1 69 ? 36.094 -6 -40.625 1 81.38 69 LEU B C 1
ATOM 5741 O O . LEU B 1 69 ? 37.156 -5.793 -40 1 81.38 69 LEU B O 1
ATOM 5745 N N . ASN B 1 70 ? 36.031 -6.379 -41.812 1 85.69 70 ASN B N 1
ATOM 5746 C CA . ASN B 1 70 ? 37.25 -6.59 -42.594 1 85.69 70 ASN B CA 1
ATOM 5747 C C . ASN B 1 70 ? 38.125 -5.332 -42.625 1 85.69 70 ASN B C 1
ATOM 5749 O O . ASN B 1 70 ? 39.344 -5.414 -42.594 1 85.69 70 ASN B O 1
ATOM 5753 N N . SER B 1 71 ? 37.438 -4.23 -42.625 1 83.5 71 SER B N 1
ATOM 5754 C CA . SER B 1 71 ? 38.156 -2.965 -42.688 1 83.5 71 SER B CA 1
ATOM 5755 C C . SER B 1 71 ? 38.75 -2.607 -41.344 1 83.5 71 SER B C 1
ATOM 5757 O O . SER B 1 71 ? 39.625 -1.743 -41.25 1 83.5 71 SER B O 1
ATOM 5759 N N . LEU B 1 72 ? 38.281 -3.311 -40.312 1 80.38 72 LEU B N 1
ATOM 5760 C CA . LEU B 1 72 ? 38.688 -2.887 -38.969 1 80.38 72 LEU B CA 1
ATOM 5761 C C . LEU B 1 72 ? 39.562 -3.93 -38.312 1 80.38 72 LEU B C 1
ATOM 5763 O O . LEU B 1 72 ? 40.281 -3.619 -37.375 1 80.38 72 LEU B O 1
ATOM 5767 N N . VAL B 1 73 ? 39.5 -5.141 -38.719 1 79.94 73 VAL B N 1
ATOM 5768 C CA . VAL B 1 73 ? 40.062 -6.301 -38.031 1 79.94 73 VAL B CA 1
ATOM 5769 C C . VAL B 1 73 ? 41.562 -6.148 -37.875 1 79.94 73 VAL B C 1
ATOM 5771 O O . VAL B 1 73 ? 42.125 -6.512 -36.844 1 79.94 73 VAL B O 1
ATOM 5774 N N . ASN B 1 74 ? 42.219 -5.598 -38.719 1 80.56 74 ASN B N 1
ATOM 5775 C CA . ASN B 1 74 ? 43.688 -5.465 -38.656 1 80.56 74 ASN B CA 1
ATOM 5776 C C . ASN B 1 74 ? 44.094 -4.41 -37.656 1 80.56 74 ASN B C 1
ATOM 5778 O O . ASN B 1 74 ? 45.25 -4.387 -37.219 1 80.56 74 ASN B O 1
ATOM 5782 N N . ASP B 1 75 ? 43.156 -3.6 -37.281 1 78.5 75 ASP B N 1
ATOM 5783 C CA . ASP B 1 75 ? 43.469 -2.557 -36.312 1 78.5 75 ASP B CA 1
ATOM 5784 C C . ASP B 1 75 ? 43.156 -3.035 -34.875 1 78.5 75 ASP B C 1
ATOM 5786 O O . ASP B 1 75 ? 43.406 -2.312 -33.906 1 78.5 75 ASP B O 1
ATOM 5790 N N . ILE B 1 76 ? 42.562 -4.172 -34.844 1 76.94 76 ILE B N 1
ATOM 5791 C CA . ILE B 1 76 ? 42.25 -4.711 -33.531 1 76.94 76 ILE B CA 1
ATOM 5792 C C . ILE B 1 76 ? 43.469 -5.395 -32.938 1 76.94 76 ILE B C 1
ATOM 5794 O O . ILE B 1 76 ? 43.938 -6.406 -33.469 1 76.94 76 ILE B O 1
ATOM 5798 N N . ARG B 1 77 ? 43.875 -4.867 -31.797 1 75.94 77 ARG B N 1
ATOM 5799 C CA . ARG B 1 77 ? 45.094 -5.375 -31.188 1 75.94 77 ARG B CA 1
ATOM 5800 C C . ARG B 1 77 ? 44.781 -6.301 -30.016 1 75.94 77 ARG B C 1
ATOM 5802 O O . ARG B 1 77 ? 45.531 -7.234 -29.719 1 75.94 77 ARG B O 1
ATOM 5809 N N . SER B 1 78 ? 43.781 -6.105 -29.406 1 76.69 78 SER B N 1
ATOM 5810 C CA . SER B 1 78 ? 43.406 -6.863 -28.219 1 76.69 78 SER B CA 1
ATOM 5811 C C . SER B 1 78 ? 42.906 -8.258 -28.594 1 76.69 78 SER B C 1
ATOM 5813 O O . SER B 1 78 ? 41.969 -8.398 -29.375 1 76.69 78 SER B O 1
ATOM 5815 N N . GLU B 1 79 ? 43.562 -9.234 -28 1 78.69 79 GLU B N 1
ATOM 5816 C CA . GLU B 1 79 ? 43.125 -10.609 -28.234 1 78.69 79 GLU B CA 1
ATOM 5817 C C . GLU B 1 79 ? 41.75 -10.859 -27.672 1 78.69 79 GLU B C 1
ATOM 5819 O O . GLU B 1 79 ? 40.969 -11.648 -28.219 1 78.69 79 GLU B O 1
ATOM 5824 N N . GLU B 1 80 ? 41.438 -10.18 -26.734 1 76.62 80 GLU B N 1
ATOM 5825 C CA . GLU B 1 80 ? 40.125 -10.281 -26.125 1 76.62 80 GLU B CA 1
ATOM 5826 C C . GLU B 1 80 ? 39.031 -9.828 -27.094 1 76.62 80 GLU B C 1
ATOM 5828 O O . GLU B 1 80 ? 38 -10.477 -27.219 1 76.62 80 GLU B O 1
ATOM 5833 N N . VAL B 1 81 ? 39.344 -8.789 -27.703 1 75.62 81 VAL B N 1
ATOM 5834 C CA . VAL B 1 81 ? 38.375 -8.25 -28.656 1 75.62 81 VAL B CA 1
ATOM 5835 C C . VAL B 1 81 ? 38.25 -9.195 -29.859 1 75.62 81 VAL B C 1
ATOM 5837 O O . VAL B 1 81 ? 37.156 -9.438 -30.359 1 75.62 81 VAL B O 1
ATOM 5840 N N . LYS B 1 82 ? 39.312 -9.711 -30.281 1 79.94 82 LYS B N 1
ATOM 5841 C CA . LYS B 1 82 ? 39.281 -10.688 -31.359 1 79.94 82 LYS B CA 1
ATOM 5842 C C . LYS B 1 82 ? 38.469 -11.922 -30.984 1 79.94 82 LYS B C 1
ATOM 5844 O O . LYS B 1 82 ? 37.719 -12.461 -31.797 1 79.94 82 LYS B O 1
ATOM 5849 N N . ASP B 1 83 ? 38.531 -12.305 -29.766 1 79.31 83 ASP B N 1
ATOM 5850 C CA . ASP B 1 83 ? 37.75 -13.438 -29.281 1 79.31 83 ASP B CA 1
ATOM 5851 C C . ASP B 1 83 ? 36.281 -13.102 -29.25 1 79.31 83 ASP B C 1
ATOM 5853 O O . ASP B 1 83 ? 35.438 -13.953 -29.547 1 79.31 83 ASP B O 1
ATOM 5857 N N . ILE B 1 84 ? 35.969 -11.992 -28.922 1 75.69 84 ILE B N 1
ATOM 5858 C CA . ILE B 1 84 ? 34.562 -11.547 -28.906 1 75.69 84 ILE B CA 1
ATOM 5859 C C . ILE B 1 84 ? 34 -11.594 -30.328 1 75.69 84 ILE B C 1
ATOM 5861 O O . ILE B 1 84 ? 32.906 -12.125 -30.547 1 75.69 84 ILE B O 1
ATOM 5865 N N . ILE B 1 85 ? 34.781 -11.047 -31.234 1 78.31 85 ILE B N 1
ATOM 5866 C CA . ILE B 1 85 ? 34.344 -11.031 -32.625 1 78.31 85 ILE B CA 1
ATOM 5867 C C . ILE B 1 85 ? 34.219 -12.461 -33.156 1 78.31 85 ILE B C 1
ATOM 5869 O O . ILE B 1 85 ? 33.25 -12.805 -33.812 1 78.31 85 ILE B O 1
ATOM 5873 N N . PHE B 1 86 ? 35.125 -13.266 -32.75 1 83.56 86 PHE B N 1
ATOM 5874 C CA . PHE B 1 86 ? 35.062 -14.68 -33.094 1 83.56 86 PHE B CA 1
ATOM 5875 C C . PHE B 1 86 ? 33.781 -15.305 -32.562 1 83.56 86 PHE B C 1
ATOM 5877 O O . PHE B 1 86 ? 33.062 -15.992 -33.312 1 83.56 86 PHE B O 1
ATOM 5884 N N . GLY B 1 87 ? 33.531 -15.078 -31.359 1 76.94 87 GLY B N 1
ATOM 5885 C CA . GLY B 1 87 ? 32.312 -15.609 -30.75 1 76.94 87 GLY B CA 1
ATOM 5886 C C . GLY B 1 87 ? 31.062 -15.141 -31.453 1 76.94 87 GLY B C 1
ATOM 5887 O O . GLY B 1 87 ? 30.125 -15.93 -31.672 1 76.94 87 GLY B O 1
ATOM 5888 N N . MET B 1 88 ? 31.062 -13.961 -31.844 1 75.44 88 MET B N 1
ATOM 5889 C CA . MET B 1 88 ? 29.922 -13.383 -32.531 1 75.44 88 MET B CA 1
ATOM 5890 C C . MET B 1 88 ? 29.703 -14.055 -33.906 1 75.44 88 MET B C 1
ATOM 5892 O O . MET B 1 88 ? 28.578 -14.367 -34.281 1 75.44 88 MET B O 1
ATOM 5896 N N . ILE B 1 89 ? 30.812 -14.242 -34.594 1 80.25 89 ILE B N 1
ATOM 5897 C CA . ILE B 1 89 ? 30.734 -14.852 -35.906 1 80.25 89 ILE B CA 1
ATOM 5898 C C . ILE B 1 89 ? 30.375 -16.328 -35.781 1 80.25 89 ILE B C 1
ATOM 5900 O O . ILE B 1 89 ? 29.5 -16.828 -36.469 1 80.25 89 ILE B O 1
ATOM 5904 N N . ASN B 1 90 ? 30.969 -16.953 -34.781 1 78.38 90 ASN B N 1
ATOM 5905 C CA . ASN B 1 90 ? 30.812 -18.406 -34.656 1 78.38 90 ASN B CA 1
ATOM 5906 C C . ASN B 1 90 ? 29.422 -18.781 -34.188 1 78.38 90 ASN B C 1
ATOM 5908 O O . ASN B 1 90 ? 28.938 -19.875 -34.469 1 78.38 90 ASN B O 1
ATOM 5912 N N . THR B 1 91 ? 28.766 -17.812 -33.562 1 72 91 THR B N 1
ATOM 5913 C CA . THR B 1 91 ? 27.469 -18.125 -33 1 72 91 THR B CA 1
ATOM 5914 C C . THR B 1 91 ? 26.344 -17.672 -33.906 1 72 91 THR B C 1
ATOM 5916 O O . THR B 1 91 ? 25.172 -17.922 -33.656 1 72 91 THR B O 1
ATOM 5919 N N . ASN B 1 92 ? 26.672 -17.062 -34.938 1 72.62 92 ASN B N 1
ATOM 5920 C CA . ASN B 1 92 ? 25.719 -16.594 -35.938 1 72.62 92 ASN B CA 1
ATOM 5921 C C . ASN B 1 92 ? 25.75 -17.453 -37.188 1 72.62 92 ASN B C 1
ATOM 5923 O O . ASN B 1 92 ? 26.75 -17.453 -37.938 1 72.62 92 ASN B O 1
ATOM 5927 N N . GLN B 1 93 ? 24.641 -18.172 -37.344 1 72.56 93 GLN B N 1
ATOM 5928 C CA . GLN B 1 93 ? 24.594 -19.141 -38.438 1 72.56 93 GLN B CA 1
ATOM 5929 C C . GLN B 1 93 ? 24.797 -18.484 -39.781 1 72.56 93 GLN B C 1
ATOM 5931 O O . GLN B 1 93 ? 25.484 -19.031 -40.656 1 72.56 93 GLN B O 1
ATOM 5936 N N . MET B 1 94 ? 24.25 -17.359 -40 1 79.31 94 MET B N 1
ATOM 5937 C CA . MET B 1 94 ? 24.391 -16.656 -41.281 1 79.31 94 MET B CA 1
ATOM 5938 C C . MET B 1 94 ? 25.844 -16.25 -41.531 1 79.31 94 MET B C 1
ATOM 5940 O O . MET B 1 94 ? 26.359 -16.422 -42.625 1 79.31 94 MET B O 1
ATOM 5944 N N . LEU B 1 95 ? 26.5 -15.867 -40.5 1 82.31 95 LEU B N 1
ATOM 5945 C CA . LEU B 1 95 ? 27.875 -15.406 -40.656 1 82.31 95 LEU B CA 1
ATOM 5946 C C . LEU B 1 95 ? 28.828 -16.578 -40.906 1 82.31 95 LEU B C 1
ATOM 5948 O O . LEU B 1 95 ? 29.719 -16.484 -41.75 1 82.31 95 LEU B O 1
ATOM 5952 N N . THR B 1 96 ? 28.453 -17.609 -40.25 1 80.12 96 THR B N 1
ATOM 5953 C CA . THR B 1 96 ? 29.297 -18.797 -40.469 1 80.12 96 THR B CA 1
ATOM 5954 C C . THR B 1 96 ? 29.109 -19.359 -41.875 1 80.12 96 THR B C 1
ATOM 5956 O O . THR B 1 96 ? 30.062 -19.812 -42.5 1 80.12 96 THR B O 1
ATOM 5959 N N . LYS B 1 97 ? 27.969 -19.234 -42.375 1 81.56 97 LYS B N 1
ATOM 5960 C CA . LYS B 1 97 ? 27.672 -19.656 -43.75 1 81.56 97 LYS B CA 1
ATOM 5961 C C . LYS B 1 97 ? 28.406 -18.766 -44.75 1 81.56 97 LYS B C 1
ATOM 5963 O O . LYS B 1 97 ? 28.938 -19.266 -45.75 1 81.56 97 LYS B O 1
ATOM 5968 N N . LEU B 1 98 ? 28.438 -17.594 -44.5 1 84.5 98 LEU B N 1
ATOM 5969 C CA . LEU B 1 98 ? 29.094 -16.641 -45.406 1 84.5 98 LEU B CA 1
ATOM 5970 C C . LEU B 1 98 ? 30.594 -16.844 -45.406 1 84.5 98 LEU B C 1
ATOM 5972 O O . LEU B 1 98 ? 31.234 -16.672 -46.469 1 84.5 98 LEU B O 1
ATOM 5976 N N . MET B 1 99 ? 31.109 -17.297 -44.375 1 80.75 99 MET B N 1
ATOM 5977 C CA . MET B 1 99 ? 32.562 -17.516 -44.219 1 80.75 99 MET B CA 1
ATOM 5978 C C . MET B 1 99 ? 33 -18.766 -45 1 80.75 99 MET B C 1
ATOM 5980 O O . MET B 1 99 ? 34.156 -18.938 -45.281 1 80.75 99 MET B O 1
ATOM 5984 N N . LYS B 1 100 ? 31.953 -19.594 -45.281 1 79.5 100 LYS B N 1
ATOM 5985 C CA . LYS B 1 100 ? 32.219 -20.828 -46.031 1 79.5 100 LYS B CA 1
ATOM 5986 C C . LYS B 1 100 ? 31.906 -20.656 -47.5 1 79.5 100 LYS B C 1
ATOM 5988 O O . LYS B 1 100 ? 32.219 -21.547 -48.312 1 79.5 100 LYS B O 1
ATOM 5993 N N . ASP B 1 101 ? 31.297 -19.625 -47.875 1 82.69 101 ASP B N 1
ATOM 5994 C CA . ASP B 1 101 ? 30.938 -19.328 -49.25 1 82.69 101 ASP B CA 1
ATOM 5995 C C . ASP B 1 101 ? 32.156 -18.812 -50.031 1 82.69 101 ASP B C 1
ATOM 5997 O O . ASP B 1 101 ? 32.656 -17.719 -49.75 1 82.69 101 ASP B O 1
ATOM 6001 N N . LYS B 1 102 ? 32.656 -19.531 -50.969 1 80.38 102 LYS B N 1
ATOM 6002 C CA . LYS B 1 102 ? 33.875 -19.266 -51.719 1 80.38 102 LYS B CA 1
ATOM 6003 C C . LYS B 1 102 ? 33.812 -17.922 -52.406 1 80.38 102 LYS B C 1
ATOM 6005 O O . LYS B 1 102 ? 34.844 -17.234 -52.531 1 80.38 102 LYS B O 1
ATOM 6010 N N . LYS B 1 103 ? 32.719 -17.469 -52.938 1 81.88 103 LYS B N 1
ATOM 6011 C CA . LYS B 1 103 ? 32.562 -16.203 -53.656 1 81.88 103 LYS B CA 1
ATOM 6012 C C . LYS B 1 103 ? 32.625 -15.016 -52.719 1 81.88 103 LYS B C 1
ATOM 6014 O O . LYS B 1 103 ? 33.25 -13.992 -53.031 1 81.88 103 LYS B O 1
ATOM 6019 N N . GLU B 1 104 ? 32.031 -15.164 -51.531 1 81.88 104 GLU B N 1
ATOM 6020 C CA . GLU B 1 104 ? 31.906 -14.031 -50.625 1 81.88 104 GLU B CA 1
ATOM 6021 C C . GLU B 1 104 ? 33.188 -13.812 -49.812 1 81.88 104 GLU B C 1
ATOM 6023 O O . GLU B 1 104 ? 33.5 -12.672 -49.469 1 81.88 104 GLU B O 1
ATOM 6028 N N . VAL B 1 105 ? 33.812 -14.812 -49.594 1 85.12 105 VAL B N 1
ATOM 6029 C CA . VAL B 1 105 ? 35 -14.773 -48.719 1 85.12 105 VAL B CA 1
ATOM 6030 C C . VAL B 1 105 ? 36.031 -13.828 -49.344 1 85.12 105 VAL B C 1
ATOM 6032 O O . VAL B 1 105 ? 36.812 -13.227 -48.594 1 85.12 105 VAL B O 1
ATOM 6035 N N . GLU B 1 106 ? 36 -13.695 -50.562 1 86.31 106 GLU B N 1
ATOM 6036 C CA . GLU B 1 106 ? 36.969 -12.82 -51.25 1 86.31 106 GLU B CA 1
ATOM 6037 C C . GLU B 1 106 ? 36.75 -11.359 -50.875 1 86.31 106 GLU B C 1
ATOM 6039 O O . GLU B 1 106 ? 37.656 -10.539 -51 1 86.31 106 GLU B O 1
ATOM 6044 N N . ARG B 1 107 ? 35.594 -10.969 -50.375 1 84 107 ARG B N 1
ATOM 6045 C CA . ARG B 1 107 ? 35.219 -9.594 -50.031 1 84 107 ARG B CA 1
ATOM 6046 C C . ARG B 1 107 ? 35.719 -9.211 -48.656 1 84 107 ARG B C 1
ATOM 6048 O O . ARG B 1 107 ? 35.781 -8.031 -48.312 1 84 107 ARG B O 1
ATOM 6055 N N . PHE B 1 108 ? 36.094 -10.219 -47.938 1 86.62 108 PHE B N 1
ATOM 6056 C CA . PHE B 1 108 ? 36.562 -9.945 -46.562 1 86.62 108 PHE B CA 1
ATOM 6057 C C . PHE B 1 108 ? 37.625 -10.945 -46.156 1 86.62 108 PHE B C 1
ATOM 6059 O O . PHE B 1 108 ? 37.469 -11.664 -45.156 1 86.62 108 PHE B O 1
ATOM 6066 N N . PRO B 1 109 ? 38.656 -10.875 -46.812 1 88.19 109 PRO B N 1
ATOM 6067 C CA . PRO B 1 109 ? 39.719 -11.867 -46.594 1 88.19 109 PRO B CA 1
ATOM 6068 C C . PRO B 1 109 ? 40.375 -11.719 -45.219 1 88.19 109 PRO B C 1
ATOM 6070 O O . PRO B 1 109 ? 40.75 -12.719 -44.594 1 88.19 109 PRO B O 1
ATOM 6073 N N . ASP B 1 110 ? 40.5 -10.539 -44.688 1 87.44 110 ASP B N 1
ATOM 6074 C CA . ASP B 1 110 ? 41.188 -10.312 -43.406 1 87.44 110 ASP B CA 1
ATOM 6075 C C . ASP B 1 110 ? 40.344 -10.812 -42.25 1 87.44 110 ASP B C 1
ATOM 6077 O O . ASP B 1 110 ? 40.844 -11.344 -41.25 1 87.44 110 ASP B O 1
ATOM 6081 N N . THR B 1 111 ? 39.094 -10.656 -42.406 1 87 111 THR B N 1
ATOM 6082 C CA . THR B 1 111 ? 38.188 -11.188 -41.406 1 87 111 THR B CA 1
ATOM 6083 C C . THR B 1 111 ? 38.25 -12.711 -41.344 1 87 111 THR B C 1
ATOM 6085 O O . THR B 1 111 ? 38.281 -13.305 -40.281 1 87 111 THR B O 1
ATOM 6088 N N . CYS B 1 112 ? 38.344 -13.273 -42.531 1 86.69 112 CYS B N 1
ATOM 6089 C CA . CYS B 1 112 ? 38.438 -14.727 -42.625 1 86.69 112 CYS B CA 1
ATOM 6090 C C . CYS B 1 112 ? 39.719 -15.234 -42 1 86.69 112 CYS B C 1
ATOM 6092 O O . CYS B 1 112 ? 39.719 -16.234 -41.281 1 86.69 112 CYS B O 1
ATOM 6094 N N . LYS B 1 113 ? 40.719 -14.477 -42.25 1 86.81 113 LYS B N 1
ATOM 6095 C CA . LYS B 1 113 ? 42 -14.844 -41.656 1 86.81 113 LYS B CA 1
ATOM 6096 C C . LYS B 1 113 ? 41.969 -14.758 -40.125 1 86.81 113 LYS B C 1
ATOM 6098 O O . LYS B 1 113 ? 42.406 -15.672 -39.438 1 86.81 113 LYS B O 1
ATOM 6103 N N . MET B 1 114 ? 41.438 -13.734 -39.562 1 88.19 114 MET B N 1
ATOM 6104 C CA . MET B 1 114 ? 41.312 -13.562 -38.125 1 88.19 114 MET B CA 1
ATOM 6105 C C . MET B 1 114 ? 40.469 -14.664 -37.531 1 88.19 114 MET B C 1
ATOM 6107 O O . MET B 1 114 ? 40.812 -15.227 -36.469 1 88.19 114 MET B O 1
ATOM 6111 N N . TYR B 1 115 ? 39.375 -14.938 -38.156 1 87.25 115 TYR B N 1
ATOM 6112 C CA . TYR B 1 115 ? 38.5 -15.977 -37.688 1 87.25 115 TYR B CA 1
ATOM 6113 C C . TYR B 1 115 ? 39.188 -17.328 -37.625 1 87.25 115 TYR B C 1
ATOM 6115 O O . TYR B 1 115 ? 39.062 -18.062 -36.656 1 87.25 115 TYR B O 1
ATOM 6123 N N . SER B 1 116 ? 39.875 -17.672 -38.688 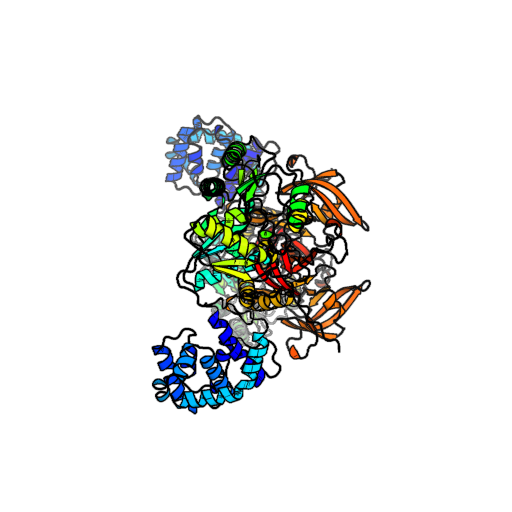1 85.38 116 SER B N 1
ATOM 6124 C CA . SER B 1 116 ? 40.562 -18.953 -38.781 1 85.38 116 SER B CA 1
ATOM 6125 C C . SER B 1 116 ? 41.625 -19.078 -37.688 1 85.38 116 SER B C 1
ATOM 6127 O O . SER B 1 116 ? 41.781 -20.125 -37.062 1 85.38 116 SER B O 1
ATOM 6129 N N . GLU B 1 117 ? 42.312 -18 -37.406 1 85.75 117 GLU B N 1
ATOM 6130 C CA . GLU B 1 117 ? 43.312 -17.984 -36.344 1 85.75 117 GLU B CA 1
ATOM 6131 C C . GLU B 1 117 ? 42.688 -18.141 -34.969 1 85.75 117 GLU B C 1
ATOM 6133 O O . GLU B 1 117 ? 43.156 -18.922 -34.125 1 85.75 117 GLU B O 1
ATOM 6138 N N . GLN B 1 118 ? 41.656 -17.359 -34.75 1 85 118 GLN B N 1
ATOM 6139 C CA . GLN B 1 118 ? 41 -17.453 -33.438 1 85 118 GLN B CA 1
ATOM 6140 C C . GLN B 1 118 ? 40.312 -18.797 -33.25 1 85 118 GLN B C 1
ATOM 6142 O O . GLN B 1 118 ? 40.219 -19.312 -32.156 1 85 118 GLN B O 1
ATOM 6147 N N . PHE B 1 119 ? 39.781 -19.375 -34.344 1 83.31 119 PHE B N 1
ATOM 6148 C CA . PHE B 1 119 ? 39.156 -20.688 -34.281 1 83.31 119 PHE B CA 1
ATOM 6149 C C . PHE B 1 119 ? 40.156 -21.734 -33.844 1 83.31 119 PHE B C 1
ATOM 6151 O O . PHE B 1 119 ? 39.844 -22.562 -32.969 1 83.31 119 PHE B O 1
ATOM 6158 N N . LYS B 1 120 ? 41.281 -21.672 -34.375 1 83.12 120 LYS B N 1
ATOM 6159 C CA . LYS B 1 120 ? 42.344 -22.594 -33.969 1 83.12 120 LYS B CA 1
ATOM 6160 C C . LYS B 1 120 ? 42.75 -22.391 -32.531 1 83.12 120 LYS B C 1
ATOM 6162 O O . LYS B 1 120 ? 42.938 -23.359 -31.781 1 83.12 120 LYS B O 1
ATOM 6167 N N . ALA B 1 121 ? 42.812 -21.188 -32.094 1 83.62 121 ALA B N 1
ATOM 6168 C CA . ALA B 1 121 ? 43.219 -20.859 -30.719 1 83.62 121 ALA B CA 1
ATOM 6169 C C . ALA B 1 121 ? 42.156 -21.266 -29.719 1 83.62 121 ALA B C 1
ATOM 6171 O O . ALA B 1 121 ? 42.5 -21.609 -28.578 1 83.62 121 ALA B O 1
ATOM 6172 N N . ASN B 1 122 ? 40.938 -21.203 -30.141 1 79.69 122 ASN B N 1
ATOM 6173 C CA . ASN B 1 122 ? 39.875 -21.469 -29.203 1 79.69 122 ASN B CA 1
ATOM 6174 C C . ASN B 1 122 ? 39.312 -22.875 -29.359 1 79.69 122 ASN B C 1
ATOM 6176 O O . ASN B 1 122 ? 38.344 -23.25 -28.688 1 79.69 122 ASN B O 1
ATOM 6180 N N . LYS B 1 123 ? 39.844 -23.625 -30.172 1 79.75 123 LYS B N 1
ATOM 6181 C CA . LYS B 1 123 ? 39.375 -24.984 -30.469 1 79.75 123 LYS B CA 1
ATOM 6182 C C . LYS B 1 123 ? 39.312 -25.828 -29.203 1 79.75 123 LYS B C 1
ATOM 6184 O O . LYS B 1 123 ? 38.312 -26.516 -28.969 1 79.75 123 LYS B O 1
ATOM 6189 N N . PRO B 1 124 ? 40.25 -25.859 -28.375 1 76.75 124 PRO B N 1
ATOM 6190 C CA . PRO B 1 124 ? 40.094 -26.656 -27.141 1 76.75 124 PRO B CA 1
ATOM 6191 C C . PRO B 1 124 ? 38.969 -26.172 -26.266 1 76.75 124 PRO B C 1
ATOM 6193 O O . PRO B 1 124 ? 38.25 -26.984 -25.656 1 76.75 124 PRO B O 1
ATOM 6196 N N . LEU B 1 125 ? 38.719 -24.938 -26.172 1 75 125 LEU B N 1
ATOM 6197 C CA . LEU B 1 125 ? 37.656 -24.391 -25.344 1 75 125 LEU B CA 1
ATOM 6198 C C . LEU B 1 125 ? 36.281 -24.672 -25.953 1 75 125 LEU B C 1
ATOM 6200 O O . LEU B 1 125 ? 35.312 -24.922 -25.234 1 75 125 LEU B O 1
ATOM 6204 N N . LEU B 1 126 ? 36.344 -24.578 -27.25 1 71.5 126 LEU B N 1
ATOM 6205 C CA . LEU B 1 126 ? 35.125 -24.938 -27.969 1 71.5 126 LEU B CA 1
ATOM 6206 C C . LEU B 1 126 ? 34.781 -26.406 -27.734 1 71.5 126 LEU B C 1
ATOM 6208 O O . LEU B 1 126 ? 33.625 -26.734 -27.531 1 71.5 126 LEU B O 1
ATOM 6212 N N . LYS B 1 127 ? 35.781 -27.219 -27.797 1 68.25 127 LYS B N 1
ATOM 6213 C CA . LYS B 1 127 ? 35.562 -28.625 -27.5 1 68.25 127 LYS B CA 1
ATOM 6214 C C . LYS B 1 127 ? 35.125 -28.828 -26.047 1 68.25 127 LYS B C 1
ATOM 6216 O O . LYS B 1 127 ? 34.219 -29.641 -25.781 1 68.25 127 LYS B O 1
ATOM 6221 N N . GLU B 1 128 ? 35.719 -28.25 -25.141 1 66.19 128 GLU B N 1
ATOM 6222 C CA . GLU B 1 128 ? 35.312 -28.297 -23.734 1 66.19 128 GLU B CA 1
ATOM 6223 C C . GLU B 1 128 ? 33.906 -27.75 -23.531 1 66.19 128 GLU B C 1
ATOM 6225 O O . GLU B 1 128 ? 33.125 -28.312 -22.781 1 66.19 128 GLU B O 1
ATOM 6230 N N . PHE B 1 129 ? 33.719 -26.609 -24.062 1 61 129 PHE B N 1
ATOM 6231 C CA . PHE B 1 129 ? 32.406 -26 -23.969 1 61 129 PHE B CA 1
ATOM 6232 C C . PHE B 1 129 ? 31.344 -26.891 -24.609 1 61 129 PHE B C 1
ATOM 6234 O O . PHE B 1 129 ? 30.266 -27.078 -24.031 1 61 129 PHE B O 1
ATOM 6241 N N . ASN B 1 130 ? 31.797 -27.359 -25.719 1 54.25 130 ASN B N 1
ATOM 6242 C CA . ASN B 1 130 ? 30.906 -28.266 -26.422 1 54.25 130 ASN B CA 1
ATOM 6243 C C . ASN B 1 130 ? 30.812 -29.625 -25.719 1 54.25 130 ASN B C 1
ATOM 6245 O O . ASN B 1 130 ? 29.781 -30.281 -25.766 1 54.25 130 ASN B O 1
ATOM 6249 N N . ALA B 1 131 ? 31.844 -30.109 -25.156 1 50.34 131 ALA B N 1
ATOM 6250 C CA . ALA B 1 131 ? 31.844 -31.344 -24.359 1 50.34 131 ALA B CA 1
ATOM 6251 C C . ALA B 1 131 ? 31.031 -31.156 -23.078 1 50.34 131 ALA B C 1
ATOM 6253 O O . ALA B 1 131 ? 30.344 -32.094 -22.641 1 50.34 131 ALA B O 1
ATOM 6254 N N . GLY B 1 132 ? 31.203 -30.188 -22.203 1 44.62 132 GLY B N 1
ATOM 6255 C CA . GLY B 1 132 ? 30.391 -29.906 -21.031 1 44.62 132 GLY B CA 1
ATOM 6256 C C . GLY B 1 132 ? 28.953 -29.578 -21.375 1 44.62 132 GLY B C 1
ATOM 6257 O O . GLY B 1 132 ? 28.031 -29.922 -20.625 1 44.62 132 GLY B O 1
ATOM 6258 N N . SER B 1 133 ? 28.781 -28.734 -22.203 1 40.84 133 SER B N 1
ATOM 6259 C CA . SER B 1 133 ? 27.438 -28.406 -22.688 1 40.84 133 SER B CA 1
ATOM 6260 C C . SER B 1 133 ? 26.797 -29.594 -23.406 1 40.84 133 SER B C 1
ATOM 6262 O O . SER B 1 133 ? 25.578 -29.656 -23.516 1 40.84 133 SER B O 1
ATOM 6264 N N . ARG B 1 134 ? 27.484 -30.453 -24.062 1 39.12 134 ARG B N 1
ATOM 6265 C CA . ARG B 1 134 ? 27.016 -31.562 -24.891 1 39.12 134 ARG B CA 1
ATOM 6266 C C . ARG B 1 134 ? 26.375 -32.656 -24.031 1 39.12 134 ARG B C 1
ATOM 6268 O O . ARG B 1 134 ? 25.625 -33.469 -24.531 1 39.12 134 ARG B O 1
ATOM 6275 N N . LYS B 1 135 ? 26.859 -32.875 -22.844 1 40.75 135 LYS B N 1
ATOM 6276 C CA . LYS B 1 135 ? 26.406 -34.125 -22.25 1 40.75 135 LYS B CA 1
ATOM 6277 C C . LYS B 1 135 ? 24.891 -34.125 -22.109 1 40.75 135 LYS B C 1
ATOM 6279 O O . LYS B 1 135 ? 24.266 -35.188 -22.125 1 40.75 135 LYS B O 1
ATOM 6284 N N . GLU B 1 136 ? 24.344 -33 -21.594 1 43.97 136 GLU B N 1
ATOM 6285 C CA . GLU B 1 136 ? 22.922 -33.219 -21.312 1 43.97 136 GLU B CA 1
ATOM 6286 C C . GLU B 1 136 ? 22.062 -32.812 -22.5 1 43.97 136 GLU B C 1
ATOM 6288 O O . GLU B 1 136 ? 20.844 -32.688 -22.391 1 43.97 136 GLU B O 1
ATOM 6293 N N . GLN B 1 137 ? 22.641 -32.25 -23.547 1 43.66 137 GLN B N 1
ATOM 6294 C CA . GLN B 1 137 ? 21.766 -31.812 -24.641 1 43.66 137 GLN B CA 1
ATOM 6295 C C . GLN B 1 137 ? 21.344 -33 -25.516 1 43.66 137 GLN B C 1
ATOM 6297 O O . GLN B 1 137 ? 22.203 -33.719 -26.031 1 43.66 137 GLN B O 1
ATOM 6302 N N . GLY B 1 138 ? 20.312 -33.5 -25.188 1 51.44 138 GLY B N 1
ATOM 6303 C CA . GLY B 1 138 ? 19.75 -34.562 -26 1 51.44 138 GLY B CA 1
ATOM 6304 C C . GLY B 1 138 ? 19.656 -34.219 -27.469 1 51.44 138 GLY B C 1
ATOM 6305 O O . GLY B 1 138 ? 19.797 -33.062 -27.844 1 51.44 138 GLY B O 1
ATOM 6306 N N . ASN B 1 139 ? 20 -35.125 -28.375 1 52.72 139 ASN B N 1
ATOM 6307 C CA . ASN B 1 139 ? 19.906 -35 -29.828 1 52.72 139 ASN B CA 1
ATOM 6308 C C . ASN B 1 139 ? 18.453 -34.969 -30.297 1 52.72 139 ASN B C 1
ATOM 6310 O O . ASN B 1 139 ? 17.641 -35.812 -29.906 1 52.72 139 ASN B O 1
ATOM 6314 N N . LEU B 1 140 ? 17.953 -33.688 -30.703 1 58.53 140 LEU B N 1
ATOM 6315 C CA . LEU B 1 140 ? 16.625 -33.562 -31.297 1 58.53 140 LEU B CA 1
ATOM 6316 C C . LEU B 1 140 ? 16.609 -34.062 -32.719 1 58.53 140 LEU B C 1
ATOM 6318 O O . LEU B 1 140 ? 15.664 -33.812 -33.469 1 58.53 140 LEU B O 1
ATOM 6322 N N . GLU B 1 141 ? 17.734 -34.625 -33.188 1 54.22 141 GLU B N 1
ATOM 6323 C CA . GLU B 1 141 ? 17.781 -35.062 -34.594 1 54.22 141 GLU B CA 1
ATOM 6324 C C . GLU B 1 141 ? 17.125 -36.438 -34.75 1 54.22 141 GLU B C 1
ATOM 6326 O O . GLU B 1 141 ? 17.516 -37.406 -34.094 1 54.22 141 GLU B O 1
ATOM 6331 N N . ILE B 1 142 ? 15.797 -36.312 -35.031 1 57.28 142 ILE B N 1
ATOM 6332 C CA . ILE B 1 142 ? 15.133 -37.531 -35.438 1 57.28 142 ILE B CA 1
ATOM 6333 C C . ILE B 1 142 ? 15.211 -37.688 -36.969 1 57.28 142 ILE B C 1
ATOM 6335 O O . ILE B 1 142 ? 14.539 -36.969 -37.719 1 57.28 142 ILE B O 1
ATOM 6339 N N . GLY B 1 143 ? 16.109 -38.344 -37.406 1 54.91 143 GLY B N 1
ATOM 6340 C CA . GLY B 1 143 ? 16.219 -38.562 -38.844 1 54.91 143 GLY B CA 1
ATOM 6341 C C . GLY B 1 143 ? 15.82 -37.375 -39.688 1 54.91 143 GLY B C 1
ATOM 6342 O O . GLY B 1 143 ? 15.562 -36.281 -39.125 1 54.91 143 GLY B O 1
ATOM 6343 N N . GLU B 1 144 ? 15.875 -37.25 -41.156 1 46.38 144 GLU B N 1
ATOM 6344 C CA . GLU B 1 144 ? 15.594 -36.156 -42.062 1 46.38 144 GLU B CA 1
ATOM 6345 C C . GLU B 1 144 ? 14.156 -35.656 -41.906 1 46.38 144 GLU B C 1
ATOM 6347 O O . GLU B 1 144 ? 13.211 -36.438 -42 1 46.38 144 GLU B O 1
ATOM 6352 N N . PRO B 1 145 ? 14.023 -34.531 -41.25 1 53.38 145 PRO B N 1
ATOM 6353 C CA . PRO B 1 145 ? 12.641 -34.062 -41.188 1 53.38 145 PRO B CA 1
ATOM 6354 C C . PRO B 1 145 ? 11.984 -33.969 -42.562 1 53.38 145 PRO B C 1
ATOM 6356 O O . PRO B 1 145 ? 12.578 -33.406 -43.469 1 53.38 145 PRO B O 1
ATOM 6359 N N . SER B 1 146 ? 11.227 -34.844 -42.781 1 62.31 146 SER B N 1
ATOM 6360 C CA . SER B 1 146 ? 10.398 -34.719 -44 1 62.31 146 SER B CA 1
ATOM 6361 C C . SER B 1 146 ? 9.523 -33.469 -43.938 1 62.31 146 SER B C 1
ATOM 6363 O O . SER B 1 146 ? 9.273 -32.938 -42.844 1 62.31 146 SER B O 1
ATOM 6365 N N . GLU B 1 147 ? 9.328 -32.812 -45 1 75.75 147 GLU B N 1
ATOM 6366 C CA . GLU B 1 147 ? 8.406 -31.703 -45.156 1 75.75 147 GLU B CA 1
ATOM 6367 C C . GLU B 1 147 ? 6.98 -32.125 -44.812 1 75.75 147 GLU B C 1
ATOM 6369 O O . GLU B 1 147 ? 6.605 -33.281 -44.969 1 75.75 147 GLU B O 1
ATOM 6374 N N . ASN B 1 148 ? 6.203 -31.391 -44.062 1 88.56 148 ASN B N 1
ATOM 6375 C CA . ASN B 1 148 ? 4.797 -31.562 -43.719 1 88.56 148 ASN B CA 1
ATOM 6376 C C . ASN B 1 148 ? 4.617 -32.594 -42.625 1 88.56 148 ASN B C 1
ATOM 6378 O O . ASN B 1 148 ? 3.826 -33.531 -42.781 1 88.56 148 ASN B O 1
ATOM 6382 N N . VAL B 1 149 ? 5.441 -32.438 -41.562 1 92.12 149 VAL B N 1
ATOM 6383 C CA . VAL B 1 149 ? 5.391 -33.375 -40.438 1 92.12 149 VAL B CA 1
ATOM 6384 C C . VAL B 1 149 ? 4.121 -33.156 -39.625 1 92.12 149 VAL B C 1
ATOM 6386 O O . VAL B 1 149 ? 3.871 -32.031 -39.156 1 92.12 149 VAL B O 1
ATOM 6389 N N . VAL B 1 150 ? 3.27 -34.188 -39.531 1 95.75 150 VAL B N 1
ATOM 6390 C CA . VAL B 1 150 ? 2.064 -34.125 -38.719 1 95.75 150 VAL B CA 1
ATOM 6391 C C . VAL B 1 150 ? 2.238 -35.031 -37.469 1 95.75 150 VAL B C 1
ATOM 6393 O O . VAL B 1 150 ? 2.451 -36.219 -37.594 1 95.75 150 VAL B O 1
ATOM 6396 N N . THR B 1 151 ? 2.262 -34.375 -36.312 1 96.06 151 THR B N 1
ATOM 6397 C CA . THR B 1 151 ? 2.379 -35.094 -35.062 1 96.06 151 THR B CA 1
ATOM 6398 C C . THR B 1 151 ? 1.093 -35 -34.25 1 96.06 151 THR B C 1
ATOM 6400 O O . THR B 1 151 ? 0.183 -34.25 -34.594 1 96.06 151 THR B O 1
ATOM 6403 N N . ARG B 1 152 ? 1.021 -35.812 -33.156 1 96.75 152 ARG B N 1
ATOM 6404 C CA . ARG B 1 152 ? -0.156 -35.688 -32.281 1 96.75 152 ARG B CA 1
ATOM 6405 C C . ARG B 1 152 ? 0.214 -35.906 -30.812 1 96.75 152 ARG B C 1
ATOM 6407 O O . ARG B 1 152 ? 1.047 -36.75 -30.5 1 96.75 152 ARG B O 1
ATOM 6414 N N . PHE B 1 153 ? -0.296 -35.062 -30 1 95.81 153 PHE B N 1
ATOM 6415 C CA . PHE B 1 153 ? -0.29 -35.219 -28.547 1 95.81 153 PHE B CA 1
ATOM 6416 C C . PHE B 1 153 ? -1.633 -35.719 -28.047 1 95.81 153 PHE B C 1
ATOM 6418 O O . PHE B 1 153 ? -2.625 -35 -28.047 1 95.81 153 PHE B O 1
ATOM 6425 N N . PRO B 1 154 ? -1.686 -37 -27.609 1 93.06 154 PRO B N 1
ATOM 6426 C CA . PRO B 1 154 ? -2.969 -37.625 -27.25 1 93.06 154 PRO B CA 1
ATOM 6427 C C . PRO B 1 154 ? -3.164 -37.75 -25.75 1 93.06 154 PRO B C 1
ATOM 6429 O O . PRO B 1 154 ? -3.172 -38.875 -25.234 1 93.06 154 PRO B O 1
ATOM 6432 N N . PRO B 1 155 ? -3.502 -36.719 -25.047 1 92 155 PRO B N 1
ATOM 6433 C CA . PRO B 1 155 ? -3.715 -36.812 -23.609 1 92 155 PRO B CA 1
ATOM 6434 C C . PRO B 1 155 ? -5.047 -37.469 -23.25 1 92 155 PRO B C 1
ATOM 6436 O O . PRO B 1 155 ? -6.023 -37.344 -23.984 1 92 155 PRO B O 1
ATOM 6439 N N . GLU B 1 156 ? -4.965 -38.25 -22.156 1 88.56 156 GLU B N 1
ATOM 6440 C CA . GLU B 1 156 ? -6.211 -38.719 -21.547 1 88.56 156 GLU B CA 1
ATOM 6441 C C . GLU B 1 156 ? -6.789 -37.656 -20.609 1 88.56 156 GLU B C 1
ATOM 6443 O O . GLU B 1 156 ? -6.086 -37.156 -19.719 1 88.56 156 GLU B O 1
ATOM 6448 N N . PRO B 1 157 ? -8.078 -37.312 -20.719 1 88.88 157 PRO B N 1
ATOM 6449 C CA . PRO B 1 157 ? -8.656 -36.25 -19.906 1 88.88 157 PRO B CA 1
ATOM 6450 C C . PRO B 1 157 ? -9.094 -36.719 -18.531 1 88.88 157 PRO B C 1
ATOM 6452 O O . PRO B 1 157 ? -10.258 -36.562 -18.156 1 88.88 157 PRO B O 1
ATOM 6455 N N . ASN B 1 158 ? -8.25 -37.219 -17.719 1 86.88 158 ASN B N 1
ATOM 6456 C CA . ASN B 1 158 ? -8.57 -37.719 -16.391 1 86.88 158 ASN B CA 1
ATOM 6457 C C . ASN B 1 158 ? -7.719 -37.031 -15.32 1 86.88 158 ASN B C 1
ATOM 6459 O O . ASN B 1 158 ? -7.633 -37.5 -14.188 1 86.88 158 ASN B O 1
ATOM 6463 N N . GLY B 1 159 ? -7.117 -35.938 -15.664 1 88.81 159 GLY B N 1
ATOM 6464 C CA . GLY B 1 159 ? -6.277 -35.125 -14.789 1 88.81 159 GLY B CA 1
ATOM 6465 C C . GLY B 1 159 ? -5.582 -34 -15.516 1 88.81 159 GLY B C 1
ATOM 6466 O O . GLY B 1 159 ? -5.82 -33.781 -16.703 1 88.81 159 GLY B O 1
ATOM 6467 N N . ARG B 1 160 ? -4.754 -33.344 -14.758 1 93.56 160 ARG B N 1
ATOM 6468 C CA . ARG B 1 160 ? -4 -32.219 -15.344 1 93.56 160 ARG B CA 1
ATOM 6469 C C . ARG B 1 160 ? -2.652 -32.719 -15.875 1 93.56 160 ARG B C 1
ATOM 6471 O O . ARG B 1 160 ? -2.188 -33.781 -15.516 1 93.56 160 ARG B O 1
ATOM 6478 N N . LEU B 1 161 ? -2.137 -31.875 -16.719 1 94.81 161 LEU B N 1
ATOM 6479 C CA . LEU B 1 161 ? -0.823 -32.219 -17.25 1 94.81 161 LEU B CA 1
ATOM 6480 C C . LEU B 1 161 ? 0.258 -32.031 -16.188 1 94.81 161 LEU B C 1
ATOM 6482 O O . LEU B 1 161 ? 0.215 -31.078 -15.414 1 94.81 161 LEU B O 1
ATOM 6486 N N . HIS B 1 162 ? 1.107 -32.938 -16.094 1 92.75 162 HIS B N 1
ATOM 6487 C CA . HIS B 1 162 ? 2.303 -32.812 -15.273 1 92.75 162 HIS B CA 1
ATOM 6488 C C . HIS B 1 162 ? 3.551 -32.656 -16.141 1 92.75 162 HIS B C 1
ATOM 6490 O O . HIS B 1 162 ? 3.463 -32.656 -17.359 1 92.75 162 HIS B O 1
ATOM 6496 N N . ILE B 1 163 ? 4.664 -32.594 -15.602 1 89.19 163 ILE B N 1
ATOM 6497 C CA . ILE B 1 163 ? 5.91 -32.25 -16.281 1 89.19 163 ILE B CA 1
ATOM 6498 C C . ILE B 1 163 ? 6.277 -33.375 -17.25 1 89.19 163 ILE B C 1
ATOM 6500 O O . ILE B 1 163 ? 6.879 -33.125 -18.297 1 89.19 163 ILE B O 1
ATOM 6504 N N . GLY B 1 164 ? 5.926 -34.562 -16.938 1 86.69 164 GLY B N 1
ATOM 6505 C CA . GLY B 1 164 ? 6.133 -35.656 -17.875 1 86.69 164 GLY B CA 1
ATOM 6506 C C . GLY B 1 164 ? 5.375 -35.5 -19.172 1 86.69 164 GLY B C 1
ATOM 6507 O O . GLY B 1 164 ? 5.918 -35.75 -20.25 1 86.69 164 GLY B O 1
ATOM 6508 N N . HIS B 1 165 ? 4.16 -35.062 -19.047 1 91.12 165 HIS B N 1
ATOM 6509 C CA . HIS B 1 165 ? 3.354 -34.781 -20.234 1 91.12 165 HIS B CA 1
ATOM 6510 C C . HIS B 1 165 ? 3.928 -33.625 -21.031 1 91.12 165 HIS B C 1
ATOM 6512 O O . HIS B 1 165 ? 3.795 -33.562 -22.25 1 91.12 165 HIS B O 1
ATOM 6518 N N . ALA B 1 166 ? 4.492 -32.719 -20.266 1 91.81 166 ALA B N 1
ATOM 6519 C CA . ALA B 1 166 ? 5.055 -31.531 -20.922 1 91.81 166 ALA B CA 1
ATOM 6520 C C . ALA B 1 166 ? 6.117 -31.906 -21.938 1 91.81 166 ALA B C 1
ATOM 6522 O O . ALA B 1 166 ? 6.195 -31.328 -23.016 1 91.81 166 ALA B O 1
ATOM 6523 N N . ARG B 1 167 ? 6.922 -32.875 -21.547 1 89.81 167 ARG B N 1
ATOM 6524 C CA . ARG B 1 167 ? 7.945 -33.344 -22.484 1 89.81 167 ARG B CA 1
ATOM 6525 C C . ARG B 1 167 ? 7.316 -33.844 -23.766 1 89.81 167 ARG B C 1
ATOM 6527 O O . ARG B 1 167 ? 7.73 -33.469 -24.859 1 89.81 167 ARG B O 1
ATOM 6534 N N . ALA B 1 168 ? 6.348 -34.656 -23.641 1 91.25 168 ALA B N 1
ATOM 6535 C CA . ALA B 1 168 ? 5.66 -35.219 -24.797 1 91.25 168 ALA B CA 1
ATOM 6536 C C . ALA B 1 168 ? 5.02 -34.125 -25.641 1 91.25 168 ALA B C 1
ATOM 6538 O O . ALA B 1 168 ? 5.172 -34.125 -26.875 1 91.25 168 ALA B O 1
ATOM 6539 N N . ALA B 1 169 ? 4.355 -33.25 -25.031 1 94.5 169 ALA B N 1
ATOM 6540 C CA . ALA B 1 169 ? 3.658 -32.188 -25.719 1 94.5 169 ALA B CA 1
ATOM 6541 C C . ALA B 1 169 ? 4.641 -31.281 -26.469 1 94.5 169 ALA B C 1
ATOM 6543 O O . ALA B 1 169 ? 4.43 -30.969 -27.641 1 94.5 169 ALA B O 1
ATOM 6544 N N . LEU B 1 170 ? 5.688 -30.969 -25.844 1 93.19 170 LEU B N 1
ATOM 6545 C CA . LEU B 1 170 ? 6.652 -30.031 -26.406 1 93.19 170 LEU B CA 1
ATOM 6546 C C . LEU B 1 170 ? 7.441 -30.672 -27.547 1 93.19 170 LEU B C 1
ATOM 6548 O O . LEU B 1 170 ? 7.77 -30.016 -28.531 1 93.19 170 LEU B O 1
ATOM 6552 N N . LEU B 1 171 ? 7.77 -31.922 -27.391 1 90.88 171 LEU B N 1
ATOM 6553 C CA . LEU B 1 171 ? 8.461 -32.625 -28.469 1 90.88 171 LEU B CA 1
ATOM 6554 C C . LEU B 1 171 ? 7.582 -32.719 -29.703 1 90.88 171 LEU B C 1
ATOM 6556 O O . LEU B 1 171 ? 8.055 -32.5 -30.828 1 90.88 171 LEU B O 1
ATOM 6560 N N . ASN B 1 172 ? 6.328 -33.062 -29.5 1 93.88 172 ASN B N 1
ATOM 6561 C CA . ASN B 1 172 ? 5.41 -33.125 -30.625 1 93.88 172 ASN B CA 1
ATOM 6562 C C . ASN B 1 172 ? 5.273 -31.75 -31.297 1 93.88 172 ASN B C 1
ATOM 6564 O O . ASN B 1 172 ? 5.258 -31.641 -32.531 1 93.88 172 ASN B O 1
ATOM 6568 N N . TRP B 1 173 ? 5.133 -30.75 -30.484 1 93.81 173 TRP B N 1
ATOM 6569 C CA . TRP B 1 173 ? 5.047 -29.391 -30.984 1 93.81 173 TRP B CA 1
ATOM 6570 C C . TRP B 1 173 ? 6.301 -29.016 -31.766 1 93.81 173 TRP B C 1
ATOM 6572 O O . TRP B 1 173 ? 6.215 -28.438 -32.844 1 93.81 173 TRP B O 1
ATOM 6582 N N . TYR B 1 174 ? 7.465 -29.359 -31.219 1 89.94 174 TYR B N 1
ATOM 6583 C CA . TYR B 1 174 ? 8.75 -29.016 -31.812 1 89.94 174 TYR B CA 1
ATOM 6584 C C . TYR B 1 174 ? 8.891 -29.641 -33.188 1 89.94 174 TYR B C 1
ATOM 6586 O O . TYR B 1 174 ? 9.219 -28.953 -34.156 1 89.94 174 TYR B O 1
ATOM 6594 N N . PHE B 1 175 ? 8.617 -30.859 -33.344 1 90.44 175 PHE B N 1
ATOM 6595 C CA . PHE B 1 175 ? 8.812 -31.578 -34.594 1 90.44 175 PHE B CA 1
ATOM 6596 C C . PHE B 1 175 ? 7.781 -31.141 -35.625 1 90.44 175 PHE B C 1
ATOM 6598 O O . PHE B 1 175 ? 8.078 -31.062 -36.812 1 90.44 175 PHE B O 1
ATOM 6605 N N . ALA B 1 176 ? 6.574 -30.906 -35.188 1 92.5 176 ALA B N 1
ATOM 6606 C CA . ALA B 1 176 ? 5.57 -30.375 -36.094 1 92.5 176 ALA B CA 1
ATOM 6607 C C . ALA B 1 176 ? 5.992 -29.016 -36.625 1 92.5 176 ALA B C 1
ATOM 6609 O O . ALA B 1 176 ? 5.875 -28.75 -37.844 1 92.5 176 ALA B O 1
ATOM 6610 N N . SER B 1 177 ? 6.48 -28.219 -35.75 1 88.5 177 SER B N 1
ATOM 6611 C CA . SER B 1 177 ? 6.895 -26.875 -36.125 1 88.5 177 SER B CA 1
ATOM 6612 C C . SER B 1 177 ? 8.117 -26.906 -37.031 1 88.5 177 SER B C 1
ATOM 6614 O O . SER B 1 177 ? 8.156 -26.234 -38.062 1 88.5 177 SER B O 1
ATOM 6616 N N . LYS B 1 178 ? 9.133 -27.672 -36.688 1 84.38 178 LYS B N 1
ATOM 6617 C CA . LYS B 1 178 ? 10.359 -27.781 -37.469 1 84.38 178 LYS B CA 1
ATOM 6618 C C . LYS B 1 178 ? 10.086 -28.344 -38.844 1 84.38 178 LYS B C 1
ATOM 6620 O O . LYS B 1 178 ? 10.75 -27.984 -39.812 1 84.38 178 LYS B O 1
ATOM 6625 N N . GLY B 1 179 ? 9.148 -29.172 -38.875 1 88.06 179 GLY B N 1
ATOM 6626 C CA . GLY B 1 179 ? 8.797 -29.812 -40.156 1 88.06 179 GLY B CA 1
ATOM 6627 C C . GLY B 1 179 ? 7.754 -29.031 -40.938 1 88.06 179 GLY B C 1
ATOM 6628 O O . GLY B 1 179 ? 7.215 -29.547 -41.938 1 88.06 179 GLY B O 1
ATOM 6629 N N . ASN B 1 180 ? 7.445 -27.891 -40.562 1 88.19 180 ASN B N 1
ATOM 6630 C CA . ASN B 1 180 ? 6.43 -27.047 -41.188 1 88.19 180 ASN B CA 1
ATOM 6631 C C . ASN B 1 180 ? 5.102 -27.781 -41.312 1 88.19 180 ASN B C 1
ATOM 6633 O O . ASN B 1 180 ? 4.48 -27.734 -42.375 1 88.19 180 ASN B O 1
ATOM 6637 N N . GLY B 1 181 ? 4.84 -28.516 -40.312 1 92.62 181 GLY B N 1
ATOM 6638 C CA . GLY B 1 181 ? 3.602 -29.266 -40.312 1 92.62 181 GLY B CA 1
ATOM 6639 C C . GLY B 1 181 ? 2.613 -28.797 -39.281 1 92.62 181 GLY B C 1
ATOM 6640 O O . GLY B 1 181 ? 2.465 -27.578 -39.062 1 92.62 181 GLY B O 1
ATOM 6641 N N . ARG B 1 182 ? 1.805 -29.766 -38.781 1 94.25 182 ARG B N 1
ATOM 6642 C CA . ARG B 1 182 ? 0.756 -29.391 -37.844 1 94.25 182 ARG B CA 1
ATOM 6643 C C . ARG B 1 182 ? 0.742 -30.312 -36.625 1 94.25 182 ARG B C 1
ATOM 6645 O O . ARG B 1 182 ? 1.055 -31.5 -36.75 1 94.25 182 ARG B O 1
ATOM 6652 N N . LEU B 1 183 ? 0.427 -29.703 -35.531 1 96.5 183 LEU B N 1
ATOM 6653 C CA . LEU B 1 183 ? 0.249 -30.438 -34.281 1 96.5 183 LEU B CA 1
ATOM 6654 C C . LEU B 1 183 ? -1.226 -30.734 -34.031 1 96.5 183 LEU B C 1
ATOM 6656 O O . LEU B 1 183 ? -2.064 -29.844 -34.094 1 96.5 183 LEU B O 1
ATOM 6660 N N . LEU B 1 184 ? -1.509 -32.031 -33.844 1 97.31 184 LEU B N 1
ATOM 6661 C CA . LEU B 1 184 ? -2.85 -32.406 -33.406 1 97.31 184 LEU B CA 1
ATOM 6662 C C . LEU B 1 184 ? -2.879 -32.719 -31.906 1 97.31 184 LEU B C 1
ATOM 6664 O O . LEU B 1 184 ? -1.967 -33.344 -31.375 1 97.31 184 LEU B O 1
ATOM 6668 N N . VAL B 1 185 ? -3.842 -32.094 -31.266 1 97.44 185 VAL B N 1
ATOM 6669 C CA . VAL B 1 185 ? -4.172 -32.5 -29.891 1 97.44 185 VAL B CA 1
ATOM 6670 C C . VAL B 1 185 ? -5.434 -33.344 -29.891 1 97.44 185 VAL B C 1
ATOM 6672 O O . VAL B 1 185 ? -6.523 -32.875 -30.219 1 97.44 185 VAL B O 1
ATOM 6675 N N . ARG B 1 186 ? -5.215 -34.594 -29.562 1 96.75 186 ARG B N 1
ATOM 6676 C CA . ARG B 1 186 ? -6.336 -35.531 -29.625 1 96.75 186 ARG B CA 1
ATOM 6677 C C . ARG B 1 186 ? -6.629 -36.125 -28.25 1 96.75 186 ARG B C 1
ATOM 6679 O O . ARG B 1 186 ? -5.82 -36.875 -27.703 1 96.75 186 ARG B O 1
ATOM 6686 N N . PHE B 1 187 ? -7.812 -35.844 -27.734 1 95.06 187 PHE B N 1
ATOM 6687 C CA . PHE B 1 187 ? -8.195 -36.438 -26.469 1 95.06 187 PHE B CA 1
ATOM 6688 C C . PHE B 1 187 ? -8.562 -37.906 -26.672 1 95.06 187 PHE B C 1
ATOM 6690 O O . PHE B 1 187 ? -9.445 -38.219 -27.469 1 95.06 187 PHE B O 1
ATOM 6697 N N . ASP B 1 188 ? -7.777 -38.688 -25.984 1 92 188 ASP B N 1
ATOM 6698 C CA . ASP B 1 188 ? -8.094 -40.125 -26 1 92 188 ASP B CA 1
ATOM 6699 C C . ASP B 1 188 ? -9.219 -40.438 -25.016 1 92 188 ASP B C 1
ATOM 6701 O O . ASP B 1 188 ? -8.969 -40.938 -23.922 1 92 188 ASP B O 1
ATOM 6705 N N . ASP B 1 189 ? -10.414 -40.312 -25.438 1 90.75 189 ASP B N 1
ATOM 6706 C CA . ASP B 1 189 ? -11.594 -40.5 -24.609 1 90.75 189 ASP B CA 1
ATOM 6707 C C . ASP B 1 189 ? -12.305 -41.812 -24.922 1 90.75 189 ASP B C 1
ATOM 6709 O O . ASP B 1 189 ? -13.516 -41.844 -25.141 1 90.75 189 ASP B O 1
ATOM 6713 N N . THR B 1 190 ? -11.547 -42.875 -24.828 1 91.12 190 THR B N 1
ATOM 6714 C CA . THR B 1 190 ? -12.094 -44.188 -25.141 1 91.12 190 THR B CA 1
ATOM 6715 C C . THR B 1 190 ? -12.734 -44.812 -23.906 1 91.12 190 THR B C 1
ATOM 6717 O O . THR B 1 190 ? -13.43 -45.844 -24 1 91.12 190 THR B O 1
ATOM 6720 N N . ASN B 1 191 ? -12.477 -44.25 -22.766 1 87.25 191 ASN B N 1
ATOM 6721 C CA . ASN B 1 191 ? -13.031 -44.781 -21.516 1 87.25 191 ASN B CA 1
ATOM 6722 C C . ASN B 1 191 ? -14.156 -43.875 -21 1 87.25 191 ASN B C 1
ATOM 6724 O O . ASN B 1 191 ? -13.914 -42.781 -20.531 1 87.25 191 ASN B O 1
ATOM 6728 N N . PRO B 1 192 ? -15.352 -44.312 -20.984 1 86.06 192 PRO B N 1
ATOM 6729 C CA . PRO B 1 192 ? -16.484 -43.469 -20.594 1 86.06 192 PRO B CA 1
ATOM 6730 C C . PRO B 1 192 ? -16.516 -43.156 -19.109 1 86.06 192 PRO B C 1
ATOM 6732 O O . PRO B 1 192 ? -17.078 -42.156 -18.688 1 86.06 192 PRO B O 1
ATOM 6735 N N . GLU B 1 193 ? -15.875 -43.844 -18.203 1 80.19 193 GLU B N 1
ATOM 6736 C CA . GLU B 1 193 ? -15.977 -43.688 -16.75 1 80.19 193 GLU B CA 1
ATOM 6737 C C . GLU B 1 193 ? -14.945 -42.719 -16.234 1 80.19 193 GLU B C 1
ATOM 6739 O O . GLU B 1 193 ? -15.172 -42.062 -15.211 1 80.19 193 GLU B O 1
ATOM 6744 N N . LYS B 1 194 ? -13.898 -42.531 -16.859 1 71.19 194 LYS B N 1
ATOM 6745 C CA . LYS B 1 194 ? -12.75 -41.844 -16.281 1 71.19 194 LYS B CA 1
ATOM 6746 C C . LYS B 1 194 ? -12.594 -40.438 -16.844 1 71.19 194 LYS B C 1
ATOM 6748 O O . LYS B 1 194 ? -11.953 -39.594 -16.234 1 71.19 194 LYS B O 1
ATOM 6753 N N . GLU B 1 195 ? -13.266 -40.156 -17.859 1 73.38 195 GLU B N 1
ATOM 6754 C CA . GLU B 1 195 ? -12.992 -38.906 -18.578 1 73.38 195 GLU B CA 1
ATOM 6755 C C . GLU B 1 195 ? -14.016 -37.844 -18.234 1 73.38 195 GLU B C 1
ATOM 6757 O O . GLU B 1 195 ? -15.195 -38.125 -18.016 1 73.38 195 GLU B O 1
ATOM 6762 N N . GLU B 1 196 ? -13.469 -36.656 -17.984 1 78.06 196 GLU B N 1
ATOM 6763 C CA . GLU B 1 196 ? -14.336 -35.531 -17.609 1 78.06 196 GLU B CA 1
ATOM 6764 C C . GLU B 1 196 ? -14.008 -34.281 -18.438 1 78.06 196 GLU B C 1
ATOM 6766 O O . GLU B 1 196 ? -12.844 -34.031 -18.75 1 78.06 196 GLU B O 1
ATOM 6771 N N . GLU B 1 197 ? -14.984 -33.531 -18.641 1 81.69 197 GLU B N 1
ATOM 6772 C CA . GLU B 1 197 ? -14.859 -32.281 -19.422 1 81.69 197 GLU B CA 1
ATOM 6773 C C . GLU B 1 197 ? -13.945 -31.281 -18.719 1 81.69 197 GLU B C 1
ATOM 6775 O O . GLU B 1 197 ? -13.195 -30.562 -19.391 1 81.69 197 GLU B O 1
ATOM 6780 N N . ARG B 1 198 ? -13.984 -31.219 -17.453 1 86.19 198 ARG B N 1
ATOM 6781 C CA . ARG B 1 198 ? -13.18 -30.266 -16.703 1 86.19 198 ARG B CA 1
ATOM 6782 C C . ARG B 1 198 ? -11.688 -30.5 -16.938 1 86.19 198 ARG B C 1
ATOM 6784 O O . ARG B 1 198 ? -10.906 -29.547 -16.969 1 86.19 198 ARG B O 1
ATOM 6791 N N . PHE B 1 199 ? -11.328 -31.656 -17.141 1 90.25 199 PHE B N 1
ATOM 6792 C CA . PHE B 1 199 ? -9.922 -31.969 -17.359 1 90.25 199 PHE B CA 1
ATOM 6793 C C . PHE B 1 199 ? -9.5 -31.594 -18.766 1 90.25 199 PHE B C 1
ATOM 6795 O O . PHE B 1 199 ? -8.352 -31.203 -19 1 90.25 199 PHE B O 1
ATOM 6802 N N . GLU B 1 200 ? -10.391 -31.688 -19.719 1 91.56 200 GLU B N 1
ATOM 6803 C CA . GLU B 1 200 ? -10.07 -31.219 -21.062 1 91.56 200 GLU B CA 1
ATOM 6804 C C . GLU B 1 200 ? -9.711 -29.734 -21.078 1 91.56 200 GLU B C 1
ATOM 6806 O O . GLU B 1 200 ? -8.688 -29.344 -21.641 1 91.56 200 GLU B O 1
ATOM 6811 N N . ARG B 1 201 ? -10.539 -28.984 -20.422 1 92.19 201 ARG B N 1
ATOM 6812 C CA . ARG B 1 201 ? -10.281 -27.547 -20.344 1 92.19 201 ARG B CA 1
ATOM 6813 C C . ARG B 1 201 ? -8.969 -27.266 -19.625 1 92.19 201 ARG B C 1
ATOM 6815 O O . ARG B 1 201 ? -8.203 -26.391 -20.047 1 92.19 201 ARG B O 1
ATOM 6822 N N . GLY B 1 202 ? -8.758 -28 -18.594 1 94.12 202 GLY B N 1
ATOM 6823 C CA . GLY B 1 202 ? -7.52 -27.859 -17.844 1 94.12 202 GLY B CA 1
ATOM 6824 C C . GLY B 1 202 ? -6.285 -28.172 -18.672 1 94.12 202 GLY B C 1
ATOM 6825 O O . GLY B 1 202 ? -5.289 -27.438 -18.609 1 94.12 202 GLY B O 1
ATOM 6826 N N . ILE B 1 203 ? -6.406 -29.188 -19.438 1 95.19 203 ILE B N 1
ATOM 6827 C CA . ILE B 1 203 ? -5.289 -29.609 -20.266 1 95.19 203 ILE B CA 1
ATOM 6828 C C . ILE B 1 203 ? -5 -28.562 -21.328 1 95.19 203 ILE B C 1
ATOM 6830 O O . ILE B 1 203 ? -3.842 -28.203 -21.578 1 95.19 203 ILE B O 1
ATOM 6834 N N . LEU B 1 204 ? -6.016 -28.047 -21.906 1 95.75 204 LEU B N 1
ATOM 6835 C CA . LEU B 1 204 ? -5.84 -27.016 -22.922 1 95.75 204 LEU B CA 1
ATOM 6836 C C . LEU B 1 204 ? -5.215 -25.75 -22.328 1 95.75 204 LEU B C 1
ATOM 6838 O O . LEU B 1 204 ? -4.359 -25.125 -22.938 1 95.75 204 LEU B O 1
ATOM 6842 N N . SER B 1 205 ? -5.637 -25.438 -21.141 1 95.19 205 SER B N 1
ATOM 6843 C CA . SER B 1 205 ? -5.035 -24.297 -20.438 1 95.19 205 SER B CA 1
ATOM 6844 C C . SER B 1 205 ? -3.553 -24.547 -20.172 1 95.19 205 SER B C 1
ATOM 6846 O O . SER B 1 205 ? -2.732 -23.641 -20.328 1 95.19 205 SER B O 1
ATOM 6848 N N . ASP B 1 206 ? -3.246 -25.734 -19.781 1 96.44 206 ASP B N 1
ATOM 6849 C CA . ASP B 1 206 ? -1.857 -26.094 -19.531 1 96.44 206 ASP B CA 1
ATOM 6850 C C . ASP B 1 206 ? -1.011 -25.984 -20.797 1 96.44 206 ASP B C 1
ATOM 6852 O O . ASP B 1 206 ? 0.139 -25.547 -20.734 1 96.44 206 ASP B O 1
ATOM 6856 N N . LEU B 1 207 ? -1.56 -26.406 -21.906 1 96.38 207 LEU B N 1
ATOM 6857 C CA . LEU B 1 207 ? -0.855 -26.281 -23.172 1 96.38 207 LEU B CA 1
ATOM 6858 C C . LEU B 1 207 ? -0.567 -24.828 -23.5 1 96.38 207 LEU B C 1
ATOM 6860 O O . LEU B 1 207 ? 0.528 -24.484 -23.969 1 96.38 207 LEU B O 1
ATOM 6864 N N . SER B 1 208 ? -1.559 -24.047 -23.25 1 95.62 208 SER B N 1
ATOM 6865 C CA . SER B 1 208 ? -1.377 -22.625 -23.469 1 95.62 208 SER B CA 1
ATOM 6866 C C . SER B 1 208 ? -0.256 -22.062 -22.594 1 95.62 208 SER B C 1
ATOM 6868 O O . SER B 1 208 ? 0.548 -21.25 -23.047 1 95.62 208 SER B O 1
ATOM 6870 N N . LEU B 1 209 ? -0.183 -22.453 -21.406 1 94.06 209 LEU B N 1
ATOM 6871 C CA . LEU B 1 209 ? 0.871 -22.031 -20.5 1 94.06 209 LEU B CA 1
ATOM 6872 C C . LEU B 1 209 ? 2.244 -22.422 -21.031 1 94.06 209 LEU B C 1
ATOM 6874 O O . LEU B 1 209 ? 3.213 -21.672 -20.859 1 94.06 209 LEU B O 1
ATOM 6878 N N . LEU B 1 210 ? 2.248 -23.547 -21.656 1 94.69 210 LEU B N 1
ATOM 6879 C CA . LEU B 1 210 ? 3.502 -24.047 -22.219 1 94.69 210 LEU B CA 1
ATOM 6880 C C . LEU B 1 210 ? 3.842 -23.328 -23.516 1 94.69 210 LEU B C 1
ATOM 6882 O O . LEU B 1 210 ? 4.902 -23.578 -24.109 1 94.69 210 LEU B O 1
ATOM 6886 N N . GLY B 1 211 ? 2.949 -22.547 -24.016 1 92.06 211 GLY B N 1
ATOM 6887 C CA . GLY B 1 211 ? 3.184 -21.797 -25.234 1 92.06 211 GLY B CA 1
ATOM 6888 C C . GLY B 1 211 ? 2.691 -22.516 -26.484 1 92.06 211 GLY B C 1
ATOM 6889 O O . GLY B 1 211 ? 3.045 -22.141 -27.594 1 92.06 211 GLY B O 1
ATOM 6890 N N . ILE B 1 212 ? 2.016 -23.531 -26.25 1 94.94 212 ILE B N 1
ATOM 6891 C CA . ILE B 1 212 ? 1.424 -24.25 -27.375 1 94.94 212 ILE B CA 1
ATOM 6892 C C . ILE B 1 212 ? 0.005 -23.75 -27.609 1 94.94 212 ILE B C 1
ATOM 6894 O O . ILE B 1 212 ? -0.932 -24.141 -26.922 1 94.94 212 ILE B O 1
ATOM 6898 N N . ASN B 1 213 ? -0.148 -22.969 -28.625 1 91.88 213 ASN B N 1
ATOM 6899 C CA . ASN B 1 213 ? -1.436 -22.328 -28.859 1 91.88 213 ASN B CA 1
ATOM 6900 C C . ASN B 1 213 ? -2.029 -22.703 -30.203 1 91.88 213 ASN B C 1
ATOM 6902 O O . ASN B 1 213 ? -3.227 -22.531 -30.438 1 91.88 213 ASN B O 1
ATOM 6906 N N . GLU B 1 214 ? -1.17 -23.172 -31.062 1 91.94 214 GLU B N 1
ATOM 6907 C CA . GLU B 1 214 ? -1.641 -23.547 -32.375 1 91.94 214 GLU B CA 1
ATOM 6908 C C . GLU B 1 214 ? -1.696 -25.062 -32.531 1 91.94 214 GLU B C 1
ATOM 6910 O O . GLU B 1 214 ? -0.658 -25.734 -32.594 1 91.94 214 GLU B O 1
ATOM 6915 N N . TYR B 1 215 ? -2.816 -25.562 -32.562 1 95.69 215 TYR B N 1
ATOM 6916 C CA . TYR B 1 215 ? -3.049 -27 -32.75 1 95.69 215 TYR B CA 1
ATOM 6917 C C . TYR B 1 215 ? -4.457 -27.25 -33.25 1 95.69 215 TYR B C 1
ATOM 6919 O O . TYR B 1 215 ? -5.32 -26.375 -33.219 1 95.69 215 TYR B O 1
ATOM 6927 N N . THR B 1 216 ? -4.621 -28.422 -33.875 1 96 216 THR B N 1
ATOM 6928 C CA . THR B 1 216 ? -5.953 -28.906 -34.219 1 96 216 THR B CA 1
ATOM 6929 C C . THR B 1 216 ? -6.48 -29.875 -33.188 1 96 216 THR B C 1
ATOM 6931 O O . THR B 1 216 ? -5.77 -30.797 -32.75 1 96 216 THR B O 1
ATOM 6934 N N . LEU B 1 217 ? -7.684 -29.594 -32.75 1 95.94 217 LEU B N 1
ATOM 6935 C CA . LEU B 1 217 ? -8.273 -30.375 -31.672 1 95.94 217 LEU B CA 1
ATOM 6936 C C . LEU B 1 217 ? -9.18 -31.469 -32.219 1 95.94 217 LEU B C 1
ATOM 6938 O O . LEU B 1 217 ? -9.945 -31.234 -33.156 1 95.94 217 LEU B O 1
ATOM 6942 N N . SER B 1 218 ? -9.031 -32.688 -31.719 1 95.75 218 SER B N 1
ATOM 6943 C CA . SER B 1 218 ? -9.914 -33.812 -32.062 1 95.75 218 SER B CA 1
ATOM 6944 C C . SER B 1 218 ? -10.078 -34.75 -30.891 1 95.75 218 SER B C 1
ATOM 6946 O O . SER B 1 218 ? -9.477 -34.562 -29.828 1 95.75 218 SER B O 1
ATOM 6948 N N . HIS B 1 219 ? -11 -35.719 -31.047 1 95.88 219 HIS B N 1
ATOM 6949 C CA . HIS B 1 219 ? -11.258 -36.781 -30.078 1 95.88 219 HIS B CA 1
ATOM 6950 C C . HIS B 1 219 ? -11.273 -38.156 -30.75 1 95.88 219 HIS B C 1
ATOM 6952 O O . HIS B 1 219 ? -11.688 -38.25 -31.906 1 95.88 219 HIS B O 1
ATOM 6958 N N . THR B 1 220 ? -10.781 -39.125 -30 1 96.31 220 THR B N 1
ATOM 6959 C CA . THR B 1 220 ? -10.914 -40.469 -30.531 1 96.31 220 THR B CA 1
ATOM 6960 C C . THR B 1 220 ? -12.375 -40.812 -30.781 1 96.31 220 THR B C 1
ATOM 6962 O O . THR B 1 220 ? -12.703 -41.5 -31.734 1 96.31 220 THR B O 1
ATOM 6965 N N . SER B 1 221 ? -13.227 -40.281 -29.938 1 95 221 SER B N 1
ATOM 6966 C CA . SER B 1 221 ? -14.648 -40.562 -30.031 1 95 221 SER B CA 1
ATOM 6967 C C . SER B 1 221 ? -15.242 -40.031 -31.328 1 95 221 SER B C 1
ATOM 6969 O O . SER B 1 221 ? -16.328 -40.438 -31.75 1 95 221 SER B O 1
ATOM 6971 N N . ASP B 1 222 ? -14.594 -39.156 -31.953 1 96.25 222 ASP B N 1
ATOM 6972 C CA . ASP B 1 222 ? -15.039 -38.656 -33.25 1 96.25 222 ASP B CA 1
ATOM 6973 C C . ASP B 1 222 ? -15.039 -39.781 -34.312 1 96.25 222 ASP B C 1
ATOM 6975 O O . ASP B 1 222 ? -15.703 -39.656 -35.344 1 96.25 222 ASP B O 1
ATOM 6979 N N . TYR B 1 223 ? -14.344 -40.875 -34.031 1 97.62 223 TYR B N 1
ATOM 6980 C CA . TYR B 1 223 ? -14.117 -41.906 -35.031 1 97.62 223 TYR B CA 1
ATOM 6981 C C . TYR B 1 223 ? -14.719 -43.219 -34.562 1 97.62 223 TYR B C 1
ATOM 6983 O O . TYR B 1 223 ? -14.398 -44.281 -35.125 1 97.62 223 TYR B O 1
ATOM 6991 N N . PHE B 1 224 ? -15.562 -43.25 -33.562 1 97.31 224 PHE B N 1
ATOM 6992 C CA . PHE B 1 224 ? -16.078 -44.5 -33 1 97.31 224 PHE B CA 1
ATOM 6993 C C . PHE B 1 224 ? -16.797 -45.312 -34.094 1 97.31 224 PHE B C 1
ATOM 6995 O O . PHE B 1 224 ? -16.625 -46.531 -34.156 1 97.31 224 PHE B O 1
ATOM 7002 N N . ASP B 1 225 ? -17.609 -44.656 -34.938 1 97.19 225 ASP B N 1
ATOM 7003 C CA . ASP B 1 225 ? -18.328 -45.375 -36 1 97.19 225 ASP B CA 1
ATOM 7004 C C . ASP B 1 225 ? -17.344 -46.094 -36.938 1 97.19 225 ASP B C 1
ATOM 7006 O O . ASP B 1 225 ? -17.516 -47.281 -37.219 1 97.19 225 ASP B O 1
ATOM 7010 N N . LYS B 1 226 ? -16.406 -45.344 -37.375 1 97.75 226 LYS B N 1
ATOM 7011 C CA . LYS B 1 226 ? -15.406 -45.906 -38.281 1 97.75 226 LYS B CA 1
ATOM 7012 C C . LYS B 1 226 ? -14.633 -47.062 -37.594 1 97.75 226 LYS B C 1
ATOM 7014 O O . LYS B 1 226 ? -14.336 -48.062 -38.25 1 97.75 226 LYS B O 1
ATOM 7019 N N . ILE B 1 227 ? -14.242 -46.906 -36.406 1 98.25 227 ILE B N 1
ATOM 7020 C CA . ILE B 1 227 ? -13.477 -47.938 -35.656 1 98.25 227 ILE B CA 1
ATOM 7021 C C . ILE B 1 227 ? -14.297 -49.188 -35.531 1 98.25 227 ILE B C 1
ATOM 7023 O O . ILE B 1 227 ? -13.773 -50.312 -35.656 1 98.25 227 ILE B O 1
ATOM 7027 N N . ILE B 1 228 ? -15.594 -49.062 -35.25 1 97.62 228 ILE B N 1
ATOM 7028 C CA . ILE B 1 228 ? -16.484 -50.188 -35.125 1 97.62 228 ILE B CA 1
ATOM 7029 C C . ILE B 1 228 ? -16.578 -50.938 -36.469 1 97.62 228 ILE B C 1
ATOM 7031 O O . ILE B 1 228 ? -16.5 -52.156 -36.531 1 97.62 228 ILE B O 1
ATOM 7035 N N . ASP B 1 229 ? -16.703 -50.156 -37.531 1 97.81 229 ASP B N 1
ATOM 7036 C CA . ASP B 1 229 ? -16.719 -50.719 -38.875 1 97.81 229 ASP B CA 1
ATOM 7037 C C . ASP B 1 229 ? -15.461 -51.562 -39.125 1 97.81 229 ASP B C 1
ATOM 7039 O O . ASP B 1 229 ? -15.531 -52.625 -39.719 1 97.81 229 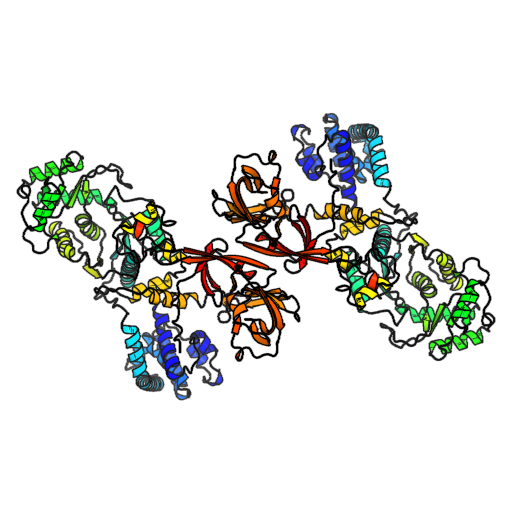ASP B O 1
ATOM 7043 N N . LEU B 1 230 ? -14.414 -51.031 -38.719 1 98.06 230 LEU B N 1
ATOM 7044 C CA . LEU B 1 230 ? -13.133 -51.719 -38.969 1 98.06 230 LEU B CA 1
ATOM 7045 C C . LEU B 1 230 ? -13.016 -52.969 -38.094 1 98.06 230 LEU B C 1
ATOM 7047 O O . LEU B 1 230 ? -12.367 -53.938 -38.469 1 98.06 230 LEU B O 1
ATOM 7051 N N . GLY B 1 231 ? -13.617 -52.906 -36.906 1 97.81 231 GLY B N 1
ATOM 7052 C CA . GLY B 1 231 ? -13.727 -54.125 -36.094 1 97.81 231 GLY B CA 1
ATOM 7053 C C . GLY B 1 231 ? -14.477 -55.219 -36.812 1 97.81 231 GLY B C 1
ATOM 7054 O O . GLY B 1 231 ? -14.031 -56.375 -36.812 1 97.81 231 GLY B O 1
ATOM 7055 N N . VAL B 1 232 ? -15.594 -54.875 -37.438 1 97.69 232 VAL B N 1
ATOM 7056 C CA . VAL B 1 232 ? -16.406 -55.844 -38.188 1 97.69 232 VAL B CA 1
ATOM 7057 C C . VAL B 1 232 ? -15.602 -56.375 -39.375 1 97.69 232 VAL B C 1
ATOM 7059 O O . VAL B 1 232 ? -15.648 -57.562 -39.656 1 97.69 232 VAL B O 1
ATOM 7062 N N . PHE B 1 233 ? -14.906 -55.5 -39.969 1 97.81 233 PHE B N 1
ATOM 7063 C CA . PHE B 1 233 ? -14.062 -55.875 -41.094 1 97.81 233 PHE B CA 1
ATOM 7064 C C . PHE B 1 233 ? -13.031 -56.938 -40.656 1 97.81 233 PHE B C 1
ATOM 7066 O O . PHE B 1 233 ? -12.828 -57.938 -41.344 1 97.81 233 PHE B O 1
ATOM 7073 N N . LEU B 1 234 ? -12.391 -56.719 -39.562 1 98 234 LEU B N 1
ATOM 7074 C CA . LEU B 1 234 ? -11.367 -57.625 -39.062 1 98 234 LEU B CA 1
ATOM 7075 C C . LEU B 1 234 ? -11.953 -59 -38.75 1 98 234 LEU B C 1
ATOM 7077 O O . LEU B 1 234 ? -11.305 -60 -39 1 98 234 LEU B O 1
ATOM 7081 N N . ILE B 1 235 ? -13.156 -59 -38.188 1 98.06 235 ILE B N 1
ATOM 7082 C CA . ILE B 1 235 ? -13.852 -60.25 -37.969 1 98.06 235 ILE B CA 1
ATOM 7083 C C . ILE B 1 235 ? -14.078 -60.969 -39.281 1 98.06 235 ILE B C 1
ATOM 7085 O O . ILE B 1 235 ? -13.82 -62.156 -39.406 1 98.06 235 ILE B O 1
ATOM 7089 N N . GLY B 1 236 ? -14.539 -60.219 -40.25 1 97.56 236 GLY B N 1
ATOM 7090 C CA . GLY B 1 236 ? -14.82 -60.781 -41.562 1 97.56 236 GLY B CA 1
ATOM 7091 C C . GLY B 1 236 ? -13.594 -61.406 -42.219 1 97.56 236 GLY B C 1
ATOM 7092 O O . GLY B 1 236 ? -13.711 -62.375 -43 1 97.56 236 GLY B O 1
ATOM 7093 N N . GLU B 1 237 ? -12.414 -60.875 -41.938 1 97.19 237 GLU B N 1
ATOM 7094 C CA . GLU B 1 237 ? -11.156 -61.375 -42.531 1 97.19 237 GLU B CA 1
ATOM 7095 C C . GLU B 1 237 ? -10.602 -62.531 -41.719 1 97.19 237 GLU B C 1
ATOM 7097 O O . GLU B 1 237 ? -9.508 -63.031 -42 1 97.19 237 GLU B O 1
ATOM 7102 N N . GLY B 1 238 ? -11.328 -62.906 -40.688 1 96.69 238 GLY B N 1
ATOM 7103 C CA . GLY B 1 238 ? -10.891 -63.969 -39.812 1 96.69 238 GLY B CA 1
ATOM 7104 C C . GLY B 1 238 ? -9.766 -63.594 -38.875 1 96.69 238 GLY B C 1
ATOM 7105 O O . GLY B 1 238 ? -9.016 -64.438 -38.406 1 96.69 238 GLY B O 1
ATOM 7106 N N . LYS B 1 239 ? -9.68 -62.344 -38.656 1 98.19 239 LYS B N 1
ATOM 7107 C CA . LYS B 1 239 ? -8.547 -61.844 -37.906 1 98.19 239 LYS B CA 1
ATOM 7108 C C . LYS B 1 239 ? -9.008 -61.25 -36.562 1 98.19 239 LYS B C 1
ATOM 7110 O O . LYS B 1 239 ? -8.273 -60.5 -35.938 1 98.19 239 LYS B O 1
ATOM 7115 N N . ALA B 1 240 ? -10.234 -61.5 -36.125 1 98.38 240 ALA B N 1
ATOM 7116 C CA . ALA B 1 240 ? -10.781 -61.156 -34.812 1 98.38 240 ALA B CA 1
ATOM 7117 C C . ALA B 1 240 ? -11.875 -62.125 -34.406 1 98.38 240 ALA B C 1
ATOM 7119 O O . ALA B 1 240 ? -12.5 -62.781 -35.281 1 98.38 240 ALA B O 1
ATOM 7120 N N . TYR B 1 241 ? -12.07 -62.281 -33.156 1 98.44 241 TYR B N 1
ATOM 7121 C CA . TYR B 1 241 ? -13.086 -63.188 -32.656 1 98.44 241 TYR B CA 1
ATOM 7122 C C . TYR B 1 241 ? -13.648 -62.719 -31.328 1 98.44 241 TYR B C 1
ATOM 7124 O O . TYR B 1 241 ? -12.969 -62.031 -30.562 1 98.44 241 TYR B O 1
ATOM 7132 N N . ALA B 1 242 ? -14.906 -63.062 -31.062 1 98 242 ALA B N 1
ATOM 7133 C CA . ALA B 1 242 ? -15.531 -62.781 -29.766 1 98 242 ALA B CA 1
ATOM 7134 C C . ALA B 1 242 ? -15.062 -63.781 -28.703 1 98 242 ALA B C 1
ATOM 7136 O O . ALA B 1 242 ? -14.859 -64.938 -28.984 1 98 242 ALA B O 1
ATOM 7137 N N . ASP B 1 243 ? -14.82 -63.25 -27.578 1 97.88 243 ASP B N 1
ATOM 7138 C CA . ASP B 1 243 ? -14.25 -64.062 -26.531 1 97.88 243 ASP B CA 1
ATOM 7139 C C . ASP B 1 243 ? -14.914 -63.781 -25.172 1 97.88 243 ASP B C 1
ATOM 7141 O O . ASP B 1 243 ? -15 -62.656 -24.75 1 97.88 243 ASP B O 1
ATOM 7145 N N . ASN B 1 244 ? -15.445 -64.75 -24.438 1 96.81 244 ASN B N 1
ATOM 7146 C CA . ASN B 1 244 ? -16.062 -64.625 -23.141 1 96.81 244 ASN B CA 1
ATOM 7147 C C . ASN B 1 244 ? -15.227 -65.25 -22.031 1 96.81 244 ASN B C 1
ATOM 7149 O O . ASN B 1 244 ? -15.742 -65.562 -20.969 1 96.81 244 ASN B O 1
ATOM 7153 N N . THR B 1 245 ? -13.945 -65.5 -22.375 1 96.38 245 THR B N 1
ATOM 7154 C CA . THR B 1 245 ? -13.047 -66 -21.359 1 96.38 245 THR B CA 1
ATOM 7155 C C . THR B 1 245 ? -12.914 -65.062 -20.188 1 96.38 245 THR B C 1
ATOM 7157 O O . THR B 1 245 ? -12.719 -63.875 -20.391 1 96.38 245 THR B O 1
ATOM 7160 N N . PRO B 1 246 ? -13.062 -65.625 -18.969 1 94.5 246 PRO B N 1
ATOM 7161 C CA . PRO B 1 246 ? -12.898 -64.75 -17.812 1 94.5 246 PRO B CA 1
ATOM 7162 C C . PRO B 1 246 ? -11.539 -64.062 -17.797 1 94.5 246 PRO B C 1
ATOM 7164 O O . PRO B 1 246 ? -10.523 -64.625 -18.156 1 94.5 246 PRO B O 1
ATOM 7167 N N . GLN B 1 247 ? -11.547 -62.875 -17.359 1 92.25 247 GLN B N 1
ATOM 7168 C CA . GLN B 1 247 ? -10.406 -61.969 -17.438 1 92.25 247 GLN B CA 1
ATOM 7169 C C . GLN B 1 247 ? -9.148 -62.594 -16.859 1 92.25 247 GLN B C 1
ATOM 7171 O O . GLN B 1 247 ? -8.07 -62.531 -17.453 1 92.25 247 GLN B O 1
ATOM 7176 N N . GLU B 1 248 ? -9.219 -63.25 -15.672 1 93.62 248 GLU B N 1
ATOM 7177 C CA . GLU B 1 248 ? -8.07 -63.844 -15.016 1 93.62 248 GLU B CA 1
ATOM 7178 C C . GLU B 1 248 ? -7.492 -65 -15.844 1 93.62 248 GLU B C 1
ATOM 7180 O O . GLU B 1 248 ? -6.273 -65.125 -15.984 1 93.62 248 GLU B O 1
ATOM 7185 N N . VAL B 1 249 ? -8.398 -65.75 -16.391 1 95.12 249 VAL B N 1
ATOM 7186 C CA . VAL B 1 249 ? -7.984 -66.875 -17.234 1 95.12 249 VAL B CA 1
ATOM 7187 C C . VAL B 1 249 ? -7.352 -66.312 -18.516 1 95.12 249 VAL B C 1
ATOM 7189 O O . VAL B 1 249 ? -6.328 -66.875 -18.969 1 95.12 249 VAL B O 1
ATOM 7192 N N . MET B 1 250 ? -7.914 -65.375 -19.062 1 95.44 250 MET B N 1
ATOM 7193 C CA . MET B 1 250 ? -7.41 -64.75 -20.297 1 95.44 250 MET B CA 1
ATOM 7194 C C . MET B 1 250 ? -5.988 -64.25 -20.094 1 95.44 250 MET B C 1
ATOM 7196 O O . MET B 1 250 ? -5.129 -64.438 -20.953 1 95.44 250 MET B O 1
ATOM 7200 N N . ARG B 1 251 ? -5.793 -63.562 -19.047 1 93.88 251 ARG B N 1
ATOM 7201 C CA . ARG B 1 251 ? -4.473 -63 -18.734 1 93.88 251 ARG B CA 1
ATOM 7202 C C . ARG B 1 251 ? -3.43 -64.125 -18.656 1 93.88 251 ARG B C 1
ATOM 7204 O O . ARG B 1 251 ? -2.32 -63.969 -19.172 1 93.88 251 ARG B O 1
ATOM 7211 N N . ASP B 1 252 ? -3.855 -65.125 -17.984 1 94.88 252 ASP B N 1
ATOM 7212 C CA . ASP B 1 252 ? -2.965 -66.25 -17.828 1 94.88 252 ASP B CA 1
ATOM 7213 C C . ASP B 1 252 ? -2.676 -66.938 -19.188 1 94.88 252 ASP B C 1
ATOM 7215 O O . ASP B 1 252 ? -1.527 -67.25 -19.5 1 94.88 252 ASP B O 1
ATOM 7219 N N . GLU B 1 253 ? -3.695 -67.125 -20 1 96.44 253 GLU B N 1
ATOM 7220 C CA . GLU B 1 253 ? -3.553 -67.688 -21.328 1 96.44 253 GLU B CA 1
ATOM 7221 C C . GLU B 1 253 ? -2.637 -66.875 -22.219 1 96.44 253 GLU B C 1
ATOM 7223 O O . GLU B 1 253 ? -1.74 -67.375 -22.875 1 96.44 253 GLU B O 1
ATOM 7228 N N . ARG B 1 254 ? -2.836 -65.625 -22.203 1 95.12 254 ARG B N 1
ATOM 7229 C CA . ARG B 1 254 ? -2.008 -64.75 -23 1 95.12 254 ARG B CA 1
ATOM 7230 C C . ARG B 1 254 ? -0.562 -64.75 -22.516 1 95.12 254 ARG B C 1
ATOM 7232 O O . ARG B 1 254 ? 0.368 -64.688 -23.328 1 95.12 254 ARG B O 1
ATOM 7239 N N . GLY B 1 255 ? -0.381 -64.812 -21.203 1 94.56 255 GLY B N 1
ATOM 7240 C CA . GLY B 1 255 ? 0.95 -64.875 -20.625 1 94.56 255 GLY B CA 1
ATOM 7241 C C . GLY B 1 255 ? 1.724 -66.125 -21.016 1 94.56 255 GLY B C 1
ATOM 7242 O O . GLY B 1 255 ? 2.928 -66.062 -21.281 1 94.56 255 GLY B O 1
ATOM 7243 N N . ARG B 1 256 ? 0.992 -67.188 -21.203 1 95 256 ARG B N 1
ATOM 7244 C CA . ARG B 1 256 ? 1.633 -68.438 -21.469 1 95 256 ARG B CA 1
ATOM 7245 C C . ARG B 1 256 ? 1.587 -68.75 -22.969 1 95 256 ARG B C 1
ATOM 7247 O O . ARG B 1 256 ? 2.211 -69.75 -23.422 1 95 256 ARG B O 1
ATOM 7254 N N . GLY B 1 257 ? 0.859 -68 -23.688 1 95.31 257 GLY B N 1
ATOM 7255 C CA . GLY B 1 257 ? 0.736 -68.25 -25.109 1 95.31 257 GLY B CA 1
ATOM 7256 C C . GLY B 1 257 ? -0.223 -69.375 -25.453 1 95.31 257 GLY B C 1
ATOM 7257 O O . GLY B 1 257 ? -0.016 -70.125 -26.422 1 95.31 257 GLY B O 1
ATOM 7258 N N . VAL B 1 258 ? -1.226 -69.5 -24.594 1 96.62 258 VAL B N 1
ATOM 7259 C CA . VAL B 1 258 ? -2.23 -70.562 -24.797 1 96.62 258 VAL B CA 1
ATOM 7260 C C . VAL B 1 258 ? -3.451 -70 -25.5 1 96.62 258 VAL B C 1
ATOM 7262 O O . VAL B 1 258 ? -3.949 -68.938 -25.109 1 96.62 258 VAL B O 1
ATOM 7265 N N . GLU B 1 259 ? -3.889 -70.688 -26.562 1 96.75 259 GLU B N 1
ATOM 7266 C CA . GLU B 1 259 ? -5.016 -70.188 -27.359 1 96.75 259 GLU B CA 1
ATOM 7267 C C . GLU B 1 259 ? -6.32 -70.25 -26.578 1 96.75 259 GLU B C 1
ATOM 7269 O O . GLU B 1 259 ? -6.535 -71.25 -25.828 1 96.75 259 GLU B O 1
ATOM 7274 N N . SER B 1 260 ? -7.137 -69.25 -26.719 1 96.81 260 SER B N 1
ATOM 7275 C CA . SER B 1 260 ? -8.484 -69.312 -26.156 1 96.81 260 SER B CA 1
ATOM 7276 C C . SER B 1 260 ? -9.344 -70.375 -26.844 1 96.81 260 SER B C 1
ATOM 7278 O O . SER B 1 260 ? -9.164 -70.625 -28.031 1 96.81 260 SER B O 1
ATOM 7280 N N . ARG B 1 261 ? -10.297 -70.938 -26.078 1 94.94 261 ARG B N 1
ATOM 7281 C CA . ARG B 1 261 ? -11.25 -71.875 -26.672 1 94.94 261 ARG B CA 1
ATOM 7282 C C . ARG B 1 261 ? -12.102 -71.188 -27.734 1 94.94 261 ARG B C 1
ATOM 7284 O O . ARG B 1 261 ? -12.602 -71.812 -28.641 1 94.94 261 ARG B O 1
ATOM 7291 N N . CYS B 1 262 ? -12.172 -69.875 -27.656 1 96.69 262 CYS B N 1
ATOM 7292 C CA . CYS B 1 262 ? -13.031 -69.125 -28.562 1 96.69 262 CYS B CA 1
ATOM 7293 C C . CYS B 1 262 ? -12.281 -68.75 -29.828 1 96.69 262 CYS B C 1
ATOM 7295 O O . CYS B 1 262 ? -12.867 -68.25 -30.766 1 96.69 262 CYS B O 1
ATOM 7297 N N . ARG B 1 263 ? -11.016 -68.938 -29.938 1 97.12 263 ARG B N 1
ATOM 7298 C CA . ARG B 1 263 ? -10.18 -68.438 -31.031 1 97.12 263 ARG B CA 1
ATOM 7299 C C . ARG B 1 263 ? -10.617 -69.062 -32.375 1 97.12 263 ARG B C 1
ATOM 7301 O O . ARG B 1 263 ? -10.477 -68.438 -33.406 1 97.12 263 ARG B O 1
ATOM 7308 N N . SER B 1 264 ? -11.172 -70.312 -32.344 1 94.44 264 SER B N 1
ATOM 7309 C CA . SER B 1 264 ? -11.57 -71 -33.562 1 94.44 264 SER B CA 1
ATOM 7310 C C . SER B 1 264 ? -13.031 -70.75 -33.875 1 94.44 264 SER B C 1
ATOM 7312 O O . SER B 1 264 ? -13.594 -71.375 -34.781 1 94.44 264 SER B O 1
ATOM 7314 N N . MET B 1 265 ? -13.617 -69.812 -33.188 1 95.31 265 MET B N 1
ATOM 7315 C CA . MET B 1 265 ? -15.016 -69.5 -33.438 1 95.31 265 MET B CA 1
ATOM 7316 C C . MET B 1 265 ? -15.211 -69.062 -34.875 1 95.31 265 MET B C 1
ATOM 7318 O O . MET B 1 265 ? -14.359 -68.375 -35.438 1 95.31 265 MET B O 1
ATOM 7322 N N . ASP B 1 266 ? -16.375 -69.438 -35.375 1 95 266 ASP B N 1
ATOM 7323 C CA . ASP B 1 266 ? -16.703 -69.062 -36.75 1 95 266 ASP B CA 1
ATOM 7324 C C . ASP B 1 266 ? -16.891 -67.562 -36.906 1 95 266 ASP B C 1
ATOM 7326 O O . ASP B 1 266 ? -17.375 -66.875 -36 1 95 266 ASP B O 1
ATOM 7330 N N . VAL B 1 267 ? -16.578 -67.125 -38.062 1 97.12 267 VAL B N 1
ATOM 7331 C CA . VAL B 1 267 ? -16.625 -65.688 -38.406 1 97.12 267 VAL B CA 1
ATOM 7332 C C . VAL B 1 267 ? -18.047 -65.188 -38.219 1 97.12 267 VAL B C 1
ATOM 7334 O O . VAL B 1 267 ? -18.25 -64.125 -37.656 1 97.12 267 VAL B O 1
ATOM 7337 N N . GLU B 1 268 ? -18.984 -65.938 -38.688 1 96.94 268 GLU B N 1
ATOM 7338 C CA . GLU B 1 268 ? -20.375 -65.5 -38.656 1 96.94 268 GLU B CA 1
ATOM 7339 C C . GLU B 1 268 ? -20.875 -65.438 -37.188 1 96.94 268 GLU B C 1
ATOM 7341 O O . GLU B 1 268 ? -21.641 -64.5 -36.844 1 96.94 268 GLU B O 1
ATOM 7346 N N . GLU B 1 269 ? -20.438 -66.312 -36.469 1 96.75 269 GLU B N 1
ATOM 7347 C CA . GLU B 1 269 ? -20.828 -66.312 -35.062 1 96.75 269 GLU B CA 1
ATOM 7348 C C . GLU B 1 269 ? -20.188 -65.125 -34.344 1 96.75 269 GLU B C 1
ATOM 7350 O O . GLU B 1 269 ? -20.844 -64.5 -33.5 1 96.75 269 GLU B O 1
ATOM 7355 N N . SER B 1 270 ? -18.969 -64.938 -34.625 1 97.56 270 SER B N 1
ATOM 7356 C CA . SER B 1 270 ? -18.281 -63.781 -34.031 1 97.56 270 SER B CA 1
ATOM 7357 C C . SER B 1 270 ? -18.953 -62.469 -34.406 1 97.56 270 SER B C 1
ATOM 7359 O O . SER B 1 270 ? -19.078 -61.594 -33.594 1 97.56 270 SER B O 1
ATOM 7361 N N . LYS B 1 271 ? -19.328 -62.312 -35.656 1 97.5 271 LYS B N 1
ATOM 7362 C CA . LYS B 1 271 ? -20.031 -61.125 -36.094 1 97.5 271 LYS B CA 1
ATOM 7363 C C . LYS B 1 271 ? -21.344 -60.938 -35.344 1 97.5 271 LYS B C 1
ATOM 7365 O O . LYS B 1 271 ? -21.703 -59.812 -34.969 1 97.5 271 LYS B O 1
ATOM 7370 N N . ARG B 1 272 ? -22.031 -62.031 -35.188 1 97 272 ARG B N 1
ATOM 7371 C CA . ARG B 1 272 ? -23.312 -62 -34.5 1 97 272 ARG B CA 1
ATOM 7372 C C . ARG B 1 272 ? -23.125 -61.531 -33.062 1 97 272 ARG B C 1
ATOM 7374 O O . ARG B 1 272 ? -23.859 -60.656 -32.594 1 97 272 ARG B O 1
ATOM 7381 N N . ILE B 1 273 ? -22.172 -62.125 -32.406 1 97.62 273 ILE B N 1
ATOM 7382 C CA . ILE B 1 273 ? -21.906 -61.781 -31.016 1 97.62 273 ILE B CA 1
ATOM 7383 C C . ILE B 1 273 ? -21.484 -60.312 -30.906 1 97.62 273 ILE B C 1
ATOM 7385 O O . ILE B 1 273 ? -21.922 -59.594 -29.984 1 97.62 273 ILE B O 1
ATOM 7389 N N . PHE B 1 274 ? -20.656 -59.844 -31.797 1 97.62 274 PHE B N 1
ATOM 7390 C CA . PHE B 1 274 ? -20.188 -58.469 -31.781 1 97.62 274 PHE B CA 1
ATOM 7391 C C . PHE B 1 274 ? -21.359 -57.5 -31.969 1 97.62 274 PHE B C 1
ATOM 7393 O O . PHE B 1 274 ? -21.391 -56.406 -31.359 1 97.62 274 PHE B O 1
ATOM 7400 N N . LYS B 1 275 ? -22.297 -57.875 -32.812 1 96.25 275 LYS B N 1
ATOM 7401 C CA . LYS B 1 275 ? -23.5 -57.062 -32.969 1 96.25 275 LYS B CA 1
ATOM 7402 C C . LYS B 1 275 ? -24.281 -56.969 -31.672 1 96.25 275 LYS B C 1
ATOM 7404 O O . LYS B 1 275 ? -24.812 -55.906 -31.344 1 96.25 275 LYS B O 1
ATOM 7409 N N . GLU B 1 276 ? -24.359 -58.031 -30.984 1 96.12 276 GLU B N 1
ATOM 7410 C CA . GLU B 1 276 ? -25.031 -58.031 -29.688 1 96.12 276 GLU B CA 1
ATOM 7411 C C . GLU B 1 276 ? -24.25 -57.188 -28.672 1 96.12 276 GLU B C 1
ATOM 7413 O O . GLU B 1 276 ? -24.844 -56.531 -27.812 1 96.12 276 GLU B O 1
ATOM 7418 N N . MET B 1 277 ? -22.938 -57.312 -28.719 1 96.75 277 MET B N 1
ATOM 7419 C CA . MET B 1 277 ? -22.094 -56.469 -27.875 1 96.75 277 MET B CA 1
ATOM 7420 C C . MET B 1 277 ? -22.391 -55 -28.094 1 96.75 277 MET B C 1
ATOM 7422 O O . MET B 1 277 ? -22.547 -54.219 -27.141 1 96.75 277 MET B O 1
ATOM 7426 N N . ALA B 1 278 ? -22.516 -54.594 -29.359 1 94.38 278 ALA B N 1
ATOM 7427 C CA . ALA B 1 278 ? -22.766 -53.188 -29.734 1 94.38 278 ALA B CA 1
ATOM 7428 C C . ALA B 1 278 ? -24.125 -52.75 -29.234 1 94.38 278 ALA B C 1
ATOM 7430 O O . ALA B 1 278 ? -24.344 -51.531 -29.047 1 94.38 278 ALA B O 1
ATOM 7431 N N . ARG B 1 279 ? -25.016 -53.688 -28.984 1 92.62 279 ARG B N 1
ATOM 7432 C CA . ARG B 1 279 ? -26.344 -53.375 -28.484 1 92.62 279 ARG B CA 1
ATOM 7433 C C . ARG B 1 279 ? -26.406 -53.438 -26.969 1 92.62 279 ARG B C 1
ATOM 7435 O O . ARG B 1 279 ? -27.438 -53.125 -26.359 1 92.62 279 ARG B O 1
ATOM 7442 N N . GLY B 1 280 ? -25.297 -53.844 -26.422 1 90.44 280 GLY B N 1
ATOM 7443 C CA . GLY B 1 280 ? -25.25 -53.906 -24.969 1 90.44 280 GLY B CA 1
ATOM 7444 C C . GLY B 1 280 ? -25.812 -55.188 -24.406 1 90.44 280 GLY B C 1
ATOM 7445 O O . GLY B 1 280 ? -26.062 -55.312 -23.203 1 90.44 280 GLY B O 1
ATOM 7446 N N . ASN B 1 281 ? -25.922 -56.25 -25.234 1 90.44 281 ASN B N 1
ATOM 7447 C CA . ASN B 1 281 ? -26.594 -57.5 -24.844 1 90.44 281 ASN B CA 1
ATOM 7448 C C . ASN B 1 281 ? -25.594 -58.594 -24.562 1 90.44 281 ASN B C 1
ATOM 7450 O O . ASN B 1 281 ? -25.984 -59.75 -24.281 1 90.44 281 ASN B O 1
ATOM 7454 N N . ALA B 1 282 ? -24.328 -58.312 -24.625 1 89.25 282 ALA B N 1
ATOM 7455 C CA . ALA B 1 282 ? -23.297 -59.344 -24.438 1 89.25 282 ALA B CA 1
ATOM 7456 C C . ALA B 1 282 ? -22.188 -58.812 -23.547 1 89.25 282 ALA B C 1
ATOM 7458 O O . ALA B 1 282 ? -21.016 -58.844 -23.922 1 89.25 282 ALA B O 1
ATOM 7459 N N . SER B 1 283 ? -22.5 -58.531 -22.297 1 86.88 283 SER B N 1
ATOM 7460 C CA . SER B 1 283 ? -21.578 -57.906 -21.375 1 86.88 283 SER B CA 1
ATOM 7461 C C . SER B 1 283 ? -20.453 -58.875 -20.984 1 86.88 283 SER B C 1
ATOM 7463 O O . SER B 1 283 ? -19.359 -58.438 -20.594 1 86.88 283 SER B O 1
ATOM 7465 N N . GLY B 1 284 ? -20.562 -60.031 -21.188 1 90.81 284 GLY B N 1
ATOM 7466 C CA . GLY B 1 284 ? -19.531 -60.969 -20.828 1 90.81 284 GLY B CA 1
ATOM 7467 C C . GLY B 1 284 ? -18.516 -61.219 -21.922 1 90.81 284 GLY B C 1
ATOM 7468 O O . GLY B 1 284 ? -17.5 -61.875 -21.703 1 90.81 284 GLY B O 1
ATOM 7469 N N . TYR B 1 285 ? -18.766 -60.656 -23.062 1 95.81 285 TYR B N 1
ATOM 7470 C CA . TYR B 1 285 ? -17.891 -60.875 -24.219 1 95.81 285 TYR B CA 1
ATOM 7471 C C . TYR B 1 285 ? -16.984 -59.656 -24.453 1 95.81 285 TYR B C 1
ATOM 7473 O O . TYR B 1 285 ? -17.328 -58.562 -24.062 1 95.81 285 TYR B O 1
ATOM 7481 N N . CYS B 1 286 ? -15.883 -59.906 -24.969 1 97.75 286 CYS B N 1
ATOM 7482 C CA . CYS B 1 286 ? -15.023 -58.938 -25.594 1 97.75 286 CYS B CA 1
ATOM 7483 C C . CYS B 1 286 ? -14.617 -59.375 -27 1 97.75 286 CYS B C 1
ATOM 7485 O O . CYS B 1 286 ? -14.938 -60.469 -27.422 1 97.75 286 CYS B O 1
ATOM 7487 N N . LEU B 1 287 ? -14.109 -58.438 -27.797 1 97.94 287 LEU B N 1
ATOM 7488 C CA . LEU B 1 287 ? -13.555 -58.781 -29.109 1 97.94 287 LEU B CA 1
ATOM 7489 C C . LEU B 1 287 ? -12.031 -58.812 -29.047 1 97.94 287 LEU B C 1
ATOM 7491 O O . LEU B 1 287 ? -11.406 -57.875 -28.547 1 97.94 287 LEU B O 1
ATOM 7495 N N . ARG B 1 288 ? -11.414 -59.844 -29.469 1 98.5 288 ARG B N 1
ATOM 7496 C CA . ARG B 1 288 ? -9.961 -59.969 -29.484 1 98.5 288 ARG B CA 1
ATOM 7497 C C . ARG B 1 288 ? -9.445 -60.062 -30.922 1 98.5 288 ARG B C 1
ATOM 7499 O O . ARG B 1 288 ? -10.094 -60.625 -31.797 1 98.5 288 ARG B O 1
ATOM 7506 N N . ALA B 1 289 ? -8.305 -59.469 -31.172 1 98.38 289 ALA B N 1
ATOM 7507 C CA . ALA B 1 289 ? -7.617 -59.656 -32.438 1 98.38 289 ALA B CA 1
ATOM 7508 C C . ALA B 1 289 ? -6.941 -61.031 -32.5 1 98.38 289 ALA B C 1
ATOM 7510 O O . ALA B 1 289 ? -6.395 -61.5 -31.516 1 98.38 289 ALA B O 1
ATOM 7511 N N . LYS B 1 290 ? -7.062 -61.562 -33.594 1 98.19 290 LYS B N 1
ATOM 7512 C CA . LYS B 1 290 ? -6.406 -62.844 -33.844 1 98.19 290 LYS B CA 1
ATOM 7513 C C . LYS B 1 290 ? -5.059 -62.656 -34.531 1 98.19 290 LYS B C 1
ATOM 7515 O O . LYS B 1 290 ? -4.98 -62.656 -35.75 1 98.19 290 LYS B O 1
ATOM 7520 N N . ILE B 1 291 ? -4.012 -62.656 -33.781 1 97.5 291 ILE B N 1
ATOM 7521 C CA . ILE B 1 291 ? -2.701 -62.312 -34.344 1 97.5 291 ILE B CA 1
ATOM 7522 C C . ILE B 1 291 ? -1.781 -63.531 -34.281 1 97.5 291 ILE B C 1
ATOM 7524 O O . ILE B 1 291 ? -1.696 -64.312 -35.219 1 97.5 291 ILE B O 1
ATOM 7528 N N . ASP B 1 292 ? -1.103 -63.688 -33.125 1 96.94 292 ASP B N 1
ATOM 7529 C CA . ASP B 1 292 ? -0.182 -64.812 -32.969 1 96.94 292 ASP B CA 1
ATOM 7530 C C . ASP B 1 292 ? 0.053 -65.125 -31.5 1 96.94 292 ASP B C 1
ATOM 7532 O O . ASP B 1 292 ? 0.881 -64.5 -30.844 1 96.94 292 ASP B O 1
ATOM 7536 N N . MET B 1 293 ? -0.609 -66.188 -30.984 1 96.5 293 MET B N 1
ATOM 7537 C CA . MET B 1 293 ? -0.537 -66.562 -29.578 1 96.5 293 MET B CA 1
ATOM 7538 C C . MET B 1 293 ? 0.832 -67.125 -29.234 1 96.5 293 MET B C 1
ATOM 7540 O O . MET B 1 293 ? 1.196 -67.25 -28.062 1 96.5 293 MET B O 1
ATOM 7544 N N . SER B 1 294 ? 1.671 -67.438 -30.25 1 94.88 294 SER B N 1
ATOM 7545 C CA . SER B 1 294 ? 2.98 -68 -30.031 1 94.88 294 SER B CA 1
ATOM 7546 C C . SER B 1 294 ? 4.086 -67 -30.078 1 94.88 294 SER B C 1
ATOM 7548 O O . SER B 1 294 ? 5.262 -67.312 -29.875 1 94.88 294 SER B O 1
ATOM 7550 N N . SER B 1 295 ? 3.664 -65.812 -30.312 1 95.81 295 SER B N 1
ATOM 7551 C CA . SER B 1 295 ? 4.652 -64.75 -30.453 1 95.81 295 SER B CA 1
ATOM 7552 C C . SER B 1 295 ? 5.43 -64.5 -29.156 1 95.81 295 SER B C 1
ATOM 7554 O O . SER B 1 295 ? 4.867 -64.625 -28.062 1 95.81 295 SER B O 1
ATOM 7556 N N . SER B 1 296 ? 6.742 -64.188 -29.234 1 95 296 SER B N 1
ATOM 7557 C CA . SER B 1 296 ? 7.555 -63.844 -28.062 1 95 296 SER B CA 1
ATOM 7558 C C . SER B 1 296 ? 7.18 -62.469 -27.531 1 95 296 SER B C 1
ATOM 7560 O O . SER B 1 296 ? 7.402 -62.188 -26.344 1 95 296 SER B O 1
ATOM 7562 N N . ASN B 1 297 ? 6.68 -61.688 -28.422 1 95.31 297 ASN B N 1
ATOM 7563 C CA . ASN B 1 297 ? 6.125 -60.406 -28.016 1 95.31 297 ASN B CA 1
ATOM 7564 C C . ASN B 1 297 ? 4.699 -60.531 -27.484 1 95.31 297 ASN B C 1
ATOM 7566 O O . ASN B 1 297 ? 3.766 -60.75 -28.266 1 95.31 297 ASN B O 1
ATOM 7570 N N . LYS B 1 298 ? 4.484 -60.375 -26.234 1 94.12 298 LYS B N 1
ATOM 7571 C CA . LYS B 1 298 ? 3.207 -60.625 -25.562 1 94.12 298 LYS B CA 1
ATOM 7572 C C . LYS B 1 298 ? 2.123 -59.688 -26.078 1 94.12 298 LYS B C 1
ATOM 7574 O O . LYS B 1 298 ? 0.938 -60 -26.062 1 94.12 298 LYS B O 1
ATOM 7579 N N . ALA B 1 299 ? 2.518 -58.531 -26.594 1 95.06 299 ALA B N 1
ATOM 7580 C CA . ALA B 1 299 ? 1.549 -57.594 -27.141 1 95.06 299 ALA B CA 1
ATOM 7581 C C . ALA B 1 299 ? 0.867 -58.156 -28.375 1 95.06 299 ALA B C 1
ATOM 7583 O O . ALA B 1 299 ? -0.223 -57.719 -28.75 1 95.06 299 ALA B O 1
ATOM 7584 N N . MET B 1 300 ? 1.46 -59.156 -28.984 1 97.06 300 MET B N 1
ATOM 7585 C CA . MET B 1 300 ? 0.945 -59.719 -30.234 1 97.06 300 MET B CA 1
ATOM 7586 C C . MET B 1 300 ? 0.055 -60.938 -29.953 1 97.06 300 MET B C 1
ATOM 7588 O O . MET B 1 300 ? -0.5 -61.531 -30.875 1 97.06 300 MET B O 1
ATOM 7592 N N . ARG B 1 301 ? -0.091 -61.219 -28.641 1 97.56 301 ARG B N 1
ATOM 7593 C CA . ARG B 1 301 ? -0.869 -62.375 -28.281 1 97.56 301 ARG B CA 1
ATOM 7594 C C . ARG B 1 301 ? -2.344 -62.031 -28.094 1 97.56 301 ARG B C 1
ATOM 7596 O O . ARG B 1 301 ? -2.846 -62 -26.984 1 97.56 301 ARG B O 1
ATOM 7603 N N . ASP B 1 302 ? -2.984 -61.938 -29.156 1 97.94 302 ASP B N 1
ATOM 7604 C CA . ASP B 1 302 ? -4.418 -61.75 -29.344 1 97.94 302 ASP B CA 1
ATOM 7605 C C . ASP B 1 302 ? -4.969 -60.75 -28.328 1 97.94 302 ASP B C 1
ATOM 7607 O O . ASP B 1 302 ? -5.805 -61.094 -27.5 1 97.94 302 ASP B O 1
ATOM 7611 N N . PRO B 1 303 ? -4.613 -59.469 -28.438 1 97.19 303 PRO B N 1
ATOM 7612 C CA . PRO B 1 303 ? -5.09 -58.438 -27.516 1 97.19 303 PRO B CA 1
ATOM 7613 C C . PRO B 1 303 ? -6.586 -58.188 -27.641 1 97.19 303 PRO B C 1
ATOM 7615 O O . PRO B 1 303 ? -7.172 -58.438 -28.703 1 97.19 303 PRO B O 1
ATOM 7618 N N . VAL B 1 304 ? -7.18 -57.719 -26.547 1 97.25 304 VAL B N 1
ATOM 7619 C CA . VAL B 1 304 ? -8.562 -57.25 -26.594 1 97.25 304 VAL B CA 1
ATOM 7620 C C . VAL B 1 304 ? -8.633 -55.938 -27.375 1 97.25 304 VAL B C 1
ATOM 7622 O O . VAL B 1 304 ? -7.832 -55.031 -27.156 1 97.25 304 VAL B O 1
ATOM 7625 N N . ILE B 1 305 ? -9.555 -55.875 -28.281 1 98.06 305 ILE B N 1
ATOM 7626 C CA . ILE B 1 305 ? -9.617 -54.656 -29.125 1 98.06 305 ILE B CA 1
ATOM 7627 C C . ILE B 1 305 ? -10.938 -53.938 -28.891 1 98.06 305 ILE B C 1
ATOM 7629 O O . ILE B 1 305 ? -11.07 -52.75 -29.203 1 98.06 305 ILE B O 1
ATOM 7633 N N . PHE B 1 306 ? -11.969 -54.625 -28.312 1 97.81 306 PHE B N 1
ATOM 7634 C CA . PHE B 1 306 ? -13.211 -54 -27.906 1 97.81 306 PHE B CA 1
ATOM 7635 C C . PHE B 1 306 ? -13.695 -54.562 -26.578 1 97.81 306 PHE B C 1
ATOM 7637 O O . PHE B 1 306 ? -13.539 -55.75 -26.312 1 97.81 306 PHE B O 1
ATOM 7644 N N . ARG B 1 307 ? -14.344 -53.656 -25.844 1 95.5 307 ARG B N 1
ATOM 7645 C CA . ARG B 1 307 ? -14.984 -54.062 -24.594 1 95.5 307 ARG B CA 1
ATOM 7646 C C . ARG B 1 307 ? -16.391 -53.469 -24.5 1 95.5 307 ARG B C 1
ATOM 7648 O O . ARG B 1 307 ? -16.672 -52.406 -25.078 1 95.5 307 ARG B O 1
ATOM 7655 N N . VAL B 1 308 ? -17.203 -54.156 -23.781 1 95.12 308 VAL B N 1
ATOM 7656 C CA . VAL B 1 308 ? -18.547 -53.656 -23.516 1 95.12 308 VAL B CA 1
ATOM 7657 C C . VAL B 1 308 ? -18.547 -52.812 -22.25 1 95.12 308 VAL B C 1
ATOM 7659 O O . VAL B 1 308 ? -17.922 -53.188 -21.25 1 95.12 308 VAL B O 1
ATOM 7662 N N . ASN B 1 309 ? -18.969 -51.625 -22.344 1 92.69 309 ASN B N 1
ATOM 7663 C CA . ASN B 1 309 ? -19.141 -50.719 -21.219 1 92.69 309 ASN B CA 1
ATOM 7664 C C . ASN B 1 309 ? -20.469 -49.969 -21.312 1 92.69 309 ASN B C 1
ATOM 7666 O O . ASN B 1 309 ? -20.688 -49.219 -22.266 1 92.69 309 ASN B O 1
ATOM 7670 N N . GLU B 1 310 ? -21.281 -50 -20.266 1 89.38 310 GLU B N 1
ATOM 7671 C CA . GLU B 1 310 ? -22.625 -49.469 -20.344 1 89.38 310 GLU B CA 1
ATOM 7672 C C . GLU B 1 310 ? -22.688 -48.031 -19.75 1 89.38 310 GLU B C 1
ATOM 7674 O O . GLU B 1 310 ? -23.703 -47.375 -19.844 1 89.38 310 GLU B O 1
ATOM 7679 N N . SER B 1 311 ? -21.625 -47.594 -19.219 1 90.12 311 SER B N 1
ATOM 7680 C CA . SER B 1 311 ? -21.594 -46.25 -18.656 1 90.12 311 SER B CA 1
ATOM 7681 C C . SER B 1 311 ? -21.688 -45.188 -19.75 1 90.12 311 SER B C 1
ATOM 7683 O O . SER B 1 311 ? -21.094 -45.344 -20.828 1 90.12 311 SER B O 1
ATOM 7685 N N . PRO B 1 312 ? -22.438 -44.125 -19.438 1 90.5 312 PRO B N 1
ATOM 7686 C CA . PRO B 1 312 ? -22.531 -43.062 -20.453 1 90.5 312 PRO B CA 1
ATOM 7687 C C . PRO B 1 312 ? -21.203 -42.344 -20.688 1 90.5 312 PRO B C 1
ATOM 7689 O O . PRO B 1 312 ? -20.438 -42.094 -19.75 1 90.5 312 PRO B O 1
ATOM 7692 N N . HIS B 1 313 ? -20.922 -42.156 -21.922 1 90.38 313 HIS B N 1
ATOM 7693 C CA . HIS B 1 313 ? -19.734 -41.406 -22.328 1 90.38 313 HIS B CA 1
ATOM 7694 C C . HIS B 1 313 ? -19.953 -39.906 -22.188 1 90.38 313 HIS B C 1
ATOM 7696 O O . HIS B 1 313 ? -21.047 -39.406 -22.469 1 90.38 313 HIS B O 1
ATOM 7702 N N . HIS B 1 314 ? -18.969 -39.125 -21.766 1 87.31 314 HIS B N 1
ATOM 7703 C CA . HIS B 1 314 ? -19.109 -37.688 -21.469 1 87.31 314 HIS B CA 1
ATOM 7704 C C . HIS B 1 314 ? -19.469 -36.906 -22.719 1 87.31 314 HIS B C 1
ATOM 7706 O O . HIS B 1 314 ? -20.156 -35.875 -22.641 1 87.31 314 HIS B O 1
ATOM 7712 N N . ARG B 1 315 ? -19.062 -37.375 -23.875 1 90.38 315 ARG B N 1
ATOM 7713 C CA . ARG B 1 315 ? -19.297 -36.625 -25.109 1 90.38 315 ARG B CA 1
ATOM 7714 C C . ARG B 1 315 ? -20.438 -37.25 -25.906 1 90.38 315 ARG B C 1
ATOM 7716 O O . ARG B 1 315 ? -21.266 -36.531 -26.484 1 90.38 315 ARG B O 1
ATOM 7723 N N . THR B 1 316 ? -20.516 -38.688 -25.906 1 92 316 THR B N 1
ATOM 7724 C CA . THR B 1 316 ? -21.422 -39.344 -26.828 1 92 316 THR B CA 1
ATOM 7725 C C . THR B 1 316 ? -22.609 -39.938 -26.094 1 92 316 THR B C 1
ATOM 7727 O O . THR B 1 316 ? -23.5 -40.531 -26.703 1 92 316 THR B O 1
ATOM 7730 N N . GLY B 1 317 ? -22.609 -39.75 -24.844 1 91.81 317 GLY B N 1
ATOM 7731 C CA . GLY B 1 317 ? -23.719 -40.281 -24.062 1 91.81 317 GLY B CA 1
ATOM 7732 C C . GLY B 1 317 ? -23.875 -41.781 -24.141 1 91.81 317 GLY B C 1
ATOM 7733 O O . GLY B 1 317 ? -22.906 -42.5 -23.938 1 91.81 317 GLY B O 1
ATOM 7734 N N . ASP B 1 318 ? -25.109 -42.25 -24.531 1 91.56 318 ASP B N 1
ATOM 7735 C CA . ASP B 1 318 ? -25.422 -43.688 -24.547 1 91.56 318 ASP B CA 1
ATOM 7736 C C . ASP B 1 318 ? -25.484 -44.219 -25.969 1 91.56 318 ASP B C 1
ATOM 7738 O O . ASP B 1 318 ? -26.031 -45.312 -26.219 1 91.56 318 ASP B O 1
ATOM 7742 N N . LYS B 1 319 ? -24.906 -43.469 -26.891 1 93.75 319 LYS B N 1
ATOM 7743 C CA . LYS B 1 319 ? -24.938 -43.906 -28.297 1 93.75 319 LYS B CA 1
ATOM 7744 C C . LYS B 1 319 ? -24.219 -45.219 -28.5 1 93.75 319 LYS B C 1
ATOM 7746 O O . LYS B 1 319 ? -24.641 -46.031 -29.328 1 93.75 319 LYS B O 1
ATOM 7751 N N . TYR B 1 320 ? -23.188 -45.406 -27.797 1 94.5 320 TYR B N 1
ATOM 7752 C CA . TYR B 1 320 ? -22.375 -46.625 -27.938 1 94.5 320 TYR B CA 1
ATOM 7753 C C . TYR B 1 320 ? -22.375 -47.438 -26.656 1 94.5 320 TYR B C 1
ATOM 7755 O O . TYR B 1 320 ? -22.562 -46.906 -25.562 1 94.5 320 TYR B O 1
ATOM 7763 N N . LYS B 1 321 ? -22.203 -48.781 -26.844 1 94.56 321 LYS B N 1
ATOM 7764 C CA . LYS B 1 321 ? -22.109 -49.688 -25.688 1 94.56 321 LYS B CA 1
ATOM 7765 C C . LYS B 1 321 ? -20.844 -50.531 -25.75 1 94.56 321 LYS B C 1
ATOM 7767 O O . LYS B 1 321 ? -20.547 -51.281 -24.828 1 94.56 321 LYS B O 1
ATOM 7772 N N . VAL B 1 322 ? -20.172 -50.438 -26.844 1 95.5 322 VAL B N 1
ATOM 7773 C CA . VAL B 1 322 ? -18.875 -51.094 -27.016 1 95.5 322 VAL B CA 1
ATOM 7774 C C . VAL B 1 322 ? -17.812 -50.062 -27.312 1 95.5 322 VAL B C 1
ATOM 7776 O O . VAL B 1 322 ? -18.062 -49.094 -28.047 1 95.5 322 VAL B O 1
ATOM 7779 N N . TYR B 1 323 ? -16.719 -50.219 -26.703 1 95.62 323 TYR B N 1
ATOM 7780 C CA . TYR B 1 323 ? -15.656 -49.219 -26.844 1 95.62 323 TYR B CA 1
ATOM 7781 C C . TYR B 1 323 ? -14.336 -49.875 -27.219 1 95.62 323 TYR B C 1
ATOM 7783 O O . TYR B 1 323 ? -13.992 -50.938 -26.703 1 95.62 323 TYR B O 1
ATOM 7791 N N . PRO B 1 324 ? -13.648 -49.25 -28.172 1 97.19 324 PRO B N 1
ATOM 7792 C CA . PRO B 1 324 ? -12.336 -49.781 -28.547 1 97.19 324 PRO B CA 1
ATOM 7793 C C . PRO B 1 324 ? -11.273 -49.531 -27.484 1 97.19 324 PRO B C 1
ATOM 7795 O O . PRO B 1 324 ? -11.391 -48.625 -26.688 1 97.19 324 PRO B O 1
ATOM 7798 N N . THR B 1 325 ? -10.32 -50.406 -27.438 1 96 325 THR B N 1
ATOM 7799 C CA . THR B 1 325 ? -9.156 -50.188 -26.594 1 96 325 THR B CA 1
ATOM 7800 C C . THR B 1 325 ? -8.203 -49.188 -27.234 1 96 325 THR B C 1
ATOM 7802 O O . THR B 1 325 ? -8.281 -48.938 -28.438 1 96 325 THR B O 1
ATOM 7805 N N . TYR B 1 326 ? -7.348 -48.594 -26.438 1 93.19 326 TYR B N 1
ATOM 7806 C CA . TYR B 1 326 ? -6.367 -47.625 -26.906 1 93.19 326 TYR B CA 1
ATOM 7807 C C . TYR B 1 326 ? -5.496 -48.25 -28 1 93.19 326 TYR B C 1
ATOM 7809 O O . TYR B 1 326 ? -5.25 -47.594 -29.031 1 93.19 326 TYR B O 1
ATOM 7817 N N . ASP B 1 327 ? -5.047 -49.406 -27.828 1 95.12 327 ASP B N 1
ATOM 7818 C CA . ASP B 1 327 ? -4.117 -50.062 -28.75 1 95.12 327 ASP B CA 1
ATOM 7819 C C . ASP B 1 327 ? -4.754 -50.25 -30.125 1 95.12 327 ASP B C 1
ATOM 7821 O O . ASP B 1 327 ? -4.062 -50.219 -31.141 1 95.12 327 ASP B O 1
ATOM 7825 N N . PHE B 1 328 ? -6.02 -50.5 -30.125 1 97.75 328 PHE B N 1
ATOM 7826 C CA . PHE B 1 328 ? -6.719 -50.688 -31.391 1 97.75 328 PHE B CA 1
ATOM 7827 C C . PHE B 1 328 ? -7.055 -49.344 -32.031 1 97.75 328 PHE B C 1
ATOM 7829 O O . PHE B 1 328 ? -6.859 -49.188 -33.25 1 97.75 328 PHE B O 1
ATOM 7836 N N . ALA B 1 329 ? -7.477 -48.469 -31.219 1 97.44 329 ALA B N 1
ATOM 7837 C CA . ALA B 1 329 ? -7.984 -47.188 -31.719 1 97.44 329 ALA B CA 1
ATOM 7838 C C . ALA B 1 329 ? -6.844 -46.281 -32.219 1 97.44 329 ALA B C 1
ATOM 7840 O O . ALA B 1 329 ? -6.98 -45.594 -33.219 1 97.44 329 ALA B O 1
ATOM 7841 N N . CYS B 1 330 ? -5.73 -46.281 -31.578 1 96.62 330 CYS B N 1
ATOM 7842 C CA . CYS B 1 330 ? -4.645 -45.312 -31.781 1 96.62 330 CYS B CA 1
ATOM 7843 C C . CYS B 1 330 ? -4.102 -45.438 -33.219 1 96.62 330 CYS B C 1
ATOM 7845 O O . CYS B 1 330 ? -4.078 -44.438 -33.938 1 96.62 330 CYS B O 1
ATOM 7847 N N . PRO B 1 331 ? -3.67 -46.625 -33.688 1 97.19 331 PRO B N 1
ATOM 7848 C CA . PRO B 1 331 ? -3.156 -46.719 -35.062 1 97.19 331 PRO B CA 1
ATOM 7849 C C . PRO B 1 331 ? -4.211 -46.344 -36.094 1 97.19 331 PRO B C 1
ATOM 7851 O O . PRO B 1 331 ? -3.881 -45.75 -37.125 1 97.19 331 PRO B O 1
ATOM 7854 N N . ILE B 1 332 ? -5.453 -46.656 -35.844 1 98.06 332 ILE B N 1
ATOM 7855 C CA . ILE B 1 332 ? -6.539 -46.375 -36.781 1 98.06 332 ILE B CA 1
ATOM 7856 C C . ILE B 1 332 ? -6.703 -44.844 -36.938 1 98.06 332 ILE B C 1
ATOM 7858 O O . ILE B 1 332 ? -6.645 -44.344 -38.062 1 98.06 332 ILE B O 1
ATOM 7862 N N . VAL B 1 333 ? -6.828 -44.219 -35.812 1 97.88 333 VAL B N 1
ATOM 7863 C CA . VAL B 1 333 ? -7.102 -42.781 -35.844 1 97.88 333 VAL B CA 1
ATOM 7864 C C . VAL B 1 333 ? -5.859 -42.031 -36.344 1 97.88 333 VAL B C 1
ATOM 7866 O O . VAL B 1 333 ? -5.969 -41.031 -37.031 1 97.88 333 VAL B O 1
ATOM 7869 N N . ASP B 1 334 ? -4.652 -42.469 -35.906 1 97.69 334 ASP B N 1
ATOM 7870 C CA . ASP B 1 334 ? -3.422 -41.875 -36.406 1 97.69 334 ASP B CA 1
ATOM 7871 C C . ASP B 1 334 ? -3.4 -41.906 -37.938 1 97.69 334 ASP B C 1
ATOM 7873 O O . ASP B 1 334 ? -3.057 -40.906 -38.562 1 97.69 334 ASP B O 1
ATOM 7877 N N . SER B 1 335 ? -3.756 -43 -38.5 1 97.69 335 SER B N 1
ATOM 7878 C CA . SER B 1 335 ? -3.766 -43.125 -39.938 1 97.69 335 SER B CA 1
ATOM 7879 C C . SER B 1 335 ? -4.836 -42.25 -40.562 1 97.69 335 SER B C 1
ATOM 7881 O O . SER B 1 335 ? -4.562 -41.531 -41.531 1 97.69 335 SER B O 1
ATOM 7883 N N . LEU B 1 336 ? -5.996 -42.281 -40.031 1 97.38 336 LEU B N 1
ATOM 7884 C CA . LEU B 1 336 ? -7.121 -41.531 -40.594 1 97.38 336 LEU B CA 1
ATOM 7885 C C . LEU B 1 336 ? -6.852 -40.031 -40.531 1 97.38 336 LEU B C 1
ATOM 7887 O O . LEU B 1 336 ? -7.277 -39.281 -41.406 1 97.38 336 LEU B O 1
ATOM 7891 N N . GLU B 1 337 ? -6.117 -39.531 -39.469 1 97.19 337 GLU B N 1
ATOM 7892 C CA . GLU B 1 337 ? -5.855 -38.125 -39.281 1 97.19 337 GLU B CA 1
ATOM 7893 C C . GLU B 1 337 ? -4.582 -37.688 -40 1 97.19 337 GLU B C 1
ATOM 7895 O O . GLU B 1 337 ? -4.223 -36.5 -40 1 97.19 337 GLU B O 1
ATOM 7900 N N . GLY B 1 338 ? -3.922 -38.594 -40.562 1 95.69 338 GLY B N 1
ATOM 7901 C CA . GLY B 1 338 ? -2.773 -38.281 -41.406 1 95.69 338 GLY B CA 1
ATOM 7902 C C . GLY B 1 338 ? -1.511 -38 -40.594 1 95.69 338 GLY B C 1
ATOM 7903 O O . GLY B 1 338 ? -0.668 -37.219 -41 1 95.69 338 GLY B O 1
ATOM 7904 N N . ILE B 1 339 ? -1.375 -38.656 -39.531 1 96.44 339 ILE B N 1
ATOM 7905 C CA . ILE B 1 339 ? -0.162 -38.531 -38.719 1 96.44 339 ILE B CA 1
ATOM 7906 C C . ILE B 1 339 ? 1.031 -39.094 -39.5 1 96.44 339 ILE B C 1
ATOM 7908 O O . ILE B 1 339 ? 0.95 -40.156 -40.094 1 96.44 339 ILE B O 1
ATOM 7912 N N . THR B 1 340 ? 2.076 -38.312 -39.562 1 95.69 340 THR B N 1
ATOM 7913 C CA . THR B 1 340 ? 3.273 -38.75 -40.25 1 95.69 340 THR B CA 1
ATOM 7914 C C . THR B 1 340 ? 4.316 -39.281 -39.281 1 95.69 340 THR B C 1
ATOM 7916 O O . THR B 1 340 ? 5.121 -40.156 -39.594 1 95.69 340 THR B O 1
ATOM 7919 N N . LEU B 1 341 ? 4.309 -38.656 -38.125 1 94.56 341 LEU B N 1
ATOM 7920 C CA . LEU B 1 341 ? 5.262 -39.031 -37.094 1 94.56 341 LEU B CA 1
ATOM 7921 C C . LEU B 1 341 ? 4.562 -39.188 -35.75 1 94.56 341 LEU B C 1
ATOM 7923 O O . LEU B 1 341 ? 3.912 -38.281 -35.25 1 94.56 341 LEU B O 1
ATOM 7927 N N . SER B 1 342 ? 4.699 -40.406 -35.219 1 94.56 342 SER B N 1
ATOM 7928 C CA . SER B 1 342 ? 4.145 -40.719 -33.906 1 94.56 342 SER B CA 1
ATOM 7929 C C . SER B 1 342 ? 5.246 -40.875 -32.844 1 94.56 342 SER B C 1
ATOM 7931 O O . SER B 1 342 ? 6.055 -41.781 -32.906 1 94.56 342 SER B O 1
ATOM 7933 N N . LEU B 1 343 ? 5.238 -39.906 -31.906 1 91.88 343 LEU B N 1
ATOM 7934 C CA . LEU B 1 343 ? 6.195 -39.969 -30.812 1 91.88 343 LEU B CA 1
ATOM 7935 C C . LEU B 1 343 ? 5.598 -40.719 -29.609 1 91.88 343 LEU B C 1
ATOM 7937 O O . LEU B 1 343 ? 4.551 -40.312 -29.094 1 91.88 343 LEU B O 1
ATOM 7941 N N . ARG B 1 344 ? 6.23 -41.812 -29.188 1 89.38 344 ARG B N 1
ATOM 7942 C CA . ARG B 1 344 ? 5.703 -42.625 -28.109 1 89.38 344 ARG B CA 1
ATOM 7943 C C . ARG B 1 344 ? 6.77 -42.875 -27.047 1 89.38 344 ARG B C 1
ATOM 7945 O O . ARG B 1 344 ? 7.961 -42.938 -27.359 1 89.38 344 ARG B O 1
ATOM 7952 N N . ALA B 1 345 ? 6.344 -43.031 -25.844 1 86.62 345 ALA B N 1
ATOM 7953 C CA . ALA B 1 345 ? 7.266 -43.344 -24.766 1 86.62 345 ALA B CA 1
ATOM 7954 C C . ALA B 1 345 ? 7.816 -44.75 -24.906 1 86.62 345 ALA B C 1
ATOM 7956 O O . ALA B 1 345 ? 7.16 -45.625 -25.469 1 86.62 345 ALA B O 1
ATOM 7957 N N . ASN B 1 346 ? 8.906 -44.969 -24.328 1 85 346 ASN B N 1
ATOM 7958 C CA . ASN B 1 346 ? 9.594 -46.25 -24.422 1 85 346 ASN B CA 1
ATOM 7959 C C . ASN B 1 346 ? 8.75 -47.375 -23.844 1 85 346 ASN B C 1
ATOM 7961 O O . ASN B 1 346 ? 8.883 -48.531 -24.266 1 85 346 ASN B O 1
ATOM 7965 N N . GLU B 1 347 ? 7.855 -47.062 -23.016 1 81.69 347 GLU B N 1
ATOM 7966 C CA . GLU B 1 347 ? 7.012 -48.094 -22.391 1 81.69 347 GLU B CA 1
ATOM 7967 C C . GLU B 1 347 ? 6.094 -48.75 -23.406 1 81.69 347 GLU B C 1
ATOM 7969 O O . GLU B 1 347 ? 5.613 -49.875 -23.188 1 81.69 347 GLU B O 1
ATOM 7974 N N . TYR B 1 348 ? 5.941 -48.094 -24.5 1 86.38 348 TYR B N 1
ATOM 7975 C CA . TYR B 1 348 ? 5.031 -48.594 -25.516 1 86.38 348 TYR B CA 1
ATOM 7976 C C . TYR B 1 348 ? 5.801 -49.281 -26.641 1 86.38 348 TYR B C 1
ATOM 7978 O O . TYR B 1 348 ? 5.207 -49.719 -27.641 1 86.38 348 TYR B O 1
ATOM 7986 N N . ARG B 1 349 ? 7.055 -49.469 -26.469 1 88.06 349 ARG B N 1
ATOM 7987 C CA . ARG B 1 349 ? 7.902 -49.969 -27.531 1 88.06 349 ARG B CA 1
ATOM 7988 C C . ARG B 1 349 ? 7.426 -51.344 -28 1 88.06 349 ARG B C 1
ATOM 7990 O O . ARG B 1 349 ? 7.391 -51.625 -29.203 1 88.06 349 ARG B O 1
ATOM 7997 N N . ASP B 1 350 ? 7.023 -52.156 -27.078 1 90.69 350 ASP B N 1
ATOM 7998 C CA . ASP B 1 350 ? 6.57 -53.5 -27.406 1 90.69 350 ASP B CA 1
ATOM 7999 C C . ASP B 1 350 ? 5.27 -53.469 -28.203 1 90.69 350 ASP B C 1
ATOM 8001 O O . ASP B 1 350 ? 4.93 -54.438 -28.891 1 90.69 350 ASP B O 1
ATOM 8005 N N . ARG B 1 351 ? 4.59 -52.406 -28.141 1 94.94 351 ARG B N 1
ATOM 8006 C CA . ARG B 1 351 ? 3.297 -52.281 -28.812 1 94.94 351 ARG B CA 1
ATOM 8007 C C . ARG B 1 351 ? 3.455 -51.75 -30.234 1 94.94 351 ARG B C 1
ATOM 8009 O O . ARG B 1 351 ? 2.494 -51.719 -31 1 94.94 351 ARG B O 1
ATOM 8016 N N . ASN B 1 352 ? 4.656 -51.438 -30.578 1 95.44 352 ASN B N 1
ATOM 8017 C CA . ASN B 1 352 ? 4.883 -50.906 -31.922 1 95.44 352 ASN B CA 1
ATOM 8018 C C . ASN B 1 352 ? 4.551 -51.938 -33 1 95.44 352 ASN B C 1
ATOM 8020 O O . ASN B 1 352 ? 3.939 -51.625 -34 1 95.44 352 ASN B O 1
ATOM 8024 N N . GLN B 1 353 ? 4.965 -53.156 -32.719 1 96.44 353 GLN B N 1
ATOM 8025 C CA . GLN B 1 353 ? 4.656 -54.219 -33.656 1 96.44 353 GLN B CA 1
ATOM 8026 C C . GLN B 1 353 ? 3.15 -54.406 -33.812 1 96.44 353 GLN B C 1
ATOM 8028 O O . GLN B 1 353 ? 2.662 -54.594 -34.938 1 96.44 353 GLN B O 1
ATOM 8033 N N . GLN B 1 354 ? 2.488 -54.375 -32.719 1 97.31 354 GLN B N 1
ATOM 8034 C CA . GLN B 1 354 ? 1.03 -54.469 -32.75 1 97.31 354 GLN B CA 1
ATOM 8035 C C . GLN B 1 354 ? 0.424 -53.312 -33.531 1 97.31 354 GLN B C 1
ATOM 8037 O O . GLN B 1 354 ? -0.53 -53.5 -34.281 1 97.31 354 GLN B O 1
ATOM 8042 N N . TYR B 1 355 ? 0.997 -52.156 -33.312 1 97.62 355 TYR B N 1
ATOM 8043 C CA . TYR B 1 355 ? 0.572 -50.938 -34 1 97.62 355 TYR B CA 1
ATOM 8044 C C . TYR B 1 355 ? 0.617 -51.094 -35.5 1 97.62 355 TYR B C 1
ATOM 8046 O O . TYR B 1 355 ? -0.374 -50.844 -36.188 1 97.62 355 TYR B O 1
ATOM 8054 N N . TYR B 1 356 ? 1.648 -51.594 -36.031 1 97.31 356 TYR B N 1
ATOM 8055 C CA . TYR B 1 356 ? 1.816 -51.75 -37.469 1 97.31 356 TYR B CA 1
ATOM 8056 C C . TYR B 1 356 ? 1.008 -52.938 -37.969 1 97.31 356 TYR B C 1
ATOM 8058 O O . TYR B 1 356 ? 0.541 -52.938 -39.125 1 97.31 356 TYR B O 1
ATOM 8066 N N . TRP B 1 357 ? 0.822 -53.938 -37.094 1 98 357 TRP B N 1
ATOM 8067 C CA . TRP B 1 357 ? -0.041 -55.062 -37.5 1 98 357 TRP B CA 1
ATOM 8068 C C . TRP B 1 357 ? -1.438 -54.562 -37.844 1 98 357 TRP B C 1
ATOM 8070 O O . TRP B 1 357 ? -2.006 -54.969 -38.875 1 98 357 TRP B O 1
ATOM 8080 N N . PHE B 1 358 ? -1.964 -53.719 -37.031 1 98.31 358 PHE B N 1
ATOM 8081 C CA . PHE B 1 358 ? -3.297 -53.156 -37.312 1 98.31 358 PHE B CA 1
ATOM 8082 C C . PHE B 1 358 ? -3.309 -52.344 -38.562 1 98.31 358 PHE B C 1
ATOM 8084 O O . PHE B 1 358 ? -4.234 -52.438 -39.375 1 98.31 358 PHE B O 1
ATOM 8091 N N . ILE B 1 359 ? -2.305 -51.531 -38.75 1 97.88 359 ILE B N 1
ATOM 8092 C CA . ILE B 1 359 ? -2.232 -50.688 -39.938 1 97.88 359 ILE B CA 1
ATOM 8093 C C . ILE B 1 359 ? -2.248 -51.562 -41.188 1 97.88 359 ILE B C 1
ATOM 8095 O O . ILE B 1 359 ? -3.01 -51.312 -42.125 1 97.88 359 ILE B O 1
ATOM 8099 N N . ASP B 1 360 ? -1.475 -52.594 -41.188 1 97.56 360 ASP B N 1
ATOM 8100 C CA . ASP B 1 360 ? -1.31 -53.438 -42.344 1 97.56 360 ASP B CA 1
ATOM 8101 C C . ASP B 1 360 ? -2.57 -54.281 -42.594 1 97.56 360 ASP B C 1
ATOM 8103 O O . ASP B 1 360 ? -3.049 -54.344 -43.75 1 97.56 360 ASP B O 1
ATOM 8107 N N . ASN B 1 361 ? -3.125 -54.844 -41.562 1 97.81 361 ASN B N 1
ATOM 8108 C CA . ASN B 1 361 ? -4.219 -55.781 -41.719 1 97.81 361 ASN B CA 1
ATOM 8109 C C . ASN B 1 361 ? -5.559 -55.062 -41.906 1 97.81 361 ASN B C 1
ATOM 8111 O O . ASN B 1 361 ? -6.516 -55.656 -42.406 1 97.81 361 ASN B O 1
ATOM 8115 N N . LEU B 1 362 ? -5.621 -53.844 -41.531 1 98.12 362 LEU B N 1
ATOM 8116 C CA . LEU B 1 362 ? -6.816 -53.031 -41.781 1 98.12 362 LEU B CA 1
ATOM 8117 C C . LEU B 1 362 ? -6.684 -52.25 -43.062 1 98.12 362 LEU B C 1
ATOM 8119 O O . LEU B 1 362 ? -7.598 -51.531 -43.469 1 98.12 362 LEU B O 1
ATOM 8123 N N . ARG B 1 363 ? -5.539 -52.375 -43.688 1 96.69 363 ARG B N 1
ATOM 8124 C CA . ARG B 1 363 ? -5.266 -51.781 -45 1 96.69 363 ARG B CA 1
ATOM 8125 C C . ARG B 1 363 ? -5.434 -50.281 -44.938 1 96.69 363 ARG B C 1
ATOM 8127 O O . ARG B 1 363 ? -6.094 -49.688 -45.812 1 96.69 363 ARG B O 1
ATOM 8134 N N . LEU B 1 364 ? -4.914 -49.781 -43.875 1 97.06 364 LEU B N 1
ATOM 8135 C CA . LEU B 1 364 ? -4.969 -48.312 -43.719 1 97.06 364 LEU B CA 1
ATOM 8136 C C . LEU B 1 364 ? -3.932 -47.656 -44.594 1 97.06 364 LEU B C 1
ATOM 8138 O O . LEU B 1 364 ? -2.816 -48.156 -44.75 1 97.06 364 LEU B O 1
ATOM 8142 N N . ARG B 1 365 ? -4.293 -46.531 -45.156 1 93.75 365 ARG B N 1
ATOM 8143 C CA . ARG B 1 365 ? -3.496 -45.906 -46.188 1 93.75 365 ARG B CA 1
ATOM 8144 C C . ARG B 1 365 ? -2.262 -45.219 -45.594 1 93.75 365 ARG B C 1
ATOM 8146 O O . ARG B 1 365 ? -1.154 -45.375 -46.125 1 93.75 365 ARG B O 1
ATOM 8153 N N . ASN B 1 366 ? -2.449 -44.469 -44.594 1 94.19 366 ASN B N 1
ATOM 8154 C CA . ASN B 1 366 ? -1.353 -43.719 -44 1 94.19 366 ASN B CA 1
ATOM 8155 C C . ASN B 1 366 ? -0.624 -44.531 -42.938 1 94.19 366 ASN B C 1
ATOM 8157 O O . ASN B 1 366 ? -1.254 -45.094 -42.031 1 94.19 366 ASN B O 1
ATOM 8161 N N . ARG B 1 367 ? 0.684 -44.562 -43 1 94.62 367 ARG B N 1
ATOM 8162 C CA . ARG B 1 367 ? 1.532 -45.312 -42.094 1 94.62 367 ARG B CA 1
ATOM 8163 C C . ARG B 1 367 ? 2.494 -44.375 -41.344 1 94.62 367 ARG B C 1
ATOM 8165 O O . ARG B 1 367 ? 3.615 -44.156 -41.812 1 94.62 367 ARG B O 1
ATOM 8172 N N . PRO B 1 368 ? 2.131 -43.969 -40.188 1 95.12 368 PRO B N 1
ATOM 8173 C CA . PRO B 1 368 ? 3.004 -43.062 -39.438 1 95.12 368 PRO B CA 1
ATOM 8174 C C . PRO B 1 368 ? 4.332 -43.719 -39.062 1 95.12 368 PRO B C 1
ATOM 8176 O O . PRO B 1 368 ? 4.379 -44.906 -38.75 1 95.12 368 PRO B O 1
ATOM 8179 N N . LYS B 1 369 ? 5.387 -42.906 -39.094 1 93.81 369 LYS B N 1
ATOM 8180 C CA . LYS B 1 369 ? 6.652 -43.312 -38.5 1 93.81 369 LYS B CA 1
ATOM 8181 C C . LYS B 1 369 ? 6.621 -43.219 -37 1 93.81 369 LYS B C 1
ATOM 8183 O O . LYS B 1 369 ? 6.105 -42.219 -36.438 1 93.81 369 LYS B O 1
ATOM 8188 N N . ILE B 1 370 ? 7.129 -44.281 -36.312 1 93.75 370 ILE B N 1
ATOM 8189 C CA . ILE B 1 370 ? 7.141 -44.25 -34.844 1 93.75 370 ILE B CA 1
ATOM 8190 C C . ILE B 1 370 ? 8.547 -43.938 -34.344 1 93.75 370 ILE B C 1
ATOM 8192 O O . ILE B 1 370 ? 9.531 -44.5 -34.844 1 93.75 370 ILE B O 1
ATOM 8196 N N . HIS B 1 371 ? 8.602 -42.969 -33.531 1 89.88 371 HIS B N 1
ATOM 8197 C CA . HIS B 1 371 ? 9.836 -42.688 -32.812 1 89.88 371 HIS B CA 1
ATOM 8198 C C . HIS B 1 371 ? 9.617 -42.75 -31.297 1 89.88 371 HIS B C 1
ATOM 8200 O O . HIS B 1 371 ? 8.766 -42.062 -30.75 1 89.88 371 HIS B O 1
ATOM 8206 N N . ASP B 1 372 ? 10.422 -43.625 -30.656 1 87.81 372 ASP B N 1
ATOM 8207 C CA . ASP B 1 372 ? 10.305 -43.781 -29.203 1 87.81 372 ASP B CA 1
ATOM 8208 C C . ASP B 1 372 ? 11.234 -42.812 -28.469 1 87.81 372 ASP B C 1
ATOM 8210 O O . ASP B 1 372 ? 12.328 -42.5 -28.938 1 87.81 372 ASP B O 1
ATOM 8214 N N . PHE B 1 373 ? 10.766 -42.344 -27.375 1 85.56 373 PHE B N 1
ATOM 8215 C CA . PHE B 1 373 ? 11.594 -41.5 -26.531 1 85.56 373 PHE B CA 1
ATOM 8216 C C . PHE B 1 373 ? 11.398 -41.844 -25.062 1 85.56 373 PHE B C 1
ATOM 8218 O O . PHE B 1 373 ? 10.414 -42.5 -24.703 1 85.56 373 PHE B O 1
ATOM 8225 N N . SER B 1 374 ? 12.352 -41.5 -24.297 1 82.31 374 SER B N 1
ATOM 8226 C CA . SER B 1 374 ? 12.328 -41.844 -22.891 1 82.31 374 SER B CA 1
ATOM 8227 C C . SER B 1 374 ? 11.469 -40.875 -22.078 1 82.31 374 SER B C 1
ATOM 8229 O O . SER B 1 374 ? 11.383 -39.688 -22.406 1 82.31 374 SER B O 1
ATOM 8231 N N . ARG B 1 375 ? 10.906 -41.469 -21.078 1 77.94 375 ARG B N 1
ATOM 8232 C CA . ARG B 1 375 ? 10.164 -40.625 -20.125 1 77.94 375 ARG B CA 1
ATOM 8233 C C . ARG B 1 375 ? 11.109 -39.812 -19.281 1 77.94 375 ARG B C 1
ATOM 8235 O O . ARG B 1 375 ? 12.25 -40.188 -19.016 1 77.94 375 ARG B O 1
ATOM 8242 N N . LEU B 1 376 ? 10.625 -38.625 -18.922 1 77 376 LEU B N 1
ATOM 8243 C CA . LEU B 1 376 ? 11.367 -37.781 -18.016 1 77 376 LEU B CA 1
ATOM 8244 C C . LEU B 1 376 ? 10.984 -38.031 -16.562 1 77 376 LEU B C 1
ATOM 8246 O O . LEU B 1 376 ? 9.805 -38 -16.219 1 77 376 LEU B O 1
ATOM 8250 N N . ASN B 1 377 ? 11.984 -38.5 -15.844 1 78.62 377 ASN B N 1
ATOM 8251 C CA . ASN B 1 377 ? 11.773 -38.656 -14.406 1 78.62 377 ASN B CA 1
ATOM 8252 C C . ASN B 1 377 ? 12.477 -37.531 -13.625 1 78.62 377 ASN B C 1
ATOM 8254 O O . ASN B 1 377 ? 13.555 -37.094 -14.016 1 78.62 377 ASN B O 1
ATOM 8258 N N . PHE B 1 378 ? 11.75 -37.062 -12.656 1 82.31 378 PHE B N 1
ATOM 8259 C CA . PHE B 1 378 ? 12.328 -36.031 -11.781 1 82.31 378 PHE B CA 1
ATOM 8260 C C . PHE B 1 378 ? 12.531 -36.594 -10.375 1 82.31 378 PHE B C 1
ATOM 8262 O O . PHE B 1 378 ? 11.695 -37.375 -9.883 1 82.31 378 PHE B O 1
ATOM 8269 N N . GLU B 1 379 ? 13.562 -36.156 -9.805 1 79.69 379 GLU B N 1
ATOM 8270 C CA . GLU B 1 379 ? 13.867 -36.625 -8.453 1 79.69 379 GLU B CA 1
ATOM 8271 C C . GLU B 1 379 ? 12.766 -36.219 -7.473 1 79.69 379 GLU B C 1
ATOM 8273 O O . GLU B 1 379 ? 12.227 -35.094 -7.562 1 79.69 379 GLU B O 1
ATOM 8278 N N . ASN B 1 380 ? 12.469 -37.188 -6.582 1 79.75 380 ASN B N 1
ATOM 8279 C CA . ASN B 1 380 ? 11.547 -36.938 -5.48 1 79.75 380 ASN B CA 1
ATOM 8280 C C . ASN B 1 380 ? 10.227 -36.344 -5.969 1 79.75 380 ASN B C 1
ATOM 8282 O O . ASN B 1 380 ? 9.695 -35.406 -5.371 1 79.75 380 ASN B O 1
ATOM 8286 N N . THR B 1 381 ? 9.805 -36.781 -7.082 1 85.5 381 THR B N 1
ATOM 8287 C CA . THR B 1 381 ? 8.602 -36.219 -7.699 1 85.5 381 THR B CA 1
ATOM 8288 C C . THR B 1 381 ? 7.613 -37.344 -8.023 1 85.5 381 THR B C 1
ATOM 8290 O O . THR B 1 381 ? 8 -38.375 -8.531 1 85.5 381 THR B O 1
ATOM 8293 N N . VAL B 1 382 ? 6.418 -37.094 -7.625 1 84.31 382 VAL B N 1
ATOM 8294 C CA . VAL B 1 382 ? 5.355 -38.031 -7.949 1 84.31 382 VAL B CA 1
ATOM 8295 C C . VAL B 1 382 ? 4.715 -37.656 -9.281 1 84.31 382 VAL B C 1
ATOM 8297 O O . VAL B 1 382 ? 4.176 -36.562 -9.43 1 84.31 382 VAL B O 1
ATOM 8300 N N . LEU B 1 383 ? 4.773 -38.562 -10.234 1 85.62 383 LEU B N 1
ATOM 8301 C CA . LEU B 1 383 ? 4.203 -38.25 -11.547 1 85.62 383 LEU B CA 1
ATOM 8302 C C . LEU B 1 383 ? 3.025 -39.188 -11.844 1 85.62 383 LEU B C 1
ATOM 8304 O O . LEU B 1 383 ? 2.238 -38.906 -12.758 1 85.62 383 LEU B O 1
ATOM 8308 N N . SER B 1 384 ? 2.914 -40.156 -11.062 1 85.25 384 SER B N 1
ATOM 8309 C CA . SER B 1 384 ? 1.83 -41.094 -11.289 1 85.25 384 SER B CA 1
ATOM 8310 C C . SER B 1 384 ? 0.468 -40.438 -11.148 1 85.25 384 SER B C 1
ATOM 8312 O O . SER B 1 384 ? 0.142 -39.906 -10.086 1 85.25 384 SER B O 1
ATOM 8314 N N . LYS B 1 385 ? -0.303 -40.562 -12.156 1 86.06 385 LYS B N 1
ATOM 8315 C CA . LYS B 1 385 ? -1.624 -39.938 -12.172 1 86.06 385 LYS B CA 1
ATOM 8316 C C . LYS B 1 385 ? -2.502 -40.5 -11.047 1 86.06 385 LYS B C 1
ATOM 8318 O O . LYS B 1 385 ? -3.246 -39.75 -10.414 1 86.06 385 LYS B O 1
ATOM 8323 N N . ARG B 1 386 ? -2.418 -41.812 -10.867 1 85.56 386 ARG B N 1
ATOM 8324 C CA . ARG B 1 386 ? -3.211 -42.438 -9.82 1 85.56 386 ARG B CA 1
ATOM 8325 C C . ARG B 1 386 ? -2.875 -41.875 -8.445 1 85.56 386 ARG B C 1
ATOM 8327 O O . ARG B 1 386 ? -3.773 -41.562 -7.664 1 85.56 386 ARG B O 1
ATOM 8334 N N . LYS B 1 387 ? -1.652 -41.719 -8.188 1 90.12 387 LYS B N 1
ATOM 8335 C CA . LYS B 1 387 ? -1.212 -41.156 -6.906 1 90.12 387 LYS B CA 1
ATOM 8336 C C . LYS B 1 387 ? -1.604 -39.688 -6.758 1 90.12 387 LYS B C 1
ATOM 8338 O O . LYS B 1 387 ? -2.092 -39.281 -5.707 1 90.12 387 LYS B O 1
ATOM 8343 N N . LEU B 1 388 ? -1.409 -38.938 -7.773 1 92.94 388 LEU B N 1
ATOM 8344 C CA . LEU B 1 388 ? -1.785 -37.531 -7.762 1 92.94 388 LEU B CA 1
ATOM 8345 C C . LEU B 1 388 ? -3.281 -37.375 -7.512 1 92.94 388 LEU B C 1
ATOM 8347 O O . LEU B 1 388 ? -3.693 -36.562 -6.68 1 92.94 388 LEU B O 1
ATOM 8351 N N . LYS B 1 389 ? -4.055 -38.125 -8.203 1 91.25 389 LYS B N 1
ATOM 8352 C CA . LYS B 1 389 ? -5.504 -38.094 -8.047 1 91.25 389 LYS B CA 1
ATOM 8353 C C . LYS B 1 389 ? -5.91 -38.438 -6.617 1 91.25 389 LYS B C 1
ATOM 8355 O O . LYS B 1 389 ? -6.812 -37.812 -6.055 1 91.25 389 LYS B O 1
ATOM 8360 N N . TYR B 1 390 ? -5.266 -39.375 -6.062 1 93.75 390 TYR B N 1
ATOM 8361 C CA . TYR B 1 390 ? -5.543 -39.781 -4.684 1 93.75 390 TYR B CA 1
ATOM 8362 C C . TYR B 1 390 ? -5.367 -38.594 -3.742 1 93.75 390 TYR B C 1
ATOM 8364 O O . TYR B 1 390 ? -6.242 -38.312 -2.92 1 93.75 390 TYR B O 1
ATOM 8372 N N . TYR B 1 391 ? -4.305 -37.906 -3.855 1 94.75 391 TYR B N 1
ATOM 8373 C CA . TYR B 1 391 ? -3.996 -36.781 -2.955 1 94.75 391 TYR B CA 1
ATOM 8374 C C . TYR B 1 391 ? -4.965 -35.625 -3.158 1 94.75 391 TYR B C 1
ATOM 8376 O O . TYR B 1 391 ? -5.355 -34.969 -2.197 1 94.75 391 TYR B O 1
ATOM 8384 N N . VAL B 1 392 ? -5.391 -35.375 -4.375 1 94.44 392 VAL B N 1
ATOM 8385 C CA . VAL B 1 392 ? -6.332 -34.312 -4.672 1 94.44 392 VAL B CA 1
ATOM 8386 C C . VAL B 1 392 ? -7.723 -34.688 -4.164 1 94.44 392 VAL B C 1
ATOM 8388 O O . VAL B 1 392 ? -8.344 -33.906 -3.428 1 94.44 392 VAL B O 1
ATOM 8391 N N . ASP B 1 393 ? -8.141 -35.906 -4.465 1 93.19 393 ASP B N 1
ATOM 8392 C CA . ASP B 1 393 ? -9.5 -36.312 -4.152 1 93.19 393 ASP B CA 1
ATOM 8393 C C . ASP B 1 393 ? -9.695 -36.469 -2.646 1 93.19 393 ASP B C 1
ATOM 8395 O O . ASP B 1 393 ? -10.797 -36.25 -2.139 1 93.19 393 ASP B O 1
ATOM 8399 N N . ASN B 1 394 ? -8.656 -36.812 -1.981 1 95.25 394 ASN B N 1
ATOM 8400 C CA . ASN B 1 394 ? -8.781 -37.031 -0.544 1 95.25 394 ASN B CA 1
ATOM 8401 C C . ASN B 1 394 ? -8.414 -35.781 0.25 1 95.25 394 ASN B C 1
ATOM 8403 O O . ASN B 1 394 ? -8.297 -35.812 1.476 1 95.25 394 ASN B O 1
ATOM 8407 N N . GLY B 1 395 ? -8.055 -34.688 -0.364 1 94.5 395 GLY B N 1
ATOM 8408 C CA . GLY B 1 395 ? -7.91 -33.406 0.284 1 94.5 395 GLY B CA 1
ATOM 8409 C C . GLY B 1 395 ? -6.555 -33.219 0.935 1 94.5 395 GLY B C 1
ATOM 8410 O O . GLY B 1 395 ? -6.41 -32.406 1.854 1 94.5 395 GLY B O 1
ATOM 8411 N N . PHE B 1 396 ? -5.57 -34 0.542 1 94.5 396 PHE B N 1
ATOM 8412 C CA . PHE B 1 396 ? -4.227 -33.844 1.082 1 94.5 396 PHE B CA 1
ATOM 8413 C C . PHE B 1 396 ? -3.584 -32.562 0.553 1 94.5 396 PHE B C 1
ATOM 8415 O O . PHE B 1 396 ? -2.742 -31.953 1.224 1 94.5 396 PHE B O 1
ATOM 8422 N N . VAL B 1 397 ? -4.004 -32.156 -0.621 1 95.75 397 VAL B N 1
ATOM 8423 C CA . VAL B 1 397 ? -3.51 -30.953 -1.256 1 95.75 397 VAL B CA 1
ATOM 8424 C C . VAL B 1 397 ? -4.684 -30.062 -1.647 1 95.75 397 VAL B C 1
ATOM 8426 O O . VAL B 1 397 ? -5.84 -30.484 -1.586 1 95.75 397 VAL B O 1
ATOM 8429 N N . SER B 1 398 ? -4.395 -28.859 -2.023 1 93.06 398 SER B N 1
ATOM 8430 C CA . SER B 1 398 ? -5.449 -27.875 -2.258 1 93.06 398 SER B CA 1
ATOM 8431 C C . SER B 1 398 ? -6.176 -28.156 -3.572 1 93.06 398 SER B C 1
ATOM 8433 O O . SER B 1 398 ? -7.336 -27.766 -3.738 1 93.06 398 SER B O 1
ATOM 8435 N N . GLY B 1 399 ? -5.586 -28.797 -4.562 1 94.5 399 GLY B N 1
ATOM 8436 C CA . GLY B 1 399 ? -6.129 -29.078 -5.879 1 94.5 399 GLY B CA 1
ATOM 8437 C C . GLY B 1 399 ? -5.066 -29.5 -6.883 1 94.5 399 GLY B C 1
ATOM 8438 O O . GLY B 1 399 ? -3.928 -29.781 -6.508 1 94.5 399 GLY B O 1
ATOM 8439 N N . TRP B 1 400 ? -5.438 -29.516 -8.125 1 94.12 400 TRP B N 1
ATOM 8440 C CA . TRP B 1 400 ? -4.527 -29.953 -9.18 1 94.12 400 TRP B CA 1
ATOM 8441 C C . TRP B 1 400 ? -3.459 -28.891 -9.445 1 94.12 400 TRP B C 1
ATOM 8443 O O . TRP B 1 400 ? -2.463 -29.172 -10.117 1 94.12 400 TRP B O 1
ATOM 8453 N N . ASP B 1 401 ? -3.701 -27.75 -8.898 1 95.25 401 ASP B N 1
ATOM 8454 C CA . ASP B 1 401 ? -2.742 -26.656 -9.094 1 95.25 401 ASP B CA 1
ATOM 8455 C C . ASP B 1 401 ? -1.895 -26.438 -7.844 1 95.25 401 ASP B C 1
ATOM 8457 O O . ASP B 1 401 ? -1.217 -25.422 -7.715 1 95.25 401 ASP B O 1
ATOM 8461 N N . ASP B 1 402 ? -1.96 -27.391 -6.926 1 96.69 402 ASP B N 1
ATOM 8462 C CA . ASP B 1 402 ? -1.131 -27.297 -5.727 1 96.69 402 ASP B CA 1
ATOM 8463 C C . ASP B 1 402 ? 0.351 -27.219 -6.086 1 96.69 402 ASP B C 1
ATOM 8465 O O . ASP B 1 402 ? 0.844 -28.031 -6.875 1 96.69 402 ASP B O 1
ATOM 8469 N N . PRO B 1 403 ? 1.049 -26.266 -5.449 1 95.75 403 PRO B N 1
ATOM 8470 C CA . PRO B 1 403 ? 2.461 -26.078 -5.793 1 95.75 403 PRO B CA 1
ATOM 8471 C C . PRO B 1 403 ? 3.305 -27.312 -5.5 1 95.75 403 PRO B C 1
ATOM 8473 O O . PRO B 1 403 ? 4.395 -27.469 -6.055 1 95.75 403 PRO B O 1
ATOM 8476 N N . ARG B 1 404 ? 2.957 -28.312 -4.738 1 93.94 404 ARG B N 1
ATOM 8477 C CA . ARG B 1 404 ? 3.705 -29.516 -4.383 1 93.94 404 ARG B CA 1
ATOM 8478 C C . ARG B 1 404 ? 3.578 -30.578 -5.469 1 93.94 404 ARG B C 1
ATOM 8480 O O . ARG B 1 404 ? 4.34 -31.562 -5.484 1 93.94 404 ARG B O 1
ATOM 8487 N N . LEU B 1 405 ? 2.541 -30.281 -6.309 1 94.38 405 LEU B N 1
ATOM 8488 C CA . LEU B 1 405 ? 2.354 -31.203 -7.43 1 94.38 405 LEU B CA 1
ATOM 8489 C C . LEU B 1 405 ? 3.197 -30.781 -8.625 1 94.38 405 LEU B C 1
ATOM 8491 O O . LEU B 1 405 ? 3.316 -29.594 -8.914 1 94.38 405 LEU B O 1
ATOM 8495 N N . ALA B 1 406 ? 3.695 -31.75 -9.32 1 92.31 406 ALA B N 1
ATOM 8496 C CA . ALA B 1 406 ? 4.512 -31.453 -10.5 1 92.31 406 ALA B CA 1
ATOM 8497 C C . ALA B 1 406 ? 3.643 -31.25 -11.734 1 92.31 406 ALA B C 1
ATOM 8499 O O . ALA B 1 406 ? 4.062 -31.562 -12.852 1 92.31 406 ALA B O 1
ATOM 8500 N N . THR B 1 407 ? 2.412 -30.812 -11.5 1 95.06 407 THR B N 1
ATOM 8501 C CA . THR B 1 407 ? 1.569 -30.406 -12.617 1 95.06 407 THR B CA 1
ATOM 8502 C C . THR B 1 407 ? 2.037 -29.062 -13.18 1 95.06 407 THR B C 1
ATOM 8504 O O . THR B 1 407 ? 2.754 -28.312 -12.508 1 95.06 407 THR B O 1
ATOM 8507 N N . ILE B 1 408 ? 1.658 -28.766 -14.344 1 95.56 408 ILE B N 1
ATOM 8508 C CA . ILE B 1 408 ? 2.043 -27.5 -14.969 1 95.56 408 ILE B CA 1
ATOM 8509 C C . ILE B 1 408 ? 1.495 -26.344 -14.148 1 95.56 408 ILE B C 1
ATOM 8511 O O . ILE B 1 408 ? 2.215 -25.375 -13.875 1 95.56 408 ILE B O 1
ATOM 8515 N N . ALA B 1 409 ? 0.247 -26.484 -13.781 1 94.94 409 ALA B N 1
ATOM 8516 C CA . ALA B 1 409 ? -0.381 -25.438 -12.977 1 94.94 409 ALA B CA 1
ATOM 8517 C C . ALA B 1 409 ? 0.299 -25.312 -11.609 1 94.94 409 ALA B C 1
ATOM 8519 O O . ALA B 1 409 ? 0.443 -24.203 -11.086 1 94.94 409 ALA B O 1
ATOM 8520 N N . GLY B 1 410 ? 0.7 -26.391 -11.07 1 95.62 410 GLY B N 1
ATOM 8521 C CA . GLY B 1 410 ? 1.353 -26.391 -9.766 1 95.62 410 GLY B CA 1
ATOM 8522 C C . GLY B 1 410 ? 2.721 -25.734 -9.789 1 95.62 410 GLY B C 1
ATOM 8523 O O . GLY B 1 410 ? 3.021 -24.875 -8.945 1 95.62 410 GLY B O 1
ATOM 8524 N N . ILE B 1 411 ? 3.512 -26.109 -10.719 1 94.44 411 ILE B N 1
ATOM 8525 C CA . ILE B 1 411 ? 4.879 -25.609 -10.75 1 94.44 411 ILE B CA 1
ATOM 8526 C C . ILE B 1 411 ? 4.871 -24.125 -11.125 1 94.44 411 ILE B C 1
ATOM 8528 O O . ILE B 1 411 ? 5.781 -23.375 -10.75 1 94.44 411 ILE B O 1
ATOM 8532 N N . LYS B 1 412 ? 3.875 -23.719 -11.867 1 96 412 LYS B N 1
ATOM 8533 C CA . LYS B 1 412 ? 3.709 -22.297 -12.133 1 96 412 LYS B CA 1
ATOM 8534 C C . LYS B 1 412 ? 3.592 -21.5 -10.836 1 96 412 LYS B C 1
ATOM 8536 O O . LYS B 1 412 ? 4.203 -20.438 -10.688 1 96 412 LYS B O 1
ATOM 8541 N N . ARG B 1 413 ? 2.857 -21.984 -9.891 1 97.06 413 ARG B N 1
ATOM 8542 C CA . ARG B 1 413 ? 2.613 -21.312 -8.617 1 97.06 413 ARG B CA 1
ATOM 8543 C C . ARG B 1 413 ? 3.867 -21.328 -7.746 1 97.06 413 ARG B C 1
ATOM 8545 O O . ARG B 1 413 ? 3.924 -20.641 -6.727 1 97.06 413 ARG B O 1
ATOM 8552 N N . LEU B 1 414 ? 4.875 -22.094 -8.234 1 95.25 414 LEU B N 1
ATOM 8553 C CA . LEU B 1 414 ? 6.176 -22.062 -7.578 1 95.25 414 LEU B CA 1
ATOM 8554 C C . LEU B 1 414 ? 7.109 -21.078 -8.273 1 95.25 414 LEU B C 1
ATOM 8556 O O . LEU B 1 414 ? 8.258 -20.906 -7.863 1 95.25 414 LEU B O 1
ATOM 8560 N N . GLY B 1 415 ? 6.617 -20.547 -9.336 1 95.88 415 GLY B N 1
ATOM 8561 C CA . GLY B 1 415 ? 7.387 -19.5 -9.992 1 95.88 415 GLY B CA 1
ATOM 8562 C C . GLY B 1 415 ? 8.133 -19.984 -11.219 1 95.88 415 GLY B C 1
ATOM 8563 O O . GLY B 1 415 ? 9.055 -19.328 -11.695 1 95.88 415 GLY B O 1
ATOM 8564 N N . MET B 1 416 ? 7.75 -21.125 -11.742 1 95.38 416 MET B N 1
ATOM 8565 C CA . MET B 1 416 ? 8.383 -21.656 -12.945 1 95.38 416 MET B CA 1
ATOM 8566 C C . MET B 1 416 ? 8.102 -20.75 -14.148 1 95.38 416 MET B C 1
ATOM 8568 O O . MET B 1 416 ? 6.949 -20.438 -14.438 1 95.38 416 MET B O 1
ATOM 8572 N N . ASN B 1 417 ? 9.195 -20.359 -14.719 1 95.12 417 ASN B N 1
ATOM 8573 C CA . ASN B 1 417 ? 9.07 -19.703 -16.016 1 95.12 417 ASN B CA 1
ATOM 8574 C C . ASN B 1 417 ? 8.867 -20.719 -17.141 1 95.12 417 ASN B C 1
ATOM 8576 O O . ASN B 1 417 ? 9.742 -21.562 -17.391 1 95.12 417 ASN B O 1
ATOM 8580 N N . MET B 1 418 ? 7.805 -20.609 -17.812 1 93.31 418 MET B N 1
ATOM 8581 C CA . MET B 1 418 ? 7.422 -21.641 -18.781 1 93.31 418 MET B CA 1
ATOM 8582 C C . MET B 1 418 ? 8.375 -21.656 -19.969 1 93.31 418 MET B C 1
ATOM 8584 O O . MET B 1 418 ? 8.602 -22.703 -20.578 1 93.31 418 MET B O 1
ATOM 8588 N N . GLU B 1 419 ? 8.984 -20.562 -20.281 1 90.5 419 GLU B N 1
ATOM 8589 C CA . GLU B 1 419 ? 10 -20.531 -21.328 1 90.5 419 GLU B CA 1
ATOM 8590 C C . GLU B 1 419 ? 11.242 -21.312 -20.906 1 90.5 419 GLU B C 1
ATOM 8592 O O . GLU B 1 419 ? 11.852 -22.016 -21.719 1 90.5 419 GLU B O 1
ATOM 8597 N N . ALA B 1 420 ? 11.578 -21.109 -19.641 1 91.06 420 ALA B N 1
ATOM 8598 C CA . ALA B 1 420 ? 12.711 -21.875 -19.109 1 91.06 420 ALA B CA 1
ATOM 8599 C C . ALA B 1 420 ? 12.438 -23.375 -19.141 1 91.06 420 ALA B C 1
ATOM 8601 O O . ALA B 1 420 ? 13.312 -24.156 -19.5 1 91.06 420 ALA B O 1
ATOM 8602 N N . LEU B 1 421 ? 11.266 -23.734 -18.766 1 91.12 421 LEU B N 1
ATOM 8603 C CA . LEU B 1 421 ? 10.883 -25.141 -18.797 1 91.12 421 LEU B CA 1
ATOM 8604 C C . LEU B 1 421 ? 10.93 -25.703 -20.203 1 91.12 421 LEU B C 1
ATOM 8606 O O . LEU B 1 421 ? 11.461 -26.781 -20.438 1 91.12 421 LEU B O 1
ATOM 8610 N N . ARG B 1 422 ? 10.352 -24.984 -21.109 1 89.88 422 ARG B N 1
ATOM 8611 C CA . ARG B 1 422 ? 10.359 -25.391 -22.516 1 89.88 422 ARG B CA 1
ATOM 8612 C C . ARG B 1 422 ? 11.781 -25.594 -23.016 1 89.88 422 ARG B C 1
ATOM 8614 O O . ARG B 1 422 ? 12.078 -26.594 -23.656 1 89.88 422 ARG B O 1
ATOM 8621 N N . GLU B 1 423 ? 12.602 -24.672 -22.703 1 86.31 423 GLU B N 1
ATOM 8622 C CA . GLU B 1 423 ? 14 -24.734 -23.125 1 86.31 423 GLU B CA 1
ATOM 8623 C C . GLU B 1 423 ? 14.688 -25.969 -22.547 1 86.31 423 GLU B C 1
ATOM 8625 O O . GLU B 1 423 ? 15.406 -26.672 -23.266 1 86.31 423 GLU B O 1
ATOM 8630 N N . TYR B 1 424 ? 14.492 -26.125 -21.312 1 87.38 424 TYR B N 1
ATOM 8631 C CA . TYR B 1 424 ? 15.133 -27.25 -20.656 1 87.38 424 TYR B CA 1
ATOM 8632 C C . TYR B 1 424 ? 14.68 -28.578 -21.266 1 87.38 424 TYR B C 1
ATOM 8634 O O . TYR B 1 424 ? 15.5 -29.453 -21.531 1 87.38 424 TYR B O 1
ATOM 8642 N N . ILE B 1 425 ? 13.391 -28.75 -21.469 1 86.06 425 ILE B N 1
ATOM 8643 C CA . ILE B 1 425 ? 12.828 -29.984 -22 1 86.06 425 ILE B CA 1
ATOM 8644 C C . ILE B 1 425 ? 13.344 -30.234 -23.406 1 86.06 425 ILE B C 1
ATOM 8646 O O . ILE B 1 425 ? 13.758 -31.344 -23.75 1 86.06 425 ILE B O 1
ATOM 8650 N N . LEU B 1 426 ? 13.344 -29.234 -24.203 1 83.69 426 LEU B N 1
ATOM 8651 C CA . LEU B 1 426 ? 13.789 -29.375 -25.578 1 83.69 426 LEU B CA 1
ATOM 8652 C C . LEU B 1 426 ? 15.289 -29.641 -25.656 1 83.69 426 LEU B C 1
ATOM 8654 O O . LEU B 1 426 ? 15.75 -30.359 -26.547 1 83.69 426 LEU B O 1
ATOM 8658 N N . MET B 1 427 ? 15.992 -29.109 -24.656 1 81.06 427 MET B N 1
ATOM 8659 C CA . MET B 1 427 ? 17.438 -29.328 -24.578 1 81.06 427 MET B CA 1
ATOM 8660 C C . MET B 1 427 ? 17.734 -30.797 -24.312 1 81.06 427 MET B C 1
ATOM 8662 O O . MET B 1 427 ? 18.781 -31.312 -24.75 1 81.06 427 MET B O 1
ATOM 8666 N N . GLN B 1 428 ? 16.844 -31.453 -23.625 1 78.12 428 GLN B N 1
ATOM 8667 C CA . GLN B 1 428 ? 17.031 -32.875 -23.328 1 78.12 428 GLN B CA 1
ATOM 8668 C C . GLN B 1 428 ? 16.891 -33.719 -24.578 1 78.12 428 GLN B C 1
ATOM 8670 O O . GLN B 1 428 ? 17.391 -34.844 -24.625 1 78.12 428 GLN B O 1
ATOM 8675 N N . GLY B 1 429 ? 16.234 -33.25 -25.562 1 74.81 429 GLY B N 1
ATOM 8676 C CA . GLY B 1 429 ? 16.094 -33.938 -26.828 1 74.81 429 GLY B CA 1
ATOM 8677 C C . GLY B 1 429 ? 15.266 -35.219 -26.719 1 74.81 429 GLY B C 1
ATOM 8678 O O . GLY B 1 429 ? 14.461 -35.344 -25.797 1 74.81 429 GLY B O 1
ATOM 8679 N N . VAL B 1 430 ? 15.352 -36.062 -27.797 1 74.06 430 VAL B N 1
ATOM 8680 C CA . VAL B 1 430 ? 14.555 -37.281 -27.906 1 74.06 430 VAL B CA 1
ATOM 8681 C C . VAL B 1 430 ? 15.414 -38.5 -27.5 1 74.06 430 VAL B C 1
ATOM 8683 O O . VAL B 1 430 ? 15.367 -39.531 -28.141 1 74.06 430 VAL B O 1
ATOM 8686 N N . SER B 1 431 ? 16.031 -38.312 -26.391 1 73.12 431 SER B N 1
ATOM 8687 C CA . SER B 1 431 ? 16.875 -39.406 -25.938 1 73.12 431 SER B CA 1
ATOM 8688 C C . SER B 1 431 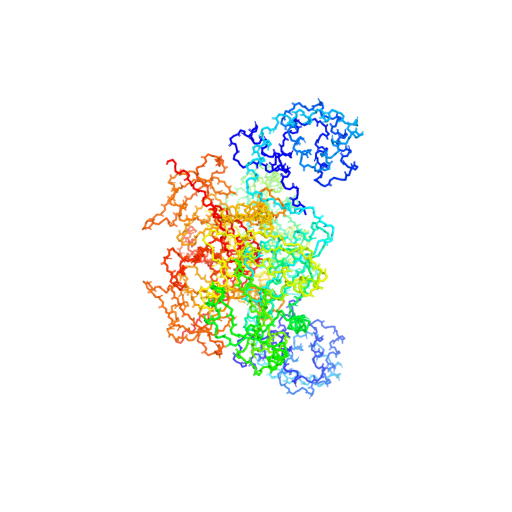? 16.031 -40.625 -25.516 1 73.12 431 SER B C 1
ATOM 8690 O O . SER B 1 431 ? 14.945 -40.438 -24.953 1 73.12 431 SER B O 1
ATOM 8692 N N . GLN B 1 432 ? 16.438 -41.875 -25.844 1 71.62 432 GLN B N 1
ATOM 8693 C CA . GLN B 1 432 ? 15.766 -43.094 -25.469 1 71.62 432 GLN B CA 1
ATOM 8694 C C . GLN B 1 432 ? 16.188 -43.562 -24.094 1 71.62 432 GLN B C 1
ATOM 8696 O O . GLN B 1 432 ? 15.539 -44.438 -23.484 1 71.62 432 GLN B O 1
ATOM 8701 N N . LYS B 1 433 ? 17.234 -43 -23.688 1 72.62 433 LYS B N 1
ATOM 8702 C CA . LYS B 1 433 ? 17.734 -43.406 -22.375 1 72.62 433 LYS B CA 1
ATOM 8703 C C . LYS B 1 433 ? 16.969 -42.688 -21.25 1 72.62 433 LYS B C 1
ATOM 8705 O O . LYS B 1 433 ? 16.734 -41.5 -21.328 1 72.62 433 LYS B O 1
ATOM 8710 N N . THR B 1 434 ? 16.531 -43.594 -20.344 1 72.25 434 THR B N 1
ATOM 8711 C CA . THR B 1 434 ? 15.812 -43.062 -19.203 1 72.25 434 THR B CA 1
ATOM 8712 C C . THR B 1 434 ? 16.75 -42.219 -18.344 1 72.25 434 THR B C 1
ATOM 8714 O O . THR B 1 434 ? 17.891 -42.594 -18.078 1 72.25 434 THR B O 1
ATOM 8717 N N . CYS B 1 435 ? 16.391 -40.969 -18.234 1 69.06 435 CYS B N 1
ATOM 8718 C CA . CYS B 1 435 ? 17.203 -40.094 -17.406 1 69.06 435 CYS B CA 1
ATOM 8719 C C . CYS B 1 435 ? 16.359 -39.5 -16.281 1 69.06 435 CYS B C 1
ATOM 8721 O O . CYS B 1 435 ? 15.172 -39.219 -16.453 1 69.06 435 CYS B O 1
ATOM 8723 N N . THR B 1 436 ? 16.969 -39.594 -15.062 1 78.31 436 THR B N 1
ATOM 8724 C CA . THR B 1 436 ? 16.375 -38.875 -13.93 1 78.31 436 THR B CA 1
ATOM 8725 C C . THR B 1 436 ? 16.984 -37.469 -13.797 1 78.31 436 THR B C 1
ATOM 8727 O O . THR B 1 436 ? 18.203 -37.344 -13.68 1 78.31 436 THR B O 1
ATOM 8730 N N . ILE B 1 437 ? 16.141 -36.562 -13.875 1 77.69 437 ILE B N 1
ATOM 8731 C CA . ILE B 1 437 ? 16.609 -35.188 -13.891 1 77.69 437 ILE B CA 1
ATOM 8732 C C . ILE B 1 437 ? 16.5 -34.594 -12.492 1 77.69 437 ILE B C 1
ATOM 8734 O O . ILE B 1 437 ? 15.586 -34.906 -11.734 1 77.69 437 ILE B O 1
ATOM 8738 N N . SER B 1 438 ? 17.5 -33.781 -12.203 1 81 438 SER B N 1
ATOM 8739 C CA . SER B 1 438 ? 17.484 -33.031 -10.953 1 81 438 SER B CA 1
ATOM 8740 C C . SER B 1 438 ? 16.75 -31.719 -11.117 1 81 438 SER B C 1
ATOM 8742 O O . SER B 1 438 ? 16.969 -30.984 -12.086 1 81 438 SER B O 1
ATOM 8744 N N . TRP B 1 439 ? 15.914 -31.453 -10.156 1 85.94 439 TRP B N 1
ATOM 8745 C CA . TRP B 1 439 ? 15.203 -30.172 -10.156 1 85.94 439 TRP B CA 1
ATOM 8746 C C . TRP B 1 439 ? 16.172 -29 -10.062 1 85.94 439 TRP B C 1
ATOM 8748 O O . TRP B 1 439 ? 15.875 -27.906 -10.539 1 85.94 439 TRP B O 1
ATOM 8758 N N . ASP B 1 440 ? 17.281 -29.234 -9.508 1 85.25 440 ASP B N 1
ATOM 8759 C CA . ASP B 1 440 ? 18.25 -28.172 -9.297 1 85.25 440 ASP B CA 1
ATOM 8760 C C . ASP B 1 440 ? 18.656 -27.531 -10.617 1 85.25 440 ASP B C 1
ATOM 8762 O O . ASP B 1 440 ? 18.828 -26.312 -10.695 1 85.25 440 ASP B O 1
ATOM 8766 N N . LYS B 1 441 ? 18.812 -28.344 -11.578 1 84 441 LYS B N 1
ATOM 8767 C CA . LYS B 1 441 ? 19.203 -27.844 -12.891 1 84 441 LYS B CA 1
ATOM 8768 C C . LYS B 1 441 ? 18.078 -27 -13.5 1 84 441 LYS B C 1
ATOM 8770 O O . LYS B 1 441 ? 18.328 -25.938 -14.07 1 84 441 LYS B O 1
ATOM 8775 N N . VAL B 1 442 ? 16.891 -27.469 -13.359 1 87.5 442 VAL B N 1
ATOM 8776 C CA . VAL B 1 442 ? 15.734 -26.766 -13.914 1 87.5 442 VAL B CA 1
ATOM 8777 C C . VAL B 1 442 ? 15.578 -25.406 -13.227 1 87.5 442 VAL B C 1
ATOM 8779 O O . VAL B 1 442 ? 15.406 -24.391 -13.891 1 87.5 442 VAL B O 1
ATOM 8782 N N . TRP B 1 443 ? 15.727 -25.422 -11.977 1 91.12 443 TRP B N 1
ATOM 8783 C CA . TRP B 1 443 ? 15.531 -24.203 -11.211 1 91.12 443 TRP B CA 1
ATOM 8784 C C . TRP B 1 443 ? 16.688 -23.234 -11.445 1 91.12 443 TRP B C 1
ATOM 8786 O O . TRP B 1 443 ? 16.5 -22.016 -11.375 1 91.12 443 TRP B O 1
ATOM 8796 N N . ALA B 1 444 ? 17.891 -23.75 -11.719 1 89 444 ALA B N 1
ATOM 8797 C CA . ALA B 1 444 ? 19.016 -22.891 -12.07 1 89 444 ALA B CA 1
ATOM 8798 C C . ALA B 1 444 ? 18.734 -22.141 -13.375 1 89 444 ALA B C 1
ATOM 8800 O O . ALA B 1 444 ? 18.984 -20.938 -13.469 1 89 444 ALA B O 1
ATOM 8801 N N . ILE B 1 445 ? 18.219 -22.891 -14.336 1 89.19 445 ILE B N 1
ATOM 8802 C CA . ILE B 1 445 ? 17.859 -22.25 -15.602 1 89.19 445 ILE B CA 1
ATOM 8803 C C . ILE B 1 445 ? 16.734 -21.25 -15.375 1 89.19 445 ILE B C 1
ATOM 8805 O O . ILE B 1 445 ? 16.734 -20.172 -15.961 1 89.19 445 ILE B O 1
ATOM 8809 N N . ASN B 1 446 ? 15.805 -21.672 -14.562 1 94.25 446 ASN B N 1
ATOM 8810 C CA . ASN B 1 446 ? 14.695 -20.781 -14.219 1 94.25 446 ASN B CA 1
ATOM 8811 C C . ASN B 1 446 ? 15.188 -19.469 -13.617 1 94.25 446 ASN B C 1
ATOM 8813 O O . ASN B 1 446 ? 14.742 -18.406 -14.008 1 94.25 446 ASN B O 1
ATOM 8817 N N . ARG B 1 447 ? 16.078 -19.562 -12.695 1 93.56 447 ARG B N 1
ATOM 8818 C CA . ARG B 1 447 ? 16.625 -18.391 -12.023 1 93.56 447 ARG B CA 1
ATOM 8819 C C . ARG B 1 447 ? 17.297 -17.453 -13.016 1 93.56 447 ARG B C 1
ATOM 8821 O O . ARG B 1 447 ? 17.156 -16.234 -12.914 1 93.56 447 ARG B O 1
ATOM 8828 N N . LYS B 1 448 ? 17.984 -18.016 -13.914 1 90.25 448 LYS B N 1
ATOM 8829 C CA . LYS B 1 448 ? 18.672 -17.219 -14.93 1 90.25 448 LYS B CA 1
ATOM 8830 C C . LYS B 1 448 ? 17.672 -16.391 -15.742 1 90.25 448 LYS B C 1
ATOM 8832 O O . LYS B 1 448 ? 17.969 -15.266 -16.141 1 90.25 448 LYS B O 1
ATOM 8837 N N . LYS B 1 449 ? 16.562 -16.984 -15.945 1 92.94 449 LYS B N 1
ATOM 8838 C CA . LYS B 1 449 ? 15.539 -16.328 -16.75 1 92.94 449 LYS B CA 1
ATOM 8839 C C . LYS B 1 449 ? 14.805 -15.258 -15.922 1 92.94 449 LYS B C 1
ATOM 8841 O O . LYS B 1 449 ? 14.469 -14.188 -16.438 1 92.94 449 LYS B O 1
ATOM 8846 N N . ILE B 1 450 ? 14.586 -15.477 -14.648 1 95.62 450 ILE B N 1
ATOM 8847 C CA . ILE B 1 450 ? 13.703 -14.602 -13.891 1 95.62 450 ILE B CA 1
ATOM 8848 C C . ILE B 1 450 ? 14.523 -13.5 -13.219 1 95.62 450 ILE B C 1
ATOM 8850 O O . ILE B 1 450 ? 14.008 -12.406 -12.953 1 95.62 450 ILE B O 1
ATOM 8854 N N . ASP B 1 451 ? 15.766 -13.695 -12.945 1 95.5 451 ASP B N 1
ATOM 8855 C CA . ASP B 1 451 ? 16.578 -12.773 -12.164 1 95.5 451 ASP B CA 1
ATOM 8856 C C . ASP B 1 451 ? 16.609 -11.383 -12.812 1 95.5 451 ASP B C 1
ATOM 8858 O O . ASP B 1 451 ? 16.312 -10.383 -12.156 1 95.5 451 ASP B O 1
ATOM 8862 N N . PRO B 1 452 ? 16.812 -11.242 -14.086 1 95.06 452 PRO B N 1
ATOM 8863 C CA . PRO B 1 452 ? 16.938 -9.914 -14.695 1 95.06 452 PRO B CA 1
ATOM 8864 C C . PRO B 1 452 ? 15.617 -9.156 -14.734 1 95.06 452 PRO B C 1
ATOM 8866 O O . PRO B 1 452 ? 15.609 -7.938 -14.953 1 95.06 452 PRO B O 1
ATOM 8869 N N . VAL B 1 453 ? 14.539 -9.82 -14.523 1 95.75 453 VAL B N 1
ATOM 8870 C CA . VAL B 1 453 ? 13.258 -9.148 -14.711 1 95.75 453 VAL B CA 1
ATOM 8871 C C . VAL B 1 453 ? 12.484 -9.133 -13.391 1 95.75 453 VAL B C 1
ATOM 8873 O O . VAL B 1 453 ? 11.289 -8.852 -13.375 1 95.75 453 VAL B O 1
ATOM 8876 N N . SER B 1 454 ? 13.125 -9.492 -12.312 1 97.69 454 SER B N 1
ATOM 8877 C CA . SER B 1 454 ? 12.461 -9.523 -11.016 1 97.69 454 SER B CA 1
ATOM 8878 C C . SER B 1 454 ? 12.789 -8.289 -10.188 1 97.69 454 SER B C 1
ATOM 8880 O O . SER B 1 454 ? 13.961 -8.031 -9.891 1 97.69 454 SER B O 1
ATOM 8882 N N . ALA B 1 455 ? 11.781 -7.547 -9.812 1 98.38 455 ALA B N 1
ATOM 8883 C CA . ALA B 1 455 ? 11.961 -6.387 -8.945 1 98.38 455 ALA B CA 1
ATOM 8884 C C . ALA B 1 455 ? 12.508 -6.801 -7.582 1 98.38 455 ALA B C 1
ATOM 8886 O O . ALA B 1 455 ? 12.266 -7.918 -7.125 1 98.38 455 ALA B O 1
ATOM 8887 N N . ARG B 1 456 ? 13.312 -5.906 -7.012 1 98.44 456 ARG B N 1
ATOM 8888 C CA . ARG B 1 456 ? 13.93 -6.188 -5.719 1 98.44 456 ARG B CA 1
ATOM 8889 C C . ARG B 1 456 ? 13.195 -5.461 -4.594 1 98.44 456 ARG B C 1
ATOM 8891 O O . ARG B 1 456 ? 12.883 -4.277 -4.715 1 98.44 456 ARG B O 1
ATOM 8898 N N . TYR B 1 457 ? 12.914 -6.141 -3.479 1 98.56 457 TYR B N 1
ATOM 8899 C CA . TYR B 1 457 ? 12.273 -5.598 -2.287 1 98.56 457 TYR B CA 1
ATOM 8900 C C . TYR B 1 457 ? 12.969 -6.086 -1.021 1 98.56 457 TYR B C 1
ATOM 8902 O O . TYR B 1 457 ? 13.766 -7.027 -1.067 1 98.56 457 TYR B O 1
ATOM 8910 N N . PHE B 1 458 ? 12.688 -5.438 0.074 1 98.38 458 PHE B N 1
ATOM 8911 C CA . PHE B 1 458 ? 13.148 -5.902 1.377 1 98.38 458 PHE B CA 1
ATOM 8912 C C . PHE B 1 458 ? 11.984 -6.441 2.203 1 98.38 458 PHE B C 1
ATOM 8914 O O . PHE B 1 458 ? 10.852 -5.992 2.051 1 98.38 458 PHE B O 1
ATOM 8921 N N . CYS B 1 459 ? 12.258 -7.402 3.039 1 98.19 459 CYS B N 1
ATOM 8922 C CA . CYS B 1 459 ? 11.32 -7.879 4.055 1 98.19 459 CYS B CA 1
ATOM 8923 C C . CYS B 1 459 ? 12.07 -8.398 5.277 1 98.19 459 CYS B C 1
ATOM 8925 O O . CYS B 1 459 ? 13.258 -8.703 5.203 1 98.19 459 CYS B O 1
ATOM 8927 N N . VAL B 1 460 ? 11.414 -8.375 6.363 1 98.19 460 VAL B N 1
ATOM 8928 C CA . VAL B 1 460 ? 11.93 -8.859 7.641 1 98.19 460 VAL B CA 1
ATOM 8929 C C . VAL B 1 460 ? 10.891 -9.742 8.32 1 98.19 460 VAL B C 1
ATOM 8931 O O . VAL B 1 460 ? 9.695 -9.438 8.297 1 98.19 460 VAL B O 1
ATOM 8934 N N . GLN B 1 461 ? 11.414 -10.844 8.836 1 97.44 461 GLN B N 1
ATOM 8935 C CA . GLN B 1 461 ? 10.492 -11.742 9.531 1 97.44 461 GLN B CA 1
ATOM 8936 C C . GLN B 1 461 ? 9.82 -11.031 10.703 1 97.44 461 GLN B C 1
ATOM 8938 O O . GLN B 1 461 ? 10.477 -10.336 11.469 1 97.44 461 GLN B O 1
ATOM 8943 N N . GLN B 1 462 ? 8.5 -11.18 10.812 1 97 462 GLN B N 1
ATOM 8944 C CA . GLN B 1 462 ? 7.746 -10.492 11.852 1 97 462 GLN B CA 1
ATOM 8945 C C . GLN B 1 462 ? 8.094 -11.031 13.234 1 97 462 GLN B C 1
ATOM 8947 O O . GLN B 1 462 ? 8.25 -10.266 14.188 1 97 462 GLN B O 1
ATOM 8952 N N . ARG B 1 463 ? 8.234 -12.352 13.266 1 94.25 463 ARG B N 1
ATOM 8953 C CA . ARG B 1 463 ? 8.531 -12.992 14.547 1 94.25 463 ARG B CA 1
ATOM 8954 C C . ARG B 1 463 ? 9.867 -12.508 15.102 1 94.25 463 ARG B C 1
ATOM 8956 O O . ARG B 1 463 ? 10.898 -12.633 14.438 1 94.25 463 ARG B O 1
ATOM 8963 N N . ASP B 1 464 ? 9.852 -11.914 16.234 1 94.75 464 ASP B N 1
ATOM 8964 C CA . ASP B 1 464 ? 11.023 -11.477 16.984 1 94.75 464 ASP B CA 1
ATOM 8965 C C . ASP B 1 464 ? 11.805 -10.414 16.203 1 94.75 464 ASP B C 1
ATOM 8967 O O . ASP B 1 464 ? 13.031 -10.359 16.281 1 94.75 464 ASP B O 1
ATOM 8971 N N . ALA B 1 465 ? 11.109 -9.688 15.328 1 97.5 465 ALA B N 1
ATOM 8972 C CA . ALA B 1 465 ? 11.766 -8.586 14.625 1 97.5 465 ALA B CA 1
ATOM 8973 C C . ALA B 1 465 ? 12.43 -7.625 15.617 1 97.5 465 ALA B C 1
ATOM 8975 O O . ALA B 1 465 ? 11.883 -7.352 16.688 1 97.5 465 ALA B O 1
ATOM 8976 N N . VAL B 1 466 ? 13.555 -7.086 15.242 1 98.44 466 VAL B N 1
ATOM 8977 C CA . VAL B 1 466 ? 14.32 -6.188 16.094 1 98.44 466 VAL B CA 1
ATOM 8978 C C . VAL B 1 466 ? 14 -4.738 15.75 1 98.44 466 VAL B C 1
ATOM 8980 O O . VAL B 1 466 ? 14.133 -4.32 14.602 1 98.44 466 VAL B O 1
ATOM 8983 N N . GLU B 1 467 ? 13.562 -3.988 16.734 1 98.12 467 GLU B N 1
ATOM 8984 C CA . GLU B 1 467 ? 13.344 -2.561 16.516 1 98.12 467 GLU B CA 1
ATOM 8985 C C . GLU B 1 467 ? 14.648 -1.775 16.625 1 98.12 467 GLU B C 1
ATOM 8987 O O . GLU B 1 467 ? 15.344 -1.865 17.641 1 98.12 467 GLU B O 1
ATOM 8992 N N . VAL B 1 468 ? 14.938 -1.012 15.609 1 98.62 468 VAL B N 1
ATOM 8993 C CA . VAL B 1 468 ? 16.203 -0.279 15.562 1 98.62 468 VAL B CA 1
ATOM 8994 C C . VAL B 1 468 ? 15.922 1.22 15.469 1 98.62 468 VAL B C 1
ATOM 8996 O O . VAL B 1 468 ? 15.18 1.666 14.594 1 98.62 468 VAL B O 1
ATOM 8999 N N . SER B 1 469 ? 16.516 1.966 16.375 1 98.38 469 SER B N 1
ATOM 9000 C CA . SER B 1 469 ? 16.422 3.422 16.344 1 98.38 469 SER B CA 1
ATOM 9001 C C . SER B 1 469 ? 17.688 4.055 15.797 1 98.38 469 SER B C 1
ATOM 9003 O O . SER B 1 469 ? 18.797 3.746 16.266 1 98.38 469 SER B O 1
ATOM 9005 N N . ILE B 1 470 ? 17.531 4.875 14.844 1 98.19 470 ILE B N 1
ATOM 9006 C CA . ILE B 1 470 ? 18.641 5.625 14.273 1 98.19 470 ILE B CA 1
ATOM 9007 C C . ILE B 1 470 ? 18.641 7.055 14.812 1 98.19 470 ILE B C 1
ATOM 9009 O O . ILE B 1 470 ? 17.656 7.789 14.625 1 98.19 470 ILE B O 1
ATOM 9013 N N . ASP B 1 471 ? 19.625 7.523 15.344 1 96.56 471 ASP B N 1
ATOM 9014 C CA . ASP B 1 471 ? 19.594 8.75 16.125 1 96.56 471 ASP B CA 1
ATOM 9015 C C . ASP B 1 471 ? 19.953 9.961 15.266 1 96.56 471 ASP B C 1
ATOM 9017 O O . ASP B 1 471 ? 19.688 11.102 15.648 1 96.56 471 ASP B O 1
ATOM 9021 N N . ASN B 1 472 ? 20.594 9.766 14.133 1 95.94 472 ASN B N 1
ATOM 9022 C CA . ASN B 1 472 ? 21.094 10.898 13.359 1 95.94 472 ASN B CA 1
ATOM 9023 C C . ASN B 1 472 ? 20.547 10.875 11.93 1 95.94 472 ASN B C 1
ATOM 9025 O O . ASN B 1 472 ? 21.312 11.031 10.977 1 95.94 472 ASN B O 1
ATOM 9029 N N . THR B 1 473 ? 19.234 10.734 11.828 1 94.44 473 THR B N 1
ATOM 9030 C CA . THR B 1 473 ? 18.641 10.766 10.5 1 94.44 473 THR B CA 1
ATOM 9031 C C . THR B 1 473 ? 17.328 11.523 10.516 1 94.44 473 THR B C 1
ATOM 9033 O O . THR B 1 473 ? 16.734 11.742 11.578 1 94.44 473 THR B O 1
ATOM 9036 N N . SER B 1 474 ? 16.953 12.023 9.289 1 92.12 474 SER B N 1
ATOM 9037 C CA . SER B 1 474 ? 15.633 12.594 9.07 1 92.12 474 SER B CA 1
ATOM 9038 C C . SER B 1 474 ? 14.766 11.672 8.211 1 92.12 474 SER B C 1
ATOM 9040 O O . SER B 1 474 ? 15.273 10.727 7.602 1 92.12 474 SER B O 1
ATOM 9042 N N . GLU B 1 475 ? 13.523 11.898 8.266 1 94.62 475 GLU B N 1
ATOM 9043 C CA . GLU B 1 475 ? 12.609 11.078 7.48 1 94.62 475 GLU B CA 1
ATOM 9044 C C . GLU B 1 475 ? 12.445 11.633 6.07 1 94.62 475 GLU B C 1
ATOM 9046 O O . GLU B 1 475 ? 12.297 12.844 5.891 1 94.62 475 GLU B O 1
ATOM 9051 N N . TYR B 1 476 ? 12.547 10.781 5.094 1 94.81 476 TYR B N 1
ATOM 9052 C CA . TYR B 1 476 ? 12.32 11.195 3.713 1 94.81 476 TYR B CA 1
ATOM 9053 C C . TYR B 1 476 ? 11.977 10 2.836 1 94.81 476 TYR B C 1
ATOM 9055 O O . TYR B 1 476 ? 12.156 8.852 3.242 1 94.81 476 TYR B O 1
ATOM 9063 N N . THR B 1 477 ? 11.375 10.273 1.714 1 94.19 477 THR B N 1
ATOM 9064 C CA . THR B 1 477 ? 11.094 9.266 0.696 1 94.19 477 THR B CA 1
ATOM 9065 C C . THR B 1 477 ? 11.961 9.484 -0.539 1 94.19 477 THR B C 1
ATOM 9067 O O . THR B 1 477 ? 12.266 10.625 -0.893 1 94.19 477 THR B O 1
ATOM 9070 N N . MET B 1 478 ? 12.344 8.414 -1.162 1 95.38 478 MET B N 1
ATOM 9071 C CA . MET B 1 478 ? 13.156 8.516 -2.371 1 95.38 478 MET B CA 1
ATOM 9072 C C . MET B 1 478 ? 12.773 7.43 -3.373 1 95.38 478 MET B C 1
ATOM 9074 O O . MET B 1 478 ? 12.438 6.312 -2.982 1 95.38 478 MET B O 1
ATOM 9078 N N . ASP B 1 479 ? 12.859 7.742 -4.652 1 95.06 479 ASP B N 1
ATOM 9079 C CA . ASP B 1 479 ? 12.688 6.746 -5.707 1 95.06 479 ASP B CA 1
ATOM 9080 C C . ASP B 1 479 ? 13.977 5.957 -5.93 1 95.06 479 ASP B C 1
ATOM 9082 O O . ASP B 1 479 ? 15.047 6.543 -6.137 1 95.06 479 ASP B O 1
ATOM 9086 N N . VAL B 1 480 ? 13.844 4.707 -5.836 1 95.75 480 VAL B N 1
ATOM 9087 C CA . VAL B 1 480 ? 14.969 3.803 -6.039 1 95.75 480 VAL B CA 1
ATOM 9088 C C . VAL B 1 480 ? 14.648 2.83 -7.172 1 95.75 480 VAL B C 1
ATOM 9090 O O . VAL B 1 480 ? 13.5 2.428 -7.352 1 95.75 480 VAL B O 1
ATOM 9093 N N . PRO B 1 481 ? 15.703 2.451 -7.957 1 96.06 481 PRO B N 1
ATOM 9094 C CA . PRO B 1 481 ? 15.438 1.477 -9.016 1 96.06 481 PRO B CA 1
ATOM 9095 C C . PRO B 1 481 ? 14.953 0.134 -8.477 1 96.06 481 PRO B C 1
ATOM 9097 O O . PRO B 1 481 ? 15.469 -0.355 -7.469 1 96.06 481 PRO B O 1
ATOM 9100 N N . LYS B 1 482 ? 13.938 -0.477 -9.102 1 97.31 482 LYS B N 1
ATOM 9101 C CA . LYS B 1 482 ? 13.438 -1.795 -8.719 1 97.31 482 LYS B CA 1
ATOM 9102 C C . LYS B 1 482 ? 14.5 -2.869 -8.945 1 97.31 482 LYS B C 1
ATOM 9104 O O . LYS B 1 482 ? 14.461 -3.928 -8.312 1 97.31 482 LYS B O 1
ATOM 9109 N N . HIS B 1 483 ? 15.32 -2.643 -9.922 1 95.94 483 HIS B N 1
ATOM 9110 C CA . HIS B 1 483 ? 16.438 -3.52 -10.273 1 95.94 483 HIS B CA 1
ATOM 9111 C C . HIS B 1 483 ? 17.641 -2.715 -10.727 1 95.94 483 HIS B C 1
ATOM 9113 O O . HIS B 1 483 ? 17.594 -2.02 -11.742 1 95.94 483 HIS B O 1
ATOM 9119 N N . LYS B 1 484 ? 18.781 -2.773 -10.094 1 93.44 484 LYS B N 1
ATOM 9120 C CA . LYS B 1 484 ? 19.953 -1.931 -10.328 1 93.44 484 LYS B CA 1
ATOM 9121 C C . LYS B 1 484 ? 20.516 -2.154 -11.727 1 93.44 484 LYS B C 1
ATOM 9123 O O . LYS B 1 484 ? 21.031 -1.226 -12.344 1 93.44 484 LYS B O 1
ATOM 9128 N N . LYS B 1 485 ? 20.359 -3.375 -12.258 1 92 485 LYS B N 1
ATOM 9129 C CA . LYS B 1 485 ? 20.984 -3.725 -13.539 1 92 485 LYS B CA 1
ATOM 9130 C C . LYS B 1 485 ? 19.969 -3.668 -14.672 1 92 485 LYS B C 1
ATOM 9132 O O . LYS B 1 485 ? 20.297 -3.941 -15.828 1 92 485 LYS B O 1
ATOM 9137 N N . ASN B 1 486 ? 18.672 -3.432 -14.344 1 93.75 486 ASN B N 1
ATOM 9138 C CA . ASN B 1 486 ? 17.609 -3.34 -15.344 1 93.75 486 ASN B CA 1
ATOM 9139 C C . ASN B 1 486 ? 16.719 -2.129 -15.109 1 93.75 486 ASN B C 1
ATOM 9141 O O . ASN B 1 486 ? 15.711 -2.227 -14.406 1 93.75 486 ASN B O 1
ATOM 9145 N N . GLY B 1 487 ? 16.984 -1.049 -15.734 1 92.44 487 GLY B N 1
ATOM 9146 C CA . GLY B 1 487 ? 16.25 0.193 -15.57 1 92.44 487 GLY B CA 1
ATOM 9147 C C . GLY B 1 487 ? 14.836 0.131 -16.141 1 92.44 487 GLY B C 1
ATOM 9148 O O . GLY B 1 487 ? 13.977 0.939 -15.781 1 92.44 487 GLY B O 1
ATOM 9149 N N . ASP B 1 488 ? 14.594 -0.801 -16.984 1 92.25 488 ASP B N 1
ATOM 9150 C CA . ASP B 1 488 ? 13.297 -0.902 -17.672 1 92.25 488 ASP B CA 1
ATOM 9151 C C . ASP B 1 488 ? 12.195 -1.265 -16.672 1 92.25 488 ASP B C 1
ATOM 9153 O O . ASP B 1 488 ? 11.008 -1.037 -16.953 1 92.25 488 ASP B O 1
ATOM 9157 N N . LEU B 1 489 ? 12.547 -1.782 -15.531 1 95.5 489 LEU B N 1
ATOM 9158 C CA . LEU B 1 489 ? 11.562 -2.182 -14.539 1 95.5 489 LEU B CA 1
ATOM 9159 C C . LEU B 1 489 ? 11.039 -0.971 -13.766 1 95.5 489 LEU B C 1
ATOM 9161 O O . LEU B 1 489 ? 10.062 -1.075 -13.023 1 95.5 489 LEU B O 1
ATOM 9165 N N . GLY B 1 490 ? 11.75 0.091 -13.945 1 96.38 490 GLY B N 1
ATOM 9166 C CA . GLY B 1 490 ? 11.281 1.311 -13.305 1 96.38 490 GLY B CA 1
ATOM 9167 C C . GLY B 1 490 ? 11.797 1.477 -11.891 1 96.38 490 GLY B C 1
ATOM 9168 O O . GLY B 1 490 ? 12.844 0.928 -11.531 1 96.38 490 GLY B O 1
ATOM 9169 N N . THR B 1 491 ? 11.102 2.41 -11.141 1 97.19 491 THR B N 1
ATOM 9170 C CA . THR B 1 491 ? 11.523 2.738 -9.781 1 97.19 491 THR B CA 1
ATOM 9171 C C . THR B 1 491 ? 10.422 2.436 -8.781 1 97.19 491 THR B C 1
ATOM 9173 O O . THR B 1 491 ? 9.281 2.156 -9.164 1 97.19 491 THR B O 1
ATOM 9176 N N . LYS B 1 492 ? 10.773 2.387 -7.551 1 96.5 492 LYS B N 1
ATOM 9177 C CA . LYS B 1 492 ? 9.852 2.307 -6.426 1 96.5 492 LYS B CA 1
ATOM 9178 C C . LYS B 1 492 ? 10.18 3.359 -5.371 1 96.5 492 LYS B C 1
ATOM 9180 O O . LYS B 1 492 ? 11.336 3.75 -5.211 1 96.5 492 LYS B O 1
ATOM 9185 N N . GLU B 1 493 ? 9.164 3.727 -4.699 1 95.56 493 GLU B N 1
ATOM 9186 C CA . GLU B 1 493 ? 9.359 4.688 -3.617 1 95.56 493 GLU B CA 1
ATOM 9187 C C . GLU B 1 493 ? 9.75 3.988 -2.318 1 95.56 493 GLU B C 1
ATOM 9189 O O . GLU B 1 493 ? 9.086 3.039 -1.896 1 95.56 493 GLU B O 1
ATOM 9194 N N . VAL B 1 494 ? 10.852 4.426 -1.732 1 97.19 494 VAL B N 1
ATOM 9195 C CA . VAL B 1 494 ? 11.32 3.857 -0.472 1 97.19 494 VAL B CA 1
ATOM 9196 C C . VAL B 1 494 ? 11.273 4.922 0.623 1 97.19 494 VAL B C 1
ATOM 9198 O O . VAL B 1 494 ? 11.688 6.062 0.407 1 97.19 494 VAL B O 1
ATOM 9201 N N . PHE B 1 495 ? 10.773 4.516 1.77 1 97.75 495 PHE B N 1
ATOM 9202 C CA . PHE B 1 495 ? 10.688 5.41 2.92 1 97.75 495 PHE B CA 1
ATOM 9203 C C . PHE B 1 495 ? 11.82 5.148 3.896 1 97.75 495 PHE B C 1
ATOM 9205 O O . PHE B 1 495 ? 12 4.02 4.363 1 97.75 495 PHE B O 1
ATOM 9212 N N . TYR B 1 496 ? 12.609 6.207 4.152 1 97.5 496 TYR B N 1
ATOM 9213 C CA . TYR B 1 496 ? 13.703 6.164 5.117 1 97.5 496 TYR B CA 1
ATOM 9214 C C . TYR B 1 496 ? 13.289 6.816 6.434 1 97.5 496 TYR B C 1
ATOM 9216 O O . TYR B 1 496 ? 12.898 7.984 6.461 1 97.5 496 TYR B O 1
ATOM 9224 N N . SER B 1 497 ? 13.328 6.027 7.469 1 96.81 497 SER B N 1
ATOM 9225 C CA . SER B 1 497 ? 12.859 6.539 8.75 1 96.81 497 SER B CA 1
ATOM 9226 C C . SER B 1 497 ? 13.891 6.297 9.852 1 96.81 497 SER B C 1
ATOM 9228 O O . SER B 1 497 ? 14.875 5.582 9.641 1 96.81 497 SER B O 1
ATOM 9230 N N . SER B 1 498 ? 13.641 6.945 11.031 1 97.19 498 SER B N 1
ATOM 9231 C CA . SER B 1 498 ? 14.539 6.777 12.172 1 97.19 498 SER B CA 1
ATOM 9232 C C . SER B 1 498 ? 14.25 5.473 12.914 1 97.19 498 SER B C 1
ATOM 9234 O O . SER B 1 498 ? 15.047 5.039 13.75 1 97.19 498 SER B O 1
ATOM 9236 N N . GLN B 1 499 ? 13.141 4.898 12.648 1 98.12 499 GLN B N 1
ATOM 9237 C CA . GLN B 1 499 ? 12.773 3.617 13.242 1 98.12 499 GLN B CA 1
ATOM 9238 C C . GLN B 1 499 ? 12.664 2.529 12.18 1 98.12 499 GLN B C 1
ATOM 9240 O O . GLN B 1 499 ? 11.758 2.559 11.344 1 98.12 499 GLN B O 1
ATOM 9245 N N . ILE B 1 500 ? 13.531 1.574 12.242 1 98.56 500 ILE B N 1
ATOM 9246 C CA . ILE B 1 500 ? 13.516 0.514 11.234 1 98.56 500 ILE B CA 1
ATOM 9247 C C . ILE B 1 500 ? 13.477 -0.848 11.93 1 98.56 500 ILE B C 1
ATOM 9249 O O . ILE B 1 500 ? 13.555 -0.93 13.156 1 98.56 500 ILE B O 1
ATOM 9253 N N . LEU B 1 501 ? 13.273 -1.858 11.117 1 98.69 501 LEU B N 1
ATOM 9254 C CA . LEU B 1 501 ? 13.219 -3.236 11.594 1 98.69 501 LEU B CA 1
ATOM 9255 C C . LEU B 1 501 ? 14.305 -4.082 10.938 1 98.69 501 LEU B C 1
ATOM 9257 O O . LEU B 1 501 ? 14.57 -3.945 9.742 1 98.69 501 LEU B O 1
ATOM 9261 N N . LEU B 1 502 ? 14.953 -4.898 11.711 1 98.44 502 LEU B N 1
ATOM 9262 C CA . LEU B 1 502 ? 15.867 -5.945 11.258 1 98.44 502 LEU B CA 1
ATOM 9263 C C . LEU B 1 502 ? 15.359 -7.32 11.68 1 98.44 502 LEU B C 1
ATOM 9265 O O . LEU B 1 502 ? 14.539 -7.434 12.586 1 98.44 502 LEU B O 1
ATOM 9269 N N . SER B 1 503 ? 15.867 -8.328 10.992 1 97 503 SER B N 1
ATOM 9270 C CA . SER B 1 503 ? 15.539 -9.688 11.406 1 97 503 SER B CA 1
ATOM 9271 C C . SER B 1 503 ? 16.266 -10.055 12.695 1 97 503 SER B C 1
ATOM 9273 O O . SER B 1 503 ? 17.297 -9.469 13.023 1 97 503 SER B O 1
ATOM 9275 N N . GLN B 1 504 ? 15.703 -11.023 13.391 1 97.25 504 GLN B N 1
ATOM 9276 C CA . GLN B 1 504 ? 16.359 -11.523 14.602 1 97.25 504 GLN B CA 1
ATOM 9277 C C . GLN B 1 504 ? 17.734 -12.078 14.297 1 97.25 504 GLN B C 1
ATOM 9279 O O . GLN B 1 504 ? 18.688 -11.867 15.062 1 97.25 504 GLN B O 1
ATOM 9284 N N . GLU B 1 505 ? 17.859 -12.758 13.195 1 95.12 505 GLU B N 1
ATOM 9285 C CA . GLU B 1 505 ? 19.141 -13.312 12.781 1 95.12 505 GLU B CA 1
ATOM 9286 C C . GLU B 1 505 ? 20.188 -12.219 12.609 1 95.12 505 GLU B C 1
ATOM 9288 O O . GLU B 1 505 ? 21.328 -12.375 13.039 1 95.12 505 GLU B O 1
ATOM 9293 N N . ASP B 1 506 ? 19.781 -11.148 12.008 1 96.06 506 ASP B N 1
ATOM 9294 C CA . ASP B 1 506 ? 20.688 -10.031 11.773 1 96.06 506 ASP B CA 1
ATOM 9295 C C . ASP B 1 506 ? 21.047 -9.328 13.086 1 96.06 506 ASP B C 1
ATOM 9297 O O . ASP B 1 506 ? 22.203 -8.992 13.32 1 96.06 506 ASP B O 1
ATOM 9301 N N . GLY B 1 507 ? 20.047 -9.109 13.945 1 96.56 507 GLY B N 1
ATOM 9302 C CA . GLY B 1 507 ? 20.312 -8.484 15.234 1 96.56 507 GLY B CA 1
ATOM 9303 C C . GLY B 1 507 ? 21.266 -9.281 16.094 1 96.56 507 GLY B C 1
ATOM 9304 O O . GLY B 1 507 ? 22.109 -8.703 16.797 1 96.56 507 GLY B O 1
ATOM 9305 N N . ARG B 1 508 ? 21.156 -10.547 16.016 1 95.31 508 ARG B N 1
ATOM 9306 C CA . ARG B 1 508 ? 21.969 -11.422 16.844 1 95.31 508 ARG B CA 1
ATOM 9307 C C . ARG B 1 508 ? 23.438 -11.391 16.422 1 95.31 508 ARG B C 1
ATOM 9309 O O . ARG B 1 508 ? 24.328 -11.453 17.266 1 95.31 508 ARG B O 1
ATOM 9316 N N . VAL B 1 509 ? 23.688 -11.258 15.18 1 95.69 509 VAL B N 1
ATOM 9317 C CA . VAL B 1 509 ? 25.047 -11.367 14.648 1 95.69 509 VAL B CA 1
ATOM 9318 C C . VAL B 1 509 ? 25.797 -10.055 14.883 1 95.69 509 VAL B C 1
ATOM 9320 O O . VAL B 1 509 ? 27.016 -10.047 15.07 1 95.69 509 VAL B O 1
ATOM 9323 N N . LEU B 1 510 ? 25.078 -8.945 14.93 1 96.38 510 LEU B N 1
ATOM 9324 C CA . LEU B 1 510 ? 25.719 -7.645 15.07 1 96.38 510 LEU B CA 1
ATOM 9325 C C . LEU B 1 510 ? 26.234 -7.445 16.484 1 96.38 510 LEU B C 1
ATOM 9327 O O . LEU B 1 510 ? 25.578 -7.82 17.453 1 96.38 510 LEU B O 1
ATOM 9331 N N . GLN B 1 511 ? 27.406 -6.875 16.578 1 95.06 511 GLN B N 1
ATOM 9332 C CA . GLN B 1 511 ? 28.047 -6.641 17.875 1 95.06 511 GLN B CA 1
ATOM 9333 C C . GLN B 1 511 ? 28.062 -5.152 18.219 1 95.06 511 GLN B C 1
ATOM 9335 O O . GLN B 1 511 ? 27.891 -4.309 17.328 1 95.06 511 GLN B O 1
ATOM 9340 N N . ASP B 1 512 ? 28.312 -4.875 19.516 1 94.25 512 ASP B N 1
ATOM 9341 C CA . ASP B 1 512 ? 28.438 -3.492 19.969 1 94.25 512 ASP B CA 1
ATOM 9342 C C . ASP B 1 512 ? 29.578 -2.777 19.25 1 94.25 512 ASP B C 1
ATOM 9344 O O . ASP B 1 512 ? 30.656 -3.348 19.062 1 94.25 512 ASP B O 1
ATOM 9348 N N . ASN B 1 513 ? 29.312 -1.594 18.781 1 96 513 ASN B N 1
ATOM 9349 C CA . ASN B 1 513 ? 30.266 -0.72 18.109 1 96 513 ASN B CA 1
ATOM 9350 C C . ASN B 1 513 ? 30.672 -1.272 16.75 1 96 513 ASN B C 1
ATOM 9352 O O . ASN B 1 513 ? 31.656 -0.833 16.156 1 96 513 ASN B O 1
ATOM 9356 N N . GLU B 1 514 ? 29.953 -2.223 16.281 1 96.81 514 GLU B N 1
ATOM 9357 C CA . GLU B 1 514 ? 30.25 -2.766 14.961 1 96.81 514 GLU B CA 1
ATOM 9358 C C . GLU B 1 514 ? 29.703 -1.867 13.859 1 96.81 514 GLU B C 1
ATOM 9360 O O . GLU B 1 514 ? 28.578 -1.363 13.969 1 96.81 514 GLU B O 1
ATOM 9365 N N . GLU B 1 515 ? 30.516 -1.655 12.852 1 97.62 515 GLU B N 1
ATOM 9366 C CA . GLU B 1 515 ? 30.062 -0.983 11.641 1 97.62 515 GLU B CA 1
ATOM 9367 C C . GLU B 1 515 ? 29.5 -1.983 10.633 1 97.62 515 GLU B C 1
ATOM 9369 O O . GLU B 1 515 ? 30.109 -3.014 10.359 1 97.62 515 GLU B O 1
ATOM 9374 N N . PHE B 1 516 ? 28.297 -1.747 10.219 1 97.94 516 PHE B N 1
ATOM 9375 C CA . PHE B 1 516 ? 27.656 -2.6 9.227 1 97.94 516 PHE B CA 1
ATOM 9376 C C . PHE B 1 516 ? 26.953 -1.762 8.164 1 97.94 516 PHE B C 1
ATOM 9378 O O . PHE B 1 516 ? 26.906 -0.534 8.266 1 97.94 516 PHE B O 1
ATOM 9385 N N . THR B 1 517 ? 26.516 -2.402 7.113 1 98 517 THR B N 1
ATOM 9386 C CA . THR B 1 517 ? 25.906 -1.671 6.008 1 98 517 THR B CA 1
ATOM 9387 C C . THR B 1 517 ? 24.406 -1.897 5.977 1 98 517 THR B C 1
ATOM 9389 O O . THR B 1 517 ? 23.938 -3.039 5.988 1 98 517 THR B O 1
ATOM 9392 N N . LEU B 1 518 ? 23.672 -0.891 6.094 1 97.75 518 LEU B N 1
ATOM 9393 C CA . LEU B 1 518 ? 22.266 -0.927 5.688 1 97.75 518 LEU B CA 1
ATOM 9394 C C . LEU B 1 518 ? 22.141 -0.854 4.172 1 97.75 518 LEU B C 1
ATOM 9396 O O . LEU B 1 518 ? 22.422 0.182 3.568 1 97.75 518 LEU B O 1
ATOM 9400 N N . MET B 1 519 ? 21.672 -1.938 3.656 1 95.38 519 MET B N 1
ATOM 9401 C CA . MET B 1 519 ? 21.656 -2.061 2.201 1 95.38 519 MET B CA 1
ATOM 9402 C C . MET B 1 519 ? 20.891 -0.903 1.57 1 95.38 519 MET B C 1
ATOM 9404 O O . MET B 1 519 ? 19.781 -0.56 2.018 1 95.38 519 MET B O 1
ATOM 9408 N N . ASN B 1 520 ? 21.469 -0.281 0.464 1 92.88 520 ASN B N 1
ATOM 9409 C CA . ASN B 1 520 ? 20.906 0.81 -0.325 1 92.88 520 ASN B CA 1
ATOM 9410 C C . ASN B 1 520 ? 20.75 2.084 0.501 1 92.88 520 ASN B C 1
ATOM 9412 O O . ASN B 1 520 ? 19.953 2.961 0.165 1 92.88 520 ASN B O 1
ATOM 9416 N N . TRP B 1 521 ? 21.359 2.24 1.678 1 95.56 521 TRP B N 1
ATOM 9417 C CA . TRP B 1 521 ? 21.297 3.424 2.527 1 95.56 521 TRP B CA 1
ATOM 9418 C C . TRP B 1 521 ? 22.688 3.912 2.883 1 95.56 521 TRP B C 1
ATOM 9420 O O . TRP B 1 521 ? 23.062 5.047 2.576 1 95.56 521 TRP B O 1
ATOM 9430 N N . GLY B 1 522 ? 23.547 3.08 3.387 1 95.69 522 GLY B N 1
ATOM 9431 C CA . GLY B 1 522 ? 24.906 3.387 3.834 1 95.69 522 GLY B CA 1
ATOM 9432 C C . GLY B 1 522 ? 25.297 2.643 5.098 1 95.69 522 GLY B C 1
ATOM 9433 O O . GLY B 1 522 ? 24.562 1.776 5.57 1 95.69 522 GLY B O 1
ATOM 9434 N N . ASN B 1 523 ? 26.438 2.977 5.613 1 97.94 523 ASN B N 1
ATOM 9435 C CA . ASN B 1 523 ? 26.953 2.293 6.797 1 97.94 523 ASN B CA 1
ATOM 9436 C C . ASN B 1 523 ? 26.328 2.85 8.078 1 97.94 523 ASN B C 1
ATOM 9438 O O . ASN B 1 523 ? 25.891 4 8.109 1 97.94 523 ASN B O 1
ATOM 9442 N N . ALA B 1 524 ? 26.234 2.041 9.039 1 98.31 524 ALA B N 1
ATOM 9443 C CA . ALA B 1 524 ? 25.766 2.402 10.375 1 98.31 524 ALA B CA 1
ATOM 9444 C C . ALA B 1 524 ? 26.609 1.738 11.453 1 98.31 524 ALA B C 1
ATOM 9446 O O . ALA B 1 524 ? 27.266 0.725 11.195 1 98.31 524 ALA B O 1
ATOM 9447 N N . ILE B 1 525 ? 26.641 2.311 12.617 1 98.38 525 ILE B N 1
ATOM 9448 C CA . ILE B 1 525 ? 27.406 1.783 13.742 1 98.38 525 ILE B CA 1
ATOM 9449 C C . ILE B 1 525 ? 26.453 1.449 14.891 1 98.38 525 ILE B C 1
ATOM 9451 O O . ILE B 1 525 ? 25.609 2.266 15.266 1 98.38 525 ILE B O 1
ATOM 9455 N N . VAL B 1 526 ? 26.578 0.311 15.461 1 98.25 526 VAL B N 1
ATOM 9456 C CA . VAL B 1 526 ? 25.75 -0.111 16.578 1 98.25 526 VAL B CA 1
ATOM 9457 C C . VAL B 1 526 ? 26.203 0.608 17.859 1 98.25 526 VAL B C 1
ATOM 9459 O O . VAL B 1 526 ? 27.359 0.493 18.266 1 98.25 526 VAL B O 1
ATOM 9462 N N . LYS B 1 527 ? 25.328 1.253 18.469 1 97.94 527 LYS B N 1
ATOM 9463 C CA . LYS B 1 527 ? 25.625 1.951 19.719 1 97.94 527 LYS B CA 1
ATOM 9464 C C . LYS B 1 527 ? 25.266 1.095 20.922 1 97.94 527 LYS B C 1
ATOM 9466 O O . LYS B 1 527 ? 26.016 1.035 21.891 1 97.94 527 LYS B O 1
ATOM 9471 N N . SER B 1 528 ? 24.062 0.559 20.859 1 96.75 528 SER B N 1
ATOM 9472 C CA . SER B 1 528 ? 23.609 -0.294 21.953 1 96.75 528 SER B CA 1
ATOM 9473 C C . SER B 1 528 ? 22.625 -1.352 21.469 1 96.75 528 SER B C 1
ATOM 9475 O O . SER B 1 528 ? 21.984 -1.174 20.438 1 96.75 528 SER B O 1
ATOM 9477 N N . LYS B 1 529 ? 22.594 -2.389 22.219 1 95.31 529 LYS B N 1
ATOM 9478 C CA . LYS B 1 529 ? 21.719 -3.521 21.938 1 95.31 529 LYS B CA 1
ATOM 9479 C C . LYS B 1 529 ? 21.047 -4.027 23.219 1 95.31 529 LYS B C 1
ATOM 9481 O O . LYS B 1 529 ? 21.719 -4.18 24.25 1 95.31 529 LYS B O 1
ATOM 9486 N N . THR B 1 530 ? 19.766 -4.195 23.172 1 96.44 530 THR B N 1
ATOM 9487 C CA . THR B 1 530 ? 19.016 -4.738 24.297 1 96.44 530 THR B CA 1
ATOM 9488 C C . THR B 1 530 ? 18.625 -6.191 24.031 1 96.44 530 THR B C 1
ATOM 9490 O O . THR B 1 530 ? 17.984 -6.5 23.016 1 96.44 530 THR B O 1
ATOM 9493 N N . VAL B 1 531 ? 18.953 -7.086 24.953 1 94.62 531 VAL B N 1
ATOM 9494 C CA . VAL B 1 531 ? 18.656 -8.508 24.844 1 94.62 531 VAL B CA 1
ATOM 9495 C C . VAL B 1 531 ? 17.781 -8.938 26.016 1 94.62 531 VAL B C 1
ATOM 9497 O O . VAL B 1 531 ? 18.141 -8.719 27.172 1 94.62 531 VAL B O 1
ATOM 9500 N N . GLU B 1 532 ? 16.641 -9.398 25.703 1 92.88 532 GLU B N 1
ATOM 9501 C CA . GLU B 1 532 ? 15.727 -9.938 26.703 1 92.88 532 GLU B CA 1
ATOM 9502 C C . GLU B 1 532 ? 15.484 -11.43 26.484 1 92.88 532 GLU B C 1
ATOM 9504 O O . GLU B 1 532 ? 14.953 -11.836 25.453 1 92.88 532 GLU B O 1
ATOM 9509 N N . ASN B 1 533 ? 15.781 -12.289 27.438 1 92.44 533 ASN B N 1
ATOM 9510 C CA . ASN B 1 533 ? 15.602 -13.734 27.391 1 92.44 533 ASN B CA 1
ATOM 9511 C C . ASN B 1 533 ? 16.219 -14.336 26.125 1 92.44 533 ASN B C 1
ATOM 9513 O O . ASN B 1 533 ? 15.57 -15.094 25.406 1 92.44 533 ASN B O 1
ATOM 9517 N N . GLY B 1 534 ? 17.359 -13.805 25.734 1 92.19 534 GLY B N 1
ATOM 9518 C CA . GLY B 1 534 ? 18.109 -14.359 24.609 1 92.19 534 GLY B CA 1
ATOM 9519 C C . GLY B 1 534 ? 17.688 -13.789 23.266 1 92.19 534 GLY B C 1
ATOM 9520 O O . GLY B 1 534 ? 18.234 -14.156 22.234 1 92.19 534 GLY B O 1
ATOM 9521 N N . THR B 1 535 ? 16.719 -12.969 23.234 1 95.12 535 THR B N 1
ATOM 9522 C CA . THR B 1 535 ? 16.203 -12.367 22.016 1 95.12 535 THR B CA 1
ATOM 9523 C C . THR B 1 535 ? 16.547 -10.875 21.969 1 95.12 535 THR B C 1
ATOM 9525 O O . THR B 1 535 ? 16.359 -10.164 22.953 1 95.12 535 THR B O 1
ATOM 9528 N N . VAL B 1 536 ? 17.141 -10.461 20.859 1 97.25 536 VAL B N 1
ATOM 9529 C CA . VAL B 1 536 ? 17.406 -9.039 20.672 1 97.25 536 VAL B CA 1
ATOM 9530 C C . VAL B 1 536 ? 16.109 -8.297 20.406 1 97.25 536 VAL B C 1
ATOM 9532 O O . VAL B 1 536 ? 15.406 -8.578 19.438 1 97.25 536 VAL B O 1
ATOM 9535 N N . THR B 1 537 ? 15.773 -7.367 21.25 1 96.56 537 THR B N 1
ATOM 9536 C CA . THR B 1 537 ? 14.484 -6.691 21.109 1 96.56 537 THR B CA 1
ATOM 9537 C C . THR B 1 537 ? 14.672 -5.297 20.516 1 96.56 537 THR B C 1
ATOM 9539 O O . THR B 1 537 ? 13.859 -4.852 19.703 1 96.56 537 THR B O 1
ATOM 9542 N N . LYS B 1 538 ? 15.719 -4.617 20.953 1 97.38 538 LYS B N 1
ATOM 9543 C CA . LYS B 1 538 ? 15.953 -3.246 20.5 1 97.38 538 LYS B CA 1
ATOM 9544 C C . LYS B 1 538 ? 17.438 -3.008 20.219 1 97.38 538 LYS B C 1
ATOM 9546 O O . LYS B 1 538 ? 18.297 -3.672 20.797 1 97.38 538 LYS B O 1
ATOM 9551 N N . MET B 1 539 ? 17.688 -2.064 19.344 1 98.19 539 MET B N 1
ATOM 9552 C CA . MET B 1 539 ? 19.047 -1.633 19.016 1 98.19 539 MET B CA 1
ATOM 9553 C C . MET B 1 539 ? 19.078 -0.141 18.703 1 98.19 539 MET B C 1
ATOM 9555 O O . MET B 1 539 ? 18.125 0.405 18.141 1 98.19 539 MET B O 1
ATOM 9559 N N . GLU B 1 540 ? 20.094 0.508 19.078 1 98.44 540 GLU B N 1
ATOM 9560 C CA . GLU B 1 540 ? 20.359 1.892 18.703 1 98.44 540 GLU B CA 1
ATOM 9561 C C . GLU B 1 540 ? 21.594 1.986 17.797 1 98.44 540 GLU B C 1
ATOM 9563 O O . GLU B 1 540 ? 22.641 1.41 18.109 1 98.44 540 GLU B O 1
ATOM 9568 N N . VAL B 1 541 ? 21.422 2.684 16.734 1 98.44 541 VAL B N 1
ATOM 9569 C CA . VAL B 1 541 ? 22.531 2.781 15.789 1 98.44 541 VAL B CA 1
ATOM 9570 C C . VAL B 1 541 ? 22.688 4.227 15.32 1 98.44 541 VAL B C 1
ATOM 9572 O O . VAL B 1 541 ? 21.781 5.047 15.516 1 98.44 541 VAL B O 1
ATOM 9575 N N . SER B 1 542 ? 23.812 4.547 14.742 1 98.31 542 SER B N 1
ATOM 9576 C CA . SER B 1 542 ? 24.094 5.828 14.102 1 98.31 542 SER B CA 1
ATOM 9577 C C . SER B 1 542 ? 24.609 5.641 12.68 1 98.31 542 SER B C 1
ATOM 9579 O O . SER B 1 542 ? 25.469 4.793 12.438 1 98.31 542 SER B O 1
ATOM 9581 N N . LEU B 1 543 ? 24.062 6.418 11.797 1 97.69 543 LEU B N 1
ATOM 9582 C CA . LEU B 1 543 ? 24.531 6.332 10.422 1 97.69 543 LEU B CA 1
ATOM 9583 C C . LEU B 1 543 ? 25.969 6.863 10.305 1 97.69 543 LEU B C 1
ATOM 9585 O O . LEU B 1 543 ? 26.328 7.812 11 1 97.69 543 LEU B O 1
ATOM 9589 N N . ASN B 1 544 ? 26.703 6.25 9.5 1 97.25 544 ASN B N 1
ATOM 9590 C CA . ASN B 1 544 ? 28.047 6.684 9.117 1 97.25 544 ASN B CA 1
ATOM 9591 C C . ASN B 1 544 ? 28.172 6.828 7.602 1 97.25 544 ASN B C 1
ATOM 9593 O O . ASN B 1 544 ? 28.734 5.965 6.934 1 97.25 544 ASN B O 1
ATOM 9597 N N . PRO B 1 545 ? 27.672 7.938 7.082 1 92.88 545 PRO B N 1
ATOM 9598 C CA . PRO B 1 545 ? 27.625 8.117 5.629 1 92.88 545 PRO B CA 1
ATOM 9599 C C . PRO B 1 545 ? 29 8.062 4.977 1 92.88 545 PRO B C 1
ATOM 9601 O O . PRO B 1 545 ? 29.109 7.785 3.781 1 92.88 545 PRO B O 1
ATOM 9604 N N . ASP B 1 546 ? 30.062 8.305 5.672 1 93.12 546 ASP B N 1
ATOM 9605 C CA . ASP B 1 546 ? 31.406 8.344 5.121 1 93.12 546 ASP B CA 1
ATOM 9606 C C . ASP B 1 546 ? 32.062 6.957 5.137 1 93.12 546 ASP B C 1
ATOM 9608 O O . ASP B 1 546 ? 33.156 6.773 4.645 1 93.12 546 ASP B O 1
ATOM 9612 N N . GLY B 1 547 ? 31.391 6.062 5.727 1 93.19 547 GLY B N 1
ATOM 9613 C CA . GLY B 1 547 ? 31.938 4.715 5.785 1 93.19 547 GLY B CA 1
ATOM 9614 C C . GLY B 1 547 ? 31.953 4.023 4.434 1 93.19 547 GLY B C 1
ATOM 9615 O O . GLY B 1 547 ? 31.109 4.297 3.576 1 93.19 547 GLY B O 1
ATOM 9616 N N . ASP B 1 548 ? 32.875 3.082 4.25 1 92.44 548 ASP B N 1
ATOM 9617 C CA . ASP B 1 548 ? 33 2.293 3.029 1 92.44 548 ASP B CA 1
ATOM 9618 C C . ASP B 1 548 ? 32.281 0.962 3.158 1 92.44 548 ASP B C 1
ATOM 9620 O O . ASP B 1 548 ? 32.688 0.08 3.904 1 92.44 548 ASP B O 1
ATOM 9624 N N . PHE B 1 549 ? 31.219 0.818 2.381 1 90.06 549 PHE B N 1
ATOM 9625 C CA . PHE B 1 549 ? 30.375 -0.369 2.482 1 90.06 549 PHE B CA 1
ATOM 9626 C C . PHE B 1 549 ? 31.156 -1.62 2.1 1 90.06 549 PHE B C 1
ATOM 9628 O O . PHE B 1 549 ? 30.828 -2.727 2.525 1 90.06 549 PHE B O 1
ATOM 9635 N N . LYS B 1 550 ? 32.312 -1.55 1.367 1 90.31 550 LYS B N 1
ATOM 9636 C CA . LYS B 1 550 ? 33.094 -2.695 0.926 1 90.31 550 LYS B CA 1
ATOM 9637 C C . LYS B 1 550 ? 33.875 -3.311 2.09 1 90.31 550 LYS B C 1
ATOM 9639 O O . LYS B 1 550 ? 34.25 -4.48 2.035 1 90.31 550 LYS B O 1
ATOM 9644 N N . LEU B 1 551 ? 34 -2.578 3.107 1 92.69 551 LEU B N 1
ATOM 9645 C CA . LEU B 1 551 ? 34.812 -3.01 4.227 1 92.69 551 LEU B CA 1
ATOM 9646 C C . LEU B 1 551 ? 33.969 -3.643 5.324 1 92.69 551 LEU B C 1
ATOM 9648 O O . LEU B 1 551 ? 34.5 -4.219 6.273 1 92.69 551 LEU B O 1
ATOM 9652 N N . THR B 1 552 ? 32.688 -3.504 5.199 1 95.31 552 THR B N 1
ATOM 9653 C CA . THR B 1 552 ? 31.844 -4.066 6.234 1 95.31 552 THR B CA 1
ATOM 9654 C C . THR B 1 552 ? 31.594 -5.551 5.98 1 95.31 552 THR B C 1
ATOM 9656 O O . THR B 1 552 ? 31.438 -5.973 4.832 1 95.31 552 THR B O 1
ATOM 9659 N N . LYS B 1 553 ? 31.547 -6.285 6.992 1 93.75 553 LYS B N 1
ATOM 9660 C CA . LYS B 1 553 ? 31.297 -7.719 6.922 1 93.75 553 LYS B CA 1
ATOM 9661 C C . LYS B 1 553 ? 29.797 -8.008 6.75 1 93.75 553 LYS B C 1
ATOM 9663 O O . LYS B 1 553 ? 29.422 -8.875 5.957 1 93.75 553 LYS B O 1
ATOM 9668 N N . ASN B 1 554 ? 29 -7.34 7.516 1 96.12 554 ASN B N 1
ATOM 9669 C CA . ASN B 1 554 ? 27.562 -7.594 7.539 1 96.12 554 ASN B CA 1
ATOM 9670 C C . ASN B 1 554 ? 26.797 -6.539 6.75 1 96.12 554 ASN B C 1
ATOM 9672 O O . ASN B 1 554 ? 26.984 -5.34 6.965 1 96.12 554 ASN B O 1
ATOM 9676 N N . LYS B 1 555 ? 26.031 -6.988 5.82 1 95.94 555 LYS B N 1
ATOM 9677 C CA . LYS B 1 555 ? 25.109 -6.164 5.051 1 95.94 555 LYS B CA 1
ATOM 9678 C C . LYS B 1 555 ? 23.672 -6.625 5.258 1 95.94 555 LYS B C 1
ATOM 9680 O O . LYS B 1 555 ? 23.344 -7.801 5.047 1 95.94 555 LYS B O 1
ATOM 9685 N N . MET B 1 556 ? 22.828 -5.727 5.66 1 96.25 556 MET B N 1
ATOM 9686 C CA . MET B 1 556 ? 21.531 -6.148 6.172 1 96.25 556 MET B CA 1
ATOM 9687 C C . MET B 1 556 ? 20.406 -5.492 5.391 1 96.25 556 MET B C 1
ATOM 9689 O O . MET B 1 556 ? 20.484 -4.316 5.031 1 96.25 556 MET B O 1
ATOM 9693 N N . SER B 1 557 ? 19.406 -6.352 5.035 1 97 557 SER B N 1
ATOM 9694 C CA . SER B 1 557 ? 18.141 -5.789 4.605 1 97 557 SER B CA 1
ATOM 9695 C C . SER B 1 557 ? 17.359 -5.195 5.777 1 97 557 SER B C 1
ATOM 9697 O O . SER B 1 557 ? 17.562 -5.605 6.926 1 97 557 SER B O 1
ATOM 9699 N N . TRP B 1 558 ? 16.578 -4.246 5.484 1 98.31 558 TRP B N 1
ATOM 9700 C CA . TRP B 1 558 ? 15.828 -3.52 6.508 1 98.31 558 TRP B CA 1
ATOM 9701 C C . TRP B 1 558 ? 14.492 -3.039 5.961 1 98.31 558 TRP B C 1
ATOM 9703 O O . TRP B 1 558 ? 14.289 -2.984 4.746 1 98.31 558 TRP B O 1
ATOM 9713 N N . VAL B 1 559 ? 13.555 -2.812 6.934 1 98.44 559 VAL B N 1
ATOM 9714 C CA . VAL B 1 559 ? 12.266 -2.227 6.598 1 98.44 559 VAL B CA 1
ATOM 9715 C C . VAL B 1 559 ? 11.922 -1.118 7.594 1 98.44 559 VAL B C 1
ATOM 9717 O O . VAL B 1 559 ? 12.148 -1.268 8.797 1 98.44 559 VAL B O 1
ATOM 9720 N N . SER B 1 560 ? 11.508 0.065 7.035 1 98.62 560 SER B N 1
ATOM 9721 C CA . SER B 1 560 ? 10.984 1.076 7.949 1 98.62 560 SER B CA 1
ATOM 9722 C C . SER B 1 560 ? 9.781 0.554 8.719 1 98.62 560 SER B C 1
ATOM 9724 O O . SER B 1 560 ? 8.906 -0.105 8.148 1 98.62 560 SER B O 1
ATOM 9726 N N . LYS B 1 561 ? 9.789 0.776 10.008 1 98.19 561 LYS B N 1
ATOM 9727 C CA . LYS B 1 561 ? 8.648 0.326 10.805 1 98.19 561 LYS B CA 1
ATOM 9728 C C . LYS B 1 561 ? 7.348 0.938 10.297 1 98.19 561 LYS B C 1
ATOM 9730 O O . LYS B 1 561 ? 6.395 0.218 9.992 1 98.19 561 LYS B O 1
ATOM 9735 N N . ARG B 1 562 ? 7.371 2.297 10.219 1 98 562 ARG B N 1
ATOM 9736 C CA . ARG B 1 562 ? 6.23 2.967 9.609 1 98 562 ARG B CA 1
ATOM 9737 C C . ARG B 1 562 ? 6.152 2.666 8.117 1 98 562 ARG B C 1
ATOM 9739 O O . ARG B 1 562 ? 7.156 2.76 7.406 1 98 562 ARG B O 1
ATOM 9746 N N . GLY B 1 563 ? 4.973 2.211 7.672 1 98.06 563 GLY B N 1
ATOM 9747 C CA . GLY B 1 563 ? 4.805 1.897 6.262 1 98.06 563 GLY B CA 1
ATOM 9748 C C . GLY B 1 563 ? 5.027 0.431 5.945 1 98.06 563 GLY B C 1
ATOM 9749 O O . GLY B 1 563 ? 4.766 -0.016 4.828 1 98.06 563 GLY B O 1
ATOM 9750 N N . SER B 1 564 ? 5.547 -0.293 6.895 1 98.62 564 SER B N 1
ATOM 9751 C CA . SER B 1 564 ? 5.738 -1.721 6.66 1 98.62 564 SER B CA 1
ATOM 9752 C C . SER B 1 564 ? 4.406 -2.422 6.402 1 98.62 564 SER B C 1
ATOM 9754 O O . SER B 1 564 ? 3.395 -2.09 7.023 1 98.62 564 SER B O 1
ATOM 9756 N N . VAL B 1 565 ? 4.418 -3.381 5.527 1 98.69 565 VAL B N 1
ATOM 9757 C CA . VAL B 1 565 ? 3.23 -4.133 5.133 1 98.69 565 VAL B CA 1
ATOM 9758 C C . VAL B 1 565 ? 3.395 -5.598 5.523 1 98.69 565 VAL B C 1
ATOM 9760 O O . VAL B 1 565 ? 4.438 -6.203 5.266 1 98.69 565 VAL B O 1
ATOM 9763 N N . THR B 1 566 ? 2.387 -6.152 6.098 1 98.75 566 THR B N 1
ATOM 9764 C CA . THR B 1 566 ? 2.434 -7.566 6.457 1 98.75 566 THR B CA 1
ATOM 9765 C C . THR B 1 566 ? 2.16 -8.445 5.238 1 98.75 566 THR B C 1
ATOM 9767 O O . THR B 1 566 ? 1.125 -8.297 4.582 1 98.75 566 THR B O 1
ATOM 9770 N N . VAL B 1 567 ? 3.086 -9.328 4.969 1 98.69 567 VAL B N 1
ATOM 9771 C CA . VAL B 1 567 ? 2.928 -10.266 3.863 1 98.69 567 VAL B CA 1
ATOM 9772 C C . VAL B 1 567 ? 3.059 -11.695 4.379 1 98.69 567 VAL B C 1
ATOM 9774 O O . VAL B 1 567 ? 3.52 -11.922 5.5 1 98.69 567 VAL B O 1
ATOM 9777 N N . GLU B 1 568 ? 2.602 -12.602 3.615 1 98.38 568 GLU B N 1
ATOM 9778 C CA . GLU B 1 568 ? 2.75 -14.023 3.932 1 98.38 568 GLU B CA 1
ATOM 9779 C C . GLU B 1 568 ? 3.715 -14.703 2.967 1 98.38 568 GLU B C 1
ATOM 9781 O O . GLU B 1 568 ? 3.527 -14.648 1.749 1 98.38 568 GLU B O 1
ATOM 9786 N N . LEU B 1 569 ? 4.746 -15.273 3.482 1 98.12 569 LEU B N 1
ATOM 9787 C CA . LEU B 1 569 ? 5.691 -16.047 2.691 1 98.12 569 LEU B CA 1
ATOM 9788 C C . LEU B 1 569 ? 5.488 -17.547 2.916 1 98.12 569 LEU B C 1
ATOM 9790 O O . LEU B 1 569 ? 5.371 -18 4.059 1 98.12 569 LEU B O 1
ATOM 9794 N N . ALA B 1 570 ? 5.367 -18.219 1.844 1 97.38 570 ALA B N 1
ATOM 9795 C CA . ALA B 1 570 ? 5.141 -19.656 1.911 1 97.38 570 ALA B CA 1
ATOM 9796 C C . ALA B 1 570 ? 6.305 -20.422 1.297 1 97.38 570 ALA B C 1
ATOM 9798 O O . ALA B 1 570 ? 6.887 -20 0.297 1 97.38 570 ALA B O 1
ATOM 9799 N N . GLU B 1 571 ? 6.648 -21.5 1.915 1 96.12 571 GLU B N 1
ATOM 9800 C CA . GLU B 1 571 ? 7.648 -22.453 1.432 1 96.12 571 GLU B CA 1
ATOM 9801 C C . GLU B 1 571 ? 7.055 -23.844 1.29 1 96.12 571 GLU B C 1
ATOM 9803 O O . GLU B 1 571 ? 6.453 -24.375 2.232 1 96.12 571 GLU B O 1
ATOM 9808 N N . TYR B 1 572 ? 7.188 -24.359 0.096 1 95.12 572 TYR B N 1
ATOM 9809 C CA . TYR B 1 572 ? 6.668 -25.688 -0.18 1 95.12 572 TYR B CA 1
ATOM 9810 C C . TYR B 1 572 ? 7.797 -26.703 -0.29 1 95.12 572 TYR B C 1
ATOM 9812 O O . TYR B 1 572 ? 8.797 -26.469 -0.974 1 95.12 572 TYR B O 1
ATOM 9820 N N . GLY B 1 573 ? 7.672 -27.797 0.382 1 91.06 573 GLY B N 1
ATOM 9821 C CA . GLY B 1 573 ? 8.617 -28.891 0.315 1 91.06 573 GLY B CA 1
ATOM 9822 C C . GLY B 1 573 ? 8.125 -30.047 -0.537 1 91.06 573 GLY B C 1
ATOM 9823 O O . GLY B 1 573 ? 7.215 -29.875 -1.35 1 91.06 573 GLY B O 1
ATOM 9824 N N . ASN B 1 574 ? 8.781 -31.203 -0.317 1 89.62 574 ASN B N 1
ATOM 9825 C CA . ASN B 1 574 ? 8.414 -32.375 -1.092 1 89.62 574 ASN B CA 1
ATOM 9826 C C . ASN B 1 574 ? 7.043 -32.938 -0.678 1 89.62 574 ASN B C 1
ATOM 9828 O O . ASN B 1 574 ? 6.711 -32.938 0.508 1 89.62 574 ASN B O 1
ATOM 9832 N N . LEU B 1 575 ? 6.285 -33.375 -1.67 1 92.25 575 LEU B N 1
ATOM 9833 C CA . LEU B 1 575 ? 4.941 -33.906 -1.452 1 92.25 575 LEU B CA 1
ATOM 9834 C C . LEU B 1 575 ? 4.977 -35.125 -0.545 1 92.25 575 LEU B C 1
ATOM 9836 O O . LEU B 1 575 ? 4.105 -35.312 0.311 1 92.25 575 LEU B O 1
ATOM 9840 N N . MET B 1 576 ? 5.973 -36 -0.744 1 90.94 576 MET B N 1
ATOM 9841 C CA . MET B 1 576 ? 6.047 -37.25 -0.008 1 90.94 576 MET B CA 1
ATOM 9842 C C . MET B 1 576 ? 7.254 -37.281 0.923 1 90.94 576 MET B C 1
ATOM 9844 O O . MET B 1 576 ? 8.258 -36.625 0.658 1 90.94 576 MET B O 1
ATOM 9848 N N . ASN B 1 577 ? 7.031 -38 1.974 1 89.56 577 ASN B N 1
ATOM 9849 C CA . ASN B 1 577 ? 8.148 -38.219 2.889 1 89.56 577 ASN B CA 1
ATOM 9850 C C . ASN B 1 577 ? 8.953 -39.438 2.504 1 89.56 577 ASN B C 1
ATOM 9852 O O . ASN B 1 577 ? 8.711 -40.062 1.46 1 89.56 577 ASN B O 1
ATOM 9856 N N . ASP B 1 578 ? 10 -39.844 3.277 1 83.69 578 ASP B N 1
ATOM 9857 C CA . ASP B 1 578 ? 10.93 -40.906 2.93 1 83.69 578 ASP B CA 1
ATOM 9858 C C . ASP B 1 578 ? 10.469 -42.25 3.508 1 83.69 578 ASP B C 1
ATOM 9860 O O . ASP B 1 578 ? 11.234 -43.219 3.541 1 83.69 578 ASP B O 1
ATOM 9864 N N . GLU B 1 579 ? 9.234 -42.281 3.844 1 83.12 579 GLU B N 1
ATOM 9865 C CA . GLU B 1 579 ? 8.742 -43.562 4.398 1 83.12 579 GLU B CA 1
ATOM 9866 C C . GLU B 1 579 ? 8.664 -44.625 3.324 1 83.12 579 GLU B C 1
ATOM 9868 O O . GLU B 1 579 ? 8.289 -44.375 2.184 1 83.12 579 GLU B O 1
ATOM 9873 N N . ASP B 1 580 ? 9.117 -45.812 3.678 1 83.69 580 ASP B N 1
ATOM 9874 C CA . ASP B 1 580 ? 9.086 -46.938 2.746 1 83.69 580 ASP B CA 1
ATOM 9875 C C . ASP B 1 580 ? 7.789 -47.719 2.881 1 83.69 580 ASP B C 1
ATOM 9877 O O . ASP B 1 580 ? 7.766 -48.781 3.496 1 83.69 580 ASP B O 1
ATOM 9881 N N . THR B 1 581 ? 6.672 -47.188 2.443 1 86.88 581 THR B N 1
ATOM 9882 C CA . THR B 1 581 ? 5.359 -47.844 2.492 1 86.88 581 THR B CA 1
ATOM 9883 C C . THR B 1 581 ? 4.594 -47.594 1.195 1 86.88 581 THR B C 1
ATOM 9885 O O . THR B 1 581 ? 4.918 -46.656 0.441 1 86.88 581 THR B O 1
ATOM 9888 N N . GLU B 1 582 ? 3.709 -48.469 0.927 1 85.12 582 GLU B N 1
ATOM 9889 C CA . GLU B 1 582 ? 2.867 -48.312 -0.255 1 85.12 582 GLU B CA 1
ATOM 9890 C C . GLU B 1 582 ? 1.609 -47.5 0.067 1 85.12 582 GLU B C 1
ATOM 9892 O O . GLU B 1 582 ? 0.9 -47.062 -0.839 1 85.12 582 GLU B O 1
ATOM 9897 N N . ASP B 1 583 ? 1.475 -47.25 1.332 1 91.75 583 ASP B N 1
ATOM 9898 C CA . ASP B 1 583 ? 0.328 -46.469 1.766 1 91.75 583 ASP B CA 1
ATOM 9899 C C . ASP B 1 583 ? 0.531 -45 1.447 1 91.75 583 ASP B C 1
ATOM 9901 O O . ASP B 1 583 ? 1.37 -44.312 2.061 1 91.75 583 ASP B O 1
ATOM 9905 N N . LEU B 1 584 ? -0.316 -44.531 0.602 1 92.69 584 LEU B N 1
ATOM 9906 C CA . LEU B 1 584 ? -0.157 -43.156 0.099 1 92.69 584 LEU B CA 1
ATOM 9907 C C . LEU B 1 584 ? -0.43 -42.156 1.198 1 92.69 584 LEU B C 1
ATOM 9909 O O . LEU B 1 584 ? 0.188 -41.094 1.228 1 92.69 584 LEU B O 1
ATOM 9913 N N . ALA B 1 585 ? -1.309 -42.438 2.072 1 93.69 585 ALA B N 1
ATOM 9914 C CA . ALA B 1 585 ? -1.638 -41.5 3.158 1 93.69 585 ALA B CA 1
ATOM 9915 C C . ALA B 1 585 ? -0.457 -41.344 4.109 1 93.69 585 ALA B C 1
ATOM 9917 O O . ALA B 1 585 ? -0.194 -40.219 4.59 1 93.69 585 ALA B O 1
ATOM 9918 N N . LEU B 1 586 ? 0.243 -42.438 4.355 1 92.5 586 LEU B N 1
ATOM 9919 C CA . LEU B 1 586 ? 1.382 -42.406 5.27 1 92.5 586 LEU B CA 1
ATOM 9920 C C . LEU B 1 586 ? 2.596 -41.75 4.605 1 92.5 586 LEU B C 1
ATOM 9922 O O . LEU B 1 586 ? 3.451 -41.188 5.285 1 92.5 586 LEU B O 1
ATOM 9926 N N . ARG B 1 587 ? 2.635 -41.812 3.332 1 93.25 587 ARG B N 1
ATOM 9927 C CA . ARG B 1 587 ? 3.781 -41.281 2.602 1 93.25 587 ARG B CA 1
ATOM 9928 C C . ARG B 1 587 ? 3.65 -39.781 2.398 1 93.25 587 ARG B C 1
ATOM 9930 O O . ARG B 1 587 ? 4.613 -39.125 2.008 1 93.25 587 ARG B O 1
ATOM 9937 N N . PHE B 1 588 ? 2.494 -39.25 2.684 1 94.75 588 PHE B N 1
ATOM 9938 C CA . PHE B 1 588 ? 2.279 -37.844 2.5 1 94.75 588 PHE B CA 1
ATOM 9939 C C . PHE B 1 588 ? 3.076 -37.031 3.521 1 94.75 588 PHE B C 1
ATOM 9941 O O . PHE B 1 588 ? 3.051 -37.344 4.715 1 94.75 588 PHE B O 1
ATOM 9948 N N . ASN B 1 589 ? 3.812 -36.062 3.078 1 94.38 589 ASN B N 1
ATOM 9949 C CA . ASN B 1 589 ? 4.578 -35.188 3.961 1 94.38 589 ASN B CA 1
ATOM 9950 C C . ASN B 1 589 ? 3.703 -34.094 4.566 1 94.38 589 ASN B C 1
ATOM 9952 O O . ASN B 1 589 ? 3.51 -33.031 3.953 1 94.38 589 ASN B O 1
ATOM 9956 N N . ARG B 1 590 ? 3.361 -34.156 5.742 1 93.56 590 ARG B N 1
ATOM 9957 C CA . ARG B 1 590 ? 2.428 -33.25 6.391 1 93.56 590 ARG B CA 1
ATOM 9958 C C . ARG B 1 590 ? 3.104 -31.906 6.715 1 93.56 590 ARG B C 1
ATOM 9960 O O . ARG B 1 590 ? 2.428 -30.906 6.977 1 93.56 590 ARG B O 1
ATOM 9967 N N . ASN B 1 591 ? 4.406 -31.859 6.68 1 93.31 591 ASN B N 1
ATOM 9968 C CA . ASN B 1 591 ? 5.164 -30.641 6.973 1 93.31 591 ASN B CA 1
ATOM 9969 C C . ASN B 1 591 ? 5.707 -30 5.699 1 93.31 591 ASN B C 1
ATOM 9971 O O . ASN B 1 591 ? 6.691 -29.266 5.742 1 93.31 591 ASN B O 1
ATOM 9975 N N . SER B 1 592 ? 5.039 -30.266 4.621 1 93.94 592 SER B N 1
ATOM 9976 C CA . SER B 1 592 ? 5.551 -29.844 3.322 1 93.94 592 SER B CA 1
ATOM 9977 C C . SER B 1 592 ? 5.203 -28.391 3.037 1 93.94 592 SER B C 1
ATOM 9979 O O . SER B 1 592 ? 5.652 -27.828 2.035 1 93.94 592 SER B O 1
ATOM 9981 N N . VAL B 1 593 ? 4.438 -27.719 3.916 1 95.38 593 VAL B N 1
ATOM 9982 C CA . VAL B 1 593 ? 4.086 -26.328 3.697 1 95.38 593 VAL B CA 1
ATOM 9983 C C . VAL B 1 593 ? 4.391 -25.516 4.953 1 95.38 593 VAL B C 1
ATOM 9985 O O . VAL B 1 593 ? 3.967 -25.875 6.055 1 95.38 593 VAL B O 1
ATOM 9988 N N . LYS B 1 594 ? 5.172 -24.531 4.809 1 95.44 594 LYS B N 1
ATOM 9989 C CA . LYS B 1 594 ? 5.465 -23.578 5.875 1 95.44 594 LYS B CA 1
ATOM 9990 C C . LYS B 1 594 ? 5.059 -22.156 5.477 1 95.44 594 LYS B C 1
ATOM 9992 O O . LYS B 1 594 ? 5.508 -21.641 4.449 1 95.44 594 LYS B O 1
ATOM 9997 N N . LYS B 1 595 ? 4.18 -21.578 6.223 1 95.75 595 LYS B N 1
ATOM 9998 C CA . LYS B 1 595 ? 3.736 -20.203 5.992 1 95.75 595 LYS B CA 1
ATOM 9999 C C . LYS B 1 595 ? 4.078 -19.312 7.176 1 95.75 595 LYS B C 1
ATOM 10001 O O . LYS B 1 595 ? 3.893 -19.703 8.328 1 95.75 595 LYS B O 1
ATOM 10006 N N . GLU B 1 596 ? 4.609 -18.172 6.875 1 97.06 596 GLU B N 1
ATOM 10007 C CA . GLU B 1 596 ? 4.977 -17.219 7.918 1 97.06 596 GLU B CA 1
ATOM 10008 C C . GLU B 1 596 ? 4.656 -15.789 7.492 1 97.06 596 GLU B C 1
ATOM 10010 O O . GLU B 1 596 ? 4.609 -15.484 6.301 1 97.06 596 GLU B O 1
ATOM 10015 N N . TYR B 1 597 ? 4.461 -14.961 8.523 1 98 597 TYR B N 1
ATOM 10016 C CA . TYR B 1 597 ? 4.211 -13.547 8.25 1 98 597 TYR B CA 1
ATOM 10017 C C . TYR B 1 597 ? 5.504 -12.742 8.32 1 98 597 TYR B C 1
ATOM 10019 O O . TYR B 1 597 ? 6.352 -12.992 9.18 1 98 597 TYR B O 1
ATOM 10027 N N . TRP B 1 598 ? 5.652 -11.828 7.434 1 98.62 598 TRP B N 1
ATOM 10028 C CA . TRP B 1 598 ? 6.824 -10.961 7.328 1 98.62 598 TRP B CA 1
ATOM 10029 C C . TRP B 1 598 ? 6.406 -9.508 7.16 1 98.62 598 TRP B C 1
ATOM 10031 O O . TRP B 1 598 ? 5.289 -9.219 6.719 1 98.62 598 TRP B O 1
ATOM 10041 N N . TYR B 1 599 ? 7.262 -8.555 7.582 1 98.75 599 TYR B N 1
ATOM 10042 C CA . TYR B 1 599 ? 7.137 -7.145 7.242 1 98.75 599 TYR B CA 1
ATOM 10043 C C . TYR B 1 599 ? 7.875 -6.828 5.945 1 98.75 599 TYR B C 1
ATOM 10045 O O . TYR B 1 599 ? 9.07 -7.105 5.824 1 98.75 599 TYR B O 1
ATOM 10053 N N . ALA B 1 600 ? 7.164 -6.301 5.035 1 98.81 600 ALA B N 1
ATOM 10054 C CA . ALA B 1 600 ? 7.789 -5.855 3.793 1 98.81 600 ALA B CA 1
ATOM 10055 C C . ALA B 1 600 ? 7.734 -4.336 3.668 1 98.81 600 ALA B C 1
ATOM 10057 O O . ALA B 1 600 ? 6.973 -3.674 4.375 1 98.81 600 ALA B O 1
ATOM 10058 N N . GLU B 1 601 ? 8.641 -3.826 2.844 1 98.5 601 GLU B N 1
ATOM 10059 C CA . GLU B 1 601 ? 8.625 -2.387 2.596 1 98.5 601 GLU B CA 1
ATOM 10060 C C . GLU B 1 601 ? 7.316 -1.958 1.937 1 98.5 601 GLU B C 1
ATOM 10062 O O . GLU B 1 601 ? 6.629 -2.773 1.317 1 98.5 601 GLU B O 1
ATOM 10067 N N . SER B 1 602 ? 7.02 -0.705 1.98 1 97.88 602 SER B N 1
ATOM 10068 C CA . SER B 1 602 ? 5.699 -0.188 1.635 1 97.88 602 SER B CA 1
ATOM 10069 C C . SER B 1 602 ? 5.379 -0.432 0.165 1 97.88 602 SER B C 1
ATOM 10071 O O . SER B 1 602 ? 4.23 -0.714 -0.186 1 97.88 602 SER B O 1
ATOM 10073 N N . ALA B 1 603 ? 6.332 -0.386 -0.717 1 97.81 603 ALA B N 1
ATOM 10074 C CA . ALA B 1 603 ? 6.125 -0.472 -2.16 1 97.81 603 ALA B CA 1
ATOM 10075 C C . ALA B 1 603 ? 5.613 -1.854 -2.561 1 97.81 603 ALA B C 1
ATOM 10077 O O . ALA B 1 603 ? 5.141 -2.047 -3.684 1 97.81 603 ALA B O 1
ATOM 10078 N N . ILE B 1 604 ? 5.648 -2.828 -1.641 1 98.44 604 ILE B N 1
ATOM 10079 C CA . ILE B 1 604 ? 5.285 -4.211 -1.934 1 98.44 604 ILE B CA 1
ATOM 10080 C C . ILE B 1 604 ? 3.805 -4.285 -2.309 1 98.44 604 ILE B C 1
ATOM 10082 O O . ILE B 1 604 ? 3.373 -5.238 -2.961 1 98.44 604 ILE B O 1
ATOM 10086 N N . ILE B 1 605 ? 3.018 -3.285 -1.867 1 96.81 605 ILE B N 1
ATOM 10087 C CA . ILE B 1 605 ? 1.574 -3.258 -2.076 1 96.81 605 ILE B CA 1
ATOM 10088 C C . ILE B 1 605 ? 1.27 -3.207 -3.57 1 96.81 605 ILE B C 1
ATOM 10090 O O . ILE B 1 605 ? 0.167 -3.557 -3.998 1 96.81 605 ILE B O 1
ATOM 10094 N N . ASN B 1 606 ? 2.244 -2.863 -4.371 1 95.75 606 ASN B N 1
ATOM 10095 C CA . ASN B 1 606 ? 2.031 -2.654 -5.797 1 95.75 606 ASN B CA 1
ATOM 10096 C C . ASN B 1 606 ? 2.297 -3.926 -6.598 1 95.75 606 ASN B C 1
ATOM 10098 O O . ASN B 1 606 ? 2.072 -3.961 -7.809 1 95.75 606 ASN B O 1
ATOM 10102 N N . VAL B 1 607 ? 2.797 -4.926 -5.953 1 97.69 607 VAL B N 1
ATOM 10103 C CA . VAL B 1 607 ? 3.094 -6.172 -6.652 1 97.69 607 VAL B CA 1
ATOM 10104 C C . VAL B 1 607 ? 1.794 -6.902 -6.98 1 97.69 607 VAL B C 1
ATOM 10106 O O . VAL B 1 607 ? 0.892 -6.984 -6.145 1 97.69 607 VAL B O 1
ATOM 10109 N N . ARG B 1 608 ? 1.728 -7.445 -8.188 1 95.31 608 ARG B N 1
ATOM 10110 C CA . ARG B 1 608 ? 0.503 -8.086 -8.664 1 95.31 608 ARG B CA 1
ATOM 10111 C C . ARG B 1 608 ? 0.661 -9.602 -8.703 1 95.31 608 ARG B C 1
ATOM 10113 O O . ARG B 1 608 ? 1.776 -10.109 -8.828 1 95.31 608 ARG B O 1
ATOM 10120 N N . GLU B 1 609 ? -0.458 -10.258 -8.633 1 96.06 609 GLU B N 1
ATOM 10121 C CA . GLU B 1 609 ? -0.464 -11.711 -8.75 1 96.06 609 GLU B CA 1
ATOM 10122 C C . GLU B 1 609 ? 0.206 -12.164 -10.047 1 96.06 609 GLU B C 1
ATOM 10124 O O . GLU B 1 609 ? -0.01 -11.562 -11.102 1 96.06 609 GLU B O 1
ATOM 10129 N N . GLY B 1 610 ? 1.036 -13.18 -9.945 1 96.12 610 GLY B N 1
ATOM 10130 C CA . GLY B 1 610 ? 1.7 -13.719 -11.125 1 96.12 610 GLY B CA 1
ATOM 10131 C C . GLY B 1 610 ? 3.111 -13.195 -11.305 1 96.12 610 GLY B C 1
ATOM 10132 O O . GLY B 1 610 ? 3.902 -13.773 -12.055 1 96.12 610 GLY B O 1
ATOM 10133 N N . GLU B 1 611 ? 3.486 -12.148 -10.57 1 97 611 GLU B N 1
ATOM 10134 C CA . GLU B 1 611 ? 4.824 -11.578 -10.688 1 97 611 GLU B CA 1
ATOM 10135 C C . GLU B 1 611 ? 5.828 -12.352 -9.836 1 97 611 GLU B C 1
ATOM 10137 O O . GLU B 1 611 ? 5.48 -12.883 -8.781 1 97 611 GLU B O 1
ATOM 10142 N N . VAL B 1 612 ? 6.965 -12.453 -10.352 1 97.94 612 VAL B N 1
ATOM 10143 C CA . VAL B 1 612 ? 8.078 -12.984 -9.586 1 97.94 612 VAL B CA 1
ATOM 10144 C C . VAL B 1 612 ? 8.984 -11.844 -9.133 1 97.94 612 VAL B C 1
ATOM 10146 O O . VAL B 1 612 ? 9.383 -11 -9.938 1 97.94 612 VAL B O 1
ATOM 10149 N N . ILE B 1 613 ? 9.242 -11.789 -7.836 1 98.5 613 ILE B N 1
ATOM 10150 C CA . ILE B 1 613 ? 10.094 -10.75 -7.266 1 98.5 613 ILE B CA 1
ATOM 10151 C C . ILE B 1 613 ? 11.195 -11.398 -6.422 1 98.5 613 ILE B C 1
ATOM 10153 O O . ILE B 1 613 ? 11.18 -12.609 -6.199 1 98.5 613 ILE B O 1
ATOM 10157 N N . GLN B 1 614 ? 12.188 -10.617 -6.082 1 98 614 GLN B N 1
ATOM 10158 C CA . GLN B 1 614 ? 13.18 -11.086 -5.121 1 98 614 GLN B CA 1
ATOM 10159 C C . GLN B 1 614 ? 13.102 -10.289 -3.818 1 98 614 GLN B C 1
ATOM 10161 O O . GLN B 1 614 ? 13.109 -9.055 -3.836 1 98 614 GLN B O 1
ATOM 10166 N N . PHE B 1 615 ? 12.859 -10.922 -2.771 1 97.94 615 PHE B N 1
ATOM 10167 C CA . PHE B 1 615 ? 13.234 -10.336 -1.49 1 97.94 615 PHE B CA 1
ATOM 10168 C C . PHE B 1 615 ? 14.727 -10.508 -1.237 1 97.94 615 PHE B C 1
ATOM 10170 O O . PHE B 1 615 ? 15.195 -11.617 -0.96 1 97.94 615 PHE B O 1
ATOM 10177 N N . GLU B 1 616 ? 15.43 -9.438 -1.359 1 96 616 GLU B N 1
ATOM 10178 C CA . GLU B 1 616 ? 16.891 -9.5 -1.307 1 96 616 GLU B CA 1
ATOM 10179 C C . GLU B 1 616 ? 17.375 -10.188 -0.031 1 96 616 GLU B C 1
ATOM 10181 O O . GLU B 1 616 ? 16.891 -9.875 1.062 1 96 616 GLU B O 1
ATOM 10186 N N . ARG B 1 617 ? 18.25 -11.133 -0.187 1 93.62 617 ARG B N 1
ATOM 10187 C CA . ARG B 1 617 ? 18.891 -11.938 0.852 1 93.62 617 ARG B CA 1
ATOM 10188 C C . ARG B 1 617 ? 18 -13.086 1.288 1 93.62 617 ARG B C 1
ATOM 10190 O O . ARG B 1 617 ? 18.406 -13.945 2.068 1 93.62 617 ARG B O 1
ATOM 10197 N N . ASN B 1 618 ? 16.734 -13.109 0.87 1 93.81 618 ASN B N 1
ATOM 10198 C CA . ASN B 1 618 ? 15.82 -14.188 1.242 1 93.81 618 ASN B CA 1
ATOM 10199 C C . ASN B 1 618 ? 15.594 -15.156 0.085 1 93.81 618 ASN B C 1
ATOM 10201 O O . ASN B 1 618 ? 15.703 -16.375 0.259 1 93.81 618 ASN B O 1
ATOM 10205 N N . GLY B 1 619 ? 15.266 -14.586 -1.087 1 95.5 619 GLY B N 1
ATOM 10206 C CA . GLY B 1 619 ? 15.055 -15.438 -2.248 1 95.5 619 GLY B CA 1
ATOM 10207 C C . GLY B 1 619 ? 14.086 -14.836 -3.252 1 95.5 619 GLY B C 1
ATOM 10208 O O . GLY B 1 619 ? 13.664 -13.688 -3.111 1 95.5 619 GLY B O 1
ATOM 10209 N N . PHE B 1 620 ? 13.875 -15.617 -4.285 1 97.56 620 PHE B N 1
ATOM 10210 C CA . PHE B 1 620 ? 12.875 -15.25 -5.281 1 97.56 620 PHE B CA 1
ATOM 10211 C C . PHE B 1 620 ? 11.508 -15.789 -4.895 1 97.56 620 PHE B C 1
ATOM 10213 O O . PHE B 1 620 ? 11.391 -16.906 -4.371 1 97.56 620 PHE B O 1
ATOM 10220 N N . TYR B 1 621 ? 10.516 -15.008 -5.152 1 98.31 621 TYR B N 1
ATOM 10221 C CA . TYR B 1 621 ? 9.172 -15.367 -4.719 1 98.31 621 TYR B CA 1
ATOM 10222 C C . TYR B 1 621 ? 8.156 -15.109 -5.828 1 98.31 621 TYR B C 1
ATOM 10224 O O . TYR B 1 621 ? 8.25 -14.109 -6.543 1 98.31 621 TYR B O 1
ATOM 10232 N N . TYR B 1 622 ? 7.219 -16.016 -5.977 1 98.19 622 TYR B N 1
ATOM 10233 C CA . TYR B 1 622 ? 6.066 -15.867 -6.859 1 98.19 622 TYR B CA 1
ATOM 10234 C C . TYR B 1 622 ? 4.863 -15.32 -6.098 1 98.19 622 TYR B C 1
ATOM 10236 O O . TYR B 1 622 ? 4.449 -15.891 -5.09 1 98.19 622 TYR B O 1
ATOM 10244 N N . CYS B 1 623 ? 4.379 -14.203 -6.543 1 98.5 623 CYS B N 1
ATOM 10245 C CA . CYS B 1 623 ? 3.186 -13.656 -5.906 1 98.5 623 CYS B CA 1
ATOM 10246 C C . CYS B 1 623 ? 1.958 -14.5 -6.227 1 98.5 623 CYS B C 1
ATOM 10248 O O . CYS B 1 623 ? 1.451 -14.461 -7.352 1 98.5 623 CYS B O 1
ATOM 10250 N N . ASP B 1 624 ? 1.397 -15.234 -5.293 1 97.56 624 ASP B N 1
ATOM 10251 C CA . ASP B 1 624 ? 0.344 -16.219 -5.48 1 97.56 624 ASP B CA 1
ATOM 10252 C C . ASP B 1 624 ? -0.985 -15.727 -4.914 1 97.56 624 ASP B C 1
ATOM 10254 O O . ASP B 1 624 ? -1.703 -16.469 -4.25 1 97.56 624 ASP B O 1
ATOM 10258 N N . GLY B 1 625 ? -1.297 -14.516 -5.121 1 95.31 625 GLY B N 1
ATOM 10259 C CA . GLY B 1 625 ? -2.477 -13.859 -4.574 1 95.31 625 GLY B CA 1
ATOM 10260 C C . GLY B 1 625 ? -2.164 -12.562 -3.863 1 95.31 625 GLY B C 1
ATOM 10261 O O . GLY B 1 625 ? -1.034 -12.07 -3.924 1 95.31 625 GLY B O 1
ATOM 10262 N N . PHE B 1 626 ? -3.135 -11.977 -3.172 1 96.25 626 PHE B N 1
ATOM 10263 C CA . PHE B 1 626 ? -2.928 -10.688 -2.521 1 96.25 626 PHE B CA 1
ATOM 10264 C C . PHE B 1 626 ? -1.859 -10.797 -1.44 1 96.25 626 PHE B C 1
ATOM 10266 O O . PHE B 1 626 ? -2.129 -11.273 -0.338 1 96.25 626 PHE B O 1
ATOM 10273 N N . LEU B 1 627 ? -0.667 -10.414 -1.748 1 97.88 627 LEU B N 1
ATOM 10274 C CA . LEU B 1 627 ? 0.491 -10.289 -0.871 1 97.88 627 LEU B CA 1
ATOM 10275 C C . LEU B 1 627 ? 0.849 -11.633 -0.247 1 97.88 627 LEU B C 1
ATOM 10277 O O . LEU B 1 627 ? 1.203 -11.695 0.932 1 97.88 627 LEU B O 1
ATOM 10281 N N . VAL B 1 628 ? 0.619 -12.711 -0.946 1 97.81 628 VAL B N 1
ATOM 10282 C CA . VAL B 1 628 ? 1.121 -14.055 -0.664 1 97.81 628 VAL B CA 1
ATOM 10283 C C . VAL B 1 628 ? 2.236 -14.406 -1.646 1 97.81 628 VAL B C 1
ATOM 10285 O O . VAL B 1 628 ? 2.064 -14.281 -2.859 1 97.81 628 VAL B O 1
ATOM 10288 N N . PHE B 1 629 ? 3.357 -14.836 -1.074 1 98.56 629 PHE B N 1
ATOM 10289 C CA . PHE B 1 629 ? 4.52 -15.07 -1.919 1 98.56 629 PHE B CA 1
ATOM 10290 C C . PHE B 1 629 ? 5.086 -16.469 -1.682 1 98.56 629 PHE B C 1
ATOM 10292 O O . PHE B 1 629 ? 5.418 -16.828 -0.548 1 98.56 629 PHE B O 1
ATOM 10299 N N . ASN B 1 630 ? 5.152 -17.25 -2.729 1 98.25 630 ASN B N 1
ATOM 10300 C CA . ASN B 1 630 ? 5.734 -18.578 -2.654 1 98.25 630 ASN B CA 1
ATOM 10301 C C . ASN B 1 630 ? 7.223 -18.562 -2.988 1 98.25 630 ASN B C 1
ATOM 10303 O O . ASN B 1 630 ? 7.621 -18.062 -4.043 1 98.25 630 ASN B O 1
ATOM 10307 N N . LEU B 1 631 ? 8.008 -19.109 -2.117 1 97.5 631 LEU B N 1
ATOM 10308 C CA . LEU B 1 631 ? 9.445 -19.188 -2.332 1 97.5 631 LEU B CA 1
ATOM 10309 C C . LEU B 1 631 ? 9.773 -20.109 -3.504 1 97.5 631 LEU B C 1
ATOM 10311 O O . LEU B 1 631 ? 9.281 -21.234 -3.566 1 97.5 631 LEU B O 1
ATOM 10315 N N . LEU B 1 632 ? 10.492 -19.578 -4.465 1 96.25 632 LEU B N 1
ATOM 10316 C CA . LEU B 1 632 ? 11.016 -20.422 -5.531 1 96.25 632 LEU B CA 1
ATOM 10317 C C . LEU B 1 632 ? 12.094 -21.359 -5.004 1 96.25 632 LEU B C 1
ATOM 10319 O O . LEU B 1 632 ? 12.945 -20.953 -4.219 1 96.25 632 LEU B O 1
ATOM 10323 N N . PRO B 1 633 ? 11.977 -22.547 -5.406 1 89.56 633 PRO B N 1
ATOM 10324 C CA . PRO B 1 633 ? 13.047 -23.453 -4.977 1 89.56 633 PRO B CA 1
ATOM 10325 C C . PRO B 1 633 ? 14.422 -23.016 -5.48 1 89.56 633 PRO B C 1
ATOM 10327 O O . PRO B 1 633 ? 14.539 -22.484 -6.59 1 89.56 633 PRO B O 1
ATOM 10330 N N . PHE B 1 634 ? 15.312 -22.938 -4.555 1 75.19 634 PHE B N 1
ATOM 10331 C CA . PHE B 1 634 ? 16.672 -22.578 -4.949 1 75.19 634 PHE B CA 1
ATOM 10332 C C . PHE B 1 634 ? 17.688 -23.594 -4.438 1 75.19 634 PHE B C 1
ATOM 10334 O O . PHE B 1 634 ? 17.375 -24.391 -3.547 1 75.19 634 PHE B O 1
ATOM 10341 N N . THR B 1 635 ? 18.734 -23.781 -5.246 1 61.41 635 THR B N 1
ATOM 10342 C CA . THR B 1 635 ? 19.828 -24.641 -4.812 1 61.41 635 THR B CA 1
ATOM 10343 C C . THR B 1 635 ? 20.609 -24 -3.666 1 61.41 635 THR B C 1
ATOM 10345 O O . THR B 1 635 ? 21.062 -22.859 -3.779 1 61.41 635 THR B O 1
ATOM 10348 N N . LYS B 1 636 ? 20.25 -24.422 -2.375 1 48.88 636 LYS B N 1
ATOM 10349 C CA . LYS B 1 636 ? 21.078 -23.906 -1.298 1 48.88 636 LYS B CA 1
ATOM 10350 C C . LYS B 1 636 ? 22.562 -23.984 -1.668 1 48.88 636 LYS B C 1
ATOM 10352 O O . LYS B 1 636 ? 23.031 -25.016 -2.141 1 48.88 636 LYS B O 1
ATOM 10357 N N . GLN B 1 637 ? 23.109 -22.969 -2.1 1 38.97 637 GLN B N 1
ATOM 10358 C CA . GLN B 1 637 ? 24.562 -23.047 -2.221 1 38.97 637 GLN B CA 1
ATOM 10359 C C . GLN B 1 637 ? 25.188 -23.594 -0.939 1 38.97 637 GLN B C 1
ATOM 10361 O O . GLN B 1 637 ? 24.875 -23.125 0.157 1 38.97 637 GLN B O 1
ATOM 10366 N N . LYS B 1 638 ? 25.5 -24.844 -0.903 1 32.88 638 LYS B N 1
ATOM 10367 C CA . LYS B 1 638 ? 26.344 -25.328 0.182 1 32.88 638 LYS B CA 1
ATOM 10368 C C . LYS B 1 638 ? 27.422 -24.297 0.532 1 32.88 638 LYS B C 1
ATOM 10370 O O . LYS B 1 638 ? 28.188 -23.859 -0.339 1 32.88 638 LYS B O 1
ATOM 10375 N N . ARG B 1 639 ? 27.203 -23.484 1.579 1 26.97 639 ARG B N 1
ATOM 10376 C CA . ARG B 1 639 ? 28.375 -22.828 2.143 1 26.97 639 ARG B CA 1
ATOM 10377 C C . ARG B 1 639 ? 29.5 -23.828 2.367 1 26.97 639 ARG B C 1
ATOM 10379 O O . ARG B 1 639 ? 29.297 -24.859 3 1 26.97 639 ARG B O 1
ATOM 10386 N N . THR B 1 640 ? 30.422 -23.938 1.481 1 25.12 640 THR B N 1
ATOM 10387 C CA . THR B 1 640 ? 31.672 -24.594 1.821 1 25.12 640 THR B CA 1
ATOM 10388 C C . THR B 1 640 ? 32.188 -24.141 3.188 1 25.12 640 THR B C 1
ATOM 10390 O O . THR B 1 640 ? 32.344 -22.938 3.422 1 25.12 640 THR B O 1
ATOM 10393 N N . GLY B 1 641 ? 31.578 -24.672 4.25 1 21.8 641 GLY B N 1
ATOM 10394 C CA . GLY B 1 641 ? 32.406 -24.562 5.449 1 21.8 641 GLY B CA 1
ATOM 10395 C C . GLY B 1 641 ? 33.875 -24.734 5.184 1 21.8 641 GLY B C 1
ATOM 10396 O O . GLY B 1 641 ? 34.281 -25.656 4.48 1 21.8 641 GLY B O 1
ATOM 10397 N N . ASN B 1 642 ? 34.75 -23.656 5.301 1 20.08 642 ASN B N 1
ATOM 10398 C CA . ASN B 1 642 ? 36.031 -24.016 5.906 1 20.08 642 ASN B CA 1
ATOM 10399 C C . ASN B 1 642 ? 35.844 -24.734 7.234 1 20.08 642 ASN B C 1
ATOM 10401 O O . ASN B 1 642 ? 35 -24.344 8.055 1 20.08 642 ASN B O 1
#

Nearest PDB structures (foldseek):
  1qrt-assembly1_A  TM=8.950E-01  e=2.955E-51  Escherichia coli
  4jyz-assembly1_A  TM=8.937E-01  e=1.434E-51  Escherichia coli K-12
  2re8-assembly1_A  TM=8.873E-01  e=2.238E-51  Escherichia coli
  4jxz-assembly1_A  TM=8.929E-01  e=2.442E-50  Escherichia coli K-12
  1qtq-assembly1_A  TM=8.851E-01  e=6.859E-49  Escherichia coli

Secondary structure (DSSP, 8-state):
--THHHHHHHHHHHHHHHHH--S-SS---HHHHHHHS-GGGS-TTHHHHHHT--SS--HHHHHHHHHHHHHHGGG---HHHHHHHHHHHHT-HHHHHHHH-HHHHTT-HHHHHHHHHHHHHHHHHHHHHHHHHHSS------SS--SS-EEEE---SSS--BHHHHHHHHHHHHHHHHTT-EEEEEE----TTT--HHHHHHHHHHHHHTT----EEEEGGGGHHHHHHHHHHHHHTTSEEEE---HHHHHHHHHHTPPPGGGG--HHHHHHHHHHHHTT--TT-EEEE-S-TT-SSGGGS--EEEEE--SPBTTTBTS-SEEE-HHHHHHHHHHHTT-SEEEEEGGGGGGHHHHHHHHHHTT-S--PEEEEE--EEETT----HHHHHHHHHTTSSS-TT-TTS-BHHHHHTTT--HHHHHHHHHHHTT--S-EEEPHHHHHHHHHHHHGGGPEEE-EEESTTPEEEEETT---EEEEEESSTT-GGG-EEEEEE-SEEEE-HHHHHH--TT-EEEETTTEEEEEEEEEEETTEEEEEEEEEETTS-GGG-S-EE--EESTT-EEEEEEEE--SB-S---S-HHHHB-TT-EEEEEEEE-GGGGG--TT-EEEETTTEEEEE-STTEEEEPP---------/--THHHHHHHHHHHHHHHHH--S-SS---HHHHHHHS-GGGS-TTHHHHHHT--SS--HHHHHHHHHHHHHHGGG---HHHHHHHHHHHHT-HHHHHHHH-TTTGGG-HHHHHHHHHHHHHHHHHHHHHHHHHHSS------SS--SS-EEEE---SSS--BHHHHHHHHHHHHHHHHTT-EEEEEE----TTT--HHHHHHHHHHHHHTT----EEEEGGGGHHHHHHHHHHHHHTT-EEEE---HHHHHHHHHHTPPPGGGG--HHHHHHHHHHHHTT--TT-EEEE-S-TT-SSGGGS--EEEEE--SPBTTTBTS-SEEE-HHHHHHHHHHHTT-SEEEEEGGGGGGHHHHHHHHHHTT-S--PEEEEEPPEEETT----HHHHHHHHHTTSSS-TT-TTS-BHHHHHTTT--HHHHHHHHHHHTT--S-EEEPHHHHHHHHHHHHGGGPEEE-EEESTTPEEEEETT---EEEEEESSTT-GGG-EEEEEE-SEEEE-HHHHHH--TT-EEEETTTEEEEEEEEEEETTEEEEEEEEEETTS-GGG-S-EE--EESTT-EEEEEEEE--SB-S---S-HHHHB-TT-EEEEEEEE-GGGGG--TT-EEEETTTEEEEE-STTEEEEPP---------

InterPro domains:
  IPR000924 Glutamyl/glutaminyl-tRNA synthetase [PR00987] (152-164)
  IPR000924 Glutamyl/glutaminyl-tRNA synthetase [PR00987] (166-177)
  IPR000924 Glutamyl/glutaminyl-tRNA synthetase [PR00987] (181-194)
  IPR000924 Glutamyl/glutaminyl-tRNA synthetase [PR00987] (324-334)
  IPR001412 Aminoacyl-tRNA synthetase, class I, conserved site [PS00178] (155-166)
  IPR004526 Glutamyl-tRNA synthetase, archaeal/eukaryotic cytosolic [MF_02076] (67-636)
  IPR004526 Glutamyl-tRNA synthetase, archaeal/eukaryotic cytosolic [TIGR00463] (103-624)
  IPR011035 Large ribosomal subunit protein bL25/Gln-tRNA synthetase, anti-codon-binding domain superfamily [SSF50715] (455-637)
  IPR014729 Rossmann-like alpha/beta/alpha sandwich fold [G3DSA:3.40.50.620] (149-362)
  IPR020056 Large ribosomal subunit protein bL25/Gln-tRNA synthetase, N-terminal [G3DSA:2.40.240.10] (559-632)
  IPR020058 Glutamyl/glutaminyl-tRNA synthetase, class Ib, catalytic domain [PF00749] (149-451)
  IPR020059 Glutamyl/glutaminyl-tRNA synthetase, class Ib, anti-codon binding domain [PF03950] (455-543)
  IPR020061 Glutamine-tRNA ligase, alpha-bundle domain superfamily [G3DSA:1.10.1160.10] (375-452)
  IPR049437 tRNA synthetases class I (E and Q), anti-codon binding domain [PF20974] (556-624)
  IPR050132 Glutamine/Glutamate--tRNA Ligase [PTHR43097] (103-624)

Solvent-accessible surface area (backbone atoms only — not comparable to full-atom values): 68681 Å² total; per-residue (Å²): 134,66,77,71,55,59,62,30,53,46,54,30,49,50,52,44,39,73,72,64,49,67,91,66,80,77,73,69,60,61,78,55,40,66,70,58,45,63,69,83,69,47,54,92,63,51,61,59,54,60,68,64,60,57,78,80,51,51,72,68,53,37,51,52,48,45,38,55,42,29,77,43,50,84,69,52,76,48,67,66,58,51,47,48,52,40,26,55,37,72,50,18,67,61,44,46,50,44,68,67,34,77,78,55,34,71,71,22,51,59,38,52,51,51,40,55,53,50,46,64,72,39,41,67,55,49,49,48,50,47,54,67,57,44,72,63,44,28,57,70,76,65,72,84,74,50,80,59,25,18,20,52,40,63,50,58,30,68,45,69,52,30,56,53,52,46,47,54,45,50,52,31,45,47,49,5,55,76,16,65,37,44,32,31,39,30,36,50,56,58,50,36,86,62,41,43,70,70,22,46,56,46,35,52,51,47,36,42,62,64,66,54,77,78,63,46,80,49,45,54,62,79,41,49,69,60,53,51,53,49,50,53,49,34,20,72,72,65,35,29,32,45,38,62,66,54,67,72,58,43,53,51,26,40,73,70,36,47,77,60,89,39,70,78,56,52,48,69,56,26,51,52,51,50,53,33,22,51,71,56,74,31,71,68,35,32,34,24,37,53,72,34,42,77,46,89,52,61,60,37,23,39,43,69,34,34,38,50,45,83,57,53,25,82,86,62,36,75,77,53,17,49,35,50,30,66,77,52,44,48,48,53,50,39,23,75,72,53,30,44,38,42,72,41,47,52,88,48,55,71,41,46,62,45,33,50,48,51,35,62,75,66,64,51,86,44,75,49,44,78,46,61,20,33,60,66,39,51,65,89,55,77,76,52,61,70,59,54,48,50,36,38,76,70,60,76,42,91,40,78,49,26,56,58,37,52,18,50,57,0,35,41,51,32,50,54,43,45,67,43,52,49,50,53,49,59,37,37,31,53,38,63,63,77,45,75,39,58,60,57,60,53,40,51,50,27,46,66,66,44,54,77,74,26,42,55,44,34,51,26,48,48,74,60,37,18,42,32,40,39,77,74,62,72,71,51,73,46,78,39,65,22,28,91,90,31,68,88,71,35,65,41,63,43,65,43,54,38,42,29,33,32,27,40,72,58,53,65,70,57,51,80,68,36,61,29,22,40,65,100,76,40,20,29,31,30,69,42,73,43,70,56,96,88,38,48,49,38,35,34,34,36,68,33,81,86,51,64,64,87,76,34,86,51,72,39,59,52,23,27,47,64,42,17,23,28,28,36,43,31,42,70,45,51,49,55,47,89,59,92,63,88,49,65,77,76,23,46,30,88,78,25,64,47,75,45,57,25,32,22,34,55,55,60,78,71,64,52,62,76,41,52,32,26,34,62,98,75,46,44,26,12,24,70,40,93,58,26,30,23,44,36,77,68,74,75,72,73,72,75,74,128,134,68,77,70,50,60,64,28,53,47,55,32,48,51,52,44,38,73,74,64,50,69,90,69,82,78,72,70,64,58,80,56,39,66,72,60,45,64,67,84,74,46,55,92,63,50,62,58,54,59,66,65,61,55,76,81,51,52,73,69,52,37,49,53,48,45,38,53,42,28,76,43,48,85,68,56,74,47,67,66,56,52,47,48,53,39,27,54,38,71,46,19,68,60,44,47,51,45,67,68,34,77,78,55,33,70,70,23,52,59,36,52,51,51,40,54,53,50,47,64,72,38,41,65,55,49,47,47,50,47,53,67,58,42,70,64,41,28,60,70,76,65,73,83,74,50,81,59,25,18,20,54,40,64,52,59,30,68,46,71,49,30,58,52,51,45,45,54,45,48,52,30,45,48,50,5,56,76,17,66,37,44,31,32,38,31,37,50,57,60,50,37,84,61,41,44,70,69,23,46,56,46,36,54,52,46,36,42,63,63,66,52,78,78,59,48,81,50,46,53,61,79,41,47,69,62,52,52,53,50,51,53,49,33,20,74,71,64,37,29,31,45,36,61,66,53,66,72,57,43,52,50,26,38,73,71,37,46,78,60,91,39,69,79,55,51,48,70,57,26,51,52,50,50,53,34,20,51,71,58,73,32,72,66,36,31,34,24,36,53,74,36,42,78,47,89,53,61,59,38,23,40,43,68,34,32,39,49,46,84,57,53,24,82,88,63,36,75,78,54,17,49,34,52,31,67,76,52,44,48,47,53,51,39,23,77,71,53,30,43,38,42,73,41,49,52,89,48,55,71,43,47,61,42,34,51,48,49,34,61,77,66,63,50,85,44,75,50,44,78,45,62,22,34,60,66,40,50,64,88,56,79,78,52,63,71,59,53,46,49,37,38,75,69,60,76,42,88,40,79,48,26,55,60,38,54,20,50,57,0,34,41,52,32,50,54,43,45,66,43,51,50,51,53,48,59,36,37,31,54,39,63,63,76,46,76,41,59,61,58,60,56,39,52,50,28,46,67,66,43,55,78,74,25,44,54,45,36,52,27,47,49,74,61,37,19,42,32,40,38,79,73,62,72,73,50,73,46,79,38,65,22,28,91,92,31,69,88,74,35,65,39,63,42,66,43,52,37,42,28,32,31,27,43,70,58,53,66,70,57,50,80,66,34,62,29,21,40,65,99,77,42,21,28,30,30,68,42,75,42,69,58,95,89,38,48,49,38,34,34,32,37,68,32,81,86,52,62,63,87,76,34,85,51,71,37,62,53,23,26,47,66,42,17,24,28,28,36,43,32,42,74,45,51,49,54,48,90,58,90,63,87,47,64,78,75,22,46,30,87,77,23,64,46,76,46,57,26,34,22,34,54,55,60,76,72,65,51,64,78,40,52,32,27,35,62,97,75,46,42,26,12,24,69,41,95,60,27,28,22,46,34,78,68,72,75,70,75,72,75,72,129

Foldseek 3Di:
DDPLVVVLQVLLQLLCCVPPVDPDPDRPRVVVCLVPDPPVQAPDCVNVLVVPDDLDADLVRLLVSLLSCLVRVVVHDDPSVLSNVLSSQVSRPSSVVQLVDPVSCVSRVSSNVSNVVVCVVCVVVCCVCCVVLVPQQADQDDDPLAAAAEEELEDEQQAFAFLLSVLVLLNRVVSCVVNVHAYAYEYEQLDQPRHDPVSVVRHQVLCVLLVNDGHHYYYLVVCFVVLLVLLLVCLVVLFKFKALPDPVVVVVQLVVLHDGPGSPPHSVVRSVLSVCLFVLNNQSIFMWTRFGSPDPLSLRNTHTFKHFAQRAHNVRGRNTGMGGDCLSSVLVVCLVVQHAEYEEEPVCVSSVVVSVVNCVSSVRDHDHDYDYAHGEAEPLADDDPVLLCVCQVVVVAPHSLPLQHSGSNNVLQLVANSVLSSVSSNSSHRHNDYDYDYVQVSLVSRCVVQVQVAFEWAKEFPVLKAKEFEDPDDKDKDWDQRHPSHCVNPTFIFIDDRIKIFYQVQLLVDDAQAWAAAPPPAIKGWHDWDDDPNGTHYTYIYGDRPDDNVPHDHYTYMEHPPLWDKAKEKEFAHQFDPDPDPDSVNRGDSPRMDIGIMTIHNRLQVDDASGWHDHPPPAIWHRHDRRYTYHNDHDPPPPPDD/DDPLVPVLQVLLQLLCCVVPVDPDPDRPRPVCCLVVPPPVQAPDCVNVLVVPDDLDADLVRLLVSLLSCLVRVVVHDDPSVLSNVLSSQVSRPSSVVQLVDPVSCVSRVSSNVSNVVVCVVCVVVCCVCCVVLVPQQADQDDDPLAAAAEEELEDEQQAFAFLLSVLVLLNRVVSCVVNVHAYAYEYEQLDQPRHDPVSVVRHQVLCVLLVNDGHHYYYLVVCFVVLLVLLLVCLVVLFKFKDLPDPVVVVVCLVVLHDGPGSPPHSVVRNVLSVCLFVLNNQSIFMWTRFGSPDPLSLRNTDTFKHFAQRAHNVRGRNTGMGGDCLSSVLVVCLVVQRAEYEEEPVCVSSVVVSVVNCVSSVRDHDHHYDYAHGEAEPLADDDPVLLCVCQVVVVAPHSLPLLHSGSNNVLQLPANSVLSSVSSNSSHRHNDYDYDYVQVSLVSRCVVQVQPAFEWAKEFPVLKAKEFEDPDDKDKDWDQRHPVHCVNPTFIFIDDRIKIFYQVQLVVDDAQAWAAAPPPAIKGWHDWDDDPNGTHYTYIYGDRPDDNVPHDHYTYMEHPPLWDKAKEKEFAHQFDPDDDPDSVNRGDSPRMDIGIITIHNRLQVDDASGWHDHPPPAIWHRHDRRYTYHNDHDPPPPPDD

Radius of gyration: 46.16 Å; Cα contacts (8 Å, |Δi|>4): 2334; chains: 2; bounding box: 98×148×93 Å

Organism: Encephalitozoon cuniculi (strain GB-M1) (NCBI:txid284813)

Sequence (1284 aa):
MDGKSEFKEELINYILLKKYGKGAQDPPVYSNALKKAPQEMFPPGLVDALDSYSINLSRSEGVEFLVLLNSLVNDIRSEEVKDIIFGMINTNQMLTKLMKDKKEVERFPDTCKMYSEQFKANKPLLKEFNAGSRKEQGNLEIGEPSENVVTRFPPEPNGRLHIGHARAALLNWYFASKGNGRLLVRFDDTNPEKEEERFERGILSDLSLLGINEYTLSHTSDYFDKIIDLGVFLIGEGKAYADNTPQEVMRDERGRGVESRCRSMDVEESKRIFKEMARGNASGYCLRAKIDMSSSNKAMRDPVIFRVNESPHHRTGDKYKVYPTYDFACPIVDSLEGITLSLRANEYRDRNQQYYWFIDNLRLRNRPKIHDFSRLNFENTVLSKRKLKYYVDNGFVSGWDDPRLATIAGIKRLGMNMEALREYILMQGVSQKTCTISWDKVWAINRKKIDPVSARYFCVQQRDAVEVSIDNTSEYTMDVPKHKKNGDLGTKEVFYSSQILLSQEDGRVLQDNEEFTLMNWGNAIVKSKTVENGTVTKMEVSLNPDGDFKLTKNKMSWVSKRGSVTVELAEYGNLMNDEDTEDLALRFNRNSVKKEYWYAESAIINVREGEVIQFERNGFYYCDGFLVFNLLPFTKQKRTGNMDGKSEFKEELINYILLKKYGKGAQDPPVYSNALKKAPQEMFPPGLVDALDSYSINLSRSEGVEFLVLLNSLVNDIRSEEVKDIIFGMINTNQMLTKLMKDKKEVERFPDTCKMYSEQFKANKPLLKEFNAGSRKEQGNLEIGEPSENVVTRFPPEPNGRLHIGHARAALLNWYFASKGNGRLLVRFDDTNPEKEEERFERGILSDLSLLGINEYTLSHTSDYFDKIIDLGVFLIGEGKAYADNTPQEVMRDERGRGVESRCRSMDVEESKRIFKEMARGNASGYCLRAKIDMSSSNKAMRDPVIFRVNESPHHRTGDKYKVYPTYDFACPIVDSLEGITLSLRANEYRDRNQQYYWFIDNLRLRNRPKIHDFSRLNFENTVLSKRKLKYYVDNGFVSGWDDPRLATIAGIKRLGMNMEALREYILMQGVSQKTCTISWDKVWAINRKKIDPVSARYFCVQQRDAVEVSIDNTSEYTMDVPKHKKNGDLGTKEVFYSSQILLSQEDGRVLQDNEEFTLMNWGNAIVKSKTVENGTVTKMEVSLNPDGDFKLTKNKMSWVSKRGSVTVELAEYGNLMNDEDTEDLALRFNRNSVKKEYWYAESAIINVREGEVIQFERNGFYYCDGFLVFNLLPFTKQKRTGN